Protein AF-0000000085038483 (afdb_homodimer)

Foldseek 3Di:
DPDDDDDDPDPPPPPPPPCPVVPPPPPLPLVLPLAPDPDAAEEEEEDQAPVRLVLVVLLVVLPGRHAYAAYEDQDPVSLVVSLVVNCVVPHCSRYHYDPVRYYHRDCSLLVNLLPGQEYEYEFFQLCQLVNLLSNLVSLHAYEYEDQNHQALVSLVSLQVSLVSNVVSLHFYFYNLLLCQFDQLVVQLVCLVVQVQAAFQEKEFEFEDQDDDFDDDDPPAFQLRLCRVRVQQARSGHSHCLQNPVLSRLLSVCSSNVHAFFKKAWAFAADPQFDLRNHAHTQKIWMWGAHPVGHTYIYIYGNRPPDDGDGWMKTHHPFWIWIDGPLSWIWIDGPVRHTPDTGDSPPIDDSSSSSSSVSVVCSNSSHRDHSCSNSSSRSSLRSSSRVQNHLANHMDTSVRRSPDPDNQAAPDDDSNGDGPWAADPVSHTHYRDHNPDHRD/DPDDDDDDDDPPPPVPPPPPPPPPPPPLPLVLPLAPDPDAAEEEEEDQAPVRLVLVVLLVVLPGRHAYAAYEEQDPVSLVVSLVVNCVVPHCSRYHYDPVRYYHRDCSLLVNLLPGQEYEYEFFQLCQLVNLLSNLVSLHAYEYEDQNHQALVSLVSLQVSLVSNVVSLHFYFYNLLLCQFDQLVVQLVCLVVQVQAAFQEKEFEFEDQDDDFDDDDPPAFQLRLCRVRVQQARSGHSHCLQNPVLSRLLSVCSSNVHAFFKKAWAFAADPQFDLRNHAHTQKIWMWGAHPVGHTYIYIYGNRPPDDGDGWMKTHHPFWIWIDGPLSWIWIDGPVRHTPDTGDSPPIDDSSSSSSSVSVVCSNSSHRDHSCSNSSSRSSLRSSSRVQNHLANHMDTSVRRSPDPDNQAAPDDDSNGDGPWAADPVSHTHYRDHNPDHRD

Radius of gyration: 34.53 Å; Cα contacts (8 Å, |Δi|>4): 2014; chains: 2; bounding box: 80×105×149 Å

InterPro domains:
  IPR000683 Gfo/Idh/MocA-like oxidoreductase, N-terminal [PF01408] (41-167)
  IPR006311 Twin-arginine translocation pathway, signal sequence [PS51318] (1-35)
  IPR036291 NAD(P)-binding domain superfamily [SSF51735] (35-206)
  IPR050463 Gfo/Idh/MocA family oxidoreductases and glycosidases [PTHR43818] (7-400)

Sequence (878 aa):
MKDNNSNERRSFIKTSALITGGAMLSPFTLPGAYAAGDDAIKIAVIGCGGRGTGAVFQAFETGQNIKLVAMADAFKDRLDQSHERILKKYGKDKVVVPEEKKFVGFDGYKHAMKDADVVIIATPPGFRPDHFEEAVRLEKQIFMEKPVATDAVGIRRILAAAKTAKAKKLNVVVGLQRHYQDNYIQTIDRIHNGQIGDIIGGQVFWNDGGVWVRERQPGQTEMEYQMRNWYYFNWLCGDHITEQHVHNLDVANWVKNSYPIKAEGTGGRTVRRGKDNGEIFDHHVVLFTYEDGTVIHSECRHFPGAHNRVDESFQGTKGKAYMNAGHVGKLTDLKGNSLYDHDGAGNANPYQVEHDKLFDAVVKGEYKYADAENAAKSTMTSILGRYATYSGKPVTWEEGINSNINLKPEKLAWDAMPKVLPNEDGFYPYAVPGQTKVIMKDNNSNERRSFIKTSALITGGAMLSPFTLPGAYAAGDDAIKIAVIGCGGRGTGAVFQAFETGQNIKLVAMADAFKDRLDQSHERILKKYGKDKVVVPEEKKFVGFDGYKHAMKDADVVIIATPPGFRPDHFEEAVRLEKQIFMEKPVATDAVGIRRILAAAKTAKAKKLNVVVGLQRHYQDNYIQTIDRIHNGQIGDIIGGQVFWNDGGVWVRERQPGQTEMEYQMRNWYYFNWLCGDHITEQHVHNLDVANWVKNSYPIKAEGTGGRTVRRGKDNGEIFDHHVVLFTYEDGTVIHSECRHFPGAHNRVDESFQGTKGKAYMNAGHVGKLTDLKGNSLYDHDGAGNANPYQVEHDKLFDAVVKGEYKYADAENAAKSTMTSILGRYATYSGKPVTWEEGINSNINLKPEKLAWDAMPKVLPNEDGFYPYAVPGQTKVI

Secondary structure (DSSP, 8-state):
--------TT-----------------------SSSSSPPEEEEEE--SHHHHHHHHHHHTTSS-EEEEEEEES-HHHHHHHHHHHHHHH-TTTB---GGGEEESTTHHHHHGGG-SEEEE-S-GGGHHHHHHHHHHTT-EEEE-S---SSHHHHHHHHHHHHHHHHTT--EEES-GGGG-HHHHHHHHHHHTTTT-SEEEEEEEEEES-----PPPTT--HHHHHHHTGGG-TTTT--HHHHTTHHHHHHHHHHHTS--SEEEEEEE-SS--SGGGTT--SEEEEEEEPTTS-EEEEEEEE-TTSPPEEEEEEEESSEEEEEETTTEEEEEETTS-EEEE---TT---HHHHHHHHHHHHHHHT----BTHHHHHHHHHHHHHHHHHHHHTS-EEHHHHHT-----S-SS-STTS--S----TTSPPP---TTT----/----------------------------------SSSSPPEEEEEE--SHHHHHHHHHHHTTSS-EEEEEEEES-HHHHHHHHHHHHHHH-TTTB---GGGEEESTTHHHHHGGG-SEEEE-S-GGGHHHHHHHHHHTT-EEEE-S---SSHHHHHHHHHHHHHHHHTT--EEES-GGGG-HHHHHHHHHHHTTTT-SEEEEEEEEEES-----PPPTT--HHHHHHHTGGG-TTTT--HHHHTTHHHHHHHHHHHTS--SEEEEEEE-SS--SGGGTT--SEEEEEEEPTTS-EEEEEEEE-TTSPPEEEEEEEESSEEEEEETTTEEEEEETTS-EEEE---TT---HHHHHHHHHHHHHHHT----BTHHHHHHHHHHHHHHHHHHHHTS-EEHHHHHT-----S-SS-STTS--S----TTSPPP---TTT----

pLDDT: mean 91.81, std 19.93, range [17.3, 98.94]

Solvent-accessible surface area (backbone atoms only — not comparable to full-atom values): 44746 Å² total; per-residue (Å²): 138,89,75,78,89,81,83,85,74,68,77,72,78,75,70,77,74,75,78,70,73,69,73,70,70,67,75,73,71,61,67,39,65,53,38,93,55,94,66,60,48,29,27,14,38,29,18,30,49,72,65,24,41,50,50,53,52,30,50,59,67,52,74,58,62,53,28,39,46,18,33,13,18,66,43,59,68,45,35,50,52,33,50,50,54,50,34,72,72,64,32,68,89,28,43,50,54,54,75,90,32,55,28,60,30,91,64,16,50,70,62,23,51,70,76,27,51,32,37,38,42,36,51,59,19,43,50,33,32,63,53,51,42,49,38,45,75,70,66,30,31,36,40,33,43,61,30,41,32,42,39,29,49,32,32,53,48,38,44,53,39,35,54,51,26,55,74,68,54,34,33,27,48,53,56,57,38,60,78,50,21,64,30,52,48,57,44,45,51,40,42,76,70,44,71,21,38,57,72,56,35,36,42,28,32,39,27,35,54,61,77,89,75,51,73,84,57,92,88,57,39,71,33,48,42,45,63,71,32,24,70,23,35,46,39,31,26,33,25,58,52,22,50,59,32,22,59,41,49,33,48,52,28,60,69,63,70,48,65,56,48,32,19,34,32,49,51,34,43,63,77,49,75,51,58,64,34,40,38,38,58,28,34,42,35,29,41,35,31,31,85,82,66,29,45,33,42,36,38,33,33,35,40,54,69,29,60,66,43,63,36,38,36,37,37,27,64,46,8,34,40,42,35,36,90,81,35,36,19,36,31,24,35,75,86,65,49,79,73,42,70,49,78,45,76,85,61,72,58,20,72,41,42,52,35,38,53,53,51,53,29,52,36,60,39,48,70,82,40,72,37,50,51,59,46,32,51,26,30,45,51,23,45,36,38,49,42,2,24,34,21,22,30,74,38,37,41,70,54,41,60,64,17,77,62,68,60,60,47,92,52,93,45,66,87,33,68,56,78,80,61,56,49,96,86,46,43,41,69,57,72,41,45,26,70,37,79,66,100,129,85,78,78,90,79,81,83,78,78,74,82,65,84,71,81,76,80,75,70,75,72,73,70,74,66,75,74,71,60,71,35,69,51,40,93,58,95,66,59,46,29,28,14,38,30,19,30,48,72,66,23,42,48,48,52,50,29,50,58,69,51,73,58,62,54,27,40,46,19,33,12,18,66,43,59,68,45,36,50,54,31,49,52,53,51,34,72,73,64,30,68,90,30,44,52,54,54,74,91,32,56,28,62,30,91,64,16,49,70,62,24,50,70,76,27,51,32,38,37,40,35,51,57,18,42,49,34,32,65,52,51,42,51,39,46,73,70,66,29,31,38,38,33,44,61,29,40,33,41,41,30,51,32,32,54,48,38,45,54,41,34,54,52,25,54,75,70,54,34,33,27,47,53,55,56,38,61,78,49,21,65,28,51,48,57,44,45,52,41,44,75,70,46,72,22,40,57,71,57,35,35,41,27,32,40,29,34,55,62,80,90,75,52,73,84,58,91,88,58,39,70,32,48,43,46,62,71,30,25,70,22,34,46,39,30,26,33,25,59,52,23,50,59,31,21,59,39,48,34,47,53,28,58,71,64,70,49,65,57,48,31,20,32,33,50,50,35,42,63,78,48,76,51,58,64,34,39,38,37,60,29,33,42,37,29,40,36,31,31,86,84,66,29,46,32,41,34,38,33,32,36,37,52,69,28,59,65,43,62,36,38,36,36,35,27,65,46,9,34,38,41,36,36,89,82,34,37,20,36,30,24,34,75,87,65,47,80,74,44,71,48,77,45,76,86,60,71,59,22,71,42,43,52,35,38,53,51,53,51,28,51,37,62,39,48,71,83,41,71,37,51,51,58,46,31,53,27,29,47,50,23,45,35,36,48,41,3,23,34,20,22,30,76,39,39,40,71,55,42,60,63,17,78,61,68,60,61,47,92,52,93,47,64,85,33,66,55,79,79,61,55,51,95,85,46,43,40,70,56,70,42,44,28,70,37,79,70,101

Nearest PDB structures (foldseek):
  4h3v-assembly1_B  TM=7.917E-01  e=1.424E-19  Kribbella flavida DSM 17836
  4hkt-assembly1_D  TM=7.358E-01  e=1.106E-20  Sinorhizobium meliloti 1021
  4h3v-assembly1_A  TM=7.743E-01  e=1.038E-18  Kribbella flavida DSM 17836
  3ezy-assembly1_C  TM=7.374E-01  e=2.373E-19  Thermotoga maritima
  4oo3-assembly1_A  TM=6.683E-01  e=4.459E-12  Parabacteroides merdae ATCC 43184

Structure (mmCIF, N/CA/C/O backbone):
data_AF-0000000085038483-model_v1
#
loop_
_entity.id
_entity.type
_entity.pdbx_description
1 polymer 'Oxidoreductase domain protein'
#
loop_
_atom_site.group_PDB
_atom_site.id
_atom_site.type_symbol
_atom_site.label_atom_id
_atom_site.label_alt_id
_atom_site.label_comp_id
_atom_site.label_asym_id
_atom_site.label_entity_id
_atom_site.label_seq_id
_atom_site.pdbx_PDB_ins_code
_atom_site.Cartn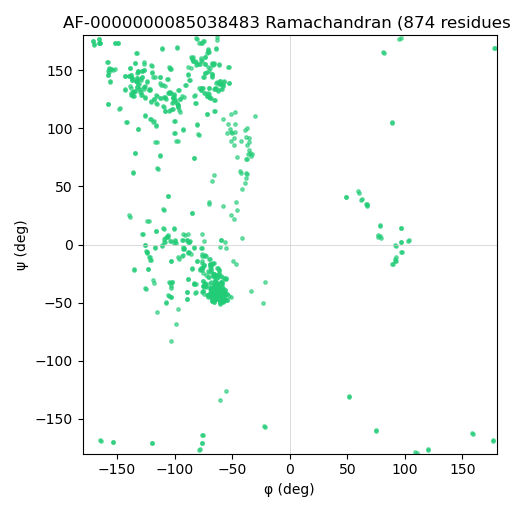_x
_atom_site.Cartn_y
_atom_site.Cartn_z
_atom_site.occupancy
_atom_site.B_iso_or_equiv
_atom_site.auth_seq_id
_atom_site.auth_comp_id
_atom_site.auth_asym_id
_atom_site.auth_atom_id
_atom_site.pdbx_PDB_model_num
ATOM 1 N N . MET A 1 1 ? -49.438 12.031 -68.188 1 19.31 1 MET A N 1
ATOM 2 C CA . MET A 1 1 ? -48.906 10.953 -69 1 19.31 1 MET A CA 1
ATOM 3 C C . MET A 1 1 ? -47.75 10.266 -68.312 1 19.31 1 MET A C 1
ATOM 5 O O . MET A 1 1 ? -46.688 10.875 -68.125 1 19.31 1 MET A O 1
ATOM 9 N N . LYS A 1 2 ? -48.188 9.398 -67.375 1 25.39 2 LYS A N 1
ATOM 10 C CA . LYS A 1 2 ? -48.031 8.5 -66.25 1 25.39 2 LYS A CA 1
ATOM 11 C C . LYS A 1 2 ? -47.031 7.383 -66.562 1 25.39 2 LYS A C 1
ATOM 13 O O . LYS A 1 2 ? -47.406 6.207 -66.562 1 25.39 2 LYS A O 1
ATOM 18 N N . ASP A 1 3 ? -46.062 7.793 -67.375 1 17.3 3 ASP A N 1
ATOM 19 C CA . ASP A 1 3 ? -45.188 6.934 -68.188 1 17.3 3 ASP A CA 1
ATOM 20 C C . ASP A 1 3 ? -44.406 6 -67.25 1 17.3 3 ASP A C 1
ATOM 22 O O . ASP A 1 3 ? -44.344 6.203 -66 1 17.3 3 ASP A O 1
ATOM 26 N N . ASN A 1 4 ? -43.094 5.801 -67.375 1 18.45 4 ASN A N 1
ATOM 27 C CA . ASN A 1 4 ? -42.281 4.75 -68 1 18.45 4 ASN A CA 1
ATOM 28 C C . ASN A 1 4 ? -41.469 4.012 -66.938 1 18.45 4 ASN A C 1
ATOM 30 O O . ASN A 1 4 ? -41.094 2.846 -67.125 1 18.45 4 ASN A O 1
ATOM 34 N N . ASN A 1 5 ? -40.625 4.754 -66.188 1 19.72 5 ASN A N 1
ATOM 35 C CA . ASN A 1 5 ? -39.25 4.27 -66.125 1 19.72 5 ASN A CA 1
ATOM 36 C C . ASN A 1 5 ? -39.156 2.994 -65.312 1 19.72 5 ASN A C 1
ATOM 38 O O . ASN A 1 5 ? -39.938 2.762 -64.375 1 19.72 5 ASN A O 1
ATOM 42 N N . SER A 1 6 ? -38 2.199 -65.375 1 19.8 6 SER A N 1
ATOM 43 C CA . SER A 1 6 ? -37.406 0.899 -65.688 1 19.8 6 SER A CA 1
ATOM 44 C C . SER A 1 6 ? -37.188 0.056 -64.438 1 19.8 6 SER A C 1
ATOM 46 O O . SER A 1 6 ? -37.531 -1.134 -64.438 1 19.8 6 SER A O 1
ATOM 48 N N . ASN A 1 7 ? -36.219 0.486 -63.531 1 20.28 7 ASN A N 1
ATOM 49 C CA . ASN A 1 7 ? -35.062 -0.366 -63.312 1 20.28 7 ASN A CA 1
ATOM 50 C C . ASN A 1 7 ? -35.406 -1.528 -62.375 1 20.28 7 ASN A C 1
ATOM 52 O O . ASN A 1 7 ? -36.375 -1.476 -61.656 1 20.28 7 ASN A O 1
ATOM 56 N N . GLU A 1 8 ? -34.406 -2.539 -62.188 1 19.91 8 GLU A N 1
ATOM 57 C CA . GLU A 1 8 ? -34.062 -3.951 -62.062 1 19.91 8 GLU A CA 1
ATOM 58 C C . GLU A 1 8 ? -34.156 -4.418 -60.625 1 19.91 8 GLU A C 1
ATOM 60 O O . GLU A 1 8 ? -33.375 -5.277 -60.188 1 19.91 8 GLU A O 1
ATOM 65 N N . ARG A 1 9 ? -34.719 -3.525 -59.75 1 19.89 9 ARG A N 1
ATOM 66 C CA . ARG A 1 9 ? -34.25 -3.713 -58.375 1 19.89 9 ARG A CA 1
ATOM 67 C C . ARG A 1 9 ? -34.5 -5.145 -57.906 1 19.89 9 ARG A C 1
ATOM 69 O O . ARG A 1 9 ? -33.938 -5.578 -56.906 1 19.89 9 ARG A O 1
ATOM 76 N N . ARG A 1 10 ? -35.719 -5.617 -58.156 1 19.86 10 ARG A N 1
ATOM 77 C CA . ARG A 1 10 ? -36.344 -6.312 -57.031 1 19.86 10 ARG A CA 1
ATOM 78 C C . ARG A 1 10 ? -35.688 -7.672 -56.812 1 19.86 10 ARG A C 1
ATOM 80 O O . ARG A 1 10 ? -36.094 -8.422 -55.938 1 19.86 10 ARG A O 1
ATOM 87 N N . SER A 1 11 ? -35.094 -8.258 -57.938 1 19.38 11 SER A N 1
ATOM 88 C CA . SER A 1 11 ? -35.312 -9.703 -57.906 1 19.38 11 SER A CA 1
ATOM 89 C C . SER A 1 11 ? -34.562 -10.367 -56.781 1 19.38 11 SER A C 1
ATOM 91 O O . SER A 1 11 ? -33.344 -10.484 -56.812 1 19.38 11 SER A O 1
ATOM 93 N N . PHE A 1 12 ? -34.812 -9.852 -55.5 1 22.98 12 PHE A N 1
ATOM 94 C CA . PHE A 1 12 ? -34.188 -10.398 -54.312 1 22.98 12 PHE A CA 1
ATOM 95 C C . PHE A 1 12 ? -34.25 -11.922 -54.312 1 22.98 12 PHE A C 1
ATOM 97 O O . PHE A 1 12 ? -35.312 -12.508 -54.25 1 22.98 12 PHE A O 1
ATOM 104 N N . ILE A 1 13 ? -33.406 -12.555 -55.125 1 19.92 13 ILE A N 1
ATOM 105 C CA . ILE A 1 13 ? -33.219 -13.984 -55.344 1 19.92 13 ILE A CA 1
ATOM 106 C C . ILE A 1 13 ? -33.125 -14.688 -53.969 1 19.92 13 ILE A C 1
ATOM 108 O O . ILE A 1 13 ? -32.25 -14.344 -53.156 1 19.92 13 ILE A O 1
ATOM 112 N N . LYS A 1 14 ? -34.219 -15.281 -53.406 1 21.81 14 LYS A N 1
ATOM 113 C CA . LYS A 1 14 ? -34.656 -16.234 -52.375 1 21.81 14 LYS A CA 1
ATOM 114 C C . LYS A 1 14 ? -33.656 -17.359 -52.188 1 21.81 14 LYS A C 1
ATOM 116 O O . LYS A 1 14 ? -33.562 -17.969 -51.125 1 21.81 14 LYS A O 1
ATOM 121 N N . THR A 1 15 ? -33.031 -17.922 -53.281 1 19.73 15 THR A N 1
ATOM 122 C CA . THR A 1 15 ? -32.844 -19.375 -53.188 1 19.73 15 THR A CA 1
ATOM 123 C C . THR A 1 15 ? -31.688 -19.703 -52.25 1 19.73 15 THR A C 1
ATOM 125 O O . THR A 1 15 ? -31.234 -20.844 -52.188 1 19.73 15 THR A O 1
ATOM 128 N N . SER A 1 16 ? -31.109 -18.781 -51.5 1 20.66 16 SER A N 1
ATOM 129 C CA . SER A 1 16 ? -29.766 -19.25 -51.156 1 20.66 16 SER A CA 1
ATOM 130 C C . SER A 1 16 ? -29.828 -20.594 -50.438 1 20.66 16 SER A C 1
ATOM 132 O O . SER A 1 16 ? -30.609 -20.781 -49.5 1 20.66 16 SER A O 1
ATOM 134 N N . ALA A 1 17 ? -29.422 -21.766 -51.062 1 25.06 17 ALA A N 1
ATOM 135 C CA . ALA A 1 17 ? -29.109 -23.188 -50.875 1 25.06 17 ALA A CA 1
ATOM 136 C C . ALA A 1 17 ? -28.203 -23.375 -49.656 1 25.06 17 ALA A C 1
ATOM 138 O O . ALA A 1 17 ? -26.984 -23.125 -49.75 1 25.06 17 ALA A O 1
ATOM 139 N N . LEU A 1 18 ? -28.438 -22.578 -48.625 1 23.42 18 LEU A N 1
ATOM 140 C CA . LEU A 1 18 ? -27.375 -22.766 -47.625 1 23.42 18 LEU A CA 1
ATOM 141 C C . LEU A 1 18 ? -27.125 -24.25 -47.375 1 23.42 18 LEU A C 1
ATOM 143 O O . LEU A 1 18 ? -28.078 -25.031 -47.312 1 23.42 18 LEU A O 1
ATOM 147 N N . ILE A 1 19 ? -25.891 -24.766 -47.75 1 22.12 19 ILE A N 1
ATOM 148 C CA . ILE A 1 19 ? -25.172 -26.031 -47.656 1 22.12 19 ILE A CA 1
ATOM 149 C C . ILE A 1 19 ? -25.25 -26.562 -46.219 1 22.12 19 ILE A C 1
ATOM 151 O O . ILE A 1 19 ? -24.828 -25.891 -45.281 1 22.12 19 ILE A O 1
ATOM 155 N N . THR A 1 20 ? -26.297 -27.281 -45.875 1 24.31 20 THR A N 1
ATOM 156 C CA . THR A 1 20 ? -26.5 -28.125 -44.719 1 24.31 20 THR A CA 1
ATOM 157 C C . THR A 1 20 ? -25.281 -29.031 -44.469 1 24.31 20 THR A C 1
ATOM 159 O O . THR A 1 20 ? -25.359 -30 -43.719 1 24.31 20 THR A O 1
ATOM 162 N N . GLY A 1 21 ? -24.016 -28.531 -44.875 1 24.61 21 GLY A N 1
ATOM 163 C CA . GLY A 1 21 ? -23.047 -29.594 -44.688 1 24.61 21 GLY A CA 1
ATOM 164 C C . GLY A 1 21 ? -23.125 -30.219 -43.312 1 24.61 21 GLY A C 1
ATOM 165 O O . GLY A 1 21 ? -23.219 -29.516 -42.312 1 24.61 21 GLY A O 1
ATOM 166 N N . GLY A 1 22 ? -23.797 -31.281 -43.125 1 24.22 22 GLY A N 1
ATOM 167 C CA . GLY A 1 22 ? -23.875 -32.156 -41.969 1 24.22 22 GLY A CA 1
ATOM 168 C C . GLY A 1 22 ? -22.516 -32.406 -41.344 1 24.22 22 GLY A C 1
ATOM 169 O O . GLY A 1 22 ? -21.641 -33.031 -41.938 1 24.22 22 GLY A O 1
ATOM 170 N N . ALA A 1 23 ? -21.844 -31.281 -40.844 1 28.47 23 ALA A N 1
ATOM 171 C CA . ALA A 1 23 ? -20.594 -31.641 -40.156 1 28.47 23 ALA A CA 1
ATOM 172 C C . ALA A 1 23 ? -20.75 -32.938 -39.375 1 28.47 23 ALA A C 1
ATOM 174 O O . ALA A 1 23 ? -21.625 -33.031 -38.5 1 28.47 23 ALA A O 1
ATOM 175 N N . MET A 1 24 ? -20.547 -34.031 -40.062 1 25.72 24 MET A N 1
ATOM 176 C CA . MET A 1 24 ? -20.375 -35.281 -39.375 1 25.72 24 MET A CA 1
ATOM 177 C C . MET A 1 24 ? -19.625 -35.125 -38.062 1 25.72 24 MET A C 1
ATOM 179 O O . MET A 1 24 ? -18.531 -34.562 -38.031 1 25.72 24 MET A O 1
ATOM 183 N N . LEU A 1 25 ? -20.328 -34.719 -37.031 1 29 25 LEU A N 1
ATOM 184 C CA . LEU A 1 25 ? -19.766 -34.781 -35.688 1 29 25 LEU A CA 1
ATOM 185 C C . LEU A 1 25 ? -18.859 -36 -35.562 1 29 25 LEU A C 1
ATOM 187 O O . LEU A 1 25 ? -19.281 -37.125 -35.781 1 29 25 LEU A O 1
ATOM 191 N N . SER A 1 26 ? -17.641 -35.844 -36.094 1 28.52 26 SER A N 1
ATOM 192 C CA . SER A 1 26 ? -16.703 -36.906 -35.75 1 28.52 26 SER A CA 1
ATOM 193 C C . SER A 1 26 ? -16.906 -37.344 -34.281 1 28.52 26 SER A C 1
ATOM 195 O O . SER A 1 26 ? -16.969 -36.531 -33.375 1 28.52 26 SER A O 1
ATOM 197 N N . PRO A 1 27 ? -17.594 -38.375 -34.031 1 33.25 27 PRO A N 1
ATOM 198 C CA . PRO A 1 27 ? -17.625 -38.875 -32.656 1 33.25 27 PRO A CA 1
ATOM 199 C C . PRO A 1 27 ? -16.266 -38.75 -31.953 1 33.25 27 PRO A C 1
ATOM 201 O O . PRO A 1 27 ? -15.258 -39.281 -32.438 1 33.25 27 PRO A O 1
ATOM 204 N N . PHE A 1 28 ? -15.883 -37.531 -31.578 1 34.38 28 PHE A N 1
ATOM 205 C CA . PHE A 1 28 ? -14.711 -37.469 -30.719 1 34.38 28 PHE A CA 1
ATOM 206 C C . PHE A 1 28 ? -14.664 -38.625 -29.75 1 34.38 28 PHE A C 1
ATOM 208 O O . PHE A 1 28 ? -15.594 -38.844 -28.969 1 34.38 28 PHE A O 1
ATOM 215 N N . THR A 1 29 ? -14.258 -39.812 -30.25 1 30.3 29 THR A N 1
ATOM 216 C CA . THR A 1 29 ? -13.891 -40.906 -29.359 1 30.3 29 THR A CA 1
ATOM 217 C C . THR A 1 29 ? -13.148 -40.375 -28.141 1 30.3 29 THR A C 1
ATOM 219 O O . THR A 1 29 ? -12 -39.938 -28.234 1 30.3 29 THR A O 1
ATOM 222 N N . LEU A 1 30 ? -13.656 -39.469 -27.328 1 37.78 30 LEU A N 1
ATOM 223 C CA . LEU A 1 30 ? -12.977 -39.406 -26.031 1 37.78 30 LEU A CA 1
ATOM 224 C C . LEU A 1 30 ? -12.578 -40.812 -25.562 1 37.78 30 LEU A C 1
ATOM 226 O O . LEU A 1 30 ? -13.422 -41.688 -25.484 1 37.78 30 LEU A O 1
ATOM 230 N N . PRO A 1 31 ? -11.422 -41.344 -25.812 1 35.66 31 PRO A N 1
ATOM 231 C CA . PRO A 1 31 ? -11.125 -42.656 -25.234 1 35.66 31 PRO A CA 1
ATOM 232 C C . PRO A 1 31 ? -11.68 -42.812 -23.812 1 35.66 31 PRO A C 1
ATOM 234 O O . PRO A 1 31 ? -11.312 -42.031 -22.922 1 35.66 31 PRO A O 1
ATOM 237 N N . GLY A 1 32 ? -12.945 -42.75 -23.531 1 39.91 32 GLY A N 1
ATOM 238 C CA . GLY A 1 32 ? -13.484 -43.281 -22.281 1 39.91 32 GLY A CA 1
ATOM 239 C C . GLY A 1 32 ? -12.594 -44.312 -21.641 1 39.91 32 GLY A C 1
ATOM 240 O O . GLY A 1 32 ? -12.984 -44.938 -20.656 1 39.91 32 GLY A O 1
ATOM 241 N N . ALA A 1 33 ? -11.898 -45.062 -22.391 1 41.69 33 ALA A N 1
ATOM 242 C CA . ALA A 1 33 ? -11.469 -46.438 -22.328 1 41.69 33 ALA A CA 1
ATOM 243 C C . ALA A 1 33 ? -10.359 -46.625 -21.297 1 41.69 33 ALA A C 1
ATOM 245 O O . ALA A 1 33 ? -9.547 -47.562 -21.406 1 41.69 33 ALA A O 1
ATOM 246 N N . TYR A 1 34 ? -9.766 -45.438 -20.719 1 45.31 34 TYR A N 1
ATOM 247 C CA . TYR A 1 34 ? -8.82 -46 -19.75 1 45.31 34 TYR A CA 1
ATOM 248 C C . TYR A 1 34 ? -9.539 -46.844 -18.703 1 45.31 34 TYR A C 1
ATOM 250 O O . TYR A 1 34 ? -9.289 -46.719 -17.5 1 45.31 34 TYR A O 1
ATOM 258 N N . ALA A 1 35 ? -10.852 -46.938 -18.75 1 43.69 35 ALA A N 1
ATOM 259 C CA . ALA A 1 35 ? -11.578 -47.875 -17.891 1 43.69 35 ALA A CA 1
ATOM 260 C C . ALA A 1 35 ? -10.672 -49 -17.406 1 43.69 35 ALA A C 1
ATOM 262 O O . ALA A 1 35 ? -9.469 -49 -17.672 1 43.69 35 ALA A O 1
ATOM 263 N N . ALA A 1 36 ? -11.297 -50.156 -17.031 1 42.75 36 ALA A N 1
ATOM 264 C CA . ALA A 1 36 ? -10.914 -51.438 -16.438 1 42.75 36 ALA A CA 1
ATOM 265 C C . ALA A 1 36 ? -9.688 -52 -17.125 1 42.75 36 ALA A C 1
ATOM 267 O O . ALA A 1 36 ? -9.25 -53.125 -16.812 1 42.75 36 ALA A O 1
ATOM 268 N N . GLY A 1 37 ? -9.453 -51.406 -18.312 1 42.59 37 GLY A N 1
ATOM 269 C CA . GLY A 1 37 ? -8.43 -52.25 -18.953 1 42.59 37 GLY A CA 1
ATOM 270 C C . GLY A 1 37 ? -7.039 -52 -18.375 1 42.59 37 GLY A C 1
ATOM 271 O O . GLY A 1 37 ? -6.828 -51.062 -17.609 1 42.59 37 GLY A O 1
ATOM 272 N N . ASP A 1 38 ? -6.062 -52.844 -18.453 1 56.28 38 ASP A N 1
ATOM 273 C CA . ASP A 1 38 ? -4.711 -53.125 -17.984 1 56.28 38 ASP A CA 1
ATOM 274 C C . ASP A 1 38 ? -3.75 -52 -18.375 1 56.28 38 ASP A C 1
ATOM 276 O O . ASP A 1 38 ? -2.574 -52.031 -18.016 1 56.28 38 ASP A O 1
ATOM 280 N N . ASP A 1 39 ? -4.348 -50.719 -19.109 1 82.25 39 ASP A N 1
ATOM 281 C CA . ASP A 1 39 ? -3.283 -49.875 -19.641 1 82.25 39 ASP A CA 1
ATOM 282 C C . ASP A 1 39 ? -3.037 -48.688 -18.734 1 82.25 39 ASP A C 1
ATOM 284 O O . ASP A 1 39 ? -3.982 -48.031 -18.297 1 82.25 39 ASP A O 1
ATOM 288 N N . ALA A 1 40 ? -1.936 -48.406 -18.281 1 94.31 40 ALA A N 1
ATOM 289 C CA . ALA A 1 40 ? -1.464 -47.312 -17.406 1 94.31 40 ALA A CA 1
ATOM 290 C C . ALA A 1 40 ? -1.594 -45.969 -18.078 1 94.31 40 ALA A C 1
ATOM 292 O O . ALA A 1 40 ? -1.344 -45.844 -19.281 1 94.31 40 ALA A O 1
ATOM 293 N N . ILE A 1 41 ? -2.129 -44.969 -17.375 1 97.94 41 ILE A N 1
ATOM 294 C CA . ILE A 1 41 ? -2.074 -43.562 -17.828 1 97.94 41 ILE A CA 1
ATOM 295 C C . ILE A 1 41 ? -0.624 -43.094 -17.859 1 97.94 41 ILE A C 1
ATOM 297 O O . ILE A 1 41 ? 0.09 -43.188 -16.859 1 97.94 41 ILE A O 1
ATOM 301 N N . LYS A 1 42 ? -0.222 -42.625 -19 1 98.5 42 LYS A N 1
ATOM 302 C CA . LYS A 1 42 ? 1.144 -42.156 -19.156 1 98.5 42 LYS A CA 1
ATOM 303 C C . LYS A 1 42 ? 1.219 -40.625 -18.906 1 98.5 42 LYS A C 1
ATOM 305 O O . LYS A 1 42 ? 0.477 -39.875 -19.516 1 98.5 42 LYS A O 1
ATOM 310 N N . ILE A 1 43 ? 2.129 -40.25 -18.031 1 98.81 43 ILE A N 1
ATOM 311 C CA . ILE A 1 43 ? 2.268 -38.812 -17.781 1 98.81 43 ILE A CA 1
ATOM 312 C C . ILE A 1 43 ? 3.678 -38.375 -18.141 1 98.81 43 ILE A C 1
ATOM 314 O O . ILE A 1 43 ? 4.625 -39.156 -18.094 1 98.81 43 ILE A O 1
ATOM 318 N N . ALA A 1 44 ? 3.805 -37.156 -18.578 1 98.88 44 ALA A N 1
ATOM 319 C CA . ALA A 1 44 ? 5.066 -36.438 -18.75 1 98.88 44 ALA A CA 1
ATOM 320 C C . ALA A 1 44 ? 5.109 -35.188 -17.859 1 98.88 44 ALA A C 1
ATOM 322 O O . ALA A 1 44 ? 4.09 -34.531 -17.672 1 98.88 44 ALA A O 1
ATOM 323 N N . VAL A 1 45 ? 6.309 -34.875 -17.328 1 98.88 45 VAL A N 1
ATOM 324 C CA . VAL A 1 45 ? 6.461 -33.688 -16.516 1 98.88 45 VAL A CA 1
ATOM 325 C C . VAL A 1 45 ? 7.418 -32.719 -17.203 1 98.88 45 VAL A C 1
ATOM 327 O O . VAL A 1 45 ? 8.516 -33.094 -17.609 1 98.88 45 VAL A O 1
ATOM 330 N N . ILE A 1 46 ? 6.895 -31.516 -17.453 1 98.88 46 ILE A N 1
ATOM 331 C CA . ILE A 1 46 ? 7.656 -30.391 -18 1 98.88 46 ILE A CA 1
ATOM 332 C C . ILE A 1 46 ? 7.992 -29.406 -16.875 1 98.88 46 ILE A C 1
ATOM 334 O O . ILE A 1 46 ? 7.109 -28.719 -16.375 1 98.88 46 ILE A O 1
ATOM 338 N N . GLY A 1 47 ? 9.266 -29.219 -16.578 1 98.75 47 GLY A N 1
ATOM 339 C CA . GLY A 1 47 ? 9.695 -28.531 -15.359 1 98.75 47 GLY A CA 1
ATOM 340 C C . GLY A 1 47 ? 9.859 -29.469 -14.18 1 98.75 47 GLY A C 1
ATOM 341 O O . GLY A 1 47 ? 8.875 -29.859 -13.547 1 98.75 47 GLY A O 1
ATOM 342 N N . CYS A 1 48 ? 11.094 -29.734 -13.883 1 98.62 48 CYS A N 1
ATOM 343 C CA . CYS A 1 48 ? 11.398 -30.797 -12.93 1 98.62 48 CYS A CA 1
ATOM 344 C C . CYS A 1 48 ? 11.93 -30.219 -11.617 1 98.62 48 CYS A C 1
ATOM 346 O O . CYS A 1 48 ? 12.812 -30.812 -10.992 1 98.62 48 CYS A O 1
ATOM 348 N N . GLY A 1 49 ? 11.492 -29.016 -11.281 1 97.12 49 GLY A N 1
ATOM 349 C CA . GLY A 1 49 ? 11.781 -28.453 -9.977 1 97.12 49 GLY A CA 1
ATOM 350 C C . GLY A 1 49 ? 10.938 -29.062 -8.867 1 97.12 49 GLY A C 1
ATOM 351 O O . GLY A 1 49 ? 10.414 -30.156 -9.008 1 97.12 49 GLY A O 1
ATOM 352 N N . GLY A 1 50 ? 10.93 -28.328 -7.73 1 95.69 50 GLY A N 1
ATOM 353 C CA . GLY A 1 50 ? 10.18 -28.797 -6.582 1 95.69 50 GLY A CA 1
ATOM 354 C C . GLY A 1 50 ? 8.711 -29.016 -6.879 1 95.69 50 GLY A C 1
ATOM 355 O O . GLY A 1 50 ? 8.148 -30.062 -6.539 1 95.69 50 GLY A O 1
ATOM 356 N N . ARG A 1 51 ? 8.086 -28.062 -7.5 1 95.94 51 ARG A N 1
ATOM 357 C CA . ARG A 1 51 ? 6.652 -28.156 -7.773 1 95.94 51 ARG A CA 1
ATOM 358 C C . ARG A 1 51 ? 6.355 -29.234 -8.797 1 95.94 51 ARG A C 1
ATOM 360 O O . ARG A 1 51 ? 5.332 -29.922 -8.703 1 95.94 51 ARG A O 1
ATOM 367 N N . GLY A 1 52 ? 7.199 -29.359 -9.82 1 98.31 52 GLY A N 1
ATOM 368 C CA . GLY A 1 52 ? 7.016 -30.422 -10.789 1 98.31 52 GLY A CA 1
ATOM 369 C C . GLY A 1 52 ? 7.117 -31.812 -10.172 1 98.31 52 GLY A C 1
ATOM 370 O O . GLY A 1 52 ? 6.27 -32.656 -10.422 1 98.31 52 GLY A O 1
ATOM 371 N N . THR A 1 53 ? 8.141 -31.984 -9.383 1 98.5 53 THR A N 1
ATOM 372 C CA . THR A 1 53 ? 8.336 -33.25 -8.688 1 98.5 53 THR A CA 1
ATOM 373 C C . THR A 1 53 ? 7.16 -33.562 -7.762 1 98.5 53 THR A C 1
ATOM 375 O O . THR A 1 53 ? 6.641 -34.656 -7.746 1 98.5 53 THR A O 1
ATOM 378 N N . GLY A 1 54 ? 6.766 -32.5 -7.031 1 98.25 54 GLY A N 1
ATOM 379 C CA . GLY A 1 54 ? 5.629 -32.656 -6.141 1 98.25 54 GLY A CA 1
ATOM 380 C C . GLY A 1 54 ? 4.348 -33 -6.867 1 98.25 54 GLY A C 1
ATOM 381 O O . GLY A 1 54 ? 3.549 -33.812 -6.375 1 98.25 54 GLY A O 1
ATOM 382 N N . ALA A 1 55 ? 4.129 -32.469 -8.008 1 98.56 55 ALA A N 1
ATOM 383 C CA . ALA A 1 55 ? 2.936 -32.75 -8.797 1 98.56 55 ALA A CA 1
ATOM 384 C C . ALA A 1 55 ? 2.928 -34.219 -9.273 1 98.56 55 ALA A C 1
ATOM 386 O O . ALA A 1 55 ? 1.874 -34.844 -9.32 1 98.56 55 ALA A O 1
ATOM 387 N N . VAL A 1 56 ? 4.062 -34.75 -9.656 1 98.75 56 VAL A N 1
ATOM 388 C CA . VAL A 1 56 ? 4.156 -36.156 -10.031 1 98.75 56 VAL A CA 1
ATOM 389 C C . VAL A 1 56 ? 3.82 -37.031 -8.828 1 98.75 56 VAL A C 1
ATOM 391 O O . VAL A 1 56 ? 3.104 -38.031 -8.961 1 98.75 56 VAL A O 1
ATOM 394 N N . PHE A 1 57 ? 4.367 -36.594 -7.617 1 98.69 57 PHE A N 1
ATOM 395 C CA . PHE A 1 57 ? 4.004 -37.312 -6.402 1 98.69 57 PHE A CA 1
ATOM 396 C C . PHE A 1 57 ? 2.492 -37.375 -6.234 1 98.69 57 PHE A C 1
ATOM 398 O O . PHE A 1 57 ? 1.925 -38.438 -5.984 1 98.69 57 PHE A O 1
ATOM 405 N N . GLN A 1 58 ? 1.865 -36.281 -6.395 1 98.62 58 GLN A N 1
ATOM 406 C CA . GLN A 1 58 ? 0.423 -36.188 -6.195 1 98.62 58 GLN A CA 1
ATOM 407 C C . GLN A 1 58 ? -0.325 -37.031 -7.23 1 98.62 58 GLN A C 1
ATOM 409 O O . GLN A 1 58 ? -1.342 -37.656 -6.918 1 98.62 58 GLN A O 1
ATOM 414 N N . ALA A 1 59 ? 0.142 -37 -8.461 1 98.62 59 ALA A N 1
ATOM 415 C CA . ALA A 1 59 ? -0.46 -37.844 -9.492 1 98.62 59 ALA A CA 1
ATOM 416 C C . ALA A 1 59 ? -0.394 -39.312 -9.094 1 98.62 59 ALA A C 1
ATOM 418 O O . ALA A 1 59 ? -1.399 -40.031 -9.156 1 98.62 59 ALA A O 1
ATOM 419 N N . PHE A 1 60 ? 0.761 -39.781 -8.648 1 98.5 60 PHE A N 1
ATOM 420 C CA . PHE A 1 60 ? 0.964 -41.156 -8.273 1 98.5 60 PHE A CA 1
ATOM 421 C C . PHE A 1 60 ? 0.113 -41.531 -7.062 1 98.5 60 PHE A C 1
ATOM 423 O O . PHE A 1 60 ? -0.302 -42.688 -6.914 1 98.5 60 PHE A O 1
ATOM 430 N N . GLU A 1 61 ? -0.212 -40.562 -6.258 1 98.38 61 GLU A N 1
ATOM 431 C CA . GLU A 1 61 ? -0.896 -40.812 -4.996 1 98.38 61 GLU A CA 1
ATOM 432 C C . GLU A 1 61 ? -2.412 -40.75 -5.164 1 98.38 61 GLU A C 1
ATOM 434 O O . GLU A 1 61 ? -3.154 -40.844 -4.188 1 98.38 61 GLU A O 1
ATOM 439 N N . THR A 1 62 ? -2.855 -40.656 -6.402 1 98 62 THR A N 1
ATOM 440 C CA . THR A 1 62 ? -4.289 -40.656 -6.676 1 98 62 THR A CA 1
ATOM 441 C C . THR A 1 62 ? -4.867 -42.062 -6.551 1 98 62 THR A C 1
ATOM 443 O O . THR A 1 62 ? -6.086 -42.219 -6.453 1 98 62 THR A O 1
ATOM 446 N N . GLY A 1 63 ? -4.008 -43.062 -6.637 1 95.94 63 GLY A N 1
ATOM 447 C CA . GLY A 1 63 ? -4.449 -44.469 -6.602 1 95.94 63 GLY A CA 1
ATOM 448 C C . GLY A 1 63 ? -4.715 -45.031 -7.98 1 95.94 63 GLY A C 1
ATOM 449 O O . GLY A 1 63 ? -4.977 -46.219 -8.117 1 95.94 63 GLY A O 1
ATOM 450 N N . GLN A 1 64 ? -4.547 -44.25 -9 1 96.88 64 GLN A N 1
ATOM 451 C CA . GLN A 1 64 ? -4.746 -44.719 -10.375 1 96.88 64 GLN A CA 1
ATOM 452 C C . GLN A 1 64 ? -3.494 -45.406 -10.914 1 96.88 64 GLN A C 1
ATOM 454 O O . GLN A 1 64 ? -2.416 -45.281 -10.328 1 96.88 64 GLN A O 1
ATOM 459 N N . ASN A 1 65 ? -3.705 -46.156 -11.945 1 97.19 65 ASN A N 1
ATOM 460 C CA . ASN A 1 65 ? -2.576 -46.781 -12.625 1 97.19 65 ASN A CA 1
ATOM 461 C C . ASN A 1 65 ? -1.866 -45.812 -13.555 1 97.19 65 ASN A C 1
ATOM 463 O O . ASN A 1 65 ? -2.236 -45.656 -14.719 1 97.19 65 ASN A O 1
ATOM 467 N N . ILE A 1 66 ? -0.805 -45.188 -13.031 1 98.19 66 ILE A N 1
ATOM 468 C CA . ILE A 1 66 ? -0.118 -44.094 -13.727 1 98.19 66 ILE A CA 1
ATOM 469 C C . ILE A 1 66 ? 1.364 -44.438 -13.875 1 98.19 66 ILE A C 1
ATOM 471 O O . ILE A 1 66 ? 1.972 -45 -12.953 1 98.19 66 ILE A O 1
ATOM 475 N N . LYS A 1 67 ? 1.954 -44.125 -14.984 1 98.5 67 LYS A N 1
ATOM 476 C CA . LYS A 1 67 ? 3.391 -44.25 -15.219 1 98.5 67 LYS A CA 1
ATOM 477 C C . LYS A 1 67 ? 3.98 -42.938 -15.719 1 98.5 67 LYS A C 1
ATOM 479 O O . LYS A 1 67 ? 3.369 -42.25 -16.547 1 98.5 67 LYS A O 1
ATOM 484 N N . LEU A 1 68 ? 5.086 -42.562 -15.188 1 98.75 68 LEU A N 1
ATOM 485 C CA . LEU A 1 68 ? 5.871 -41.469 -15.734 1 98.75 68 LEU A CA 1
ATOM 486 C C . LEU A 1 68 ? 6.73 -41.938 -16.906 1 98.75 68 LEU A C 1
ATOM 488 O O . LEU A 1 68 ? 7.582 -42.812 -16.734 1 98.75 68 LEU A O 1
ATOM 492 N N . VAL A 1 69 ? 6.547 -41.312 -18.078 1 98.56 69 VAL A N 1
ATOM 493 C CA . VAL A 1 69 ? 7.164 -41.938 -19.25 1 98.56 69 VAL A CA 1
ATOM 494 C C . VAL A 1 69 ? 8.141 -40.969 -19.906 1 98.56 69 VAL A C 1
ATOM 496 O O . VAL A 1 69 ? 8.953 -41.344 -20.75 1 98.56 69 VAL A O 1
ATOM 499 N N . ALA A 1 70 ? 8.078 -39.688 -19.516 1 98.81 70 ALA A N 1
ATOM 500 C CA . ALA A 1 70 ? 8.977 -38.688 -20.078 1 98.81 70 ALA A CA 1
ATOM 501 C C . ALA A 1 70 ? 9.125 -37.469 -19.141 1 98.81 70 ALA A C 1
ATOM 503 O O . ALA A 1 70 ? 8.211 -37.156 -18.375 1 98.81 70 ALA A O 1
ATOM 504 N N . MET A 1 71 ? 10.273 -36.844 -19.172 1 98.88 71 MET A N 1
ATOM 505 C CA . MET A 1 71 ? 10.594 -35.656 -18.375 1 98.88 71 MET A CA 1
ATOM 506 C C . MET A 1 71 ? 11.344 -34.625 -19.219 1 98.88 71 MET A C 1
ATOM 508 O O . MET A 1 71 ? 12.141 -35 -20.078 1 98.88 71 MET A O 1
ATOM 512 N N . ALA A 1 72 ? 11.062 -33.406 -18.984 1 98.88 72 ALA A N 1
ATOM 513 C CA . ALA A 1 72 ? 11.773 -32.344 -19.688 1 98.88 72 ALA A CA 1
ATOM 514 C C . ALA A 1 72 ? 12.125 -31.188 -18.734 1 98.88 72 ALA A C 1
ATOM 516 O O . ALA A 1 72 ? 11.312 -30.812 -17.875 1 98.88 72 ALA A O 1
ATOM 517 N N . ASP A 1 73 ? 13.289 -30.688 -18.781 1 98.75 73 ASP A N 1
ATOM 518 C CA . ASP A 1 73 ? 13.773 -29.5 -18.094 1 98.75 73 ASP A CA 1
ATOM 519 C C . ASP A 1 73 ? 14.898 -28.828 -18.875 1 98.75 73 ASP A C 1
ATOM 521 O O . ASP A 1 73 ? 15.609 -29.484 -19.625 1 98.75 73 ASP A O 1
ATOM 525 N N . ALA A 1 74 ? 14.961 -27.547 -18.688 1 98.44 74 ALA A N 1
ATOM 526 C CA . ALA A 1 74 ? 16.062 -26.828 -19.344 1 98.44 74 ALA A CA 1
ATOM 527 C C . ALA A 1 74 ? 17.406 -27.312 -18.812 1 98.44 74 ALA A C 1
ATOM 529 O O . ALA A 1 74 ? 18.406 -27.312 -19.547 1 98.44 74 ALA A O 1
ATOM 530 N N . PHE A 1 75 ? 17.406 -27.766 -17.562 1 98.44 75 PHE A N 1
ATOM 531 C CA . PHE A 1 75 ? 18.656 -28.109 -16.875 1 98.44 75 PHE A CA 1
ATOM 532 C C . PHE A 1 75 ? 18.719 -29.594 -16.562 1 98.44 75 PHE A C 1
ATOM 534 O O . PHE A 1 75 ? 17.844 -30.125 -15.867 1 98.44 75 PHE A O 1
ATOM 541 N N . LYS A 1 76 ? 19.766 -30.234 -16.938 1 98.25 76 LYS A N 1
ATOM 542 C CA . LYS A 1 76 ? 19.953 -31.656 -16.734 1 98.25 76 LYS A CA 1
ATOM 543 C C . LYS A 1 76 ? 20.016 -32 -15.242 1 98.25 76 LYS A C 1
ATOM 545 O O . LYS A 1 76 ? 19.5 -33.031 -14.805 1 98.25 76 LYS A O 1
ATOM 550 N N . ASP A 1 77 ? 20.719 -31.172 -14.531 1 98.12 77 ASP A N 1
ATOM 551 C CA . ASP A 1 77 ? 20.875 -31.438 -13.102 1 98.12 77 ASP A CA 1
ATOM 552 C C . ASP A 1 77 ? 19.531 -31.453 -12.398 1 98.12 77 ASP A C 1
ATOM 554 O O . ASP A 1 77 ? 19.281 -32.312 -11.547 1 98.12 77 ASP A O 1
ATOM 558 N N . ARG A 1 78 ? 18.656 -30.547 -12.758 1 97.94 78 ARG A N 1
ATOM 559 C CA . ARG A 1 78 ? 17.312 -30.5 -12.18 1 97.94 78 ARG A CA 1
ATOM 560 C C . ARG A 1 78 ? 16.516 -31.719 -12.57 1 97.94 78 ARG A C 1
ATOM 562 O O . ARG A 1 78 ? 15.805 -32.312 -11.742 1 97.94 78 ARG A O 1
ATOM 569 N N . LEU A 1 79 ? 16.594 -32.062 -13.82 1 98.75 79 LEU A N 1
ATOM 570 C CA . LEU A 1 79 ? 15.891 -33.219 -14.32 1 98.75 79 LEU A CA 1
ATOM 571 C C . LEU A 1 79 ? 16.344 -34.469 -13.586 1 98.75 79 LEU A C 1
ATOM 573 O O . LEU A 1 79 ? 15.516 -35.25 -13.094 1 98.75 79 LEU A O 1
ATOM 577 N N . ASP A 1 80 ? 17.641 -34.656 -13.461 1 98.69 80 ASP A N 1
ATOM 578 C CA . ASP A 1 80 ? 18.203 -35.844 -12.844 1 98.69 80 ASP A CA 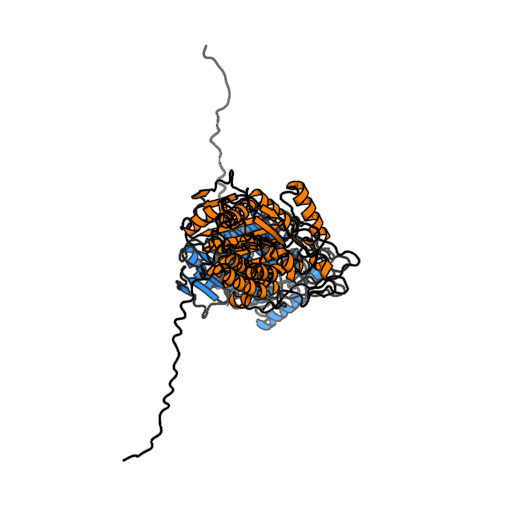1
ATOM 579 C C . ASP A 1 80 ? 17.828 -35.938 -11.367 1 98.69 80 ASP A C 1
ATOM 581 O O . ASP A 1 80 ? 17.484 -37 -10.875 1 98.69 80 ASP A O 1
ATOM 585 N N . GLN A 1 81 ? 17.922 -34.844 -10.711 1 98.56 81 GLN A N 1
ATOM 586 C CA . GLN A 1 81 ? 17.562 -34.812 -9.289 1 98.56 81 GLN A CA 1
ATOM 587 C C . GLN A 1 81 ? 16.094 -35.188 -9.086 1 98.56 81 GLN A C 1
ATOM 589 O O . GLN A 1 81 ? 15.766 -35.938 -8.172 1 98.56 81 GLN A O 1
ATOM 594 N N . SER A 1 82 ? 15.281 -34.625 -9.867 1 98.75 82 SER A N 1
ATOM 595 C CA . SER A 1 82 ? 13.852 -34.938 -9.812 1 98.75 82 SER A CA 1
ATOM 596 C C . SER A 1 82 ? 13.602 -36.406 -10.094 1 98.75 82 SER A C 1
ATOM 598 O O . SER A 1 82 ? 12.883 -37.062 -9.344 1 98.75 82 SER A O 1
ATOM 600 N N . HIS A 1 83 ? 14.18 -36.906 -11.156 1 98.81 83 HIS A N 1
ATOM 601 C CA . HIS A 1 83 ? 14.023 -38.281 -11.531 1 98.81 83 HIS A CA 1
ATOM 602 C C . HIS A 1 83 ? 14.445 -39.219 -10.398 1 98.81 83 HIS A C 1
ATOM 604 O O . HIS A 1 83 ? 13.75 -40.188 -10.094 1 98.81 83 HIS A O 1
ATOM 610 N N . GLU A 1 84 ? 15.57 -38.906 -9.859 1 98.62 84 GLU A N 1
ATOM 611 C CA . GLU A 1 84 ? 16.094 -39.75 -8.773 1 98.62 84 GLU A CA 1
ATOM 612 C C . GLU A 1 84 ? 15.117 -39.781 -7.598 1 98.62 84 GLU A C 1
ATOM 614 O O . GLU A 1 84 ? 14.867 -40.844 -7.031 1 98.62 84 GLU A O 1
ATOM 619 N N . ARG A 1 85 ? 14.586 -38.656 -7.242 1 98.56 85 ARG A N 1
ATOM 620 C CA . ARG A 1 85 ? 13.664 -38.562 -6.117 1 98.56 85 ARG A CA 1
ATOM 621 C C . ARG A 1 85 ? 12.383 -39.344 -6.395 1 98.56 85 ARG A C 1
ATOM 623 O O . ARG A 1 85 ? 11.891 -40.062 -5.52 1 98.56 85 ARG A O 1
ATOM 630 N N . ILE A 1 86 ? 11.852 -39.25 -7.594 1 98.81 86 ILE A N 1
ATOM 631 C CA . ILE A 1 86 ? 10.609 -39.938 -7.957 1 98.81 86 ILE A CA 1
ATOM 632 C C . ILE A 1 86 ? 10.844 -41.438 -8.023 1 98.81 86 ILE A C 1
ATOM 634 O O . ILE A 1 86 ? 10.047 -42.219 -7.5 1 98.81 86 ILE A O 1
ATOM 638 N N . LEU A 1 87 ? 11.953 -41.781 -8.625 1 98.62 87 LEU A N 1
ATOM 639 C CA . LEU A 1 87 ? 12.289 -43.188 -8.758 1 98.62 87 LEU A CA 1
ATOM 640 C C . LEU A 1 87 ? 12.469 -43.844 -7.387 1 98.62 87 LEU A C 1
ATOM 642 O O . LEU A 1 87 ? 11.992 -44.969 -7.156 1 98.62 87 LEU A O 1
ATOM 646 N N . LYS A 1 88 ? 13.203 -43.188 -6.562 1 98.44 88 LYS A N 1
ATOM 647 C CA . LYS A 1 88 ? 13.461 -43.688 -5.219 1 98.44 88 LYS A CA 1
ATOM 648 C C . LYS A 1 88 ? 12.148 -43.906 -4.465 1 98.44 88 LYS A C 1
ATOM 650 O O . LYS A 1 88 ? 12.008 -44.906 -3.738 1 98.44 88 LYS A O 1
ATOM 655 N N . LYS A 1 89 ? 11.211 -43.062 -4.652 1 98.19 89 LYS A N 1
ATOM 656 C CA . LYS A 1 89 ? 9.977 -43.125 -3.867 1 98.19 89 LYS A CA 1
ATOM 657 C C . LYS A 1 89 ? 8.992 -44.125 -4.449 1 98.19 89 LYS A C 1
ATOM 659 O O . LYS A 1 89 ? 8.258 -44.781 -3.711 1 98.19 89 LYS A O 1
ATOM 664 N N . TYR A 1 90 ? 8.938 -44.312 -5.828 1 98.31 90 TYR A N 1
ATOM 665 C CA . TYR A 1 90 ? 7.801 -45.031 -6.395 1 98.31 90 TYR A CA 1
ATOM 666 C C . TYR A 1 90 ? 8.266 -46.219 -7.195 1 98.31 90 TYR A C 1
ATOM 668 O O . TYR A 1 90 ? 7.465 -47.094 -7.535 1 98.31 90 TYR A O 1
ATOM 676 N N . GLY A 1 91 ? 9.516 -46.25 -7.648 1 98.06 91 GLY A N 1
ATOM 677 C CA . GLY A 1 91 ? 10.102 -47.469 -8.234 1 98.06 91 GLY A CA 1
ATOM 678 C C . GLY A 1 91 ? 10.008 -47.469 -9.75 1 98.06 91 GLY A C 1
ATOM 679 O O . GLY A 1 91 ? 9.336 -46.625 -10.352 1 98.06 91 GLY A O 1
ATOM 680 N N . LYS A 1 92 ? 10.578 -48.531 -10.352 1 97.38 92 LYS A N 1
ATOM 681 C CA . LYS A 1 92 ? 10.773 -48.656 -11.797 1 97.38 92 LYS A CA 1
ATOM 682 C C . LYS A 1 92 ? 9.477 -49.031 -12.492 1 97.38 92 LYS A C 1
ATOM 684 O O . LYS A 1 92 ? 9.352 -48.875 -13.711 1 97.38 92 LYS A O 1
ATOM 689 N N . ASP A 1 93 ? 8.578 -49.594 -11.75 1 96.75 93 ASP A N 1
ATOM 690 C CA . ASP A 1 93 ? 7.312 -50 -12.352 1 96.75 93 ASP A CA 1
ATOM 691 C C . ASP A 1 93 ? 6.469 -48.781 -12.727 1 96.75 93 ASP A C 1
ATOM 693 O O . ASP A 1 93 ? 5.699 -48.812 -13.688 1 96.75 93 ASP A O 1
ATOM 697 N N . LYS A 1 94 ? 6.691 -47.688 -11.977 1 97.94 94 LYS A N 1
ATOM 698 C CA . LYS A 1 94 ? 5.918 -46.469 -12.211 1 97.94 94 LYS A CA 1
ATOM 699 C C . LYS A 1 94 ? 6.734 -45.438 -12.984 1 97.94 94 LYS A C 1
ATOM 701 O O . LYS A 1 94 ? 6.176 -44.656 -13.742 1 97.94 94 LYS A O 1
ATOM 706 N N . VAL A 1 95 ? 8.023 -45.5 -12.711 1 98.69 95 VAL A N 1
ATOM 707 C CA . VAL A 1 95 ? 8.914 -44.562 -13.367 1 98.69 95 VAL A CA 1
ATOM 708 C C . VAL A 1 95 ? 9.609 -45.25 -14.547 1 98.69 95 VAL A C 1
ATOM 710 O O . VAL A 1 95 ? 10.664 -45.875 -14.383 1 98.69 95 VAL A O 1
ATOM 713 N N . VAL A 1 96 ? 9.07 -45.062 -15.68 1 97.94 96 VAL A N 1
ATOM 714 C CA . VAL A 1 96 ? 9.57 -45.688 -16.891 1 97.94 96 VAL A CA 1
ATOM 715 C C . VAL A 1 96 ? 10.102 -44.625 -17.859 1 97.94 96 VAL A C 1
ATOM 717 O O . VAL A 1 96 ? 9.555 -44.438 -18.938 1 97.94 96 VAL A O 1
ATOM 720 N N . VAL A 1 97 ? 11.148 -44.031 -17.391 1 98.44 97 VAL A N 1
ATOM 721 C CA . VAL A 1 97 ? 11.742 -42.938 -18.156 1 98.44 97 VAL A CA 1
ATOM 722 C C . VAL A 1 97 ? 13.156 -43.312 -18.578 1 98.44 97 VAL A C 1
ATOM 724 O O . VAL A 1 97 ? 14.133 -42.969 -17.906 1 98.44 97 VAL A O 1
ATOM 727 N N . PRO A 1 98 ? 13.336 -43.969 -19.734 1 97.62 98 PRO A N 1
ATOM 728 C CA . PRO A 1 98 ? 14.703 -44.219 -20.203 1 97.62 98 PRO A CA 1
ATOM 729 C C . PRO A 1 98 ? 15.469 -42.938 -20.516 1 97.62 98 PRO A C 1
ATOM 731 O O . PRO A 1 98 ? 14.867 -41.844 -20.594 1 97.62 98 PRO A O 1
ATOM 734 N N . GLU A 1 99 ? 16.719 -43.031 -20.703 1 97.75 99 GLU A N 1
ATOM 735 C CA . GLU A 1 99 ? 17.578 -41.875 -20.891 1 97.75 99 GLU A CA 1
ATOM 736 C C . GLU A 1 99 ? 17.141 -41.031 -22.094 1 97.75 99 GLU A C 1
ATOM 738 O O . GLU A 1 99 ? 17.203 -39.812 -22.062 1 97.75 99 GLU A O 1
ATOM 743 N N . GLU A 1 100 ? 16.609 -41.719 -23.094 1 97.62 100 GLU A N 1
ATOM 744 C CA . GLU A 1 100 ? 16.234 -41.031 -24.328 1 97.62 100 GLU A CA 1
ATOM 745 C C . GLU A 1 100 ? 14.93 -40.25 -24.156 1 97.62 100 GLU A C 1
ATOM 747 O O . GLU A 1 100 ? 14.555 -39.438 -25 1 97.62 100 GLU A O 1
ATOM 752 N N . LYS A 1 101 ? 14.234 -40.469 -23.016 1 98.5 101 LYS A N 1
ATOM 753 C CA . LYS A 1 101 ? 12.992 -39.75 -22.719 1 98.5 101 LYS A CA 1
ATOM 754 C C . LYS A 1 101 ? 13.211 -38.688 -21.656 1 98.5 101 LYS A C 1
ATOM 756 O O . LYS A 1 101 ? 12.25 -38.125 -21.125 1 98.5 101 LYS A O 1
ATOM 761 N N . LYS A 1 102 ? 14.461 -38.5 -21.281 1 98.69 102 LYS A N 1
ATOM 762 C CA . LYS A 1 102 ? 14.891 -37.344 -20.484 1 98.69 102 LYS A CA 1
ATOM 763 C C . LYS A 1 102 ? 15.359 -36.188 -21.391 1 98.69 102 LYS A C 1
ATOM 765 O O . LYS A 1 102 ? 16.516 -36.156 -21.812 1 98.69 102 LYS A O 1
ATOM 770 N N . PHE A 1 103 ? 14.523 -35.281 -21.594 1 98.75 103 PHE A N 1
ATOM 771 C CA . PHE A 1 103 ? 14.789 -34.219 -22.578 1 98.75 103 PHE A CA 1
ATOM 772 C C . PHE A 1 103 ? 15.32 -32.969 -21.891 1 98.75 103 PHE A C 1
ATOM 774 O O . PHE A 1 103 ? 14.648 -32.406 -21.031 1 98.75 103 PHE A O 1
ATOM 781 N N . VAL A 1 104 ? 16.484 -32.531 -22.25 1 98.38 104 VAL A N 1
ATOM 782 C CA . VAL A 1 104 ? 17.141 -31.344 -21.688 1 98.38 104 VAL A CA 1
ATOM 783 C C . VAL A 1 104 ? 17.156 -30.219 -22.703 1 98.38 104 VAL A C 1
ATOM 785 O O . VAL A 1 104 ? 17.375 -30.438 -23.891 1 98.38 104 VAL A O 1
ATOM 788 N N . GLY A 1 105 ? 16.844 -29.031 -22.203 1 97.88 105 GLY A N 1
ATOM 789 C CA . GLY A 1 105 ? 16.875 -27.875 -23.062 1 97.88 105 GLY A CA 1
ATOM 790 C C . GLY A 1 105 ? 15.539 -27.172 -23.172 1 97.88 105 GLY A C 1
ATOM 791 O O . GLY A 1 105 ? 14.547 -27.609 -22.594 1 97.88 105 GLY A O 1
ATOM 792 N N . PHE A 1 106 ? 15.492 -26.156 -24 1 98.06 106 PHE A N 1
ATOM 793 C CA . PHE A 1 106 ? 14.344 -25.266 -24.094 1 98.06 106 PHE A CA 1
ATOM 794 C C . PHE A 1 106 ? 13.203 -25.938 -24.844 1 98.06 106 PHE A C 1
ATOM 796 O O . PHE A 1 106 ? 12.031 -25.625 -24.625 1 98.06 106 PHE A O 1
ATOM 803 N N . ASP A 1 107 ? 13.477 -26.922 -25.703 1 97.44 107 ASP A N 1
ATOM 804 C CA . ASP A 1 107 ? 12.453 -27.5 -26.562 1 97.44 107 ASP A CA 1
ATOM 805 C C . ASP A 1 107 ? 12.078 -28.906 -26.125 1 97.44 107 ASP A C 1
ATOM 807 O O . ASP A 1 107 ? 11.305 -29.594 -26.797 1 97.44 107 ASP A O 1
ATOM 811 N N . GLY A 1 108 ? 12.633 -29.328 -25.016 1 98.19 108 GLY A N 1
ATOM 812 C CA . GLY A 1 108 ? 12.398 -30.688 -24.516 1 98.19 108 GLY A CA 1
ATOM 813 C C . GLY A 1 108 ? 10.93 -31 -24.344 1 98.19 108 GLY A C 1
ATOM 814 O O . GLY A 1 108 ? 10.516 -32.156 -24.5 1 98.19 108 GLY A O 1
ATOM 815 N N . TYR A 1 109 ? 10.156 -29.984 -24.062 1 98.56 109 TYR A N 1
ATOM 816 C CA . TYR A 1 109 ? 8.742 -30.188 -23.781 1 98.56 109 TYR A CA 1
ATOM 817 C C . TYR A 1 109 ? 8.023 -30.75 -25 1 98.56 109 TYR A C 1
ATOM 819 O O . TYR A 1 109 ? 7.105 -31.562 -24.875 1 98.56 109 TYR A O 1
ATOM 827 N N . LYS A 1 110 ? 8.422 -30.359 -26.219 1 98.19 110 LYS A N 1
ATOM 828 C CA . LYS A 1 110 ? 7.781 -30.812 -27.453 1 98.19 110 LYS A CA 1
ATOM 829 C C . LYS A 1 110 ? 7.906 -32.344 -27.625 1 98.19 110 LYS A C 1
ATOM 831 O O . LYS A 1 110 ? 6.98 -32.969 -28.109 1 98.19 110 LYS A O 1
ATOM 836 N N . HIS A 1 111 ? 9 -32.844 -27.219 1 98.25 111 HIS A N 1
ATOM 837 C CA . HIS A 1 111 ? 9.258 -34.25 -27.344 1 98.25 111 HIS A CA 1
ATOM 838 C C . HIS A 1 111 ? 8.617 -35.031 -26.203 1 98.25 111 HIS A C 1
ATOM 840 O O . HIS A 1 111 ? 8.023 -36.094 -26.422 1 98.25 111 HIS A O 1
ATOM 846 N N . ALA A 1 112 ? 8.727 -34.5 -25.047 1 98.69 112 ALA A N 1
ATOM 847 C CA . ALA A 1 112 ? 8.242 -35.188 -23.859 1 98.69 112 ALA A CA 1
ATOM 848 C C . ALA A 1 112 ? 6.73 -35.375 -23.922 1 98.69 112 ALA A C 1
ATOM 850 O O . ALA A 1 112 ? 6.223 -36.438 -23.484 1 98.69 112 ALA A O 1
ATOM 851 N N . MET A 1 113 ? 6.008 -34.469 -24.484 1 98.5 113 MET A N 1
ATOM 852 C CA . MET A 1 113 ? 4.547 -34.469 -24.438 1 98.5 113 MET A CA 1
ATOM 853 C C . MET A 1 113 ? 3.988 -35.5 -25.422 1 98.5 113 MET A C 1
ATOM 855 O O . MET A 1 113 ? 2.865 -36 -25.25 1 98.5 113 MET A O 1
ATOM 859 N N . LYS A 1 114 ? 4.746 -35.906 -26.375 1 97.31 114 LYS A N 1
ATOM 860 C CA . LYS A 1 114 ? 4.258 -36.75 -27.453 1 97.31 114 LYS A CA 1
ATOM 861 C C . LYS A 1 114 ? 3.783 -38.094 -26.922 1 97.31 114 LYS A C 1
ATOM 863 O O . LYS A 1 114 ? 2.789 -38.656 -27.406 1 97.31 114 LYS A O 1
ATOM 868 N N . ASP A 1 115 ? 4.398 -38.594 -25.891 1 90.31 115 ASP A N 1
ATOM 869 C CA . ASP A 1 115 ? 4.117 -39.969 -25.438 1 90.31 115 ASP A CA 1
ATOM 870 C C . ASP A 1 115 ? 3.162 -39.969 -24.25 1 90.31 115 ASP A C 1
ATOM 872 O O . ASP A 1 115 ? 2.795 -41.031 -23.75 1 90.31 115 ASP A O 1
ATOM 876 N N . ALA A 1 116 ? 2.717 -38.875 -23.875 1 97.88 116 ALA A N 1
ATOM 877 C CA . ALA A 1 116 ? 1.938 -38.812 -22.641 1 97.88 116 ALA A CA 1
ATOM 878 C C . ALA A 1 116 ? 0.448 -38.656 -22.938 1 97.88 116 ALA A C 1
ATOM 880 O O . ALA A 1 116 ? 0.061 -38.219 -24 1 97.88 116 ALA A O 1
ATOM 881 N N . ASP A 1 117 ? -0.362 -39.125 -22.016 1 98.19 117 ASP A N 1
ATOM 882 C CA . ASP A 1 117 ? -1.801 -38.875 -22.016 1 98.19 117 ASP A CA 1
ATOM 883 C C . ASP A 1 117 ? -2.133 -37.594 -21.25 1 98.19 117 ASP A C 1
ATOM 885 O O . ASP A 1 117 ? -3.027 -36.844 -21.641 1 98.19 117 ASP A O 1
ATOM 889 N N . VAL A 1 118 ? -1.462 -37.438 -20.188 1 98.81 118 VAL A N 1
ATOM 890 C CA . VAL A 1 118 ? -1.587 -36.281 -19.312 1 98.81 118 VAL A CA 1
ATOM 891 C C . VAL A 1 118 ? -0.231 -35.594 -19.172 1 98.81 118 VAL A C 1
ATOM 893 O O . VAL A 1 118 ? 0.793 -36.25 -18.984 1 98.81 118 VAL A O 1
ATOM 896 N N . VAL A 1 119 ? -0.235 -34.312 -19.312 1 98.88 119 VAL A N 1
ATOM 897 C CA . VAL A 1 119 ? 1.013 -33.594 -19.125 1 98.88 119 VAL A CA 1
ATOM 898 C C . VAL A 1 119 ? 0.925 -32.719 -17.875 1 98.88 119 VAL A C 1
ATOM 900 O O . VAL A 1 119 ? -0.122 -32.156 -17.578 1 98.88 119 VAL A O 1
ATOM 903 N N . ILE A 1 120 ? 2.012 -32.688 -17.094 1 98.88 120 ILE A N 1
ATOM 904 C CA . ILE A 1 120 ? 2.213 -31.828 -15.953 1 98.88 120 ILE A CA 1
ATOM 905 C C . ILE A 1 120 ? 3.182 -30.703 -16.328 1 98.88 120 ILE A C 1
ATOM 907 O O . ILE A 1 120 ? 4.344 -30.969 -16.656 1 98.88 120 ILE A O 1
ATOM 911 N N . ILE A 1 121 ? 2.668 -29.516 -16.312 1 98.94 121 ILE A N 1
ATOM 912 C CA . ILE A 1 121 ? 3.482 -28.359 -16.672 1 98.94 121 ILE A CA 1
ATOM 913 C C . ILE A 1 121 ? 3.789 -27.531 -15.414 1 98.94 121 ILE A C 1
ATOM 915 O O . ILE A 1 121 ? 2.887 -26.953 -14.812 1 98.94 121 ILE A O 1
ATOM 919 N N . ALA A 1 122 ? 5.09 -27.453 -15.008 1 98.69 122 ALA A N 1
ATOM 920 C CA . ALA A 1 122 ? 5.473 -26.812 -13.75 1 98.69 122 ALA A CA 1
ATOM 921 C C . ALA A 1 122 ? 6.738 -25.969 -13.922 1 98.69 122 ALA A C 1
ATOM 923 O O . ALA A 1 122 ? 7.523 -25.828 -12.984 1 98.69 122 ALA A O 1
ATOM 924 N N . THR A 1 123 ? 7.027 -25.516 -15.172 1 98.5 123 THR A N 1
ATOM 925 C CA . THR A 1 123 ? 8.125 -24.594 -15.445 1 98.5 123 THR A CA 1
ATOM 926 C C . THR A 1 123 ? 7.801 -23.203 -14.898 1 98.5 123 THR A C 1
ATOM 928 O O . THR A 1 123 ? 6.664 -22.922 -14.508 1 98.5 123 THR A O 1
ATOM 931 N N . PRO A 1 124 ? 8.797 -22.328 -14.836 1 98.25 124 PRO A N 1
ATOM 932 C CA . PRO A 1 124 ? 8.453 -20.938 -14.516 1 98.25 124 PRO A CA 1
ATOM 933 C C . PRO A 1 124 ? 7.363 -20.375 -15.43 1 98.25 124 PRO A C 1
ATOM 935 O O . PRO A 1 124 ? 7.273 -20.766 -16.594 1 98.25 124 PRO A O 1
ATOM 938 N N . PRO A 1 125 ? 6.613 -19.422 -14.945 1 98.44 125 PRO A N 1
ATOM 939 C CA . PRO A 1 125 ? 5.402 -18.953 -15.625 1 98.44 125 PRO A CA 1
ATOM 940 C C . PRO A 1 125 ? 5.688 -18.406 -17.016 1 98.44 125 PRO A C 1
ATOM 942 O O . PRO A 1 125 ? 4.832 -18.484 -17.906 1 98.44 125 PRO A O 1
ATOM 945 N N . GLY A 1 126 ? 6.824 -17.938 -17.203 1 98.44 126 GLY A N 1
ATOM 946 C CA . GLY A 1 126 ? 7.152 -17.359 -18.5 1 98.44 126 GLY A CA 1
ATOM 947 C C . GLY A 1 126 ? 7.062 -18.344 -19.641 1 98.44 126 GLY A C 1
ATOM 948 O O . GLY A 1 126 ? 6.883 -17.953 -20.797 1 98.44 126 GLY A O 1
ATOM 949 N N . PHE A 1 127 ? 7.141 -19.625 -19.375 1 98.62 127 PHE A N 1
ATOM 950 C CA . PHE A 1 127 ? 7.141 -20.656 -20.391 1 98.62 127 PHE A CA 1
ATOM 951 C C . PHE A 1 127 ? 5.738 -21.234 -20.578 1 98.62 127 PHE A C 1
ATOM 953 O O . PHE A 1 127 ? 5.484 -21.953 -21.547 1 98.62 127 PHE A O 1
ATOM 960 N N . ARG A 1 128 ? 4.812 -20.922 -19.703 1 98.56 128 ARG A N 1
ATOM 961 C CA . ARG A 1 128 ? 3.521 -21.594 -19.641 1 98.56 128 ARG A CA 1
ATOM 962 C C . ARG A 1 128 ? 2.742 -21.438 -20.938 1 98.56 128 ARG A C 1
ATOM 964 O O . ARG A 1 128 ? 2.119 -22.391 -21.406 1 98.56 128 ARG A O 1
ATOM 971 N N . PRO A 1 129 ? 2.754 -20.203 -21.547 1 98.81 129 PRO A N 1
ATOM 972 C CA . PRO A 1 129 ? 1.983 -20.078 -22.797 1 98.81 129 PRO A CA 1
ATOM 973 C C . PRO A 1 129 ? 2.449 -21.047 -23.875 1 98.81 129 PRO A C 1
ATOM 975 O O . PRO A 1 129 ? 1.626 -21.719 -24.5 1 98.81 129 PRO A O 1
ATOM 978 N N . ASP A 1 130 ? 3.727 -21.219 -24.062 1 98.69 130 ASP A N 1
ATOM 979 C CA . ASP A 1 130 ? 4.266 -22.125 -25.062 1 98.69 130 ASP A CA 1
ATOM 980 C C . ASP A 1 130 ? 3.908 -23.578 -24.734 1 98.69 130 ASP A C 1
ATOM 982 O O . ASP A 1 130 ? 3.477 -24.328 -25.609 1 98.69 130 ASP A O 1
ATOM 986 N N . HIS A 1 131 ? 4.102 -23.922 -23.531 1 98.88 131 HIS A N 1
ATOM 987 C CA . HIS A 1 131 ? 3.898 -25.312 -23.109 1 98.88 131 HIS A CA 1
ATOM 988 C C . HIS A 1 131 ? 2.422 -25.688 -23.156 1 98.88 131 HIS A C 1
ATOM 990 O O . HIS A 1 131 ? 2.07 -26.781 -23.578 1 98.88 131 HIS A O 1
ATOM 996 N N . PHE A 1 132 ? 1.58 -24.812 -22.656 1 98.94 132 PHE A N 1
ATOM 997 C CA . PHE A 1 132 ? 0.145 -25.062 -22.688 1 98.94 132 PHE A CA 1
ATOM 998 C C . PHE A 1 132 ? -0.356 -25.219 -24.109 1 98.94 132 PHE A C 1
ATOM 1000 O O . PHE A 1 132 ? -1.104 -26.141 -24.422 1 98.94 132 PHE A O 1
ATOM 1007 N N . GLU A 1 133 ? 0.084 -24.266 -25 1 98.88 133 GLU A N 1
ATOM 1008 C CA . GLU A 1 133 ? -0.302 -24.328 -26.406 1 98.88 133 GLU A CA 1
ATOM 1009 C C . GLU A 1 133 ? 0.089 -25.656 -27.031 1 98.88 133 GLU A C 1
ATOM 1011 O O . GLU A 1 133 ? -0.697 -26.25 -27.766 1 98.88 133 GLU A O 1
ATOM 1016 N N . GLU A 1 134 ? 1.249 -26.094 -26.734 1 98.88 134 GLU A N 1
ATOM 1017 C CA . GLU A 1 134 ? 1.723 -27.359 -27.297 1 98.88 134 GLU A CA 1
ATOM 1018 C C . GLU A 1 134 ? 0.908 -28.531 -26.766 1 98.88 134 GLU A C 1
ATOM 1020 O O . GLU A 1 134 ? 0.556 -29.453 -27.516 1 98.88 134 GLU A O 1
ATOM 1025 N N . ALA A 1 135 ? 0.653 -28.531 -25.484 1 98.94 135 ALA A N 1
ATOM 1026 C CA . ALA A 1 135 ? -0.154 -29.594 -24.891 1 98.94 135 ALA A CA 1
ATOM 1027 C C . ALA A 1 135 ? -1.536 -29.656 -25.531 1 98.94 135 ALA A C 1
ATOM 1029 O O . ALA A 1 135 ? -2.051 -30.734 -25.797 1 98.94 135 ALA A O 1
ATOM 1030 N N . VAL A 1 136 ? -2.135 -28.516 -25.734 1 98.88 136 VAL A N 1
ATOM 1031 C CA . VAL A 1 136 ? -3.455 -28.422 -26.344 1 98.88 136 VAL A CA 1
ATOM 1032 C C . VAL A 1 136 ? -3.385 -28.922 -27.797 1 98.88 136 VAL A C 1
ATOM 1034 O O . VAL A 1 136 ? -4.258 -29.672 -28.234 1 98.88 136 VAL A O 1
ATOM 1037 N N . ARG A 1 137 ? -2.361 -28.469 -28.484 1 98.75 137 ARG A N 1
ATOM 1038 C CA . ARG A 1 137 ? -2.17 -28.891 -29.859 1 98.75 137 ARG A CA 1
ATOM 1039 C C . ARG A 1 137 ? -2.098 -30.422 -29.953 1 98.75 137 ARG A C 1
ATOM 1041 O O . ARG A 1 137 ? -2.68 -31.016 -30.859 1 98.75 137 ARG A O 1
ATOM 1048 N N . LEU A 1 138 ? -1.455 -31.047 -29 1 98.62 138 LEU A N 1
ATOM 1049 C CA . LEU A 1 138 ? -1.257 -32.5 -28.984 1 98.62 138 LEU A CA 1
ATOM 1050 C C . LEU A 1 138 ? -2.426 -33.188 -28.312 1 98.62 138 LEU A C 1
ATOM 1052 O O . LEU A 1 138 ? -2.393 -34.406 -28.109 1 98.62 138 LEU A O 1
ATOM 1056 N N . GLU A 1 139 ? -3.396 -32.469 -27.906 1 98.5 139 GLU A N 1
ATOM 1057 C CA . GLU A 1 139 ? -4.652 -32.938 -27.328 1 98.5 139 GLU A CA 1
ATOM 1058 C C . GLU A 1 139 ? -4.41 -33.75 -26.062 1 98.5 139 GLU A C 1
ATOM 1060 O O . GLU A 1 139 ? -4.965 -34.844 -25.906 1 98.5 139 GLU A O 1
ATOM 1065 N N . LYS A 1 140 ? -3.576 -33.281 -25.266 1 98.75 140 LYS A N 1
ATOM 1066 C CA . LYS A 1 140 ? -3.303 -33.906 -23.969 1 98.75 140 LYS A CA 1
ATOM 1067 C C . LYS A 1 140 ? -4.273 -33.438 -22.906 1 98.75 140 LYS A C 1
ATOM 1069 O O . LYS A 1 140 ? -4.832 -32.344 -23.016 1 98.75 140 LYS A O 1
ATOM 1074 N N . GLN A 1 141 ? -4.539 -34.312 -21.875 1 98.75 141 GLN A N 1
ATOM 1075 C CA . GLN A 1 141 ? -5.062 -33.812 -20.594 1 98.75 141 GLN A CA 1
ATOM 1076 C C . GLN A 1 141 ? -3.992 -33.062 -19.828 1 98.75 141 GLN A C 1
ATOM 1078 O O . GLN A 1 141 ? -2.801 -33.344 -19.953 1 98.75 141 GLN A O 1
ATOM 1083 N N . ILE A 1 142 ? -4.48 -32.031 -19.031 1 98.94 142 ILE A N 1
ATOM 1084 C CA . ILE A 1 142 ? -3.434 -31.125 -18.609 1 98.94 142 ILE A CA 1
ATOM 1085 C C . ILE A 1 142 ? -3.609 -30.781 -17.125 1 98.94 142 ILE A C 1
ATOM 1087 O O . ILE A 1 142 ? -4.711 -30.438 -16.688 1 98.94 142 ILE A O 1
ATOM 1091 N N . PHE A 1 143 ? -2.529 -30.891 -16.406 1 98.88 143 PHE A N 1
ATOM 1092 C CA . PHE A 1 143 ? -2.309 -30.125 -15.18 1 98.88 143 PHE A CA 1
ATOM 1093 C C . PHE A 1 143 ? -1.23 -29.062 -15.391 1 98.88 143 PHE A C 1
ATOM 1095 O O . PHE A 1 143 ? -0.137 -29.375 -15.867 1 98.88 143 PHE A O 1
ATOM 1102 N N . MET A 1 144 ? -1.515 -27.844 -15.078 1 98.69 144 MET A N 1
ATOM 1103 C CA . MET A 1 144 ? -0.442 -26.844 -15.102 1 98.69 144 MET A CA 1
ATOM 1104 C C . MET A 1 144 ? -0.455 -26 -13.836 1 98.69 144 MET A C 1
ATOM 1106 O O . MET A 1 144 ? -1.516 -25.75 -13.258 1 98.69 144 MET A O 1
ATOM 1110 N N . GLU A 1 145 ? 0.708 -25.578 -13.406 1 98.5 145 GLU A N 1
ATOM 1111 C CA . GLU A 1 145 ? 0.867 -24.734 -12.227 1 98.5 145 GLU A CA 1
ATOM 1112 C C . GLU A 1 145 ? 0.517 -23.281 -12.531 1 98.5 145 GLU A C 1
ATOM 1114 O O . GLU A 1 145 ? 0.465 -22.875 -13.695 1 98.5 145 GLU A O 1
ATOM 1119 N N . LYS A 1 146 ? 0.16 -22.625 -11.516 1 98.69 146 LYS A N 1
ATOM 1120 C CA . LYS A 1 146 ? -0.037 -21.188 -11.555 1 98.69 146 LYS A CA 1
ATOM 1121 C C . LYS A 1 146 ? 1.283 -20.438 -11.359 1 98.69 146 LYS A C 1
ATOM 1123 O O . LYS A 1 146 ? 2.236 -21 -10.812 1 98.69 146 LYS A O 1
ATOM 1128 N N . PRO A 1 147 ? 1.484 -19.219 -11.75 1 98.69 147 PRO A N 1
ATOM 1129 C CA . PRO A 1 147 ? 0.623 -18.5 -12.688 1 98.69 147 PRO A CA 1
ATOM 1130 C C . PRO A 1 147 ? 0.812 -18.969 -14.133 1 98.69 147 PRO A C 1
ATOM 1132 O O . PRO A 1 147 ? 1.708 -19.766 -14.422 1 98.69 147 PRO A O 1
ATOM 1135 N N . VAL A 1 148 ? -0.017 -18.422 -15.039 1 98.88 148 VAL A N 1
ATOM 1136 C CA . VAL A 1 148 ? -0.025 -19.094 -16.328 1 98.88 148 VAL A CA 1
ATOM 1137 C C . VAL A 1 148 ? 0.625 -18.203 -17.391 1 98.88 148 VAL A C 1
ATOM 1139 O O . VAL A 1 148 ? 0.737 -18.578 -18.547 1 98.88 148 VAL A O 1
ATOM 1142 N N . ALA A 1 149 ? 1.047 -17.031 -17 1 98.88 149 ALA A N 1
ATOM 1143 C CA . ALA A 1 149 ? 1.79 -16.109 -17.844 1 98.88 149 ALA A CA 1
ATOM 1144 C C . ALA A 1 149 ? 2.441 -15.008 -17.016 1 98.88 149 ALA A C 1
ATOM 1146 O O . ALA A 1 149 ? 2.219 -14.922 -15.805 1 98.88 149 ALA A O 1
ATOM 1147 N N . THR A 1 150 ? 3.287 -14.148 -17.703 1 98.88 150 THR A N 1
ATOM 1148 C CA . THR A 1 150 ? 3.959 -13.086 -16.969 1 98.88 150 THR A CA 1
ATOM 1149 C C . THR A 1 150 ? 3.65 -11.727 -17.594 1 98.88 150 THR A C 1
ATOM 1151 O O . THR A 1 150 ? 4.062 -10.688 -17.062 1 98.88 150 THR A O 1
ATOM 1154 N N . ASP A 1 151 ? 2.965 -11.703 -18.734 1 98.81 151 ASP A N 1
ATOM 1155 C CA . ASP A 1 151 ? 2.555 -10.469 -19.391 1 98.81 151 ASP A CA 1
ATOM 1156 C C . ASP A 1 151 ? 1.248 -10.656 -20.156 1 98.81 151 ASP A C 1
ATOM 1158 O O . ASP A 1 151 ? 0.711 -11.766 -20.219 1 98.81 151 ASP A O 1
ATOM 1162 N N . ALA A 1 152 ? 0.703 -9.562 -20.688 1 98.88 152 ALA A N 1
ATOM 1163 C CA . ALA A 1 152 ? -0.601 -9.57 -21.344 1 98.88 152 ALA A CA 1
ATOM 1164 C C . ALA A 1 152 ? -0.562 -10.406 -22.625 1 98.88 152 ALA A C 1
ATOM 1166 O O . ALA A 1 152 ? -1.549 -11.062 -22.969 1 98.88 152 ALA A O 1
ATOM 1167 N N . VAL A 1 153 ? 0.51 -10.422 -23.312 1 98.81 153 VAL A N 1
ATOM 1168 C CA . VAL A 1 153 ? 0.668 -11.227 -24.516 1 98.81 153 VAL A CA 1
ATOM 1169 C C . VAL A 1 153 ? 0.488 -12.711 -24.172 1 98.81 153 VAL A C 1
ATOM 1171 O O . VAL A 1 153 ? -0.26 -13.422 -24.844 1 98.81 153 VAL A O 1
ATOM 1174 N N . GLY A 1 154 ? 1.146 -13.094 -23.141 1 98.88 154 GLY A N 1
ATOM 1175 C CA . GLY A 1 154 ? 0.985 -14.461 -22.688 1 98.88 154 GLY A CA 1
ATOM 1176 C C . GLY A 1 154 ? -0.435 -14.789 -22.266 1 98.88 154 GLY A C 1
ATOM 1177 O O . GLY A 1 154 ? -0.937 -15.883 -22.562 1 98.88 154 GLY A O 1
ATOM 1178 N N . ILE A 1 155 ? -1.049 -13.859 -21.594 1 98.94 155 ILE A N 1
ATOM 1179 C CA . ILE A 1 155 ? -2.416 -14.078 -21.141 1 98.94 155 ILE A CA 1
ATOM 1180 C C . ILE A 1 155 ? -3.332 -14.312 -22.344 1 98.94 155 ILE A C 1
ATOM 1182 O O . ILE A 1 155 ? -4.145 -15.234 -22.344 1 98.94 155 ILE A O 1
ATOM 1186 N N . ARG A 1 156 ? -3.213 -13.477 -23.328 1 98.94 156 ARG A N 1
ATOM 1187 C CA . ARG A 1 156 ? -4.043 -13.633 -24.516 1 98.94 156 ARG A CA 1
ATOM 1188 C C . ARG A 1 156 ? -3.803 -14.984 -25.172 1 98.94 156 ARG A C 1
ATOM 1190 O O . ARG A 1 156 ? -4.742 -15.617 -25.656 1 98.94 156 ARG A O 1
ATOM 1197 N N . ARG A 1 157 ? -2.617 -15.445 -25.203 1 98.88 157 ARG A N 1
ATOM 1198 C CA . ARG A 1 157 ? -2.283 -16.75 -25.766 1 98.88 157 ARG A CA 1
ATOM 1199 C C . ARG A 1 157 ? -2.92 -17.875 -24.953 1 98.88 157 ARG A C 1
ATOM 1201 O O . ARG A 1 157 ? -3.477 -18.812 -25.531 1 98.88 157 ARG A O 1
ATOM 1208 N N . ILE A 1 158 ? -2.854 -17.766 -23.656 1 98.94 158 ILE A N 1
ATOM 1209 C CA . ILE A 1 158 ? -3.455 -18.766 -22.781 1 98.94 158 ILE A CA 1
ATOM 1210 C C . ILE A 1 158 ? -4.969 -18.797 -23 1 98.94 158 ILE A C 1
ATOM 1212 O O . ILE A 1 158 ? -5.57 -19.859 -23.078 1 98.94 158 ILE A O 1
ATOM 1216 N N . LEU A 1 159 ? -5.559 -17.625 -23.047 1 98.94 159 LEU A N 1
ATOM 1217 C CA . LEU A 1 159 ? -7.004 -17.547 -23.25 1 98.94 159 LEU A CA 1
ATOM 1218 C C . LEU A 1 159 ? -7.398 -18.203 -24.578 1 98.94 159 LEU A C 1
ATOM 1220 O O . LEU A 1 159 ? -8.391 -18.922 -24.641 1 98.94 159 LEU A O 1
ATOM 1224 N N . ALA A 1 160 ? -6.641 -17.953 -25.609 1 98.88 160 ALA A N 1
ATOM 1225 C CA . ALA A 1 160 ? -6.906 -18.562 -26.906 1 98.88 160 ALA A CA 1
ATOM 1226 C C . ALA A 1 160 ? -6.781 -20.078 -26.844 1 98.88 160 ALA A C 1
ATOM 1228 O O . ALA A 1 160 ? -7.645 -20.812 -27.344 1 98.88 160 ALA A O 1
ATOM 1229 N N . ALA A 1 161 ? -5.754 -20.531 -26.234 1 98.94 161 ALA A N 1
ATOM 1230 C CA . ALA A 1 161 ? -5.543 -21.969 -26.109 1 98.94 161 ALA A CA 1
ATOM 1231 C C . ALA A 1 161 ? -6.617 -22.609 -25.234 1 98.94 161 ALA A C 1
ATOM 1233 O O . ALA A 1 161 ? -7.02 -23.75 -25.469 1 98.94 161 ALA A O 1
ATOM 1234 N N . ALA A 1 162 ? -7.035 -21.922 -24.25 1 98.88 162 ALA A N 1
ATOM 1235 C CA . ALA A 1 162 ? -8.094 -22.406 -23.375 1 98.88 162 ALA A CA 1
ATOM 1236 C C . ALA A 1 162 ? -9.383 -22.656 -24.156 1 98.88 162 ALA A C 1
ATOM 1238 O O . ALA A 1 162 ? -10.07 -23.656 -23.922 1 98.88 162 ALA A O 1
ATOM 1239 N N . LYS A 1 163 ? -9.672 -21.766 -25.016 1 98.75 163 LYS A N 1
ATOM 1240 C CA . LYS A 1 163 ? -10.844 -21.938 -25.875 1 98.75 163 LYS A CA 1
ATOM 1241 C C . LYS A 1 163 ? -10.742 -23.203 -26.703 1 98.75 163 LYS A C 1
ATOM 1243 O O . LYS A 1 163 ? -11.711 -23.969 -26.828 1 98.75 163 LYS A O 1
ATOM 1248 N N . THR A 1 164 ? -9.609 -23.438 -27.25 1 98.81 164 THR A N 1
ATOM 1249 C CA . THR A 1 164 ? -9.359 -24.641 -28.047 1 98.81 164 THR A CA 1
ATOM 1250 C C . THR A 1 164 ? -9.445 -25.891 -27.172 1 98.81 164 THR A C 1
ATOM 1252 O O . THR A 1 164 ? -10.016 -26.891 -27.594 1 98.81 164 THR A O 1
ATOM 1255 N N . ALA A 1 165 ? -8.883 -25.828 -25.984 1 98.88 165 ALA A N 1
ATOM 1256 C CA . ALA A 1 165 ? -8.938 -26.953 -25.062 1 98.88 165 ALA A CA 1
ATOM 1257 C C . ALA A 1 165 ? -10.383 -27.328 -24.734 1 98.88 165 ALA A C 1
ATOM 1259 O O . ALA A 1 165 ? -10.727 -28.516 -24.688 1 98.88 165 ALA A O 1
ATOM 1260 N N . LYS A 1 166 ? -11.141 -26.344 -24.516 1 98.5 166 LYS A N 1
ATOM 1261 C CA . LYS A 1 166 ? -12.555 -26.578 -24.234 1 98.5 166 LYS A CA 1
ATOM 1262 C C . LYS A 1 166 ? -13.25 -27.234 -25.438 1 98.5 166 LYS A C 1
ATOM 1264 O O . LYS A 1 166 ? -14.023 -28.172 -25.266 1 98.5 166 LYS A O 1
ATOM 1269 N N . ALA A 1 167 ? -12.984 -26.719 -26.594 1 98.44 167 ALA A N 1
ATOM 1270 C CA . ALA A 1 167 ? -13.594 -27.266 -27.812 1 98.44 167 ALA A CA 1
ATOM 1271 C C . ALA A 1 167 ? -13.234 -28.734 -28 1 98.44 167 ALA A C 1
ATOM 1273 O O . ALA A 1 167 ? -14.039 -29.516 -28.5 1 98.44 167 ALA A O 1
ATOM 1274 N N . LYS A 1 168 ? -12.102 -29.062 -27.578 1 98.31 168 LYS A N 1
ATOM 1275 C CA . LYS A 1 168 ? -11.609 -30.422 -27.75 1 98.31 168 LYS A CA 1
ATOM 1276 C C . LYS A 1 168 ? -11.945 -31.281 -26.531 1 98.31 168 LYS A C 1
ATOM 1278 O O . LYS A 1 168 ? -11.586 -32.438 -26.469 1 98.31 168 LYS A O 1
ATOM 1283 N N . LYS A 1 169 ? -12.516 -30.688 -25.531 1 98.38 169 LYS A N 1
ATOM 1284 C CA . LYS A 1 169 ? -12.93 -31.328 -24.297 1 98.38 169 LYS A CA 1
ATOM 1285 C C . LYS A 1 169 ? -11.727 -31.906 -23.562 1 98.38 169 LYS A C 1
ATOM 1287 O O . LYS A 1 169 ? -11.766 -33.062 -23.094 1 98.38 169 LYS A O 1
ATOM 1292 N N . LEU A 1 170 ? -10.695 -31.219 -23.578 1 98.81 170 LEU A N 1
ATOM 1293 C CA . LEU A 1 170 ? -9.531 -31.547 -22.766 1 98.81 170 LEU A CA 1
ATOM 1294 C C . LEU A 1 170 ? -9.695 -31.016 -21.344 1 98.81 170 LEU A C 1
ATOM 1296 O O . LEU A 1 170 ? -9.984 -29.828 -21.141 1 98.81 170 LEU A O 1
ATOM 1300 N N . ASN A 1 171 ? -9.5 -31.906 -20.328 1 98.88 171 ASN A N 1
ATOM 1301 C CA . ASN A 1 171 ? -9.477 -31.406 -18.953 1 98.88 171 ASN A CA 1
ATOM 1302 C C . ASN A 1 171 ? -8.219 -30.594 -18.672 1 98.88 171 ASN A C 1
ATOM 1304 O O . ASN A 1 171 ? -7.117 -30.984 -19.047 1 98.88 171 ASN A O 1
ATOM 1308 N N . VAL A 1 172 ? -8.445 -29.438 -18.125 1 98.94 172 VAL A N 1
ATOM 1309 C CA . VAL A 1 172 ? -7.348 -28.578 -17.688 1 98.94 172 VAL A CA 1
ATOM 1310 C C . VAL A 1 172 ? -7.551 -28.203 -16.219 1 98.94 172 VAL A C 1
ATOM 1312 O O . VAL A 1 172 ? -8.5 -27.484 -15.883 1 98.94 172 VAL A O 1
ATOM 1315 N N . VAL A 1 173 ? -6.703 -28.703 -15.344 1 98.88 173 VAL A N 1
ATOM 1316 C CA . VAL A 1 173 ? -6.645 -28.297 -13.945 1 98.88 173 VAL A C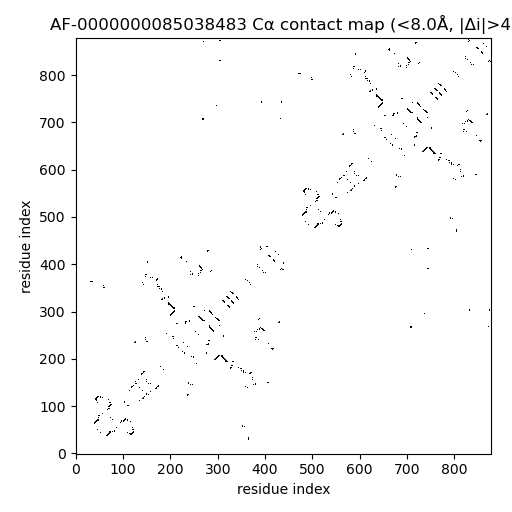A 1
ATOM 1317 C C . VAL A 1 173 ? -5.43 -27.406 -13.719 1 98.88 173 VAL A C 1
ATOM 1319 O O . VAL A 1 173 ? -4.332 -27.703 -14.195 1 98.88 173 VAL A O 1
ATOM 1322 N N . VAL A 1 174 ? -5.641 -26.266 -13.062 1 98.88 174 VAL A N 1
ATOM 1323 C CA . VAL A 1 174 ? -4.559 -25.328 -12.773 1 98.88 174 VAL A CA 1
ATOM 1324 C C . VAL A 1 174 ? -4.297 -25.281 -11.273 1 98.88 174 VAL A C 1
ATOM 1326 O O . VAL A 1 174 ? -5.23 -25.359 -10.469 1 98.88 174 VAL A O 1
ATOM 1329 N N . GLY A 1 175 ? -3.049 -25.125 -10.922 1 98.56 175 GLY A N 1
ATOM 1330 C CA . GLY A 1 175 ? -2.586 -25.188 -9.547 1 98.56 175 GLY A CA 1
ATOM 1331 C C . GLY A 1 175 ? -3.033 -24 -8.711 1 98.56 175 GLY A C 1
ATOM 1332 O O . GLY A 1 175 ? -2.26 -23.484 -7.91 1 98.56 175 GLY A O 1
ATOM 1333 N N . LEU A 1 176 ? -4.172 -23.438 -8.852 1 98.62 176 LEU A N 1
ATOM 1334 C CA . LEU A 1 176 ? -4.867 -22.594 -7.898 1 98.62 176 LEU A CA 1
ATOM 1335 C C . LEU A 1 176 ? -5.641 -23.422 -6.883 1 98.62 176 LEU A C 1
ATOM 1337 O O . LEU A 1 176 ? -6.875 -23.422 -6.883 1 98.62 176 LEU A O 1
ATOM 1341 N N . GLN A 1 177 ? -4.926 -24 -5.992 1 98.19 177 GLN A N 1
ATOM 1342 C CA . GLN A 1 177 ? -5.367 -25.109 -5.168 1 98.19 177 GLN A CA 1
ATOM 1343 C C . GLN A 1 177 ? -6.488 -24.688 -4.219 1 98.19 177 GLN A C 1
ATOM 1345 O O . GLN A 1 177 ? -7.23 -25.531 -3.713 1 98.19 177 GLN A O 1
ATOM 1350 N N . ARG A 1 178 ? -6.676 -23.391 -4.031 1 98.62 178 ARG A N 1
ATOM 1351 C CA . ARG A 1 178 ? -7.719 -22.938 -3.117 1 98.62 178 ARG A CA 1
ATOM 1352 C C . ARG A 1 178 ? -9.102 -23.25 -3.678 1 98.62 178 ARG A C 1
ATOM 1354 O O . ARG A 1 178 ? -10.07 -23.391 -2.924 1 98.62 178 ARG A O 1
ATOM 1361 N N . HIS A 1 179 ? -9.211 -23.422 -4.977 1 98.62 179 HIS A N 1
ATOM 1362 C CA . HIS A 1 179 ? -10.461 -23.828 -5.598 1 98.62 179 HIS A CA 1
ATOM 1363 C C . HIS A 1 179 ? -10.797 -25.281 -5.254 1 98.62 179 HIS A C 1
ATOM 1365 O O . HIS A 1 179 ? -11.922 -25.734 -5.469 1 98.62 179 HIS A O 1
ATOM 1371 N N . TYR A 1 180 ? -9.875 -25.969 -4.719 1 98.62 180 TYR A N 1
ATOM 1372 C CA . TYR A 1 180 ? -10.031 -27.375 -4.379 1 98.62 180 TYR A CA 1
ATOM 1373 C C . TYR A 1 180 ? -9.922 -27.594 -2.875 1 98.62 180 TYR A C 1
ATOM 1375 O O . TYR A 1 180 ? -9.727 -28.719 -2.416 1 98.62 180 TYR A O 1
ATOM 1383 N N . GLN A 1 181 ? -9.953 -26.578 -2.148 1 98.75 181 GLN A N 1
ATOM 1384 C CA . GLN A 1 181 ? -9.852 -26.609 -0.692 1 98.75 181 GLN A CA 1
ATOM 1385 C C . GLN A 1 181 ? -11.211 -26.359 -0.043 1 98.75 181 GLN A C 1
ATOM 1387 O O . GLN A 1 181 ? -11.859 -25.344 -0.321 1 98.75 181 GLN A O 1
ATOM 1392 N N . ASP A 1 182 ? -11.594 -27.156 0.865 1 98.62 182 ASP A N 1
ATOM 1393 C CA . ASP A 1 182 ? -12.969 -27.234 1.362 1 98.62 182 ASP A CA 1
ATOM 1394 C C . ASP A 1 182 ? -13.375 -25.938 2.053 1 98.62 182 ASP A C 1
ATOM 1396 O O . ASP A 1 182 ? -14.492 -25.453 1.866 1 98.62 182 ASP A O 1
ATOM 1400 N N . ASN A 1 183 ? -12.562 -25.344 2.928 1 98.75 183 ASN A N 1
ATOM 1401 C CA . ASN A 1 183 ? -12.922 -24.141 3.652 1 98.75 183 ASN A CA 1
ATOM 1402 C C . ASN A 1 183 ? -13.258 -22.984 2.699 1 98.75 183 ASN A C 1
ATOM 1404 O O . ASN A 1 183 ? -14.195 -22.234 2.941 1 98.75 183 ASN A O 1
ATOM 1408 N N . TYR A 1 184 ? -12.469 -22.844 1.62 1 98.88 184 TYR A N 1
ATOM 1409 C CA . TYR A 1 184 ? -12.75 -21.812 0.637 1 98.88 184 TYR A CA 1
ATOM 1410 C C . TYR A 1 184 ? -14.047 -22.094 -0.104 1 98.88 184 TYR A C 1
ATOM 1412 O O . TYR A 1 184 ? -14.898 -21.203 -0.249 1 98.88 184 TYR A O 1
ATOM 1420 N N . ILE A 1 185 ? -14.195 -23.328 -0.563 1 98.81 185 ILE A N 1
ATOM 1421 C CA . ILE A 1 185 ? -15.383 -23.719 -1.324 1 98.81 185 ILE A CA 1
ATOM 1422 C C . ILE A 1 185 ? -16.641 -23.469 -0.493 1 98.81 185 ILE A C 1
ATOM 1424 O O . ILE A 1 185 ? -17.562 -22.797 -0.947 1 98.81 185 ILE A O 1
ATOM 1428 N N . GLN A 1 186 ? -16.656 -23.922 0.729 1 98.75 186 GLN A N 1
ATOM 1429 C CA . GLN A 1 186 ? -17.844 -23.828 1.577 1 98.75 186 GLN A CA 1
ATOM 1430 C C . GLN A 1 186 ? -18.125 -22.391 1.972 1 98.75 186 GLN A C 1
ATOM 1432 O O . GLN A 1 186 ? -19.281 -21.953 1.972 1 98.75 186 GLN A O 1
ATOM 1437 N N . THR A 1 187 ? -17.094 -21.672 2.307 1 98.88 187 THR A N 1
ATOM 1438 C CA . THR A 1 187 ? -17.266 -20.281 2.74 1 98.88 187 THR A CA 1
ATOM 1439 C C . THR A 1 187 ? -17.75 -19.406 1.586 1 98.88 187 THR A C 1
ATOM 1441 O O . THR A 1 187 ? -18.703 -18.641 1.737 1 98.88 187 THR A O 1
ATOM 1444 N N . ILE A 1 188 ? -17.172 -19.547 0.418 1 98.88 188 ILE A N 1
ATOM 1445 C CA . ILE A 1 188 ? -17.5 -18.688 -0.711 1 98.88 188 ILE A CA 1
ATOM 1446 C C . ILE A 1 188 ? -18.875 -19.062 -1.262 1 98.88 188 ILE A C 1
ATOM 1448 O O . ILE A 1 188 ? -19.641 -18.188 -1.692 1 98.88 188 ILE A O 1
ATOM 1452 N N . ASP A 1 189 ? -19.188 -20.359 -1.178 1 98.81 189 ASP A N 1
ATOM 1453 C CA . ASP A 1 189 ? -20.547 -20.766 -1.532 1 98.81 189 ASP A CA 1
ATOM 1454 C C . ASP A 1 189 ? -21.578 -20.031 -0.681 1 98.81 189 ASP A C 1
ATOM 1456 O O . ASP A 1 189 ? -22.609 -19.578 -1.193 1 98.81 189 ASP A O 1
ATOM 1460 N N . ARG A 1 190 ? -21.312 -19.891 0.586 1 98.75 190 ARG A N 1
ATOM 1461 C CA . ARG A 1 190 ? -22.203 -19.203 1.512 1 98.75 190 ARG A CA 1
ATOM 1462 C C . ARG A 1 190 ? -22.266 -17.703 1.207 1 98.75 190 ARG A C 1
ATOM 1464 O O . ARG A 1 190 ? -23.328 -17.078 1.309 1 98.75 190 ARG A O 1
ATOM 1471 N N . ILE A 1 191 ? -21.141 -17.141 0.875 1 98.75 191 ILE A N 1
ATOM 1472 C CA . ILE A 1 191 ? -21.094 -15.742 0.461 1 98.75 191 ILE A CA 1
ATOM 1473 C C . ILE A 1 191 ? -21.969 -15.539 -0.777 1 98.75 191 ILE A C 1
ATOM 147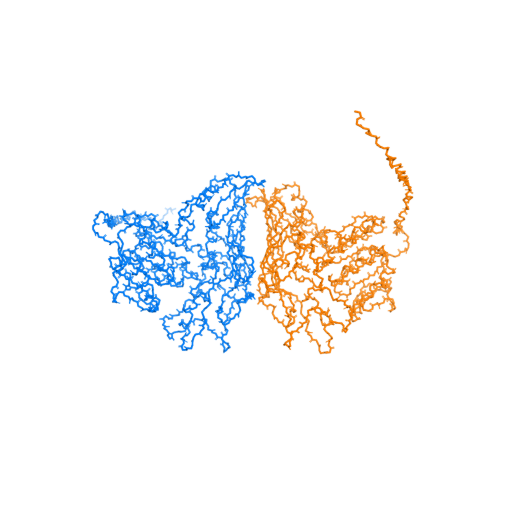5 O O . ILE A 1 191 ? -22.797 -14.633 -0.816 1 98.75 191 ILE A O 1
ATOM 1479 N N . HIS A 1 192 ? -21.844 -16.422 -1.727 1 98.62 192 HIS A N 1
ATOM 1480 C CA . HIS A 1 192 ? -22.562 -16.297 -2.99 1 98.62 192 HIS A CA 1
ATOM 1481 C C . HIS A 1 192 ? -24.047 -16.547 -2.799 1 98.62 192 HIS A C 1
ATOM 1483 O O . HIS A 1 192 ? -24.875 -16.047 -3.58 1 98.62 192 HIS A O 1
ATOM 1489 N N . ASN A 1 193 ? -24.344 -17.234 -1.763 1 98.44 193 ASN A N 1
ATOM 1490 C CA . ASN A 1 193 ? -25.75 -17.484 -1.459 1 98.44 193 ASN A CA 1
ATOM 1491 C C . ASN A 1 193 ? -26.344 -16.391 -0.58 1 98.44 193 ASN A C 1
ATOM 1493 O O . ASN A 1 193 ? -27.438 -16.531 -0.048 1 98.44 193 ASN A O 1
ATOM 1497 N N . GLY A 1 194 ? -25.578 -15.344 -0.28 1 97.75 194 GLY A N 1
ATOM 1498 C CA . GLY A 1 194 ? -26.125 -14.117 0.289 1 97.75 194 GLY A CA 1
ATOM 1499 C C . GLY A 1 194 ? -26.016 -14.062 1.801 1 97.75 194 GLY A C 1
ATOM 1500 O O . GLY A 1 194 ? -26.609 -13.195 2.441 1 97.75 194 GLY A O 1
ATOM 1501 N N . GLN A 1 195 ? -25.234 -14.906 2.41 1 98.12 195 GLN A N 1
ATOM 1502 C CA . GLN A 1 195 ? -25.219 -15.023 3.863 1 98.12 195 GLN A CA 1
ATOM 1503 C C . GLN A 1 195 ? -24.703 -13.742 4.508 1 98.12 195 GLN A C 1
ATOM 1505 O O . GLN A 1 195 ? -25.062 -13.414 5.641 1 98.12 195 GLN A O 1
ATOM 1510 N N . ILE A 1 196 ? -23.875 -13.055 3.768 1 97.5 196 ILE A N 1
ATOM 1511 C CA . ILE A 1 196 ? -23.359 -11.828 4.367 1 97.5 196 ILE A CA 1
ATOM 1512 C C . ILE A 1 196 ? -23.703 -10.641 3.473 1 97.5 196 ILE A C 1
ATOM 1514 O O . ILE A 1 196 ? -23.062 -9.594 3.551 1 97.5 196 ILE A O 1
ATOM 1518 N N . GLY A 1 197 ? -24.625 -10.758 2.648 1 95.88 197 GLY A N 1
ATOM 1519 C CA . GLY A 1 197 ? -25.047 -9.672 1.776 1 95.88 197 GLY A CA 1
ATOM 1520 C C . GLY A 1 197 ? -24.078 -9.406 0.637 1 95.88 197 GLY A C 1
ATOM 1521 O O . GLY A 1 197 ? -23.297 -10.289 0.259 1 95.88 197 GLY A O 1
ATOM 1522 N N . ASP A 1 198 ? -24.188 -8.188 0.046 1 94 198 ASP A N 1
ATOM 1523 C CA . ASP A 1 198 ? -23.312 -7.809 -1.065 1 94 198 ASP A CA 1
ATOM 1524 C C . ASP A 1 198 ? -21.922 -7.422 -0.568 1 94 198 ASP A C 1
ATOM 1526 O O . ASP A 1 198 ? -21.797 -6.699 0.423 1 94 198 ASP A O 1
ATOM 1530 N N . ILE A 1 199 ? -20.969 -7.941 -1.259 1 95.69 199 ILE A N 1
ATOM 1531 C CA . ILE A 1 199 ? -19.594 -7.59 -0.909 1 95.69 199 ILE A CA 1
ATOM 1532 C C . ILE A 1 199 ? -19.312 -6.148 -1.32 1 95.69 199 ILE A C 1
ATOM 1534 O O . ILE A 1 199 ? -19.484 -5.781 -2.484 1 95.69 199 ILE A O 1
ATOM 1538 N N . ILE A 1 200 ? -18.812 -5.363 -0.381 1 91.56 200 ILE A N 1
ATOM 1539 C CA . ILE A 1 200 ? -18.609 -3.951 -0.7 1 91.56 200 ILE A CA 1
ATOM 1540 C C . ILE A 1 200 ? -17.156 -3.561 -0.459 1 91.56 200 ILE A C 1
ATOM 1542 O O . ILE A 1 200 ? -16.75 -2.439 -0.768 1 91.56 200 ILE A O 1
ATOM 1546 N N . GLY A 1 201 ? -16.391 -4.43 0.096 1 93.88 201 GLY A N 1
ATOM 1547 C CA . GLY A 1 201 ? -14.977 -4.203 0.33 1 93.88 201 GLY A CA 1
ATOM 1548 C C . GLY A 1 201 ? -14.234 -5.453 0.77 1 93.88 201 GLY A C 1
ATOM 1549 O O . GLY A 1 201 ? -14.859 -6.492 1.012 1 93.88 201 GLY A O 1
ATOM 1550 N N . GLY A 1 202 ? -12.898 -5.324 0.844 1 97.38 202 GLY A N 1
ATOM 1551 C CA . GLY A 1 202 ? -12.109 -6.457 1.301 1 97.38 202 GLY A CA 1
ATOM 1552 C C . GLY A 1 202 ? -10.617 -6.188 1.284 1 97.38 202 GLY A C 1
ATOM 1553 O O . GLY A 1 202 ? -10.172 -5.148 0.794 1 97.38 202 GLY A O 1
ATOM 1554 N N . GLN A 1 203 ? -9.898 -7.117 1.907 1 98.5 203 GLN A N 1
ATOM 1555 C CA . GLN A 1 203 ? -8.445 -7.105 1.979 1 98.5 203 GLN A CA 1
ATOM 1556 C C . GLN A 1 203 ? -7.871 -8.5 1.713 1 98.5 203 GLN A C 1
ATOM 1558 O O . GLN A 1 203 ? -8.312 -9.477 2.312 1 98.5 203 GLN A O 1
ATOM 1563 N N . VAL A 1 204 ? -6.906 -8.5 0.841 1 98.88 204 VAL A N 1
ATOM 1564 C CA . VAL A 1 204 ? -6.227 -9.773 0.601 1 98.88 204 VAL A CA 1
ATOM 1565 C C . VAL A 1 204 ? -4.715 -9.578 0.703 1 98.88 204 VAL A C 1
ATOM 1567 O O . VAL A 1 204 ? -4.184 -8.562 0.266 1 98.88 204 VAL A O 1
ATOM 1570 N N . PHE A 1 205 ? -3.992 -10.641 1.308 1 98.81 205 PHE A N 1
ATOM 1571 C CA . PHE A 1 205 ? -2.59 -10.445 1.663 1 98.81 205 PHE A CA 1
ATOM 1572 C C . PHE A 1 205 ? -1.764 -11.672 1.291 1 98.81 205 PHE A C 1
ATOM 1574 O O . PHE A 1 205 ? -2.223 -12.805 1.438 1 98.81 205 PHE A O 1
ATOM 1581 N N . TRP A 1 206 ? -0.596 -11.43 0.83 1 98.75 206 TRP A N 1
ATOM 1582 C CA . TRP A 1 206 ? 0.513 -12.375 0.878 1 98.75 206 TRP A CA 1
ATOM 1583 C C . TRP A 1 206 ? 1.796 -11.688 1.334 1 98.75 206 TRP A C 1
ATOM 1585 O O . TRP A 1 206 ? 2.693 -11.438 0.527 1 98.75 206 TRP A O 1
ATOM 1595 N N . ASN A 1 207 ? 1.96 -11.461 2.621 1 98.56 207 ASN A N 1
ATOM 1596 C CA . ASN A 1 207 ? 3.121 -10.828 3.24 1 98.56 207 ASN A CA 1
ATOM 1597 C C . ASN A 1 207 ? 4.043 -11.859 3.887 1 98.56 207 ASN A C 1
ATOM 1599 O O . ASN A 1 207 ? 3.605 -12.641 4.734 1 98.56 207 ASN A O 1
ATOM 1603 N N . ASP A 1 208 ? 5.254 -11.859 3.451 1 97.44 208 ASP A N 1
ATOM 1604 C CA . ASP A 1 208 ? 6.207 -12.758 4.094 1 97.44 208 ASP A CA 1
ATOM 1605 C C . ASP A 1 208 ? 7.637 -12.234 3.961 1 97.44 208 ASP A C 1
ATOM 1607 O O . ASP A 1 208 ? 7.844 -11.07 3.613 1 97.44 208 ASP A O 1
ATOM 1611 N N . GLY A 1 209 ? 8.602 -13.062 4.32 1 95.94 209 GLY A N 1
ATOM 1612 C CA . GLY A 1 209 ? 9.984 -12.625 4.391 1 95.94 209 GLY A CA 1
ATOM 1613 C C . GLY A 1 209 ? 10.727 -12.781 3.078 1 95.94 209 GLY A C 1
ATOM 1614 O O . GLY A 1 209 ? 11.875 -12.344 2.951 1 95.94 209 GLY A O 1
ATOM 1615 N N . GLY A 1 210 ? 10.109 -13.383 2.16 1 94.31 210 GLY A N 1
ATOM 1616 C CA . GLY A 1 210 ? 10.75 -13.578 0.871 1 94.31 210 GLY A CA 1
ATOM 1617 C C . GLY A 1 210 ? 11.109 -15.031 0.603 1 94.31 210 GLY A C 1
ATOM 1618 O O . GLY A 1 210 ? 10.781 -15.914 1.399 1 94.31 210 GLY A O 1
ATOM 1619 N N . VAL A 1 211 ? 11.734 -15.234 -0.599 1 95 211 VAL A N 1
ATOM 1620 C CA . VAL A 1 211 ? 12.07 -16.578 -1.059 1 95 211 VAL A CA 1
ATOM 1621 C C . VAL A 1 211 ? 13.578 -16.703 -1.246 1 95 211 VAL A C 1
ATOM 1623 O O . VAL A 1 211 ? 14.336 -15.805 -0.86 1 95 211 VAL A O 1
ATOM 1626 N N . TRP A 1 212 ? 14.062 -17.719 -1.802 1 95.19 212 TRP A N 1
ATOM 1627 C CA . TRP A 1 212 ? 15.461 -18.031 -2.037 1 95.19 212 TRP A CA 1
ATOM 1628 C C . TRP A 1 212 ? 16.078 -17.047 -3.029 1 95.19 212 TRP A C 1
ATOM 1630 O O . TRP A 1 212 ? 15.367 -16.375 -3.773 1 95.19 212 TRP A O 1
ATOM 1640 N N . VAL A 1 213 ? 17.328 -16.906 -2.938 1 96.69 213 VAL A N 1
ATOM 1641 C CA . VAL A 1 213 ? 18.156 -16.188 -3.889 1 96.69 213 VAL A CA 1
ATOM 1642 C C . VAL A 1 213 ? 19.297 -17.078 -4.363 1 96.69 213 VAL A C 1
ATOM 1644 O O . VAL A 1 213 ? 19.891 -17.812 -3.576 1 96.69 213 VAL A O 1
ATOM 1647 N N . ARG A 1 214 ? 19.516 -17.062 -5.645 1 97.31 214 ARG A N 1
ATOM 1648 C CA . ARG A 1 214 ? 20.656 -17.766 -6.203 1 97.31 214 ARG A CA 1
ATOM 1649 C C . ARG A 1 214 ? 21.703 -16.781 -6.723 1 97.31 214 ARG A C 1
ATOM 1651 O O . ARG A 1 214 ? 21.484 -16.094 -7.723 1 97.31 214 ARG A O 1
ATOM 1658 N N . GLU A 1 215 ? 22.859 -16.859 -6.145 1 96.88 215 GLU A N 1
ATOM 1659 C CA . GLU A 1 215 ? 23.938 -15.969 -6.555 1 96.88 215 GLU A CA 1
ATOM 1660 C C . GLU A 1 215 ? 24.5 -16.375 -7.914 1 96.88 215 GLU A C 1
ATOM 1662 O O . GLU A 1 215 ? 24.578 -17.562 -8.234 1 96.88 215 GLU A O 1
ATOM 1667 N N . ARG A 1 216 ? 24.922 -15.32 -8.594 1 97.06 216 ARG A N 1
ATOM 1668 C CA . ARG A 1 216 ? 25.578 -15.586 -9.875 1 97.06 216 ARG A CA 1
ATOM 1669 C C . ARG A 1 216 ? 26.875 -16.359 -9.672 1 97.06 216 ARG A C 1
ATOM 1671 O O . ARG A 1 216 ? 27.672 -16.016 -8.789 1 97.06 216 ARG A O 1
ATOM 1678 N N . GLN A 1 217 ? 27.047 -17.391 -10.516 1 96.69 217 GLN A N 1
ATOM 1679 C CA . GLN A 1 217 ? 28.281 -18.172 -10.484 1 96.69 217 GLN A CA 1
ATOM 1680 C C . GLN A 1 217 ? 29.203 -17.797 -11.648 1 96.69 217 GLN A C 1
ATOM 1682 O O . GLN A 1 217 ? 28.719 -17.438 -12.727 1 96.69 217 GLN A O 1
ATOM 1687 N N . PRO A 1 218 ? 30.516 -17.953 -11.422 1 96.12 218 PRO A N 1
ATOM 1688 C CA . PRO A 1 218 ? 31.438 -17.688 -12.531 1 96.12 218 PRO A CA 1
ATOM 1689 C C . PRO A 1 218 ? 31.141 -18.562 -13.758 1 96.12 218 PRO A C 1
ATOM 1691 O O . PRO A 1 218 ? 30.844 -19.75 -13.609 1 96.12 218 PRO A O 1
ATOM 1694 N N . GLY A 1 219 ? 31.203 -17.906 -14.891 1 95.94 219 GLY A N 1
ATOM 1695 C CA . GLY A 1 219 ? 31.062 -18.672 -16.125 1 95.94 219 GLY A CA 1
ATOM 1696 C C . GLY A 1 219 ? 29.641 -18.766 -16.625 1 95.94 219 GLY A C 1
ATOM 1697 O O . GLY A 1 219 ? 29.391 -19.172 -17.766 1 95.94 219 GLY A O 1
ATOM 1698 N N . GLN A 1 220 ? 28.688 -18.391 -15.812 1 97.06 220 GLN A N 1
ATOM 1699 C CA . GLN A 1 220 ? 27.297 -18.422 -16.25 1 97.06 220 GLN A CA 1
ATOM 1700 C C . GLN A 1 220 ? 27.016 -17.359 -17.297 1 97.06 220 GLN A C 1
ATOM 1702 O O . GLN A 1 220 ? 27.469 -16.219 -17.172 1 97.06 220 GLN A O 1
ATOM 1707 N N . THR A 1 221 ? 26.297 -17.859 -18.312 1 97.94 221 THR A N 1
ATOM 1708 C CA . THR A 1 221 ? 25.75 -16.875 -19.219 1 97.94 221 THR A CA 1
ATOM 1709 C C . THR A 1 221 ? 24.609 -16.094 -18.562 1 97.94 221 THR A C 1
ATOM 1711 O O . THR A 1 221 ? 24.094 -16.516 -17.516 1 97.94 221 THR A O 1
ATOM 1714 N N . GLU A 1 222 ? 24.234 -14.969 -19.172 1 98 222 GLU A N 1
ATOM 1715 C CA . GLU A 1 222 ? 23.125 -14.188 -18.641 1 98 222 GLU A CA 1
ATOM 1716 C C . GLU A 1 222 ? 21.828 -14.992 -18.641 1 98 222 GLU A C 1
ATOM 1718 O O . GLU A 1 222 ? 21.062 -14.969 -17.672 1 98 222 GLU A O 1
ATOM 1723 N N . MET A 1 223 ? 21.609 -15.711 -19.688 1 98.56 223 MET A N 1
ATOM 1724 C CA . MET A 1 223 ? 20.422 -16.547 -19.797 1 98.56 223 MET A CA 1
ATOM 1725 C C . MET A 1 223 ? 20.406 -17.609 -18.703 1 98.56 223 MET A C 1
ATOM 1727 O O . MET A 1 223 ? 19.406 -17.797 -18.016 1 98.56 223 MET A O 1
ATOM 1731 N N . GLU A 1 224 ? 21.5 -18.219 -18.5 1 98.31 224 GLU A N 1
ATOM 1732 C CA . GLU A 1 224 ? 21.594 -19.266 -17.484 1 98.31 224 GLU A CA 1
ATOM 1733 C C . GLU A 1 224 ? 21.344 -18.703 -16.078 1 98.31 224 GLU A C 1
ATOM 1735 O O . GLU A 1 224 ? 20.625 -19.297 -15.289 1 98.31 224 GLU A O 1
ATOM 1740 N N . TYR A 1 225 ? 21.984 -17.578 -15.836 1 98.44 225 TYR A N 1
ATOM 1741 C CA . TYR A 1 225 ? 21.844 -16.984 -14.516 1 98.44 225 TYR A CA 1
ATOM 1742 C C . TYR A 1 225 ? 20.375 -16.641 -14.234 1 98.44 225 TYR A C 1
ATOM 1744 O O . TYR A 1 225 ? 19.844 -16.984 -13.18 1 98.44 225 TYR A O 1
ATOM 1752 N N . GLN A 1 226 ? 19.703 -15.977 -15.188 1 98.5 226 GLN A N 1
ATOM 1753 C CA . GLN A 1 226 ? 18.312 -15.578 -14.969 1 98.5 226 GLN A CA 1
ATOM 1754 C C . GLN A 1 226 ? 17.406 -16.797 -14.82 1 98.5 226 GLN A C 1
ATOM 1756 O O . GLN A 1 226 ? 16.5 -16.797 -13.992 1 98.5 226 GLN A O 1
ATOM 1761 N N . MET A 1 227 ? 17.703 -17.844 -15.531 1 98.31 227 MET A N 1
ATOM 1762 C CA . MET A 1 227 ? 16.906 -19.047 -15.422 1 98.31 227 MET A CA 1
ATOM 1763 C C . MET A 1 227 ? 17.094 -19.719 -14.07 1 98.31 227 MET A C 1
ATOM 1765 O O . MET A 1 227 ? 16.141 -20.25 -13.484 1 98.31 227 MET A O 1
ATOM 1769 N N . ARG A 1 228 ? 18.25 -19.688 -13.562 1 98.06 228 ARG A N 1
ATOM 1770 C CA . ARG A 1 228 ? 18.531 -20.297 -12.266 1 98.06 228 ARG A CA 1
ATOM 1771 C C . ARG A 1 228 ? 17.969 -19.438 -11.133 1 98.06 228 ARG A C 1
ATOM 1773 O O . ARG A 1 228 ? 17.516 -19.969 -10.117 1 98.06 228 ARG A O 1
ATOM 1780 N N . ASN A 1 229 ? 18 -18.125 -11.32 1 98.44 229 ASN A N 1
ATOM 1781 C CA . ASN A 1 229 ? 17.453 -17.172 -10.367 1 98.44 229 ASN A CA 1
ATOM 1782 C C . ASN A 1 229 ? 16.141 -16.578 -10.844 1 98.44 229 ASN A C 1
ATOM 1784 O O . ASN A 1 229 ? 15.867 -15.391 -10.641 1 98.44 229 ASN A O 1
ATOM 1788 N N . TRP A 1 230 ? 15.328 -17.406 -11.383 1 98.31 230 TRP A N 1
ATOM 1789 C CA . TRP A 1 230 ? 14.195 -17.031 -12.219 1 98.31 230 TRP A CA 1
ATOM 1790 C C . TRP A 1 230 ? 13.195 -16.188 -11.445 1 98.31 230 TRP A C 1
ATOM 1792 O O . TRP A 1 230 ? 12.469 -15.375 -12.031 1 98.31 230 TRP A O 1
ATOM 1802 N N . TYR A 1 231 ? 13.148 -16.297 -10.102 1 98.12 231 TYR A N 1
ATOM 1803 C CA . TYR A 1 231 ? 12.164 -15.602 -9.281 1 98.12 231 TYR A CA 1
ATOM 1804 C C . TYR A 1 231 ? 12.312 -14.086 -9.414 1 98.12 231 TYR A C 1
ATOM 1806 O O . TYR A 1 231 ? 11.352 -13.344 -9.195 1 98.12 231 TYR A O 1
ATOM 1814 N N . TYR A 1 232 ? 13.414 -13.633 -9.836 1 98.5 232 TYR A N 1
ATOM 1815 C CA . TYR A 1 232 ? 13.727 -12.211 -9.727 1 98.5 232 TYR A CA 1
ATOM 1816 C C . TYR A 1 232 ? 13.727 -11.547 -11.094 1 98.5 232 TYR A C 1
ATOM 1818 O O . TYR A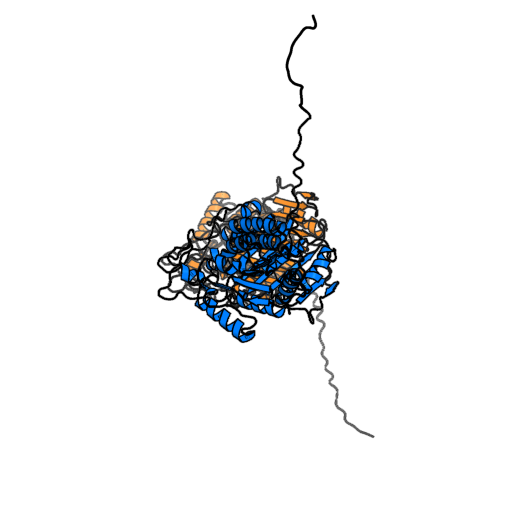 1 232 ? 14.164 -10.398 -11.234 1 98.5 232 TYR A O 1
ATOM 1826 N N . PHE A 1 233 ? 13.18 -12.25 -12.07 1 98.75 233 PHE A N 1
ATOM 1827 C CA . PHE A 1 233 ? 13.086 -11.695 -13.422 1 98.75 233 PHE A CA 1
ATOM 1828 C C . PHE A 1 233 ? 11.672 -11.836 -13.961 1 98.75 233 PHE A C 1
ATOM 1830 O O . PHE A 1 233 ? 11.125 -12.938 -14.016 1 98.75 233 PHE A O 1
ATOM 1837 N N . ASN A 1 234 ? 11.141 -10.773 -14.492 1 98.75 234 ASN A N 1
ATOM 1838 C CA . ASN A 1 234 ? 9.719 -10.68 -14.812 1 98.75 234 ASN A CA 1
ATOM 1839 C C . ASN A 1 234 ? 9.344 -11.602 -15.969 1 98.75 234 ASN A C 1
ATOM 1841 O O . ASN A 1 234 ? 8.234 -12.133 -16.016 1 98.75 234 ASN A O 1
ATOM 1845 N N . TRP A 1 235 ? 10.211 -11.812 -16.891 1 98.75 235 TRP A N 1
ATOM 1846 C CA . TRP A 1 235 ? 9.82 -12.648 -18.031 1 98.75 235 TRP A CA 1
ATOM 1847 C C . TRP A 1 235 ? 9.633 -14.094 -17.594 1 98.75 235 TRP A C 1
ATOM 1849 O O . TRP A 1 235 ? 8.992 -14.883 -18.297 1 98.75 235 TRP A O 1
ATOM 1859 N N . LEU A 1 236 ? 10.172 -14.445 -16.438 1 98.75 236 LEU A N 1
ATOM 1860 C CA . LEU A 1 236 ? 10.078 -15.812 -15.922 1 98.75 236 LEU A CA 1
ATOM 1861 C C . LEU A 1 236 ? 9.062 -15.898 -14.789 1 98.75 236 LEU A C 1
ATOM 1863 O O . LEU A 1 236 ? 8.25 -16.828 -14.75 1 98.75 236 LEU A O 1
ATOM 1867 N N . CYS A 1 237 ? 9.086 -14.945 -13.875 1 98.12 237 CYS A N 1
ATOM 1868 C CA . CYS A 1 237 ? 8.328 -15 -12.633 1 98.12 237 CYS A CA 1
ATOM 1869 C C . CYS A 1 237 ? 7.098 -14.102 -12.711 1 98.12 237 CYS A C 1
ATOM 1871 O O . CYS A 1 237 ? 6.039 -14.445 -12.18 1 98.12 237 CYS A O 1
ATOM 1873 N N . GLY A 1 238 ? 7.211 -12.953 -13.359 1 98.56 238 GLY A N 1
ATOM 1874 C CA . GLY A 1 238 ? 6.164 -11.945 -13.375 1 98.56 238 GLY A CA 1
ATOM 1875 C C . GLY A 1 238 ? 6.113 -11.117 -12.109 1 98.56 238 GLY A C 1
ATOM 1876 O O . GLY A 1 238 ? 5.18 -10.336 -11.906 1 98.56 238 GLY A O 1
ATOM 1877 N N . ASP A 1 239 ? 7.109 -11.289 -11.195 1 98.69 239 ASP A N 1
ATOM 1878 C CA . ASP A 1 239 ? 7.172 -10.672 -9.875 1 98.69 239 ASP A CA 1
ATOM 1879 C C . ASP A 1 239 ? 6.324 -11.445 -8.867 1 98.69 239 ASP A C 1
ATOM 1881 O O . ASP A 1 239 ? 5.48 -12.258 -9.258 1 98.69 239 ASP A O 1
ATOM 1885 N N . HIS A 1 240 ? 6.527 -11.188 -7.566 1 98.56 240 HIS A N 1
ATOM 1886 C CA . HIS A 1 240 ? 5.898 -12.016 -6.543 1 98.56 240 HIS A CA 1
ATOM 1887 C C . HIS A 1 240 ? 4.41 -11.703 -6.422 1 98.56 240 HIS A C 1
ATOM 1889 O O . HIS A 1 240 ? 3.643 -12.516 -5.898 1 98.56 240 HIS A O 1
ATOM 1895 N N . ILE A 1 241 ? 3.939 -10.562 -6.926 1 98.88 241 ILE A N 1
ATOM 1896 C CA . ILE A 1 241 ? 2.506 -10.305 -6.98 1 98.88 241 ILE A CA 1
ATOM 1897 C C . ILE A 1 241 ? 1.836 -11.297 -7.922 1 98.88 241 ILE A C 1
ATOM 1899 O O . ILE A 1 241 ? 0.699 -11.711 -7.691 1 98.88 241 ILE A O 1
ATOM 1903 N N . THR A 1 242 ? 2.553 -11.734 -8.953 1 98.81 242 THR A N 1
ATOM 1904 C CA . THR A 1 242 ? 2.02 -12.703 -9.898 1 98.81 242 THR A CA 1
ATOM 1905 C C . THR A 1 242 ? 2.311 -14.133 -9.438 1 98.81 242 THR A C 1
ATOM 1907 O O . THR A 1 242 ? 1.408 -14.969 -9.383 1 98.81 242 THR A O 1
ATOM 1910 N N . GLU A 1 243 ? 3.461 -14.344 -9.07 1 98.25 243 GLU A N 1
ATOM 1911 C CA . GLU A 1 243 ? 3.898 -15.703 -8.781 1 98.25 243 GLU A CA 1
ATOM 1912 C C . GLU A 1 243 ? 3.26 -16.234 -7.5 1 98.25 243 GLU A C 1
ATOM 1914 O O . GLU A 1 243 ? 2.84 -17.391 -7.441 1 98.25 243 GLU A O 1
ATOM 1919 N N . GLN A 1 244 ? 3.172 -15.453 -6.414 1 98.19 244 GLN A N 1
ATOM 1920 C CA . GLN A 1 244 ? 2.66 -15.93 -5.133 1 98.19 244 GLN A CA 1
ATOM 1921 C C . GLN A 1 244 ? 1.276 -15.352 -4.848 1 98.19 244 GLN A C 1
ATOM 1923 O O . GLN A 1 244 ? 0.34 -16.094 -4.543 1 98.19 244 GLN A O 1
ATOM 1928 N N . HIS A 1 245 ? 1.158 -14.078 -4.98 1 98.75 245 HIS A N 1
ATOM 1929 C CA . HIS A 1 245 ? -0.021 -13.359 -4.508 1 98.75 245 HIS A CA 1
ATOM 1930 C C . HIS A 1 245 ? -1.224 -13.625 -5.41 1 98.75 245 HIS A C 1
ATOM 1932 O O . HIS A 1 245 ? -2.357 -13.305 -5.047 1 98.75 245 HIS A O 1
ATOM 1938 N N . VAL A 1 246 ? -1.02 -14.258 -6.543 1 98.88 246 VAL A N 1
ATOM 1939 C CA . VAL A 1 246 ? -2.102 -14.602 -7.457 1 98.88 246 VAL A CA 1
ATOM 1940 C C . VAL A 1 246 ? -3.15 -15.438 -6.73 1 98.88 246 VAL A C 1
ATOM 1942 O O . VAL A 1 246 ? -4.344 -15.328 -7.012 1 98.88 246 VAL A O 1
ATOM 1945 N N . HIS A 1 247 ? -2.781 -16.203 -5.734 1 98.88 247 HIS A N 1
ATOM 1946 C CA . HIS A 1 247 ? -3.723 -17 -4.969 1 98.88 247 HIS A CA 1
ATOM 1947 C C . HIS A 1 247 ? -4.789 -16.141 -4.312 1 98.88 247 HIS A C 1
ATOM 1949 O O . HIS A 1 247 ? -5.98 -16.422 -4.41 1 98.88 247 HIS A O 1
ATOM 1955 N N . ASN A 1 248 ? -4.355 -15.125 -3.67 1 98.94 248 ASN A N 1
ATOM 1956 C CA . ASN A 1 248 ? -5.27 -14.258 -2.941 1 98.94 248 ASN A CA 1
ATOM 1957 C C . ASN A 1 248 ? -6.102 -13.398 -3.891 1 98.94 248 ASN A C 1
ATOM 1959 O O . ASN A 1 248 ? -7.27 -13.109 -3.615 1 98.94 248 ASN A O 1
ATOM 1963 N N . LEU A 1 249 ? -5.457 -13.008 -4.941 1 98.94 249 LEU A N 1
ATOM 1964 C CA . LEU A 1 249 ? -6.18 -12.234 -5.949 1 98.94 249 LEU A CA 1
ATOM 1965 C C . LEU A 1 249 ? -7.262 -13.086 -6.609 1 98.94 249 LEU A C 1
ATOM 1967 O O . LEU A 1 249 ? -8.352 -12.586 -6.914 1 98.94 249 LEU A O 1
ATOM 1971 N N . ASP A 1 250 ? -6.945 -14.32 -6.812 1 98.94 250 ASP A N 1
ATOM 1972 C CA . ASP A 1 250 ? -7.938 -15.266 -7.324 1 98.94 250 ASP A CA 1
ATOM 1973 C C . ASP A 1 250 ? -9.117 -15.398 -6.367 1 98.94 250 ASP A C 1
ATOM 1975 O O . ASP A 1 250 ? -10.273 -15.445 -6.801 1 98.94 250 ASP A O 1
ATOM 1979 N N . VAL A 1 251 ? -8.867 -15.438 -5.09 1 98.94 251 VAL A N 1
ATOM 1980 C CA . VAL A 1 251 ? -9.93 -15.531 -4.094 1 98.94 251 VAL A CA 1
ATOM 1981 C C . VAL A 1 251 ? -10.797 -14.273 -4.145 1 98.94 251 VAL A C 1
ATOM 1983 O O . VAL A 1 251 ? -12.023 -14.352 -4.047 1 98.94 251 VAL A O 1
ATOM 1986 N N . ALA A 1 252 ? -10.148 -13.156 -4.289 1 98.94 252 ALA A N 1
ATOM 1987 C CA . ALA A 1 252 ? -10.922 -11.922 -4.418 1 98.94 252 ALA A CA 1
ATOM 1988 C C . ALA A 1 252 ? -11.859 -11.984 -5.617 1 98.94 252 ALA A C 1
ATOM 1990 O O . ALA A 1 252 ? -13.039 -11.648 -5.508 1 98.94 252 ALA A O 1
ATOM 1991 N N . ASN A 1 253 ? -11.32 -12.406 -6.75 1 98.94 253 ASN A N 1
ATOM 1992 C CA . ASN A 1 253 ? -12.148 -12.555 -7.945 1 98.94 253 ASN A CA 1
ATOM 1993 C C . ASN A 1 253 ? -13.273 -13.562 -7.73 1 98.94 253 ASN A C 1
ATOM 1995 O O . ASN A 1 253 ? -14.398 -13.352 -8.18 1 98.94 253 ASN A O 1
ATOM 1999 N N . TRP A 1 254 ? -12.906 -14.664 -7.074 1 98.94 254 TRP A N 1
ATOM 2000 C CA . TRP A 1 254 ? -13.867 -15.727 -6.777 1 98.94 254 TRP A CA 1
ATOM 2001 C C . TRP A 1 254 ? -15.008 -15.195 -5.914 1 98.94 254 TRP A C 1
ATOM 2003 O O . TRP A 1 254 ? -16.188 -15.391 -6.242 1 98.94 254 TRP A O 1
ATOM 2013 N N . VAL A 1 255 ? -14.695 -14.43 -4.879 1 98.88 255 VAL A N 1
ATOM 2014 C CA . VAL A 1 255 ? -15.68 -13.875 -3.967 1 98.88 255 VAL A CA 1
ATOM 2015 C C . VAL A 1 255 ? -16.562 -12.859 -4.707 1 98.88 255 VAL A C 1
ATOM 2017 O O . VAL A 1 255 ? -17.781 -12.852 -4.547 1 98.88 255 VAL A O 1
ATOM 2020 N N . LYS A 1 256 ? -15.961 -12.102 -5.531 1 98.44 256 LYS A N 1
ATOM 2021 C CA . LYS A 1 256 ? -16.688 -11.07 -6.27 1 98.44 256 LYS A CA 1
ATOM 2022 C C . LYS A 1 256 ? -17.422 -11.664 -7.473 1 98.44 256 LYS A C 1
ATOM 2024 O O . LYS A 1 256 ? -18.266 -11.008 -8.078 1 98.44 256 LYS A O 1
ATOM 2029 N N . ASN A 1 257 ? -17.047 -12.883 -7.789 1 98 257 ASN A N 1
ATOM 2030 C CA . ASN A 1 257 ? -17.562 -13.531 -8.992 1 98 257 ASN A CA 1
ATOM 2031 C C . ASN A 1 257 ? -17.438 -12.617 -10.211 1 98 257 ASN A C 1
ATOM 2033 O O . ASN A 1 257 ? -18.406 -12.445 -10.953 1 98 257 ASN A O 1
ATOM 2037 N N . SER A 1 258 ? -16.359 -11.961 -10.297 1 98.25 258 SER A N 1
ATOM 2038 C CA . SER A 1 258 ? -16 -11.016 -11.352 1 98.25 258 SER A CA 1
ATOM 2039 C C . SER A 1 258 ? -14.508 -10.68 -11.32 1 98.25 258 SER A C 1
ATOM 2041 O O . SER A 1 258 ? -13.766 -11.242 -10.516 1 98.25 258 SER A O 1
ATOM 2043 N N . TYR A 1 259 ? -14.125 -9.898 -12.266 1 98.81 259 TYR A N 1
ATOM 2044 C CA . TYR A 1 259 ? -12.75 -9.438 -12.328 1 98.81 259 TYR A CA 1
ATOM 2045 C C . TYR A 1 259 ? -12.68 -7.914 -12.273 1 98.81 259 TYR A C 1
ATOM 2047 O O . TYR A 1 259 ? -13.648 -7.23 -12.617 1 98.81 259 TYR A O 1
ATOM 2055 N N . PRO A 1 260 ? -11.562 -7.391 -11.805 1 98.81 260 PRO A N 1
ATOM 2056 C CA . PRO A 1 260 ? -11.5 -5.934 -11.688 1 98.81 260 PRO A CA 1
ATOM 2057 C C . PRO A 1 260 ? -11.508 -5.23 -13.039 1 98.81 260 PRO A C 1
ATOM 2059 O O . PRO A 1 260 ? -11.031 -5.785 -14.031 1 98.81 260 PRO A O 1
ATOM 2062 N N . ILE A 1 261 ? -11.953 -3.977 -13.008 1 98.69 261 ILE A N 1
ATOM 2063 C CA . ILE A 1 261 ? -11.969 -3.186 -14.234 1 98.69 261 ILE A CA 1
ATOM 2064 C C . ILE A 1 261 ? -10.805 -2.197 -14.227 1 98.69 261 ILE A C 1
ATOM 2066 O O . ILE A 1 261 ? -10.477 -1.601 -15.25 1 98.69 261 ILE A O 1
ATOM 2070 N N . LYS A 1 262 ? -10.219 -2.035 -13.039 1 98.62 262 LYS A N 1
ATOM 2071 C CA . LYS A 1 262 ? -9.125 -1.08 -12.883 1 98.62 262 LYS A CA 1
ATOM 2072 C C . LYS A 1 262 ? -8.258 -1.433 -11.68 1 98.62 262 LYS A C 1
ATOM 2074 O O . LYS A 1 262 ? -8.727 -2.072 -10.734 1 98.62 262 LYS A O 1
ATOM 2079 N N . ALA A 1 263 ? -6.973 -1.038 -11.797 1 98.88 263 ALA A N 1
ATOM 2080 C CA . ALA A 1 263 ? -6.047 -1.148 -10.672 1 98.88 263 ALA A CA 1
ATOM 2081 C C . ALA A 1 263 ? -5.254 0.142 -10.484 1 98.88 263 ALA A C 1
ATOM 2083 O O . ALA A 1 263 ? -4.898 0.805 -11.461 1 98.88 263 ALA A O 1
ATOM 2084 N N . GLU A 1 264 ? -5.004 0.497 -9.305 1 98.56 264 GLU A N 1
ATOM 2085 C CA . GLU A 1 264 ? -4.066 1.544 -8.906 1 98.56 264 GLU A CA 1
ATOM 2086 C C . GLU A 1 264 ? -3.275 1.135 -7.668 1 98.56 264 GLU A C 1
ATOM 2088 O O . GLU A 1 264 ? -3.781 0.403 -6.816 1 98.56 264 GLU A O 1
ATOM 2093 N N . GLY A 1 265 ? -2.049 1.564 -7.641 1 97.44 265 GLY A N 1
ATOM 2094 C CA . GLY A 1 265 ? -1.286 1.064 -6.508 1 97.44 265 GLY A CA 1
ATOM 2095 C C . GLY A 1 265 ? 0.07 1.729 -6.359 1 97.44 265 GLY A C 1
ATOM 2096 O O . GLY A 1 265 ? 0.417 2.621 -7.137 1 97.44 265 GLY A O 1
ATOM 2097 N N . THR A 1 266 ? 0.726 1.368 -5.289 1 97.75 266 THR A N 1
ATOM 2098 C CA . THR A 1 266 ? 2.045 1.858 -4.906 1 97.75 266 THR A CA 1
ATOM 2099 C C . THR A 1 266 ? 2.953 0.704 -4.496 1 97.75 266 THR A C 1
ATOM 2101 O O . THR A 1 266 ? 2.508 -0.242 -3.842 1 97.75 266 THR A O 1
ATOM 2104 N N . GLY A 1 267 ? 4.207 0.79 -4.883 1 97.44 267 GLY A N 1
ATOM 2105 C CA . GLY A 1 267 ? 5.184 -0.231 -4.539 1 97.44 267 GLY A CA 1
ATOM 2106 C C . GLY A 1 267 ? 6.617 0.222 -4.746 1 97.44 267 GLY A C 1
ATOM 2107 O O . GLY A 1 267 ? 6.891 1.422 -4.816 1 97.44 267 GLY A O 1
ATOM 2108 N N . GLY A 1 268 ? 7.5 -0.762 -4.668 1 97.25 268 GLY A N 1
ATOM 2109 C CA . GLY A 1 268 ? 8.906 -0.442 -4.852 1 97.25 268 GLY A CA 1
ATOM 2110 C C . GLY A 1 268 ? 9.836 -1.479 -4.25 1 97.25 268 GLY A C 1
ATOM 2111 O O . GLY A 1 268 ? 9.469 -2.65 -4.129 1 97.25 268 GLY A O 1
ATOM 2112 N N . ARG A 1 269 ? 11.086 -1.042 -4.078 1 96 269 ARG A N 1
ATOM 2113 C CA . ARG A 1 269 ? 12.141 -1.853 -3.486 1 96 269 ARG A CA 1
ATOM 2114 C C . ARG A 1 269 ? 12.672 -1.216 -2.205 1 96 269 ARG A C 1
ATOM 2116 O O . ARG A 1 269 ? 13.469 -0.277 -2.254 1 96 269 ARG A O 1
ATOM 2123 N N . THR A 1 270 ? 12.273 -1.821 -1.116 1 93.94 270 THR A N 1
ATOM 2124 C CA . THR A 1 270 ? 12.648 -1.229 0.162 1 93.94 270 THR A CA 1
ATOM 2125 C C . THR A 1 270 ? 13.805 -2 0.797 1 93.94 270 THR A C 1
ATOM 2127 O O . THR A 1 270 ? 14.789 -1.403 1.23 1 93.94 270 THR A O 1
ATOM 2130 N N . VAL A 1 271 ? 13.719 -3.295 0.776 1 92.56 271 VAL A N 1
ATOM 2131 C CA . VAL A 1 271 ? 14.703 -4.07 1.519 1 92.56 271 VAL A CA 1
ATOM 2132 C C . VAL A 1 271 ? 15.5 -4.949 0.557 1 92.56 271 VAL A C 1
ATOM 2134 O O . VAL A 1 271 ? 16.672 -5.246 0.802 1 92.56 271 VAL A O 1
ATOM 2137 N N . ARG A 1 272 ? 14.922 -5.434 -0.505 1 92.94 272 ARG A N 1
ATOM 2138 C CA . ARG A 1 272 ? 15.57 -6.32 -1.464 1 92.94 272 ARG A CA 1
ATOM 2139 C C . ARG A 1 272 ? 16.094 -5.539 -2.664 1 92.94 272 ARG A C 1
ATOM 2141 O O . ARG A 1 272 ? 15.469 -5.527 -3.727 1 92.94 272 ARG A O 1
ATOM 2148 N N . ARG A 1 273 ? 17.297 -5.082 -2.539 1 92.31 273 ARG A N 1
ATOM 2149 C CA . ARG A 1 273 ? 17.828 -4.117 -3.498 1 92.31 273 ARG A CA 1
ATOM 2150 C C . ARG A 1 273 ? 19.172 -4.582 -4.055 1 92.31 273 ARG A C 1
ATOM 2152 O O . ARG A 1 273 ? 19.828 -3.842 -4.789 1 92.31 273 ARG A O 1
ATOM 2159 N N . GLY A 1 274 ? 19.562 -5.777 -3.771 1 93.56 274 GLY A N 1
ATOM 2160 C CA . GLY A 1 274 ? 20.891 -6.246 -4.145 1 93.56 274 GLY A CA 1
ATOM 2161 C C . GLY A 1 274 ? 20.984 -6.695 -5.59 1 93.56 274 GLY A C 1
ATOM 2162 O O . GLY A 1 274 ? 19.969 -6.773 -6.285 1 93.56 274 GLY A O 1
ATOM 2163 N N . LYS A 1 275 ? 22.172 -7.07 -5.957 1 95.19 275 LYS A N 1
ATOM 2164 C CA . LYS A 1 275 ? 22.453 -7.516 -7.316 1 95.19 275 LYS A CA 1
ATOM 2165 C C . LYS A 1 275 ? 21.734 -8.82 -7.633 1 95.19 275 LYS A C 1
ATOM 2167 O O . LYS A 1 275 ? 21.422 -9.102 -8.797 1 95.19 275 LYS A O 1
ATOM 2172 N N . ASP A 1 276 ? 21.453 -9.547 -6.594 1 96.5 276 ASP A N 1
ATOM 2173 C CA . ASP A 1 276 ? 20.875 -10.867 -6.793 1 96.5 276 ASP A CA 1
ATOM 2174 C C . ASP A 1 276 ? 19.359 -10.812 -6.73 1 96.5 276 ASP A C 1
ATOM 2176 O O . ASP A 1 276 ? 18.688 -11.836 -6.875 1 96.5 276 ASP A O 1
ATOM 2180 N N . ASN A 1 277 ? 18.766 -9.586 -6.586 1 97.06 277 ASN A N 1
ATOM 2181 C CA . ASN A 1 277 ? 17.312 -9.453 -6.488 1 97.06 277 ASN A CA 1
ATOM 2182 C C . ASN A 1 277 ? 16.703 -9.023 -7.82 1 97.06 277 ASN A C 1
ATOM 2184 O O . ASN A 1 277 ? 15.547 -8.594 -7.863 1 97.06 277 ASN A O 1
ATOM 2188 N N . GLY A 1 278 ? 17.484 -9.125 -8.828 1 97.75 278 GLY A N 1
ATOM 2189 C CA . GLY A 1 278 ? 16.984 -8.883 -10.172 1 97.75 278 GLY A CA 1
ATOM 2190 C C . GLY A 1 278 ? 16.25 -7.562 -10.305 1 97.75 278 GLY A C 1
ATOM 2191 O O . GLY A 1 278 ? 16.766 -6.516 -9.906 1 97.75 278 GLY A O 1
ATOM 2192 N N . GLU A 1 279 ? 15.047 -7.598 -10.906 1 98.12 279 GLU A N 1
ATOM 2193 C CA . GLU A 1 279 ? 14.367 -6.367 -11.297 1 98.12 279 GLU A CA 1
ATOM 2194 C C . GLU A 1 279 ? 13.055 -6.195 -10.547 1 98.12 279 GLU A C 1
ATOM 2196 O O . GLU A 1 279 ? 12.375 -5.18 -10.703 1 98.12 279 GLU A O 1
ATOM 2201 N N . ILE A 1 280 ? 12.703 -7.172 -9.711 1 98.19 280 ILE A N 1
ATOM 2202 C CA . ILE A 1 280 ? 11.336 -7.16 -9.211 1 98.19 280 ILE A CA 1
ATOM 2203 C C . ILE A 1 280 ? 11.242 -6.25 -7.984 1 98.19 280 ILE A C 1
ATOM 2205 O O . ILE A 1 280 ? 12.258 -5.918 -7.371 1 98.19 280 ILE A O 1
ATOM 2209 N N . PHE A 1 281 ? 10.047 -5.801 -7.656 1 98.38 281 PHE A N 1
ATOM 2210 C CA . PHE A 1 281 ? 9.75 -5.094 -6.414 1 98.38 281 PHE A CA 1
ATOM 2211 C C . PHE A 1 281 ? 9.742 -6.055 -5.234 1 98.38 281 PHE A C 1
ATOM 2213 O O . PHE A 1 281 ? 9.711 -7.273 -5.418 1 98.38 281 PHE A O 1
ATOM 2220 N N . ASP A 1 282 ? 9.875 -5.508 -4.016 1 98.19 282 ASP A N 1
ATOM 2221 C CA . ASP A 1 282 ? 9.75 -6.359 -2.838 1 98.19 282 ASP A CA 1
ATOM 2222 C C . ASP A 1 282 ? 8.445 -6.078 -2.09 1 98.19 282 ASP A C 1
ATOM 2224 O O . ASP A 1 282 ? 8.18 -6.68 -1.048 1 98.19 282 ASP A O 1
ATOM 2228 N N . HIS A 1 283 ? 7.641 -5.152 -2.658 1 98.62 283 HIS A N 1
ATOM 2229 C CA . HIS A 1 283 ? 6.301 -4.945 -2.119 1 98.62 283 HIS A CA 1
ATOM 2230 C C . HIS A 1 283 ? 5.383 -4.305 -3.154 1 98.62 283 HIS A C 1
ATOM 2232 O O . HIS A 1 283 ? 5.84 -3.531 -4 1 98.62 283 HIS A O 1
ATOM 2238 N N . HIS A 1 284 ? 4.113 -4.66 -3.133 1 98.75 284 HIS A N 1
ATOM 2239 C CA . HIS A 1 284 ? 3.01 -4.109 -3.91 1 98.75 284 HIS A CA 1
ATOM 2240 C C . HIS A 1 284 ? 1.777 -3.893 -3.041 1 98.75 284 HIS A C 1
ATOM 2242 O O . HIS A 1 284 ? 1.351 -4.801 -2.324 1 98.75 284 HIS A O 1
ATOM 2248 N N . VAL A 1 285 ? 1.244 -2.744 -3.074 1 98.81 285 VAL A N 1
ATOM 2249 C CA . VAL A 1 285 ? -0.096 -2.494 -2.555 1 98.81 285 VAL A CA 1
ATOM 2250 C C . VAL A 1 285 ? -0.991 -1.958 -3.67 1 98.81 285 VAL A C 1
ATOM 2252 O O . VAL A 1 285 ? -0.672 -0.945 -4.297 1 98.81 285 VAL A O 1
ATOM 2255 N N . VAL A 1 286 ? -2.07 -2.656 -3.889 1 98.88 286 VAL A N 1
ATOM 2256 C CA . VAL A 1 286 ? -2.918 -2.352 -5.039 1 98.88 286 VAL A CA 1
ATOM 2257 C C . VAL A 1 286 ? -4.379 -2.291 -4.602 1 98.88 286 VAL A C 1
ATOM 2259 O O . VAL A 1 286 ? -4.832 -3.119 -3.807 1 98.88 286 VAL A O 1
ATOM 2262 N N . LEU A 1 287 ? -5.07 -1.341 -5.035 1 98.75 287 LEU A N 1
ATOM 2263 C CA . LEU A 1 287 ? -6.527 -1.309 -4.988 1 98.75 287 LEU A CA 1
ATOM 2264 C C . LEU A 1 287 ? -7.125 -1.76 -6.316 1 98.75 287 LEU A C 1
ATOM 2266 O O . LEU A 1 287 ? -6.855 -1.158 -7.359 1 98.75 287 LEU A O 1
ATOM 2270 N N . PHE A 1 288 ? -7.875 -2.783 -6.227 1 98.88 288 PHE A N 1
ATOM 2271 C CA . PHE A 1 288 ? -8.625 -3.256 -7.387 1 98.88 288 PHE A CA 1
ATOM 2272 C C . PHE A 1 288 ? -10.07 -2.785 -7.328 1 98.88 288 PHE A C 1
ATOM 2274 O O . PHE A 1 288 ? -10.766 -3.02 -6.336 1 98.88 288 PHE A O 1
ATOM 2281 N N . THR A 1 289 ? -10.484 -2.119 -8.367 1 98.06 289 THR A N 1
ATOM 2282 C CA . THR A 1 289 ? -11.867 -1.674 -8.484 1 98.06 289 THR A CA 1
ATOM 2283 C C . THR A 1 289 ? -12.656 -2.6 -9.406 1 98.06 289 THR A C 1
ATOM 2285 O O . THR A 1 289 ? -12.219 -2.912 -10.516 1 98.06 289 THR A O 1
ATOM 2288 N N . TYR A 1 290 ? -13.781 -3.053 -8.938 1 97.44 290 TYR A N 1
ATOM 2289 C CA . TYR A 1 290 ? -14.664 -3.916 -9.711 1 97.44 290 TYR A CA 1
ATOM 2290 C C . TYR A 1 290 ? -15.789 -3.115 -10.344 1 97.44 290 TYR A C 1
ATOM 2292 O O . TYR A 1 290 ? -15.969 -1.934 -10.039 1 97.44 290 TYR A O 1
ATOM 2300 N N . GLU A 1 291 ? -16.516 -3.73 -11.227 1 96 291 GLU A N 1
ATOM 2301 C CA . GLU A 1 291 ? -17.531 -3.053 -12.039 1 96 291 GLU A CA 1
ATOM 2302 C C . GLU A 1 291 ? -18.594 -2.398 -11.164 1 96 291 GLU A C 1
ATOM 2304 O O . GLU A 1 291 ? -19.109 -1.328 -11.5 1 96 291 GLU A O 1
ATOM 2309 N N . ASP A 1 292 ? -18.906 -2.947 -10.055 1 91.88 292 ASP A N 1
ATOM 2310 C CA . ASP A 1 292 ? -19.984 -2.443 -9.195 1 91.88 292 ASP A CA 1
ATOM 2311 C C . ASP A 1 292 ? -19.469 -1.368 -8.242 1 91.88 292 ASP A C 1
ATOM 2313 O O . ASP A 1 292 ? -20.188 -0.93 -7.344 1 91.88 292 ASP A O 1
ATOM 2317 N N . GLY A 1 293 ? -18.219 -1.046 -8.375 1 91.25 293 GLY A N 1
ATOM 2318 C CA . GLY A 1 293 ? -17.641 0.018 -7.57 1 91.25 293 GLY A CA 1
ATOM 2319 C C . GLY A 1 293 ? -16.906 -0.493 -6.344 1 91.25 293 GLY A C 1
ATOM 2320 O O . GLY A 1 293 ? -16.266 0.279 -5.637 1 91.25 293 GLY A O 1
ATOM 2321 N N . THR A 1 294 ? -16.984 -1.775 -6.078 1 94.06 294 THR A N 1
ATOM 2322 C CA . THR A 1 294 ? -16.25 -2.367 -4.965 1 94.06 294 THR A CA 1
ATOM 2323 C C . THR A 1 294 ? -14.75 -2.152 -5.129 1 94.06 294 THR A C 1
ATOM 2325 O O . THR A 1 294 ? -14.219 -2.268 -6.238 1 94.06 294 THR A O 1
ATOM 2328 N N . VAL A 1 295 ? -14.133 -1.825 -4.008 1 96.25 295 VAL A N 1
ATOM 2329 C CA . VAL A 1 295 ? -12.68 -1.685 -3.996 1 96.25 295 VAL A CA 1
ATOM 2330 C C . VAL A 1 295 ? -12.07 -2.705 -3.037 1 96.25 295 VAL A C 1
ATOM 2332 O O . VAL A 1 295 ? -12.461 -2.773 -1.866 1 96.25 295 VAL A O 1
ATOM 2335 N N . ILE A 1 296 ? -11.164 -3.494 -3.533 1 98.31 296 ILE A N 1
ATOM 2336 C CA . ILE A 1 296 ? -10.477 -4.496 -2.721 1 98.31 296 ILE A CA 1
ATOM 2337 C C . ILE A 1 296 ? -9.008 -4.117 -2.566 1 98.31 296 ILE A C 1
ATOM 2339 O O . ILE A 1 296 ? -8.312 -3.877 -3.559 1 98.31 296 ILE A O 1
ATOM 2343 N N . HIS A 1 297 ? -8.562 -4.055 -1.32 1 98.62 297 HIS A N 1
ATOM 2344 C CA . HIS A 1 297 ? -7.16 -3.852 -0.99 1 98.62 297 HIS A CA 1
ATOM 2345 C C . HIS A 1 297 ? -6.359 -5.137 -1.174 1 98.62 297 HIS A C 1
ATOM 2347 O O . HIS A 1 297 ? -6.758 -6.195 -0.685 1 98.62 297 HIS A O 1
ATOM 2353 N N . SER A 1 298 ? -5.266 -4.984 -1.826 1 98.81 298 SER A N 1
ATOM 2354 C CA . SER A 1 298 ? -4.352 -6.105 -2.023 1 98.81 298 SER A CA 1
ATOM 2355 C C . SER A 1 298 ? -2.922 -5.723 -1.652 1 98.81 298 SER A C 1
ATOM 2357 O O . SER A 1 298 ? -2.43 -4.668 -2.062 1 98.81 298 SER A O 1
ATOM 2359 N N . GLU A 1 299 ? -2.281 -6.641 -0.876 1 98.88 299 GLU A N 1
ATOM 2360 C CA . GLU A 1 299 ? -0.917 -6.34 -0.451 1 98.88 299 GLU A CA 1
ATOM 2361 C C . GLU A 1 299 ? -0.053 -7.602 -0.443 1 98.88 299 GLU A C 1
ATOM 2363 O O . GLU A 1 299 ? -0.48 -8.648 0.044 1 98.88 299 GLU A O 1
ATOM 2368 N N . CYS A 1 300 ? 1.1 -7.445 -1.007 1 98.75 300 CYS A N 1
ATOM 2369 C CA . CYS A 1 300 ? 2.135 -8.461 -0.839 1 98.75 300 CYS A CA 1
ATOM 2370 C C . CYS A 1 300 ? 3.494 -7.816 -0.601 1 98.75 300 CYS A C 1
ATOM 2372 O O . CYS A 1 300 ? 3.787 -6.75 -1.146 1 98.75 300 CYS A O 1
ATOM 2374 N N . ARG A 1 301 ? 4.281 -8.469 0.205 1 97.62 301 ARG A N 1
ATOM 2375 C CA . ARG A 1 301 ? 5.621 -7.934 0.44 1 97.62 301 ARG A CA 1
ATOM 2376 C C . ARG A 1 301 ? 6.586 -9.039 0.861 1 97.62 301 ARG A C 1
ATOM 2378 O O . ARG A 1 301 ? 6.16 -10.078 1.379 1 97.62 301 ARG A O 1
ATOM 2385 N N . HIS A 1 302 ? 7.859 -8.883 0.56 1 97.81 302 HIS A N 1
ATOM 2386 C CA . HIS A 1 302 ? 9 -9.688 0.986 1 97.81 302 HIS A CA 1
ATOM 2387 C C . HIS A 1 302 ? 9.922 -8.891 1.901 1 97.81 302 HIS A C 1
ATOM 2389 O O . HIS A 1 302 ? 11 -8.461 1.482 1 97.81 302 HIS A O 1
ATOM 2395 N N . PHE A 1 303 ? 9.531 -8.719 3.195 1 97.81 303 PHE A N 1
ATOM 2396 C CA . PHE A 1 303 ? 10.289 -7.992 4.203 1 97.81 303 PHE A CA 1
ATOM 2397 C C . PHE A 1 303 ? 10.727 -8.922 5.328 1 97.81 303 PHE A C 1
ATOM 2399 O O . PHE A 1 303 ? 9.961 -9.172 6.262 1 97.81 303 PHE A O 1
ATOM 2406 N N . PRO A 1 304 ? 11.992 -9.344 5.344 1 96.81 304 PRO A N 1
ATOM 2407 C CA . PRO A 1 304 ? 12.43 -10.164 6.477 1 96.81 304 PRO A CA 1
ATOM 2408 C C . PRO A 1 304 ? 12.266 -9.453 7.82 1 96.81 304 PRO A C 1
ATOM 2410 O O . PRO A 1 304 ? 12.594 -8.273 7.938 1 96.81 304 PRO A O 1
ATOM 2413 N N . GLY A 1 305 ? 11.719 -10.164 8.758 1 96.94 305 GLY A N 1
ATOM 2414 C CA . GLY A 1 305 ? 11.586 -9.617 10.102 1 96.94 305 GLY A CA 1
ATOM 2415 C C . GLY A 1 305 ? 10.297 -8.859 10.312 1 96.94 305 GLY A C 1
ATOM 2416 O O . GLY A 1 305 ? 9.906 -8.586 11.445 1 96.94 305 GLY A O 1
ATOM 2417 N N . ALA A 1 306 ? 9.57 -8.453 9.281 1 97.81 306 ALA A N 1
ATOM 2418 C CA . ALA A 1 306 ? 8.266 -7.812 9.398 1 97.81 306 ALA A CA 1
ATOM 2419 C C . ALA A 1 306 ? 7.176 -8.836 9.703 1 97.81 306 ALA A C 1
ATOM 2421 O O . ALA A 1 306 ? 7.445 -10.039 9.758 1 97.81 306 ALA A O 1
ATOM 2422 N N . HIS A 1 307 ? 6.016 -8.344 9.945 1 97.44 307 HIS A N 1
ATOM 2423 C CA . HIS A 1 307 ? 4.883 -9.203 10.25 1 97.44 307 HIS A CA 1
ATOM 2424 C C . HIS A 1 307 ? 4.441 -9.992 9.016 1 97.44 307 HIS A C 1
ATOM 2426 O O . HIS A 1 307 ? 4.23 -9.406 7.953 1 97.44 307 HIS A O 1
ATOM 2432 N N . ASN A 1 308 ? 4.359 -11.305 9.172 1 97.69 308 ASN A N 1
ATOM 2433 C CA . ASN A 1 308 ? 3.836 -12.148 8.102 1 97.69 308 ASN A CA 1
ATOM 2434 C C . ASN A 1 308 ? 2.316 -12.273 8.172 1 97.69 308 ASN A C 1
ATOM 2436 O O . ASN A 1 308 ? 1.749 -12.359 9.266 1 97.69 308 ASN A O 1
ATOM 2440 N N . ARG A 1 309 ? 1.706 -12.266 7.02 1 97.75 309 ARG A N 1
ATOM 2441 C CA . ARG A 1 309 ? 0.253 -12.367 6.926 1 97.75 309 ARG A CA 1
ATOM 2442 C C . ARG A 1 309 ? -0.172 -12.883 5.555 1 97.75 309 ARG A C 1
ATOM 2444 O O . ARG A 1 309 ? 0.169 -12.297 4.531 1 97.75 309 ARG A O 1
ATOM 2451 N N . VAL A 1 310 ? -0.893 -14.031 5.496 1 98.69 310 VAL A N 1
ATOM 2452 C CA . VAL A 1 310 ? -1.48 -14.578 4.277 1 98.69 310 VAL A CA 1
ATOM 2453 C C . VAL A 1 310 ? -2.941 -14.945 4.527 1 98.69 310 VAL A C 1
ATOM 2455 O O . VAL A 1 310 ? -3.232 -16 5.086 1 98.69 310 VAL A O 1
ATOM 2458 N N . ASP A 1 311 ? -3.855 -14.055 4.102 1 98.75 311 ASP A N 1
ATOM 2459 C CA . ASP A 1 311 ? -5.273 -14.273 4.367 1 98.75 311 ASP A CA 1
ATOM 2460 C C . ASP A 1 311 ? -6.141 -13.367 3.5 1 98.75 311 ASP A C 1
ATOM 2462 O O . ASP A 1 311 ? -5.625 -12.578 2.705 1 98.75 311 ASP A O 1
ATOM 2466 N N . GLU A 1 312 ? -7.438 -13.586 3.564 1 98.81 312 GLU A N 1
ATOM 2467 C CA . GLU A 1 312 ? -8.445 -12.82 2.844 1 98.81 312 GLU A CA 1
ATOM 2468 C C . GLU A 1 312 ? -9.617 -12.453 3.752 1 98.81 312 GLU A C 1
ATOM 2470 O O . GLU A 1 312 ? -10.125 -13.305 4.492 1 98.81 312 GLU A O 1
ATOM 2475 N N . SER A 1 313 ? -9.984 -11.219 3.707 1 98.5 313 SER A N 1
ATOM 2476 C CA . SER A 1 313 ? -11.156 -10.734 4.434 1 98.5 313 SER A CA 1
ATOM 2477 C C . SER A 1 313 ? -12.055 -9.891 3.537 1 98.5 313 SER A C 1
ATOM 2479 O O . SER A 1 313 ? -11.57 -9.188 2.65 1 98.5 313 SER A O 1
ATOM 2481 N N . PHE A 1 314 ? -13.32 -9.969 3.852 1 97.88 314 PHE A N 1
ATOM 2482 C CA . PHE A 1 314 ? -14.289 -9.227 3.055 1 97.88 314 PHE A CA 1
ATOM 2483 C C . PHE A 1 314 ? -15.406 -8.68 3.934 1 97.88 314 PHE A C 1
ATOM 2485 O O . PHE A 1 314 ? -15.781 -9.305 4.93 1 97.88 314 PHE A O 1
ATOM 2492 N N . GLN A 1 315 ? -15.859 -7.492 3.531 1 94.94 315 GLN A N 1
ATOM 2493 C CA . GLN A 1 315 ? -17.016 -6.875 4.172 1 94.94 315 GLN A CA 1
ATOM 2494 C C . GLN A 1 315 ? -18.234 -6.91 3.258 1 94.94 315 GLN A C 1
ATOM 2496 O O . GLN A 1 315 ? -18.188 -6.445 2.117 1 94.94 315 GLN A O 1
ATOM 2501 N N . GLY A 1 316 ? -19.25 -7.438 3.799 1 94.94 316 GLY A N 1
ATOM 2502 C CA . GLY A 1 316 ? -20.547 -7.414 3.127 1 94.94 316 GLY A CA 1
ATOM 2503 C C . GLY A 1 316 ? -21.562 -6.52 3.816 1 94.94 316 GLY A C 1
ATOM 2504 O O . GLY A 1 316 ? -21.312 -6.039 4.922 1 94.94 316 GLY A O 1
ATOM 2505 N N . THR A 1 317 ? -22.672 -6.254 3.174 1 92.94 317 THR A N 1
ATOM 2506 C CA . THR A 1 317 ? -23.703 -5.359 3.682 1 92.94 317 THR A CA 1
ATOM 2507 C C . THR A 1 317 ? -24.375 -5.957 4.914 1 92.94 317 THR A C 1
ATOM 2509 O O . THR A 1 317 ? -25.047 -5.246 5.664 1 92.94 317 THR A O 1
ATOM 2512 N N . LYS A 1 318 ? -24.188 -7.32 5.137 1 95.25 318 LYS A N 1
ATOM 2513 C CA . LYS A 1 318 ? -24.859 -7.953 6.27 1 95.25 318 LYS A CA 1
ATOM 2514 C C . LYS A 1 318 ? -23.859 -8.688 7.16 1 95.25 318 LYS A C 1
ATOM 2516 O O . LYS A 1 318 ? -24.234 -9.312 8.148 1 95.25 318 LYS A O 1
ATOM 2521 N N . GLY A 1 319 ? -22.625 -8.656 6.793 1 96 319 GLY A N 1
ATOM 2522 C CA . GLY A 1 319 ? -21.656 -9.383 7.59 1 96 319 GLY A CA 1
ATOM 2523 C C . GLY A 1 319 ? -20.25 -9.344 7.008 1 96 319 GLY A C 1
ATOM 2524 O O . GLY A 1 319 ? -19.953 -8.516 6.137 1 96 319 GLY A O 1
ATOM 2525 N N . LYS A 1 320 ? -19.359 -10.211 7.574 1 97 320 LYS A N 1
ATOM 2526 C CA . LYS A 1 320 ? -17.953 -10.242 7.207 1 97 320 LYS A CA 1
ATOM 2527 C C . LYS A 1 320 ? -17.453 -11.672 7 1 97 320 LYS A C 1
ATOM 2529 O O . LYS A 1 320 ? -18.062 -12.617 7.5 1 97 320 LYS A O 1
ATOM 2534 N N . ALA A 1 321 ? -16.406 -11.742 6.23 1 98.62 321 ALA A N 1
ATOM 2535 C CA . ALA A 1 321 ? -15.789 -13.039 5.965 1 98.62 321 ALA A CA 1
ATOM 2536 C C . ALA A 1 321 ? -14.289 -12.992 6.238 1 98.62 321 ALA A C 1
ATOM 2538 O O . ALA A 1 321 ? -13.641 -11.969 6.012 1 98.62 321 ALA A O 1
ATOM 2539 N N . TYR A 1 322 ? -13.781 -14.078 6.742 1 98.69 322 TYR A N 1
ATOM 2540 C CA . TYR A 1 322 ? -12.352 -14.273 6.934 1 98.69 322 TYR A CA 1
ATOM 2541 C C . TYR A 1 322 ? -11.93 -15.672 6.516 1 98.69 322 TYR A C 1
ATOM 2543 O O . TYR A 1 322 ? -12.555 -16.656 6.91 1 98.69 322 TYR A O 1
ATOM 2551 N N . MET A 1 323 ? -10.875 -15.742 5.645 1 98.88 323 MET A N 1
ATOM 2552 C CA . MET A 1 323 ? -10.367 -17.031 5.203 1 98.88 323 MET A CA 1
ATOM 2553 C C . MET A 1 323 ? -8.844 -17.031 5.172 1 98.88 323 MET A C 1
ATOM 2555 O O . MET A 1 323 ? -8.219 -15.984 5 1 98.88 323 MET A O 1
ATOM 2559 N N . ASN A 1 324 ? -8.289 -18.188 5.363 1 98.5 324 ASN A N 1
ATOM 2560 C CA . ASN A 1 324 ? -6.883 -18.422 5.039 1 98.5 324 ASN A CA 1
ATOM 2561 C C . ASN A 1 324 ? -6.629 -19.891 4.688 1 98.5 324 ASN A C 1
ATOM 2563 O O . ASN A 1 324 ? -7.523 -20.719 4.812 1 98.5 324 ASN A O 1
ATOM 2567 N N . ALA A 1 325 ? -5.434 -20.188 4.25 1 95.38 325 ALA A N 1
ATOM 2568 C CA . ALA A 1 325 ? -5.105 -21.5 3.68 1 95.38 325 ALA A CA 1
ATOM 2569 C C . ALA A 1 325 ? -4.953 -22.547 4.77 1 95.38 325 ALA A C 1
ATOM 2571 O O . ALA A 1 325 ? -4.801 -23.734 4.477 1 95.38 325 ALA A O 1
ATOM 2572 N N . GLY A 1 326 ? -5.07 -22.156 6.008 1 97.5 326 GLY A N 1
ATOM 2573 C CA . GLY A 1 326 ? -5.031 -23.094 7.117 1 97.5 326 GLY A CA 1
ATOM 2574 C C . GLY A 1 326 ? -6.379 -23.734 7.41 1 97.5 326 GLY A C 1
ATOM 2575 O O . GLY A 1 326 ? -6.699 -24.016 8.57 1 97.5 326 GLY A O 1
ATOM 2576 N N . HIS A 1 327 ? -7.137 -23.797 6.402 1 98.19 327 HIS A N 1
ATOM 2577 C CA . HIS A 1 327 ? -8.469 -24.375 6.477 1 98.19 327 HIS A CA 1
ATOM 2578 C C . HIS A 1 327 ? -9.391 -23.547 7.363 1 98.19 327 HIS A C 1
ATOM 2580 O O . HIS A 1 327 ? -10.195 -24.094 8.117 1 98.19 327 HIS A O 1
ATOM 2586 N N . VAL A 1 328 ? -9.188 -22.281 7.305 1 98.62 328 VAL A N 1
ATOM 2587 C CA . VAL A 1 328 ? -10.023 -21.359 8.062 1 98.62 328 VAL A CA 1
ATOM 2588 C C . VAL A 1 328 ? -11.023 -20.672 7.121 1 98.62 328 VAL A C 1
ATOM 2590 O O . VAL A 1 328 ? -10.641 -20.188 6.059 1 98.62 328 VAL A O 1
ATOM 2593 N N . GLY A 1 329 ? -12.258 -20.672 7.48 1 98.81 329 GLY A N 1
ATOM 2594 C CA . GLY A 1 329 ? -13.359 -19.938 6.871 1 98.81 329 GLY A CA 1
ATOM 2595 C C . GLY A 1 329 ? -14.422 -19.516 7.871 1 98.81 329 GLY A C 1
ATOM 2596 O O . GLY A 1 329 ? -15.016 -20.359 8.547 1 98.81 329 GLY A O 1
ATOM 2597 N N . LYS A 1 330 ? -14.578 -18.234 7.996 1 98.88 330 LYS A N 1
ATOM 2598 C CA . LYS A 1 330 ? -15.508 -17.703 8.992 1 98.88 330 LYS A CA 1
ATOM 2599 C C . LYS A 1 330 ? -16.406 -16.625 8.391 1 98.88 330 LYS A C 1
ATOM 2601 O O . LYS A 1 330 ? -15.953 -15.812 7.582 1 98.88 330 LYS A O 1
ATOM 2606 N N . LEU A 1 331 ? -17.656 -16.672 8.789 1 98.75 331 LEU A N 1
ATOM 2607 C CA . LEU A 1 331 ? -18.609 -15.602 8.539 1 98.75 331 LEU A CA 1
ATOM 2608 C C . LEU A 1 331 ? -19.172 -15.055 9.852 1 98.75 331 LEU A C 1
ATOM 2610 O O . LEU A 1 331 ? -19.484 -15.828 10.758 1 98.75 331 LEU A O 1
ATOM 2614 N N . THR A 1 332 ? -19.203 -13.781 9.969 1 97.94 332 THR A N 1
ATOM 2615 C CA . THR A 1 332 ? -19.859 -13.109 11.094 1 97.94 332 THR A CA 1
ATOM 2616 C C . THR A 1 332 ? -20.859 -12.07 10.594 1 97.94 332 THR A C 1
ATOM 2618 O O . THR A 1 332 ? -20.766 -11.609 9.461 1 97.94 332 THR A O 1
ATOM 2621 N N . ASP A 1 333 ? -21.812 -11.781 11.469 1 96.12 333 ASP A N 1
ATOM 2622 C CA . ASP A 1 333 ? -22.656 -10.633 11.141 1 96.12 333 ASP A CA 1
ATOM 2623 C C . ASP A 1 333 ? -21.953 -9.32 11.461 1 96.12 333 ASP A C 1
ATOM 2625 O O . ASP A 1 333 ? -20.766 -9.312 11.805 1 96.12 333 ASP A O 1
ATOM 2629 N N . LEU A 1 334 ? -22.625 -8.25 11.281 1 88.94 334 LEU A N 1
ATOM 2630 C CA . LEU A 1 334 ? -22.016 -6.934 11.438 1 88.94 334 LEU A CA 1
ATOM 2631 C C . LEU A 1 334 ? -21.672 -6.66 12.898 1 88.94 334 LEU A C 1
ATOM 2633 O O . LEU A 1 334 ? -20.844 -5.809 13.195 1 88.94 334 LEU A O 1
ATOM 2637 N N . LYS A 1 335 ? -22.266 -7.336 13.812 1 90.25 335 LYS A N 1
ATOM 2638 C CA . LYS A 1 335 ? -22.031 -7.145 15.242 1 90.25 335 LYS A CA 1
ATOM 2639 C C . LYS A 1 335 ? -20.953 -8.086 15.75 1 90.25 335 LYS A C 1
ATOM 2641 O O . LYS A 1 335 ? -20.578 -8.023 16.922 1 90.25 335 LYS A O 1
ATOM 2646 N N . GLY A 1 336 ? -20.5 -9.062 14.914 1 92.19 336 GLY A N 1
ATOM 2647 C CA . GLY A 1 336 ? -19.422 -9.953 15.297 1 92.19 336 GLY A CA 1
ATOM 2648 C C . GLY A 1 336 ? -19.891 -11.336 15.703 1 92.19 336 GLY A C 1
ATOM 2649 O O . GLY A 1 336 ? -19.094 -12.195 16.047 1 92.19 336 GLY A O 1
ATOM 2650 N N . ASN A 1 337 ? -21.203 -11.523 15.578 1 96.75 337 ASN A N 1
ATOM 2651 C CA . ASN A 1 337 ? -21.734 -12.852 15.891 1 96.75 337 ASN A CA 1
ATOM 2652 C C . ASN A 1 337 ? -21.406 -13.852 14.781 1 96.75 337 ASN A C 1
ATOM 2654 O O . ASN A 1 337 ? -21.484 -13.523 13.602 1 96.75 337 ASN A O 1
ATOM 2658 N N . SER A 1 338 ? -21.141 -15.078 15.266 1 98.19 338 SER A N 1
ATOM 2659 C CA . SER A 1 338 ? -20.766 -16.109 14.305 1 98.19 338 SER A CA 1
ATOM 2660 C C . SER A 1 338 ? -21.953 -16.578 13.492 1 98.19 338 SER A C 1
ATOM 2662 O O . SER A 1 338 ? -23 -16.906 14.055 1 98.19 338 SER A O 1
ATOM 2664 N N . LEU A 1 339 ? -21.797 -16.609 12.188 1 98.38 339 LEU A N 1
ATOM 2665 C CA . LEU A 1 339 ? -22.766 -17.188 11.266 1 98.38 339 LEU A CA 1
ATOM 2666 C C . LEU A 1 339 ? -22.281 -18.531 10.742 1 98.38 339 LEU A C 1
ATOM 2668 O O . LEU A 1 339 ? -23.109 -19.391 10.383 1 98.38 339 LEU A O 1
ATOM 2672 N N . TYR A 1 340 ? -21.062 -18.625 10.617 1 98.56 340 TYR A N 1
ATOM 2673 C CA . TYR A 1 340 ? -20.422 -19.828 10.102 1 98.56 340 TYR A CA 1
ATOM 2674 C C . TYR A 1 340 ? -18.984 -19.938 10.57 1 98.56 340 TYR A C 1
ATOM 2676 O O . TYR A 1 340 ? -18.281 -18.922 10.641 1 98.56 340 TYR A O 1
ATOM 2684 N N . ASP A 1 341 ? -18.516 -21.094 10.914 1 98.75 341 ASP A N 1
ATOM 2685 C CA . ASP A 1 341 ? -17.141 -21.438 11.281 1 98.75 341 ASP A CA 1
ATOM 2686 C C . ASP A 1 341 ? -16.75 -22.797 10.734 1 98.75 341 ASP A C 1
ATOM 2688 O O . ASP A 1 341 ? -17.188 -23.828 11.25 1 98.75 341 ASP A O 1
ATOM 2692 N N . HIS A 1 342 ? -15.945 -22.781 9.695 1 98.62 342 HIS A N 1
ATOM 2693 C CA . HIS A 1 342 ? -15.602 -24 8.977 1 98.62 342 HIS A CA 1
ATOM 2694 C C . HIS A 1 342 ? -14.859 -24.984 9.883 1 98.62 342 HIS A C 1
ATOM 2696 O O . HIS A 1 342 ? -13.938 -24.594 10.602 1 98.62 342 HIS A O 1
ATOM 2702 N N . ASP A 1 343 ? -15.266 -26.234 9.883 1 97.69 343 ASP A N 1
ATOM 2703 C CA . ASP A 1 343 ? -14.523 -27.297 10.562 1 97.69 343 ASP A CA 1
ATOM 2704 C C . ASP A 1 343 ? -13.344 -27.781 9.711 1 97.69 343 ASP A C 1
ATOM 2706 O O . ASP A 1 343 ? -13.523 -28.547 8.766 1 97.69 343 ASP A O 1
ATOM 2710 N N . GLY A 1 344 ? -12.242 -27.375 10.062 1 96.75 344 GLY A N 1
ATOM 2711 C CA . GLY A 1 344 ? -11.047 -27.672 9.289 1 96.75 344 GLY A CA 1
ATOM 2712 C C . GLY A 1 344 ? -10.461 -29.031 9.594 1 96.75 344 GLY A C 1
ATOM 2713 O O . GLY A 1 344 ? -9.5 -29.469 8.945 1 96.75 344 GLY A O 1
ATOM 2714 N N . ALA A 1 345 ? -11.047 -29.734 10.531 1 96 345 ALA A N 1
ATOM 2715 C CA . ALA A 1 345 ? -10.508 -31.016 10.945 1 96 345 ALA A CA 1
ATOM 2716 C C . ALA A 1 345 ? -10.68 -32.062 9.852 1 96 345 ALA A C 1
ATOM 2718 O O . ALA A 1 345 ? -11.773 -32.25 9.32 1 96 345 ALA A O 1
ATOM 2719 N N . GLY A 1 346 ? -9.594 -32.656 9.508 1 96.12 346 GLY A N 1
ATOM 2720 C CA . GLY A 1 346 ? -9.633 -33.781 8.562 1 96.12 346 GLY A CA 1
ATOM 2721 C C . GLY A 1 346 ? -9.766 -33.312 7.117 1 96.12 346 GLY A C 1
ATOM 2722 O O . GLY A 1 346 ? -9.93 -34.156 6.219 1 96.12 346 GLY A O 1
ATOM 2723 N N . ASN A 1 347 ? -9.719 -32.031 6.891 1 97.31 347 ASN A N 1
ATOM 2724 C CA . ASN A 1 347 ? -9.812 -31.547 5.52 1 97.31 347 ASN A CA 1
ATOM 2725 C C . ASN A 1 347 ? -8.656 -32.062 4.664 1 97.31 347 ASN A C 1
ATOM 2727 O O . ASN A 1 347 ? -7.52 -32.125 5.133 1 97.31 347 ASN A O 1
ATOM 2731 N N . ALA A 1 348 ? -8.984 -32.438 3.48 1 97.62 348 ALA A N 1
ATOM 2732 C CA . ALA A 1 348 ? -8 -33 2.561 1 97.62 348 ALA A CA 1
ATOM 2733 C C . ALA A 1 348 ? -7.008 -31.922 2.1 1 97.62 348 ALA A C 1
ATOM 2735 O O . ALA A 1 348 ? -7.324 -30.734 2.086 1 97.62 348 ALA A O 1
ATOM 2736 N N . ASN A 1 349 ? -5.809 -32.375 1.773 1 97.88 349 ASN A N 1
ATOM 2737 C CA . ASN A 1 349 ? -4.801 -31.547 1.142 1 97.88 349 ASN A CA 1
ATOM 2738 C C . ASN A 1 349 ? -5.234 -31.109 -0.253 1 97.88 349 ASN A C 1
ATOM 2740 O O . ASN A 1 349 ? -5.371 -31.922 -1.156 1 97.88 349 ASN A O 1
ATOM 2744 N N . PRO A 1 350 ? -5.422 -29.797 -0.378 1 98.19 350 PRO A N 1
ATOM 2745 C CA . PRO A 1 350 ? -5.957 -29.344 -1.668 1 98.19 350 PRO A CA 1
ATOM 2746 C C . PRO A 1 350 ? -5.012 -29.641 -2.83 1 98.19 350 PRO A C 1
ATOM 2748 O O . PRO A 1 350 ? -5.457 -29.797 -3.971 1 98.19 350 PRO A O 1
ATOM 2751 N N . TYR A 1 351 ? -3.736 -29.719 -2.607 1 98 351 TYR A N 1
ATOM 2752 C CA . TYR A 1 351 ? -2.775 -30.094 -3.639 1 98 351 TYR A CA 1
ATOM 2753 C C . TYR A 1 351 ? -3.033 -31.516 -4.137 1 98 351 TYR A C 1
ATOM 2755 O O . TYR A 1 351 ? -2.844 -31.812 -5.316 1 98 351 TYR A O 1
ATOM 2763 N N . GLN A 1 352 ? -3.416 -32.375 -3.295 1 98.62 352 GLN A N 1
ATOM 2764 C CA . GLN A 1 352 ? -3.756 -33.719 -3.67 1 98.62 352 GLN A CA 1
ATOM 2765 C C . GLN A 1 352 ? -5.113 -33.781 -4.363 1 98.62 352 GLN A C 1
ATOM 2767 O O . GLN A 1 352 ? -5.277 -34.5 -5.359 1 98.62 352 GLN A O 1
ATOM 2772 N N . VAL A 1 353 ? -6.059 -33 -3.852 1 98.69 353 VAL A N 1
ATOM 2773 C CA . VAL A 1 353 ? -7.426 -33.031 -4.355 1 98.69 353 VAL A CA 1
ATOM 2774 C C . VAL A 1 353 ? -7.445 -32.625 -5.828 1 98.69 353 VAL A C 1
ATOM 2776 O O . VAL A 1 353 ? -8.195 -33.219 -6.621 1 98.69 353 VAL A O 1
ATOM 2779 N N . GLU A 1 354 ? -6.609 -31.688 -6.242 1 98.31 354 GLU A N 1
ATOM 2780 C CA . GLU A 1 354 ? -6.531 -31.266 -7.637 1 98.31 354 GLU A CA 1
ATOM 2781 C C . GLU A 1 354 ? -6.211 -32.438 -8.547 1 98.31 354 GLU A C 1
ATOM 2783 O O . GLU A 1 354 ? -6.844 -32.625 -9.594 1 98.31 354 GLU A O 1
ATOM 2788 N N . HIS A 1 355 ? -5.32 -33.219 -8.141 1 98.75 355 HIS A N 1
ATOM 2789 C CA . HIS A 1 355 ? -4.902 -34.344 -8.938 1 98.75 355 HIS A CA 1
ATOM 2790 C C . HIS A 1 355 ? -5.93 -35.469 -8.867 1 98.75 355 HIS A C 1
ATOM 2792 O O . HIS A 1 355 ? -6.211 -36.125 -9.875 1 98.75 355 HIS A O 1
ATOM 2798 N N . ASP A 1 356 ? -6.488 -35.719 -7.664 1 98.81 356 ASP A N 1
ATOM 2799 C CA . ASP A 1 356 ? -7.547 -36.719 -7.539 1 98.81 356 ASP A CA 1
ATOM 2800 C C . ASP A 1 356 ? -8.672 -36.469 -8.531 1 98.81 356 ASP A C 1
ATOM 2802 O O . ASP A 1 356 ? -9.133 -37.375 -9.219 1 98.81 356 ASP A O 1
ATOM 2806 N N . LYS A 1 357 ? -9.008 -35.25 -8.594 1 98.69 357 LYS A N 1
ATOM 2807 C CA . LYS A 1 357 ? -10.133 -34.875 -9.438 1 98.69 357 LYS A CA 1
ATOM 2808 C C . LYS A 1 357 ? -9.781 -34.969 -10.922 1 98.69 357 LYS A C 1
ATOM 2810 O O . LYS A 1 357 ? -10.57 -35.5 -11.719 1 98.69 357 LYS A O 1
ATOM 2815 N N . LEU A 1 358 ? -8.625 -34.5 -11.312 1 98.81 358 LEU A N 1
ATOM 2816 C CA . LEU A 1 358 ? -8.195 -34.562 -12.703 1 98.81 358 LEU A CA 1
ATOM 2817 C C . LEU A 1 358 ? -8.133 -36.031 -13.164 1 98.81 358 LEU A C 1
ATOM 2819 O O . LEU A 1 358 ? -8.742 -36.375 -14.172 1 98.81 358 LEU A O 1
ATOM 2823 N N . PHE A 1 359 ? -7.488 -36.875 -12.461 1 98.56 359 PHE A N 1
ATOM 2824 C CA . PHE A 1 359 ? -7.234 -38.25 -12.922 1 98.56 359 PHE A CA 1
ATOM 2825 C C . PHE A 1 359 ? -8.492 -39.094 -12.82 1 98.56 359 PHE A C 1
ATOM 2827 O O . PHE A 1 359 ? -8.695 -40.031 -13.617 1 98.56 359 PHE A O 1
ATOM 2834 N N . ASP A 1 360 ? -9.336 -38.781 -11.836 1 98.38 360 ASP A N 1
ATOM 2835 C CA . ASP A 1 360 ? -10.641 -39.406 -11.82 1 98.38 360 ASP A CA 1
ATOM 2836 C C . ASP A 1 360 ? -11.406 -39.156 -13.109 1 98.38 360 ASP A C 1
ATOM 2838 O O . ASP A 1 360 ? -11.984 -40.062 -13.695 1 98.38 360 ASP A O 1
ATOM 2842 N N . ALA A 1 361 ? -11.414 -37.906 -13.531 1 98.44 361 ALA A N 1
ATOM 2843 C CA . ALA A 1 361 ? -12.086 -37.531 -14.773 1 98.44 361 ALA A CA 1
ATOM 2844 C C . ALA A 1 361 ? -11.453 -38.219 -15.969 1 98.44 361 ALA A C 1
ATOM 2846 O O . ALA A 1 361 ? -12.148 -38.719 -16.859 1 98.44 361 ALA A O 1
ATOM 2847 N N . VAL A 1 362 ? -10.133 -38.312 -15.992 1 98 362 VAL A N 1
ATOM 2848 C CA . VAL A 1 362 ? -9.391 -38.906 -17.094 1 98 362 VAL A CA 1
ATOM 2849 C C . VAL A 1 362 ? -9.727 -40.406 -17.172 1 98 362 VAL A C 1
ATOM 2851 O O . VAL A 1 362 ? -10.031 -40.906 -18.266 1 98 362 VAL A O 1
ATOM 2854 N N . VAL A 1 363 ? -9.727 -41.094 -16.109 1 97.25 363 VAL A N 1
ATOM 2855 C CA . VAL A 1 363 ? -9.984 -42.5 -16.062 1 97.25 363 VAL A CA 1
ATOM 2856 C C . VAL A 1 363 ? -11.414 -42.812 -16.516 1 97.25 363 VAL A C 1
ATOM 2858 O O . VAL A 1 363 ? -11.664 -43.781 -17.219 1 97.25 363 VAL A O 1
ATOM 2861 N N . LYS A 1 364 ? -12.273 -41.875 -16.172 1 96.88 364 LYS A N 1
ATOM 2862 C CA . LYS A 1 364 ? -13.688 -42.062 -16.484 1 96.88 364 LYS A CA 1
ATOM 2863 C C . LYS A 1 364 ? -14.016 -41.562 -17.875 1 96.88 364 LYS A C 1
ATOM 2865 O O . LYS A 1 364 ? -15.133 -41.75 -18.359 1 96.88 364 LYS A O 1
ATOM 2870 N N . GLY A 1 365 ? -13.062 -40.938 -18.5 1 96.5 365 GLY A N 1
ATOM 2871 C CA . GLY A 1 365 ? -13.305 -40.375 -19.812 1 96.5 365 GLY A CA 1
ATOM 2872 C C . GLY A 1 365 ? -14.281 -39.219 -19.797 1 96.5 365 GLY A C 1
ATOM 2873 O O . GLY A 1 365 ? -15.062 -39.031 -20.734 1 96.5 365 GLY A O 1
ATOM 2874 N N . GLU A 1 366 ? -14.227 -38.469 -18.672 1 97.94 366 GLU A N 1
ATOM 2875 C CA . GLU A 1 366 ? -15.148 -37.344 -18.5 1 97.94 366 GLU A CA 1
ATOM 2876 C C . GLU A 1 366 ? -14.43 -36 -18.688 1 97.94 366 GLU A C 1
ATOM 2878 O O . GLU A 1 366 ? -13.25 -35.875 -18.359 1 97.94 366 GLU A O 1
ATOM 2883 N N . TYR A 1 367 ? -15.172 -35.125 -19.297 1 98.25 367 TYR A N 1
ATOM 2884 C CA . TYR A 1 367 ? -14.742 -33.719 -19.328 1 98.25 367 TYR A CA 1
ATOM 2885 C C . TYR A 1 367 ? -15.406 -32.938 -18.219 1 98.25 367 TYR A C 1
ATOM 2887 O O . TYR A 1 367 ? -16.609 -32.688 -18.266 1 98.25 367 TYR A O 1
ATOM 2895 N N . LYS A 1 368 ? -14.586 -32.438 -17.266 1 98.44 368 LYS A N 1
ATOM 2896 C CA . LYS A 1 368 ? -15.18 -31.828 -16.078 1 98.44 368 LYS A CA 1
ATOM 2897 C C . LYS A 1 368 ? -14.469 -30.516 -15.734 1 98.44 368 LYS A C 1
ATOM 2899 O O . LYS A 1 368 ? -15.047 -29.656 -15.086 1 98.44 368 LYS A O 1
ATOM 2904 N N . TYR A 1 369 ? -13.266 -30.375 -16.203 1 98.69 369 TYR A N 1
ATOM 2905 C CA . TYR A 1 369 ? -12.461 -29.297 -15.672 1 98.69 369 TYR A CA 1
ATOM 2906 C C . TYR A 1 369 ? -11.93 -28.391 -16.781 1 98.69 369 TYR A C 1
ATOM 2908 O O . TYR A 1 369 ? -11.328 -28.891 -17.75 1 98.69 369 TYR A O 1
ATOM 2916 N N . ALA A 1 370 ? -12.164 -27.125 -16.703 1 98.62 370 ALA A N 1
ATOM 2917 C CA . ALA A 1 370 ? -11.719 -26.094 -17.641 1 98.62 370 ALA A CA 1
ATOM 2918 C C . ALA A 1 370 ? -11.188 -24.875 -16.891 1 98.62 370 ALA A C 1
ATOM 2920 O O . ALA A 1 370 ? -11.609 -23.75 -17.141 1 98.62 370 ALA A O 1
ATOM 2921 N N . ASP A 1 371 ? -10.102 -25.031 -16.094 1 98.75 371 ASP A N 1
ATOM 2922 C CA . ASP A 1 371 ? -9.609 -24.031 -15.164 1 98.75 371 ASP A CA 1
ATOM 2923 C C . ASP A 1 371 ? -8.859 -22.922 -15.898 1 98.75 371 ASP A C 1
ATOM 2925 O O . ASP A 1 371 ? -8.594 -21.859 -15.328 1 98.75 371 ASP A O 1
ATOM 2929 N N . ALA A 1 372 ? -8.477 -23.125 -17.125 1 98.88 372 ALA A N 1
ATOM 2930 C CA . ALA A 1 372 ? -7.484 -22.281 -17.797 1 98.88 372 ALA A CA 1
ATOM 2931 C C . ALA A 1 372 ? -7.969 -20.844 -17.906 1 98.88 372 ALA A C 1
ATOM 2933 O O . ALA A 1 372 ? -7.188 -19.906 -17.734 1 98.88 372 ALA A O 1
ATOM 2934 N N . GLU A 1 373 ? -9.227 -20.625 -18.188 1 98.69 373 GLU A N 1
ATOM 2935 C CA . GLU A 1 373 ? -9.742 -19.266 -18.359 1 98.69 373 GLU A CA 1
ATOM 2936 C C . GLU A 1 373 ? -9.672 -18.484 -17.047 1 98.69 373 GLU A C 1
ATOM 2938 O O . GLU A 1 373 ? -9.156 -17.375 -17.016 1 98.69 373 GLU A O 1
ATOM 2943 N N . ASN A 1 374 ? -10.172 -19.078 -15.984 1 98.69 374 ASN A N 1
ATOM 2944 C CA . ASN A 1 374 ? -10.086 -18.422 -14.688 1 98.69 374 ASN A CA 1
ATOM 2945 C C . ASN A 1 374 ? -8.641 -18.156 -14.281 1 98.69 374 ASN A C 1
ATOM 2947 O O . ASN A 1 374 ? -8.32 -17.078 -13.781 1 98.69 374 ASN A O 1
ATOM 2951 N N . ALA A 1 375 ? -7.793 -19.141 -14.492 1 98.88 375 ALA A N 1
ATOM 2952 C CA . ALA A 1 375 ? -6.387 -18.969 -14.133 1 98.88 375 ALA A CA 1
ATOM 2953 C C . ALA A 1 375 ? -5.754 -17.828 -14.914 1 98.88 375 ALA A C 1
ATOM 2955 O O . ALA A 1 375 ? -4.969 -17.047 -14.359 1 98.88 375 ALA A O 1
ATOM 2956 N N . ALA A 1 376 ? -6.113 -17.766 -16.188 1 98.94 376 ALA A N 1
ATOM 2957 C CA . ALA A 1 376 ? -5.602 -16.672 -17.016 1 98.94 376 ALA A CA 1
ATOM 2958 C C . ALA A 1 376 ? -6.059 -15.32 -16.5 1 98.94 376 ALA A C 1
ATOM 2960 O O . ALA A 1 376 ? -5.254 -14.398 -16.359 1 98.94 376 ALA A O 1
ATOM 2961 N N . LYS A 1 377 ? -7.301 -15.234 -16.125 1 98.94 377 LYS A N 1
ATOM 2962 C CA . LYS A 1 377 ? -7.844 -13.945 -15.703 1 98.94 377 LYS A CA 1
ATOM 2963 C C . LYS A 1 377 ? -7.363 -13.578 -14.305 1 98.94 377 LYS A C 1
ATOM 2965 O O . LYS A 1 377 ? -7.145 -12.398 -14.008 1 98.94 377 LYS A O 1
ATOM 2970 N N . SER A 1 378 ? -7.223 -14.547 -13.438 1 98.94 378 SER A N 1
ATOM 2971 C CA . SER A 1 378 ? -6.621 -14.281 -12.141 1 98.94 378 SER A CA 1
ATOM 2972 C C . SER A 1 378 ? -5.164 -13.852 -12.281 1 98.94 378 SER A C 1
ATOM 2974 O O . SER A 1 378 ? -4.711 -12.938 -11.586 1 98.94 378 SER A O 1
ATOM 2976 N N . THR A 1 379 ? -4.43 -14.523 -13.156 1 98.94 379 THR A N 1
ATOM 2977 C CA . THR A 1 379 ? -3.059 -14.117 -13.445 1 98.94 379 THR A CA 1
ATOM 2978 C C . THR A 1 379 ? -3.023 -12.703 -14.008 1 98.94 379 THR A C 1
ATOM 2980 O O . THR A 1 379 ? -2.178 -11.891 -13.617 1 98.94 379 THR A O 1
ATOM 2983 N N . MET A 1 380 ? -3.973 -12.398 -14.867 1 98.94 380 MET A N 1
ATOM 2984 C CA . MET A 1 380 ? -4.051 -11.062 -15.445 1 98.94 380 MET A CA 1
ATOM 2985 C C . MET A 1 380 ? -4.328 -10.023 -14.367 1 98.94 380 MET A C 1
ATOM 2987 O O . MET A 1 380 ? -3.84 -8.891 -14.453 1 98.94 380 MET A O 1
ATOM 2991 N N . THR A 1 381 ? -5.113 -10.398 -13.383 1 98.94 381 THR A N 1
ATOM 2992 C CA . THR A 1 381 ? -5.359 -9.5 -12.258 1 98.94 381 THR A CA 1
ATOM 2993 C C . THR A 1 381 ? -4.051 -9.117 -11.57 1 98.94 381 THR A C 1
ATOM 2995 O O . THR A 1 381 ? -3.818 -7.945 -11.273 1 98.94 381 THR A O 1
ATOM 2998 N N . SER A 1 382 ? -3.199 -10.094 -11.367 1 98.94 382 SER A N 1
ATOM 2999 C CA . SER A 1 382 ? -1.91 -9.82 -10.734 1 98.94 382 SER A CA 1
ATOM 3000 C C . SER A 1 382 ? -1.026 -8.961 -11.633 1 98.94 382 SER A C 1
ATOM 3002 O O . SER A 1 382 ? -0.326 -8.07 -11.148 1 98.94 382 SER A O 1
ATOM 3004 N N . ILE A 1 383 ? -1.06 -9.227 -12.93 1 98.94 383 ILE A N 1
ATOM 3005 C CA . ILE A 1 383 ? -0.275 -8.461 -13.891 1 98.94 383 ILE A CA 1
ATOM 3006 C C . ILE A 1 383 ? -0.795 -7.023 -13.945 1 98.94 383 ILE A C 1
ATOM 3008 O O . ILE A 1 383 ? -0.011 -6.074 -14.016 1 98.94 383 ILE A O 1
ATOM 3012 N N . LEU A 1 384 ? -2.119 -6.902 -13.883 1 98.94 384 LEU A N 1
ATOM 3013 C CA . LEU A 1 384 ? -2.736 -5.582 -13.836 1 98.94 384 LEU A CA 1
ATOM 3014 C C . LEU A 1 384 ? -2.246 -4.797 -12.617 1 98.94 384 LEU A C 1
ATOM 3016 O O . LEU A 1 384 ? -1.921 -3.613 -12.727 1 98.94 384 LEU A O 1
ATOM 3020 N N . GLY A 1 385 ? -2.205 -5.438 -11.5 1 98.94 385 GLY A N 1
ATOM 3021 C CA . GLY A 1 385 ? -1.652 -4.816 -10.305 1 98.94 385 GLY A CA 1
ATOM 3022 C C . GLY A 1 385 ? -0.204 -4.395 -10.469 1 98.94 385 GLY A C 1
ATOM 3023 O O . GLY A 1 385 ? 0.178 -3.297 -10.062 1 98.94 385 GLY A O 1
ATOM 3024 N N . ARG A 1 386 ? 0.606 -5.262 -11.047 1 98.94 386 ARG A N 1
ATOM 3025 C CA . ARG A 1 386 ? 2.006 -4.941 -11.312 1 98.94 386 ARG A CA 1
ATOM 3026 C C . ARG A 1 386 ? 2.129 -3.721 -12.219 1 98.94 386 ARG A C 1
ATOM 3028 O O . ARG A 1 386 ? 2.971 -2.852 -11.984 1 98.94 386 ARG A O 1
ATOM 3035 N N . TYR A 1 387 ? 1.262 -3.68 -13.289 1 98.88 387 TYR A N 1
ATOM 3036 C CA . TYR A 1 387 ? 1.271 -2.523 -14.18 1 98.88 387 TYR A CA 1
ATOM 3037 C C . TYR A 1 387 ? 1.015 -1.236 -13.398 1 98.88 387 TYR A C 1
ATOM 3039 O O . TYR A 1 387 ? 1.691 -0.228 -13.617 1 98.88 387 TYR A O 1
ATOM 3047 N N . ALA A 1 388 ? 0.104 -1.329 -12.492 1 98.88 388 ALA A N 1
ATOM 3048 C CA . ALA A 1 388 ? -0.251 -0.15 -11.703 1 98.88 388 ALA A CA 1
ATOM 3049 C C . ALA A 1 388 ? 0.916 0.298 -10.828 1 98.88 388 ALA A C 1
ATOM 3051 O O . ALA A 1 388 ? 1.269 1.479 -10.812 1 98.88 388 ALA A O 1
ATOM 3052 N N . THR A 1 389 ? 1.558 -0.59 -10.125 1 98.75 389 THR A N 1
ATOM 3053 C CA . THR A 1 389 ? 2.609 -0.208 -9.188 1 98.75 389 THR A CA 1
ATOM 3054 C C . THR A 1 389 ? 3.883 0.182 -9.938 1 98.75 389 THR A C 1
ATOM 3056 O O . THR A 1 389 ? 4.605 1.083 -9.508 1 98.75 389 THR A O 1
ATOM 3059 N N . TYR A 1 390 ? 4.18 -0.491 -11.055 1 98.75 390 TYR A N 1
ATOM 3060 C CA . TYR A 1 390 ? 5.383 -0.209 -11.828 1 98.75 390 TYR A CA 1
ATOM 3061 C C . TYR A 1 390 ? 5.301 1.163 -12.484 1 98.75 390 TYR A C 1
ATOM 3063 O O . TYR A 1 390 ? 6.297 1.882 -12.562 1 98.75 390 TYR A O 1
ATOM 3071 N N . SER A 1 391 ? 4.094 1.511 -12.945 1 98.56 391 SER A N 1
ATOM 3072 C CA . SER A 1 391 ? 3.939 2.781 -13.641 1 98.56 391 SER A CA 1
ATOM 3073 C C . SER A 1 391 ? 3.637 3.916 -12.672 1 98.56 391 SER A C 1
ATOM 3075 O O . SER A 1 391 ? 3.92 5.082 -12.961 1 98.56 391 SER A O 1
ATOM 3077 N N . GLY A 1 392 ? 2.986 3.586 -11.562 1 98.12 392 GLY A N 1
ATOM 3078 C CA . GLY A 1 392 ? 2.484 4.594 -10.648 1 98.12 392 GLY A CA 1
ATOM 3079 C C . GLY A 1 392 ? 1.201 5.25 -11.125 1 98.12 392 GLY A C 1
ATOM 3080 O O . GLY A 1 392 ? 0.84 6.332 -10.656 1 98.12 392 GLY A O 1
ATOM 3081 N N . LYS A 1 393 ? 0.545 4.633 -12.062 1 98.31 393 LYS A N 1
ATOM 3082 C CA . LYS A 1 393 ? -0.676 5.172 -12.656 1 98.31 393 LYS A CA 1
ATOM 3083 C C . LYS A 1 393 ? -1.812 4.156 -12.594 1 98.31 393 LYS A C 1
ATOM 3085 O O . LYS A 1 393 ? -1.569 2.947 -12.578 1 98.31 393 LYS A O 1
ATOM 3090 N N . PRO A 1 394 ? -3.049 4.684 -12.508 1 98.56 394 PRO A N 1
ATOM 3091 C CA . PRO A 1 394 ? -4.145 3.734 -12.711 1 98.56 394 PRO A CA 1
ATOM 3092 C C . PRO A 1 394 ? -4.109 3.076 -14.086 1 98.56 394 PRO A C 1
ATOM 3094 O O . PRO A 1 394 ? -3.771 3.727 -15.078 1 98.56 394 PRO A O 1
ATOM 3097 N N . VAL A 1 395 ? -4.414 1.809 -14.141 1 98.88 395 VAL A N 1
ATOM 3098 C CA . VAL A 1 395 ? -4.488 1.061 -15.391 1 98.88 395 VAL A CA 1
ATOM 3099 C C . VAL A 1 395 ? -5.816 0.317 -15.469 1 98.88 395 VAL A C 1
ATOM 3101 O O . VAL A 1 395 ? -6.203 -0.382 -14.531 1 98.88 395 VAL A O 1
ATOM 3104 N N . THR A 1 396 ? -6.516 0.466 -16.531 1 98.88 396 THR A N 1
ATOM 3105 C CA . THR A 1 396 ? -7.762 -0.271 -16.703 1 98.88 396 THR A CA 1
ATOM 3106 C C . THR A 1 396 ? -7.484 -1.687 -17.203 1 98.88 396 THR A C 1
ATOM 3108 O O . THR A 1 396 ? -6.426 -1.956 -17.766 1 98.88 396 THR A O 1
ATOM 3111 N N . TRP A 1 397 ? -8.438 -2.545 -16.953 1 98.88 397 TRP A N 1
ATOM 3112 C CA . TRP A 1 397 ? -8.352 -3.906 -17.469 1 98.88 397 TRP A CA 1
ATOM 3113 C C . TRP A 1 397 ? -8.141 -3.9 -18.984 1 98.88 397 TRP A C 1
ATOM 3115 O O . TRP A 1 397 ? -7.301 -4.633 -19.5 1 98.88 397 TRP A O 1
ATOM 3125 N N . GLU A 1 398 ? -8.859 -3.045 -19.688 1 98.81 398 GLU A N 1
ATOM 3126 C CA . GLU A 1 398 ? -8.789 -2.963 -21.141 1 98.81 398 GLU A CA 1
ATOM 3127 C C . GLU A 1 398 ? -7.398 -2.543 -21.609 1 98.81 398 GLU A C 1
ATOM 3129 O O . GLU A 1 398 ? -6.836 -3.139 -22.531 1 98.81 398 GLU A O 1
ATOM 3134 N N . GLU A 1 399 ? -6.891 -1.54 -20.938 1 98.81 399 GLU A N 1
ATOM 3135 C CA . GLU A 1 399 ? -5.527 -1.13 -21.25 1 98.81 399 GLU A CA 1
ATOM 3136 C C . GLU A 1 399 ? -4.535 -2.26 -21 1 98.81 399 GLU A C 1
ATOM 3138 O O . GLU A 1 399 ? -3.678 -2.547 -21.828 1 98.81 399 GLU A O 1
ATOM 3143 N N . GLY A 1 400 ? -4.688 -2.947 -19.875 1 98.88 400 GLY A N 1
ATOM 3144 C CA . GLY A 1 400 ? -3.748 -3.961 -19.438 1 98.88 400 GLY A CA 1
ATOM 3145 C C . GLY A 1 400 ? -3.729 -5.191 -20.328 1 98.88 400 GLY A C 1
ATOM 3146 O O . GLY A 1 400 ? -2.668 -5.605 -20.797 1 98.88 400 GLY A O 1
ATOM 3147 N N . ILE A 1 401 ? -4.918 -5.668 -20.594 1 98.81 401 ILE A N 1
ATOM 3148 C CA . ILE A 1 401 ? -5.027 -6.922 -21.328 1 98.81 401 ILE A CA 1
ATOM 3149 C C . ILE A 1 401 ? -4.574 -6.711 -22.781 1 98.81 401 ILE A C 1
ATOM 3151 O O . ILE A 1 401 ? -4.184 -7.664 -23.453 1 98.81 401 ILE A O 1
ATOM 3155 N N . ASN A 1 402 ? -4.5 -5.449 -23.234 1 98.75 402 ASN A N 1
ATOM 3156 C CA . ASN A 1 402 ? -4.145 -5.172 -24.609 1 98.75 402 ASN A CA 1
ATOM 3157 C C . ASN A 1 402 ? -2.703 -4.68 -24.734 1 98.75 402 ASN A C 1
ATOM 3159 O O . ASN A 1 402 ? -2.268 -4.277 -25.812 1 98.75 402 ASN A O 1
ATOM 3163 N N . SER A 1 403 ? -2.021 -4.652 -23.641 1 98.69 403 SER A N 1
ATOM 3164 C CA . SER A 1 403 ? -0.613 -4.273 -23.719 1 98.69 403 SER A CA 1
ATOM 3165 C C . SER A 1 403 ? 0.151 -5.191 -24.672 1 98.69 403 SER A C 1
ATOM 3167 O O . SER A 1 403 ? -0.024 -6.41 -24.641 1 98.69 403 SER A O 1
ATOM 3169 N N . ASN A 1 404 ? 1.068 -4.633 -25.469 1 98.12 404 ASN A N 1
ATOM 3170 C CA . ASN A 1 404 ? 1.84 -5.406 -26.422 1 98.12 404 ASN A CA 1
ATOM 3171 C C . ASN A 1 404 ? 3.279 -5.609 -25.969 1 98.12 404 ASN A C 1
ATOM 3173 O O . ASN A 1 404 ? 4.125 -6.074 -26.734 1 98.12 404 ASN A O 1
ATOM 3177 N N . ILE A 1 405 ? 3.506 -5.219 -24.797 1 98 405 ILE A N 1
ATOM 3178 C CA . ILE A 1 405 ? 4.848 -5.406 -24.266 1 98 405 ILE A CA 1
ATOM 3179 C C . ILE A 1 405 ? 5.09 -6.891 -23.984 1 98 405 ILE A C 1
ATOM 3181 O O . ILE A 1 405 ? 4.445 -7.477 -23.109 1 98 405 ILE A O 1
ATOM 3185 N N . ASN A 1 406 ? 5.965 -7.473 -24.75 1 97.88 406 ASN A N 1
ATOM 3186 C CA . ASN A 1 406 ? 6.383 -8.867 -24.609 1 97.88 406 ASN A CA 1
ATOM 3187 C C . ASN A 1 406 ? 7.676 -8.984 -23.812 1 97.88 406 ASN A C 1
ATOM 3189 O O . ASN A 1 406 ? 8.734 -8.539 -24.25 1 97.88 406 ASN A O 1
ATOM 3193 N N . LEU A 1 407 ? 7.629 -9.672 -22.672 1 98.31 407 LEU A N 1
ATOM 3194 C CA . LEU A 1 407 ? 8.773 -9.727 -21.766 1 98.31 407 LEU A CA 1
ATOM 3195 C C . LEU A 1 407 ? 9.742 -10.828 -22.188 1 98.31 407 LEU A C 1
ATOM 3197 O O . LEU A 1 407 ? 10.891 -10.852 -21.75 1 98.31 407 LEU A O 1
ATOM 3201 N N . LYS A 1 408 ? 9.281 -11.734 -22.922 1 97.31 408 LYS A N 1
ATOM 3202 C CA . LYS A 1 408 ? 10.07 -12.906 -23.297 1 97.31 408 LYS A CA 1
ATOM 3203 C C . LYS A 1 408 ? 11.227 -12.523 -24.219 1 97.31 408 LYS A C 1
ATOM 3205 O O . LYS A 1 408 ? 11.062 -11.695 -25.109 1 97.31 408 LYS A O 1
ATOM 3210 N N . PRO A 1 409 ? 12.344 -13.203 -24.062 1 97.5 409 PRO A N 1
ATOM 3211 C CA . PRO A 1 409 ? 13.438 -12.977 -25.016 1 97.5 409 PRO A CA 1
ATOM 3212 C C . PRO A 1 409 ? 13.047 -13.328 -26.453 1 97.5 409 PRO A C 1
ATOM 3214 O O . PRO A 1 409 ? 12.234 -14.234 -26.672 1 97.5 409 PRO A O 1
ATOM 3217 N N . GLU A 1 410 ? 13.719 -12.719 -27.391 1 95.31 410 GLU A N 1
ATOM 3218 C CA . GLU A 1 410 ? 13.453 -12.992 -28.797 1 95.31 410 GLU A CA 1
ATOM 3219 C C . GLU A 1 410 ? 13.828 -14.422 -29.156 1 95.31 410 GLU A C 1
ATOM 3221 O O . GLU A 1 410 ? 13.156 -15.062 -29.969 1 95.31 410 GLU A O 1
ATOM 3226 N N . LYS A 1 411 ? 14.922 -14.781 -28.578 1 95.75 411 LYS A N 1
ATOM 3227 C CA . LYS A 1 411 ? 15.43 -16.141 -28.797 1 95.75 411 LYS A CA 1
ATOM 3228 C C . LYS A 1 411 ? 15.773 -16.812 -27.469 1 95.75 411 LYS A C 1
ATOM 3230 O O . LYS A 1 411 ? 16.312 -16.188 -26.562 1 95.75 411 LYS A O 1
ATOM 3235 N N . LEU A 1 412 ? 15.383 -18.094 -27.438 1 97.44 412 LEU A N 1
ATOM 3236 C CA . LEU A 1 412 ? 15.781 -18.891 -26.281 1 97.44 412 LEU A CA 1
ATOM 3237 C C . LEU A 1 412 ? 17 -19.766 -26.609 1 97.44 412 LEU A C 1
ATOM 3239 O O . LEU A 1 412 ? 16.891 -20.703 -27.391 1 97.44 412 LEU A O 1
ATOM 3243 N N . ALA A 1 413 ? 18.031 -19.391 -26.109 1 97.88 413 ALA A N 1
ATOM 3244 C CA . ALA A 1 413 ? 19.297 -20.109 -26.203 1 97.88 413 ALA A CA 1
ATOM 3245 C C . ALA A 1 413 ? 20.234 -19.688 -25.062 1 97.88 413 ALA A C 1
ATOM 3247 O O . ALA A 1 413 ? 20.109 -18.578 -24.531 1 97.88 413 ALA A O 1
ATOM 3248 N N . TRP A 1 414 ? 21.141 -20.531 -24.766 1 97.44 414 TRP A N 1
ATOM 3249 C CA . TRP A 1 414 ? 22.016 -20.266 -23.625 1 97.44 414 TRP A CA 1
ATOM 3250 C C . TRP A 1 414 ? 22.922 -19.062 -23.875 1 97.44 414 TRP A C 1
ATOM 3252 O O . TRP A 1 414 ? 23.328 -18.375 -22.938 1 97.44 414 TRP A O 1
ATOM 3262 N N . ASP A 1 415 ? 23.172 -18.828 -25.125 1 96.12 415 ASP A N 1
ATOM 3263 C CA . ASP A 1 415 ? 24.047 -17.719 -25.469 1 96.12 415 ASP A CA 1
ATOM 3264 C C . ASP A 1 415 ? 23.25 -16.5 -25.906 1 96.12 415 ASP A C 1
ATOM 3266 O O . ASP A 1 415 ? 23.812 -15.492 -26.328 1 96.12 415 ASP A O 1
ATOM 3270 N N . ALA A 1 416 ? 21.922 -16.625 -25.875 1 96.88 416 ALA A N 1
ATOM 3271 C CA . ALA A 1 416 ? 21.062 -15.492 -26.203 1 96.88 416 ALA A CA 1
ATOM 3272 C C . ALA A 1 416 ? 20.938 -14.547 -25 1 96.88 416 ALA A C 1
ATOM 3274 O O . ALA A 1 416 ? 21.109 -14.961 -23.859 1 96.88 416 ALA A O 1
ATOM 3275 N N . MET A 1 417 ? 20.641 -13.273 -25.344 1 96.56 417 MET A N 1
ATOM 3276 C CA . MET A 1 417 ? 20.484 -12.281 -24.297 1 96.56 417 MET A CA 1
ATOM 3277 C C . MET A 1 417 ? 19.016 -12.016 -24.016 1 96.56 417 MET A C 1
ATOM 3279 O O . MET A 1 417 ? 18.25 -11.734 -24.938 1 96.56 417 MET A O 1
ATOM 3283 N N . PRO A 1 418 ? 18.641 -12.156 -22.719 1 97.81 418 PRO A N 1
ATOM 3284 C CA . PRO A 1 418 ? 17.328 -11.641 -22.344 1 97.81 418 PRO A CA 1
ATOM 3285 C C . PRO A 1 418 ? 17.219 -10.125 -22.516 1 97.81 418 PRO A C 1
ATOM 3287 O O . PRO A 1 418 ? 18.188 -9.477 -22.906 1 97.81 418 PRO A O 1
ATOM 3290 N N . LYS A 1 419 ? 16.094 -9.602 -22.281 1 97.31 419 LYS A N 1
ATOM 3291 C CA . LYS A 1 419 ? 15.859 -8.195 -22.562 1 97.31 419 LYS A CA 1
ATOM 3292 C C . LYS A 1 419 ? 16.391 -7.309 -21.438 1 97.31 419 LYS A C 1
ATOM 3294 O O . LYS A 1 419 ? 16.812 -6.18 -21.672 1 97.31 419 LYS A O 1
ATOM 3299 N N . VAL A 1 420 ? 16.328 -7.766 -20.203 1 97.69 420 VAL A N 1
ATOM 3300 C CA . VAL A 1 420 ? 16.844 -7.02 -19.062 1 97.69 420 VAL A CA 1
ATOM 3301 C C . VAL A 1 420 ? 18.266 -7.484 -18.75 1 97.69 420 VAL A C 1
ATOM 3303 O O . VAL A 1 420 ? 18.5 -8.672 -18.531 1 97.69 420 VAL A O 1
ATOM 3306 N N . LEU A 1 421 ? 19.188 -6.547 -18.719 1 98.19 421 LEU A N 1
ATOM 3307 C CA . LEU A 1 421 ? 20.594 -6.848 -18.484 1 98.19 421 LEU A CA 1
ATOM 3308 C C . LEU A 1 421 ? 21.156 -5.988 -17.359 1 98.19 421 LEU A C 1
ATOM 3310 O O . LEU A 1 421 ? 20.672 -4.879 -17.109 1 98.19 421 LEU A O 1
ATOM 3314 N N . PRO A 1 422 ? 22.109 -6.488 -16.625 1 97.56 422 PRO A N 1
ATOM 3315 C CA . PRO A 1 422 ? 22.703 -5.676 -15.57 1 97.56 422 PRO A CA 1
ATOM 3316 C C . PRO A 1 422 ? 23.625 -4.582 -16.109 1 97.56 422 PRO A C 1
ATOM 3318 O O . PRO A 1 422 ? 24.141 -4.695 -17.219 1 97.56 422 PRO A O 1
ATOM 3321 N N . ASN A 1 423 ? 23.797 -3.537 -15.344 1 97.19 423 ASN A N 1
ATOM 3322 C CA . ASN A 1 423 ? 24.797 -2.527 -15.688 1 97.19 423 ASN A CA 1
ATOM 3323 C C . ASN A 1 423 ? 26.203 -3.006 -15.359 1 97.19 423 ASN A C 1
ATOM 3325 O O . ASN A 1 423 ? 26.406 -4.172 -15.016 1 97.19 423 ASN A O 1
ATOM 3329 N N . GLU A 1 424 ? 27.156 -2.141 -15.453 1 96.44 424 GLU A N 1
ATOM 3330 C CA . GLU A 1 424 ? 28.562 -2.49 -15.281 1 96.44 424 GLU A CA 1
ATOM 3331 C C . GLU A 1 424 ? 28.859 -2.936 -13.844 1 96.44 424 GLU A C 1
ATOM 3333 O O . GLU A 1 424 ? 29.75 -3.76 -13.617 1 96.44 424 GLU A O 1
ATOM 3338 N N . ASP A 1 425 ? 28.016 -2.449 -12.961 1 95.44 425 ASP A N 1
ATOM 3339 C CA . ASP A 1 425 ? 28.234 -2.775 -11.555 1 95.44 425 ASP A CA 1
ATOM 3340 C C . ASP A 1 425 ? 27.438 -4.023 -11.156 1 95.44 425 ASP A C 1
ATOM 3342 O O . ASP A 1 425 ? 27.484 -4.445 -10 1 95.44 425 ASP A O 1
ATOM 3346 N N . GLY A 1 426 ? 26.656 -4.613 -12.039 1 95.94 426 GLY A N 1
ATOM 3347 C CA . GLY A 1 426 ? 25.953 -5.867 -11.789 1 95.94 426 GLY A CA 1
ATOM 3348 C C . GLY A 1 426 ? 24.516 -5.672 -11.344 1 95.94 426 GLY A C 1
ATOM 3349 O O . GLY A 1 426 ? 23.828 -6.637 -11 1 95.94 426 GLY A O 1
ATOM 3350 N N . PHE A 1 427 ? 24.078 -4.41 -11.289 1 97.12 427 PHE A N 1
ATOM 3351 C CA . PHE A 1 427 ? 22.703 -4.125 -10.867 1 97.12 427 PHE A CA 1
ATOM 3352 C C . PHE A 1 427 ? 21.766 -4.098 -12.07 1 97.12 427 PHE A C 1
ATOM 3354 O O . PHE A 1 427 ? 22.125 -3.574 -13.133 1 97.12 427 PHE A O 1
ATOM 3361 N N . TYR A 1 428 ? 20.656 -4.664 -11.922 1 98.06 428 TYR A N 1
ATOM 3362 C CA . TYR A 1 428 ? 19.656 -4.664 -12.977 1 98.06 428 TYR A CA 1
ATOM 3363 C C . TYR A 1 428 ? 18.766 -3.436 -12.883 1 98.06 428 TYR A C 1
ATOM 3365 O O . TYR A 1 428 ? 18.469 -2.953 -11.789 1 98.06 428 TYR A O 1
ATOM 3373 N N . PRO A 1 429 ? 18.328 -2.936 -14.039 1 97.38 429 PRO A N 1
ATOM 3374 C CA . PRO A 1 429 ? 17.297 -1.896 -13.992 1 97.38 429 PRO A CA 1
ATOM 3375 C C . PRO A 1 429 ? 15.961 -2.418 -13.477 1 97.38 429 PRO A C 1
ATOM 3377 O O . PRO A 1 429 ? 15.664 -3.607 -13.625 1 97.38 429 PRO A O 1
ATOM 3380 N N . TYR A 1 430 ? 15.266 -1.611 -12.805 1 97.31 430 TYR A N 1
ATOM 3381 C CA . TYR A 1 430 ? 13.945 -1.943 -12.297 1 97.31 430 TYR A CA 1
ATOM 3382 C C . TYR A 1 430 ? 12.953 -0.825 -12.586 1 97.31 430 TYR A C 1
ATOM 3384 O O . TYR A 1 430 ? 13.344 0.277 -12.977 1 97.31 430 TYR A O 1
ATOM 3392 N N . ALA A 1 431 ? 11.688 -1.109 -12.461 1 98.06 431 ALA A N 1
ATOM 3393 C CA . ALA A 1 431 ? 10.625 -0.144 -12.742 1 98.06 431 ALA A CA 1
ATOM 3394 C C . ALA A 1 431 ? 10.688 1.036 -11.781 1 98.06 431 ALA A C 1
ATOM 3396 O O . ALA A 1 431 ? 10.961 0.859 -10.586 1 98.06 431 ALA A O 1
ATOM 3397 N N . VAL A 1 432 ? 10.484 2.199 -12.281 1 97.56 432 VAL A N 1
ATOM 3398 C CA . VAL A 1 432 ? 10.406 3.432 -11.508 1 97.56 432 VAL A CA 1
ATOM 3399 C C . VAL A 1 432 ? 9.047 4.09 -11.727 1 97.56 432 VAL A C 1
ATOM 3401 O O . VAL A 1 432 ? 8.773 4.625 -12.805 1 97.56 432 VAL A O 1
ATOM 3404 N N . PRO A 1 433 ? 8.164 4.047 -10.68 1 97.94 433 PRO A N 1
ATOM 3405 C CA . PRO A 1 433 ? 6.855 4.695 -10.836 1 97.94 433 PRO A CA 1
ATOM 3406 C C . PRO A 1 433 ? 6.969 6.148 -11.289 1 97.94 433 PRO A C 1
ATOM 3408 O O . PRO A 1 433 ? 7.82 6.891 -10.797 1 97.94 433 PRO A O 1
ATOM 3411 N N . GLY A 1 434 ? 6.098 6.496 -12.188 1 97.19 434 GLY A N 1
ATOM 3412 C CA . GLY A 1 434 ? 6.148 7.82 -12.781 1 97.19 434 GLY A CA 1
ATOM 3413 C C . GLY A 1 434 ? 6.977 7.879 -14.055 1 97.19 434 GLY A C 1
ATOM 3414 O O . GLY A 1 434 ? 6.883 8.836 -14.82 1 97.19 434 GLY A O 1
ATOM 3415 N N . GLN A 1 435 ? 7.77 6.859 -14.328 1 97.75 435 GLN A N 1
ATOM 3416 C CA . GLN A 1 435 ? 8.648 6.859 -15.5 1 97.75 435 GLN A CA 1
ATOM 3417 C C . GLN A 1 435 ? 8.414 5.629 -16.359 1 97.75 435 GLN A C 1
ATOM 3419 O O . GLN A 1 435 ? 8.422 5.719 -17.594 1 97.75 435 GLN A O 1
ATOM 3424 N N . THR A 1 436 ? 8.164 4.488 -15.781 1 97.94 436 THR A N 1
ATOM 3425 C CA . THR A 1 436 ? 8.102 3.213 -16.484 1 97.94 436 THR A CA 1
ATOM 3426 C C . THR A 1 436 ? 6.793 3.09 -17.266 1 97.94 436 THR A C 1
ATOM 3428 O O . THR A 1 436 ? 5.719 3.375 -16.719 1 97.94 436 THR A O 1
ATOM 3431 N N . LYS A 1 437 ? 6.914 2.66 -18.453 1 97.12 437 LYS A N 1
ATOM 3432 C CA . LYS A 1 437 ? 5.746 2.389 -19.297 1 97.12 437 LYS A CA 1
ATOM 3433 C C . LYS A 1 437 ? 5.379 0.908 -19.25 1 97.12 437 LYS A C 1
ATOM 3435 O O . LYS A 1 437 ? 6.242 0.042 -19.406 1 97.12 437 LYS A O 1
ATOM 3440 N N . VAL A 1 438 ? 4.082 0.69 -19.062 1 97.56 438 VAL A N 1
ATOM 3441 C CA . VAL A 1 438 ? 3.666 -0.7 -18.922 1 97.56 438 VAL A CA 1
ATOM 3442 C C . VAL A 1 438 ? 2.637 -1.051 -19.984 1 97.56 438 VAL A C 1
ATOM 3444 O O . VAL A 1 438 ? 2.219 -2.205 -20.094 1 97.56 438 VAL A O 1
ATOM 3447 N N . ILE A 1 439 ? 2.141 -0.104 -20.672 1 96.25 439 ILE A N 1
ATOM 3448 C CA . ILE A 1 439 ? 1.199 -0.29 -21.766 1 96.25 439 ILE A CA 1
ATOM 3449 C C . ILE A 1 439 ? 1.727 0.407 -23.016 1 96.25 439 ILE A C 1
ATOM 3451 O O . ILE A 1 439 ? 2.492 1.369 -22.922 1 96.25 439 ILE A O 1
ATOM 3455 N N . MET B 1 1 ? -14.258 -21.672 79.188 1 18.86 1 MET B N 1
ATOM 3456 C CA . MET B 1 1 ? -13.766 -20.672 80.125 1 18.86 1 MET B CA 1
ATOM 3457 C C . MET B 1 1 ? -12.758 -19.75 79.5 1 18.86 1 MET B C 1
ATOM 3459 O O . MET B 1 1 ? -11.938 -19.125 80.188 1 18.86 1 MET B O 1
ATOM 3463 N N . LYS B 1 2 ? -12.531 -20.188 78.25 1 22.66 2 LYS B N 1
ATOM 3464 C CA . LYS B 1 2 ? -11.352 -19.797 77.5 1 22.66 2 LYS B CA 1
ATOM 3465 C C . LYS B 1 2 ? -11.195 -18.281 77.438 1 22.66 2 LYS B C 1
ATOM 3467 O O . LYS B 1 2 ? -12.086 -17.578 76.938 1 22.66 2 LYS B O 1
ATOM 3472 N N . ASP B 1 3 ? -10.32 -17.797 78.188 1 17.39 3 ASP B N 1
ATOM 3473 C CA . ASP B 1 3 ? -10.055 -16.531 78.875 1 17.39 3 ASP B CA 1
ATOM 3474 C C . ASP B 1 3 ? -10.055 -15.367 77.875 1 17.39 3 ASP B C 1
ATOM 3476 O O . ASP B 1 3 ? -10.055 -15.586 76.688 1 17.39 3 ASP B O 1
ATOM 3480 N N . ASN B 1 4 ? -8.977 -14.602 77.875 1 18.61 4 ASN B N 1
ATOM 3481 C CA . ASN B 1 4 ? -8.766 -13.305 78.5 1 18.61 4 ASN B CA 1
ATOM 3482 C C . ASN B 1 4 ? -8.82 -12.172 77.5 1 18.61 4 ASN B C 1
ATOM 3484 O O . ASN B 1 4 ? -9.531 -11.18 77.688 1 18.61 4 ASN B O 1
ATOM 3488 N N . ASN B 1 5 ? -7.656 -11.992 76.875 1 19.83 5 ASN B N 1
ATOM 3489 C CA . ASN B 1 5 ? -6.941 -10.727 76.938 1 19.83 5 ASN B CA 1
ATOM 3490 C C . ASN B 1 5 ? -7.594 -9.664 76 1 19.83 5 ASN B C 1
ATOM 3492 O O . ASN B 1 5 ? -8.266 -10 75.062 1 19.83 5 ASN B O 1
ATOM 3496 N N . SER B 1 6 ? -7.297 -8.32 76.25 1 19.7 6 SER B N 1
ATOM 3497 C CA . SER B 1 6 ? -7.754 -6.969 76.562 1 19.7 6 SER B CA 1
ATOM 3498 C C . SER B 1 6 ? -7.883 -6.125 75.312 1 19.7 6 SER B C 1
ATOM 3500 O O . SER B 1 6 ? -8.836 -5.359 75.188 1 19.7 6 SER B O 1
ATOM 3502 N N . ASN B 1 7 ? -6.695 -6.066 74.562 1 20.34 7 ASN B N 1
ATOM 3503 C CA . ASN B 1 7 ? -6.148 -4.734 74.312 1 20.34 7 ASN B CA 1
ATOM 3504 C C . ASN B 1 7 ? -7.043 -3.914 73.438 1 20.34 7 ASN B C 1
ATOM 3506 O O . ASN B 1 7 ? -7.832 -4.473 72.625 1 20.34 7 ASN B O 1
ATOM 3510 N N . GLU B 1 8 ? -6.895 -2.529 73.562 1 19.02 8 GLU B N 1
ATOM 3511 C CA . GLU B 1 8 ? -7.418 -1.188 73.312 1 19.02 8 GLU B CA 1
ATOM 3512 C C . GLU B 1 8 ? -7.449 -0.878 71.812 1 19.02 8 GLU B C 1
ATOM 3514 O O . GLU B 1 8 ? -6.402 -0.815 71.188 1 19.02 8 GLU B O 1
ATOM 3519 N N . ARG B 1 9 ? -8.164 -1.654 71.125 1 20.14 9 ARG B N 1
ATOM 3520 C CA . ARG B 1 9 ? -8.555 -1.37 69.75 1 20.14 9 ARG B CA 1
ATOM 3521 C C . ARG B 1 9 ? -8.672 0.132 69.5 1 20.14 9 ARG B C 1
ATOM 3523 O O . ARG B 1 9 ? -9.344 0.832 70.25 1 20.14 9 ARG B O 1
ATOM 3530 N N . ARG B 1 10 ? -7.723 0.647 68.688 1 19.05 10 ARG B N 1
ATOM 3531 C CA . ARG B 1 10 ? -7.113 1.878 68.188 1 19.05 10 ARG B CA 1
ATOM 3532 C C . ARG B 1 10 ? -8.18 2.883 67.75 1 19.05 10 ARG B C 1
ATOM 3534 O O . ARG B 1 10 ? -9.102 2.535 67.062 1 19.05 10 ARG B O 1
ATOM 3541 N N . SER B 1 11 ? -8.516 3.975 68.5 1 19.14 11 SER B N 1
ATOM 3542 C CA . SER B 1 11 ? -9.227 5.254 68.562 1 19.14 11 SER B CA 1
ATOM 3543 C C . SER B 1 11 ? -9.031 6.035 67.25 1 19.14 11 SER B C 1
ATOM 3545 O O . SER B 1 11 ? -9.398 7.207 67.188 1 19.14 11 SER B O 1
ATOM 3547 N N . PHE B 1 12 ? -8.344 5.328 66.25 1 20.16 12 PHE B N 1
ATOM 3548 C CA . PHE B 1 12 ? -7.816 6.34 65.312 1 20.16 12 PHE B CA 1
ATOM 3549 C C . PHE B 1 12 ? -8.914 7.301 64.875 1 20.16 12 PHE B C 1
ATOM 3551 O O . PHE B 1 12 ? -9.992 6.871 64.438 1 20.16 12 PHE B O 1
ATOM 3558 N N . ILE B 1 13 ? -8.891 8.594 65.25 1 20.25 13 ILE B N 1
ATOM 3559 C CA . ILE B 1 13 ? -9.445 9.938 65.25 1 20.25 13 ILE B CA 1
ATOM 3560 C C . ILE B 1 13 ? -9.602 10.391 63.781 1 20.25 13 ILE B C 1
ATOM 3562 O O . ILE B 1 13 ? -9.836 11.578 63.531 1 20.25 13 ILE B O 1
ATOM 3566 N N . LYS B 1 14 ? -9.164 9.531 62.781 1 19.67 14 LYS B N 1
ATOM 3567 C CA . LYS B 1 14 ? -8.75 10.375 61.656 1 19.67 14 LYS B CA 1
ATOM 3568 C C . LYS B 1 14 ? -9.852 11.375 61.312 1 19.67 14 LYS B C 1
ATOM 3570 O O . LYS B 1 14 ? -10.977 10.977 61 1 19.67 14 LYS B O 1
ATOM 3575 N N . THR B 1 15 ? -9.836 12.672 61.781 1 19.34 15 THR B N 1
ATOM 3576 C CA . THR B 1 15 ? -10.445 14 61.688 1 19.34 15 THR B CA 1
ATOM 3577 C C . THR B 1 15 ? -10.562 14.438 60.25 1 19.34 15 THR B C 1
ATOM 3579 O O . THR B 1 15 ? -9.703 15.164 59.719 1 19.34 15 THR B O 1
ATOM 3582 N N . SER B 1 16 ? -10.57 13.531 59.219 1 22.08 16 SER B N 1
ATOM 3583 C CA . SER B 1 16 ? -10.352 14.203 57.938 1 22.08 16 SER B CA 1
ATOM 3584 C C . SER B 1 16 ? -11.359 15.328 57.719 1 22.08 16 SER B C 1
ATOM 3586 O O . SER B 1 16 ? -12.57 15.102 57.781 1 22.08 16 SER B O 1
ATOM 3588 N N . ALA B 1 17 ? -10.977 16.641 58.062 1 23.55 17 ALA B N 1
ATOM 3589 C CA . ALA B 1 17 ? -11.539 17.969 57.875 1 23.55 17 ALA B CA 1
ATOM 3590 C C . ALA B 1 17 ? -11.977 18.188 56.438 1 23.55 17 ALA B C 1
ATOM 3592 O O . ALA B 1 17 ? -11.188 17.984 55.5 1 23.55 17 ALA B O 1
ATOM 3593 N N . LEU B 1 18 ? -13.18 17.906 56.125 1 23.03 18 LEU B N 1
ATOM 3594 C CA . LEU B 1 18 ? -14.008 18.266 55 1 23.03 18 LEU B CA 1
ATOM 3595 C C . LEU B 1 18 ? -13.828 19.734 54.625 1 23.03 18 LEU B C 1
ATOM 3597 O O . LEU B 1 18 ? -14.312 20.609 55.344 1 23.03 18 LEU B O 1
ATOM 3601 N N . ILE B 1 19 ? -12.5 20.25 54.5 1 23.31 19 ILE B N 1
ATOM 3602 C CA . ILE B 1 19 ? -12.406 21.672 54.156 1 23.31 19 ILE B CA 1
ATOM 3603 C C . ILE B 1 19 ? -13.273 21.969 52.938 1 23.31 19 ILE B C 1
ATOM 3605 O O . ILE B 1 19 ? -13.078 21.391 51.875 1 23.31 19 ILE B O 1
ATOM 3609 N N . THR B 1 20 ? -14.516 22.297 53.062 1 25.08 20 THR B N 1
ATOM 3610 C CA . THR B 1 20 ? -15.492 22.875 52.156 1 25.08 20 THR B CA 1
ATOM 3611 C C . THR B 1 20 ? -14.922 24.125 51.5 1 25.08 20 THR B C 1
ATOM 3613 O O . THR B 1 20 ? -15.664 24.891 50.875 1 25.08 20 THR B O 1
ATOM 3616 N N . GLY B 1 21 ? -13.555 24.266 51.375 1 25.52 21 GLY B N 1
ATOM 3617 C CA . GLY B 1 21 ? -13.203 25.594 50.906 1 25.52 21 GLY B CA 1
ATOM 3618 C C . GLY B 1 21 ? -13.953 26 49.656 1 25.52 21 GLY B C 1
ATOM 3619 O O . GLY B 1 21 ? -14.078 25.203 48.719 1 25.52 21 GLY B O 1
ATOM 3620 N N . GLY B 1 22 ? -15.008 26.766 49.688 1 26.62 22 GLY B N 1
ATOM 3621 C CA . GLY B 1 22 ? -15.758 27.469 48.656 1 26.62 22 GLY B CA 1
ATOM 3622 C C . GLY B 1 22 ? -14.875 28.156 47.656 1 26.62 22 GLY B C 1
ATOM 3623 O O . GLY B 1 22 ? -14.148 29.094 48 1 26.62 22 GLY B O 1
ATOM 3624 N N . ALA B 1 23 ? -14.055 27.453 46.875 1 30.61 23 ALA B N 1
ATOM 3625 C CA . ALA B 1 23 ? -13.266 28.188 45.875 1 30.61 23 ALA B CA 1
ATOM 3626 C C . ALA B 1 23 ? -14.117 29.25 45.188 1 30.61 23 ALA B C 1
ATOM 3628 O O . ALA B 1 23 ? -15.203 28.938 44.688 1 30.61 23 ALA B O 1
ATOM 3629 N N . MET B 1 24 ? -14.133 30.406 45.75 1 27.77 24 MET B N 1
ATOM 3630 C CA . MET B 1 24 ? -14.602 31.578 45.031 1 27.77 24 MET B CA 1
ATOM 3631 C C . MET B 1 24 ? -14.211 31.5 43.562 1 27.77 24 MET B C 1
ATOM 3633 O O . MET B 1 24 ? -13.047 31.281 43.219 1 27.77 24 MET B O 1
ATOM 3637 N N . LEU B 1 25 ? -15.055 30.891 42.781 1 28.25 25 LEU B N 1
ATOM 3638 C CA . LEU B 1 25 ? -14.938 31 41.312 1 28.25 25 LEU B CA 1
ATOM 3639 C C . LEU B 1 25 ? -14.422 32.375 40.906 1 28.25 25 LEU B C 1
ATOM 3641 O O . LEU B 1 25 ? -15.008 33.406 41.281 1 28.25 25 LEU B O 1
ATOM 3645 N N . SER B 1 26 ? -13.102 32.562 41.094 1 27.67 26 SER B N 1
ATOM 3646 C CA . SER B 1 26 ? -12.602 33.812 40.531 1 27.67 26 SER B CA 1
ATOM 3647 C C . SER B 1 26 ? -13.305 34.125 39.188 1 27.67 26 SER B C 1
ATOM 3649 O O . SER B 1 26 ? -13.422 33.25 38.344 1 27.67 26 SER B O 1
ATOM 3651 N N . PRO B 1 27 ? -14.242 34.969 39.188 1 32.94 27 PRO B N 1
ATOM 3652 C CA . PRO B 1 27 ? -14.797 35.406 37.906 1 32.94 27 PRO B CA 1
ATOM 3653 C C . PRO B 1 27 ? -13.727 35.531 36.812 1 32.94 27 PRO B C 1
ATOM 3655 O O . PRO B 1 27 ? -12.742 36.25 37 1 32.94 27 PRO B O 1
ATOM 3658 N N . PHE B 1 28 ? -13.25 34.406 36.312 1 33.72 28 PHE B N 1
ATOM 3659 C CA . PHE B 1 28 ? -12.398 34.5 35.125 1 33.72 28 PHE B CA 1
ATOM 3660 C C . PHE B 1 28 ? -12.836 35.656 34.25 1 33.72 28 PHE B C 1
ATOM 3662 O O . PHE B 1 28 ? -13.984 35.688 33.781 1 33.72 28 PHE B O 1
ATOM 3669 N N . THR B 1 29 ? -12.461 36.875 34.656 1 30.17 29 THR B N 1
ATOM 3670 C CA . THR B 1 29 ? -12.57 38 33.75 1 30.17 29 THR B CA 1
ATOM 3671 C C . THR B 1 29 ? -12.18 37.625 32.312 1 30.17 29 THR B C 1
ATOM 3673 O O . THR B 1 29 ? -11 37.406 32.031 1 30.17 29 THR B O 1
ATOM 3676 N N . LEU B 1 30 ? -12.75 36.594 31.703 1 37.59 30 LEU B N 1
ATOM 3677 C CA . LEU B 1 30 ? -12.516 36.625 30.266 1 37.59 30 LEU B CA 1
ATOM 3678 C C . LEU B 1 30 ? -12.508 38.062 29.75 1 37.59 30 LEU B C 1
ATOM 3680 O O . LEU B 1 30 ? -13.461 38.812 29.984 1 37.59 30 LEU B O 1
ATOM 3684 N N . PRO B 1 31 ? -11.43 38.781 29.656 1 35.56 31 PRO B N 1
ATOM 3685 C CA . PRO B 1 31 ? -11.562 40.094 29.031 1 35.56 31 PRO B CA 1
ATOM 3686 C C . PRO B 1 31 ? -12.555 40.094 27.859 1 35.56 31 PRO B C 1
ATOM 3688 O O . PRO B 1 31 ? -12.344 39.375 26.875 1 35.56 31 PRO B O 1
ATOM 3691 N N . GLY B 1 32 ? -13.82 39.781 28.016 1 39.47 32 GLY B N 1
ATOM 3692 C CA . GLY B 1 32 ? -14.844 40.062 27.016 1 39.47 32 GLY B CA 1
ATOM 3693 C C . GLY B 1 32 ? -14.469 41.188 26.078 1 39.47 32 GLY B C 1
ATOM 3694 O O . GLY B 1 32 ? -15.172 41.438 25.094 1 39.47 32 GLY B O 1
ATOM 3695 N N . ALA B 1 33 ? -14.062 42.312 26.594 1 41.38 33 ALA B N 1
ATOM 3696 C CA . ALA B 1 33 ? -14.227 43.719 26.297 1 41.38 33 ALA B CA 1
ATOM 3697 C C . ALA B 1 33 ? -13.398 44.125 25.078 1 41.38 33 ALA B C 1
ATOM 3699 O O . ALA B 1 33 ? -12.438 44.875 25.188 1 41.38 33 ALA B O 1
ATOM 3700 N N . TYR B 1 34 ? -12.648 43.094 24.375 1 44.88 34 TYR B N 1
ATOM 3701 C CA . TYR B 1 34 ? -12.156 43.844 23.219 1 44.88 34 TYR B CA 1
ATOM 3702 C C . TYR B 1 34 ? -13.312 44.469 22.46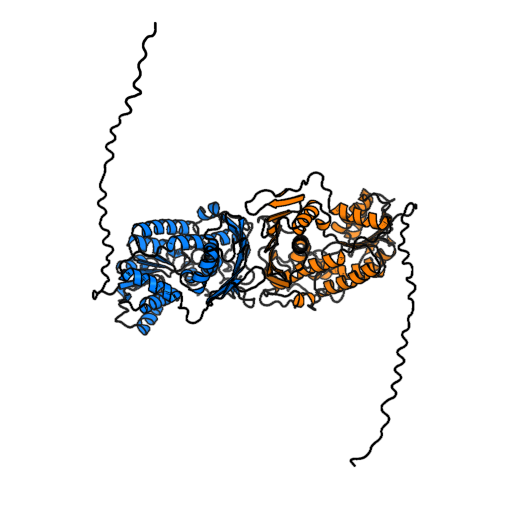9 1 44.88 34 TYR B C 1
ATOM 3704 O O . TYR B 1 34 ? -13.703 44 21.406 1 44.88 34 TYR B O 1
ATOM 3712 N N . ALA B 1 35 ? -14.547 44.312 22.953 1 43.34 35 ALA B N 1
ATOM 3713 C CA . ALA B 1 35 ? -15.68 45.031 22.391 1 43.34 35 ALA B CA 1
ATOM 3714 C C . ALA B 1 35 ? -15.219 46.281 21.656 1 43.34 35 ALA B C 1
ATOM 3716 O O . ALA B 1 35 ? -14.062 46.688 21.781 1 43.34 35 ALA B O 1
ATOM 3717 N N . ALA B 1 36 ? -16.141 47.281 21.531 1 42.62 36 ALA B N 1
ATOM 3718 C CA . ALA B 1 36 ? -16.234 48.562 20.875 1 42.62 36 ALA B CA 1
ATOM 3719 C C . ALA B 1 36 ? -15.008 49.438 21.172 1 42.62 36 ALA B C 1
ATOM 3721 O O . ALA B 1 36 ? -14.938 50.594 20.766 1 42.62 36 ALA B O 1
ATOM 3722 N N . GLY B 1 37 ? -14.289 48.938 22.203 1 43.06 37 GLY B N 1
ATOM 3723 C CA . GLY B 1 37 ? -13.32 49.969 22.5 1 43.06 37 GLY B CA 1
ATOM 3724 C C . GLY B 1 37 ? -12.172 50.031 21.516 1 43.06 37 GLY B C 1
ATOM 3725 O O . GLY B 1 37 ? -12.016 49.125 20.688 1 43.06 37 GLY B O 1
ATOM 3726 N N . ASP B 1 38 ? -11.438 51.062 21.312 1 56.25 38 ASP B N 1
ATOM 3727 C CA . ASP B 1 38 ? -10.398 51.594 20.453 1 56.25 38 ASP B CA 1
ATOM 3728 C C . ASP B 1 38 ? -9.141 50.75 20.484 1 56.25 38 ASP B C 1
ATOM 3730 O O . ASP B 1 38 ? -8.18 51 19.766 1 56.25 38 ASP B O 1
ATOM 3734 N N . ASP B 1 39 ? -9.164 49.375 21.344 1 82.06 39 ASP B N 1
ATOM 3735 C CA . ASP B 1 39 ? -7.832 48.812 21.484 1 82.06 39 ASP B CA 1
ATOM 3736 C C . ASP B 1 39 ? -7.621 47.656 20.5 1 82.06 39 ASP B C 1
ATOM 3738 O O . ASP B 1 39 ? -8.484 46.781 20.359 1 82.06 39 ASP B O 1
ATOM 3742 N N . ALA B 1 40 ? -6.68 47.594 19.719 1 94.31 40 ALA B N 1
ATOM 3743 C CA . ALA B 1 40 ? -6.277 46.625 18.719 1 94.31 40 ALA B CA 1
ATOM 3744 C C . ALA B 1 40 ? -5.891 45.281 19.359 1 94.31 40 ALA B C 1
ATOM 3746 O O . ALA B 1 40 ? -5.262 45.25 20.406 1 94.31 40 ALA B O 1
ATOM 3747 N N . ILE B 1 41 ? -6.387 44.156 18.812 1 97.94 41 ILE B N 1
ATOM 3748 C CA . ILE B 1 41 ? -5.891 42.844 19.188 1 97.94 41 ILE B CA 1
ATOM 3749 C C . ILE B 1 41 ? -4.438 42.688 18.75 1 97.94 41 ILE B C 1
ATOM 3751 O O . ILE B 1 41 ? -4.105 42.906 17.578 1 97.94 41 ILE B O 1
ATOM 3755 N N . LYS B 1 42 ? -3.611 42.375 19.688 1 98.5 42 LYS B N 1
ATOM 3756 C CA . LYS B 1 42 ? -2.191 42.188 19.406 1 98.5 42 LYS B CA 1
ATOM 3757 C C . LYS B 1 42 ? -1.87 40.719 19.094 1 98.5 42 LYS B C 1
ATOM 3759 O O . LYS B 1 42 ? -2.197 39.844 19.891 1 98.5 42 LYS B O 1
ATOM 3764 N N . ILE B 1 43 ? -1.219 40.5 17.969 1 98.81 43 ILE B N 1
ATOM 3765 C CA . ILE B 1 43 ? -0.858 39.125 17.641 1 98.81 43 ILE B CA 1
ATOM 3766 C C . ILE B 1 43 ? 0.66 39 17.531 1 98.81 43 ILE B C 1
ATOM 3768 O O . ILE B 1 43 ? 1.349 39.969 17.219 1 98.81 43 ILE B O 1
ATOM 3772 N N . ALA B 1 44 ? 1.183 37.875 17.891 1 98.88 44 ALA B N 1
ATOM 3773 C CA . ALA B 1 44 ? 2.559 37.469 17.625 1 98.88 44 ALA B CA 1
ATOM 3774 C C . ALA B 1 44 ? 2.596 36.219 16.734 1 98.88 44 ALA B C 1
ATOM 3776 O O . ALA B 1 44 ? 1.741 35.344 16.844 1 98.88 44 ALA B O 1
ATOM 3777 N N . VAL B 1 45 ? 3.602 36.156 15.836 1 98.88 45 VAL B N 1
ATOM 3778 C CA . VAL B 1 45 ? 3.756 35 14.984 1 98.88 45 VAL B CA 1
ATOM 3779 C C . VAL B 1 45 ? 5.07 34.281 15.305 1 98.88 45 VAL B C 1
ATOM 3781 O O . VAL B 1 45 ? 6.125 34.906 15.375 1 98.88 45 VAL B O 1
ATOM 3784 N N . ILE B 1 46 ? 4.926 33.031 15.672 1 98.88 46 ILE B N 1
ATOM 3785 C CA . ILE B 1 46 ? 6.043 32.125 15.914 1 98.88 46 ILE B CA 1
ATOM 3786 C C . ILE B 1 46 ? 6.227 31.188 14.711 1 98.88 46 ILE B C 1
ATOM 3788 O O . ILE B 1 46 ? 5.406 30.281 14.484 1 98.88 46 ILE B O 1
ATOM 3792 N N . GLY B 1 47 ? 7.344 31.266 14.023 1 98.75 47 GLY B N 1
ATOM 3793 C CA . GLY B 1 47 ? 7.516 30.641 12.719 1 98.75 47 GLY B CA 1
ATOM 3794 C C . GLY B 1 47 ? 7.098 31.547 11.578 1 98.75 47 GLY B C 1
ATOM 3795 O O . GLY B 1 47 ? 5.902 31.703 11.297 1 98.75 47 GLY B O 1
ATOM 3796 N N . CYS B 1 48 ? 8.094 32.062 10.914 1 98.62 48 CYS B N 1
ATOM 3797 C CA . CYS B 1 48 ? 7.852 33.125 9.945 1 98.62 48 CYS B CA 1
ATOM 3798 C C . CYS B 1 48 ? 8.062 32.625 8.523 1 98.62 48 CYS B C 1
ATOM 3800 O O . CYS B 1 48 ? 8.562 33.375 7.672 1 98.62 48 CYS B O 1
ATOM 3802 N N . GLY B 1 49 ? 7.809 31.359 8.297 1 97.06 49 GLY B N 1
ATOM 3803 C CA . GLY B 1 49 ? 7.797 30.812 6.945 1 97.06 49 GLY B CA 1
ATOM 3804 C C . GLY B 1 49 ? 6.539 31.172 6.176 1 97.06 49 GLY B C 1
ATOM 3805 O O . GLY B 1 49 ? 5.855 32.156 6.504 1 97.06 49 GLY B O 1
ATOM 3806 N N . GLY B 1 50 ? 6.34 30.406 5.082 1 95.62 50 GLY B N 1
ATOM 3807 C CA . GLY B 1 50 ? 5.184 30.672 4.238 1 95.62 50 GLY B CA 1
ATOM 3808 C C . GLY B 1 50 ? 3.867 30.578 4.984 1 95.62 50 GLY B C 1
ATOM 3809 O O . GLY B 1 50 ? 3.014 31.453 4.867 1 95.62 50 GLY B O 1
ATOM 3810 N N . ARG B 1 51 ? 3.693 29.531 5.738 1 96 51 ARG B N 1
ATOM 3811 C CA . ARG B 1 51 ? 2.434 29.312 6.441 1 96 51 ARG B CA 1
ATOM 3812 C C . ARG B 1 51 ? 2.236 30.344 7.543 1 96 51 ARG B C 1
ATOM 3814 O O . ARG B 1 51 ? 1.112 30.781 7.793 1 96 51 ARG B O 1
ATOM 3821 N N . GLY B 1 52 ? 3.303 30.688 8.258 1 98.31 52 GLY B N 1
ATOM 3822 C CA . GLY B 1 52 ? 3.197 31.719 9.273 1 98.31 52 GLY B CA 1
ATOM 3823 C C . GLY B 1 52 ? 2.803 33.062 8.703 1 98.31 52 GLY B C 1
ATOM 3824 O O . GLY B 1 52 ? 1.907 33.719 9.234 1 98.31 52 GLY B O 1
ATOM 3825 N N . THR B 1 53 ? 3.463 33.438 7.641 1 98.5 53 THR B N 1
ATOM 3826 C CA . THR B 1 53 ? 3.154 34.688 6.957 1 98.5 53 THR B CA 1
ATOM 3827 C C . THR B 1 53 ? 1.715 34.688 6.453 1 98.5 53 THR B C 1
ATOM 3829 O O . THR B 1 53 ? 0.987 35.656 6.637 1 98.5 53 THR B O 1
ATOM 3832 N N . GLY B 1 54 ? 1.354 33.562 5.844 1 98.25 54 GLY B N 1
ATOM 3833 C CA . GLY B 1 54 ? -0.009 33.406 5.355 1 98.25 54 GLY B CA 1
ATOM 3834 C C . GLY B 1 54 ? -1.05 33.531 6.457 1 98.25 54 GLY B C 1
ATOM 3835 O O . GLY B 1 54 ? -2.117 34.094 6.258 1 98.25 54 GLY B O 1
ATOM 3836 N N . ALA B 1 55 ? -0.777 33 7.586 1 98.62 55 ALA B N 1
ATOM 3837 C CA . ALA B 1 55 ? -1.701 33.031 8.719 1 98.62 55 ALA B CA 1
ATOM 3838 C C . ALA B 1 55 ? -1.88 34.469 9.211 1 98.62 55 ALA B C 1
ATOM 3840 O O . ALA B 1 55 ? -2.979 34.875 9.609 1 98.62 55 ALA B O 1
ATOM 3841 N N . VAL B 1 56 ? -0.822 35.25 9.242 1 98.75 56 VAL B N 1
ATOM 3842 C CA . VAL B 1 56 ? -0.924 36.656 9.609 1 98.75 56 VAL B CA 1
ATOM 3843 C C . VAL B 1 56 ? -1.801 37.406 8.602 1 98.75 56 VAL B C 1
ATOM 3845 O O . VAL B 1 56 ? -2.637 38.219 8.984 1 98.75 56 VAL B O 1
ATOM 3848 N N . PHE B 1 57 ? -1.576 37.062 7.273 1 98.69 57 PHE B N 1
ATOM 3849 C CA . PHE B 1 57 ? -2.443 37.625 6.254 1 98.69 57 PHE B CA 1
ATOM 3850 C C . PHE B 1 57 ? -3.908 37.344 6.562 1 98.69 57 PHE B C 1
ATOM 3852 O O . PHE B 1 57 ? -4.742 38.25 6.531 1 98.69 57 PHE B O 1
ATOM 3859 N N . GLN B 1 58 ? -4.199 36.156 6.879 1 98.62 58 GLN B N 1
ATOM 3860 C CA . GLN B 1 58 ? -5.582 35.75 7.133 1 98.62 58 GLN B CA 1
ATOM 3861 C C . GLN B 1 58 ? -6.133 36.438 8.375 1 98.62 58 GLN B C 1
ATOM 3863 O O . GLN B 1 58 ? -7.309 36.812 8.414 1 98.62 58 GLN B O 1
ATOM 3868 N N . ALA B 1 59 ? -5.309 36.562 9.398 1 98.62 59 ALA B N 1
ATOM 3869 C CA . ALA B 1 59 ? -5.734 37.281 10.586 1 98.62 59 ALA B CA 1
ATOM 3870 C C . ALA B 1 59 ? -6.117 38.719 10.242 1 98.62 59 ALA B C 1
ATOM 3872 O O . ALA B 1 59 ? -7.18 39.188 10.641 1 98.62 59 ALA B O 1
ATOM 3873 N N . PHE B 1 60 ? -5.281 39.406 9.461 1 98.44 60 PHE B N 1
ATOM 3874 C CA . PHE B 1 60 ? -5.512 40.781 9.094 1 98.44 60 PHE B CA 1
ATOM 3875 C C . PHE B 1 60 ? -6.754 40.906 8.219 1 98.44 60 PHE B C 1
ATOM 3877 O O . PHE B 1 60 ? -7.438 41.938 8.242 1 98.44 60 PHE B O 1
ATOM 3884 N N . GLU B 1 61 ? -7.098 39.875 7.531 1 98.38 61 GLU B N 1
ATOM 3885 C CA . GLU B 1 61 ? -8.172 39.938 6.551 1 98.38 61 GLU B CA 1
ATOM 3886 C C . GLU B 1 61 ? -9.516 39.531 7.176 1 98.38 61 GLU B C 1
ATOM 3888 O O . GLU B 1 61 ? -10.523 39.438 6.48 1 98.38 61 GLU B O 1
ATOM 3893 N N . THR B 1 62 ? -9.523 39.375 8.492 1 98 62 THR B N 1
ATOM 3894 C CA . THR B 1 62 ? -10.766 39.062 9.195 1 98 62 THR B CA 1
ATOM 3895 C C . THR B 1 62 ? -11.648 40.312 9.297 1 98 62 THR B C 1
ATOM 3897 O O . THR B 1 62 ? -12.844 40.219 9.586 1 98 62 THR B O 1
ATOM 3900 N N . GLY B 1 63 ? -11.047 41.5 9.141 1 95.88 63 GLY B N 1
ATOM 3901 C CA . GLY B 1 63 ? -11.773 42.75 9.289 1 95.88 63 GLY B CA 1
ATOM 3902 C C . GLY B 1 63 ? -11.719 43.312 10.703 1 95.88 63 GLY B C 1
ATOM 3903 O O . GLY B 1 63 ? -12.18 44.438 10.953 1 95.88 63 GLY B O 1
ATOM 3904 N N . GLN B 1 64 ? -11.07 42.625 11.594 1 96.88 64 GLN B N 1
ATOM 3905 C CA . GLN B 1 64 ? -10.93 43.094 12.969 1 96.88 64 GLN B CA 1
ATOM 3906 C C . GLN B 1 64 ? -9.75 44.031 13.117 1 96.88 64 GLN B C 1
ATOM 3908 O O . GLN B 1 64 ? -8.906 44.156 12.227 1 96.88 64 GLN B O 1
ATOM 3913 N N . ASN B 1 65 ? -9.789 44.781 14.188 1 97.12 65 ASN B N 1
ATOM 3914 C CA . ASN B 1 65 ? -8.672 45.656 14.508 1 97.12 65 ASN B CA 1
ATOM 3915 C C . ASN B 1 65 ? -7.512 44.906 15.133 1 97.12 65 ASN B C 1
ATOM 3917 O O . ASN B 1 65 ? -7.465 44.719 16.359 1 97.12 65 ASN B O 1
ATOM 3921 N N . ILE B 1 66 ? -6.555 44.5 14.289 1 98.19 66 ILE B N 1
ATOM 3922 C CA . ILE B 1 66 ? -5.469 43.625 14.703 1 98.19 66 ILE B CA 1
ATOM 3923 C C . ILE B 1 66 ? -4.125 44.281 14.391 1 98.19 66 ILE B C 1
ATOM 3925 O O . ILE B 1 66 ? -3.971 44.938 13.352 1 98.19 66 ILE B O 1
ATOM 3929 N N . LYS B 1 67 ? -3.162 44.156 15.266 1 98.44 67 LYS B N 1
ATOM 3930 C CA . LYS B 1 67 ? -1.788 44.594 15.039 1 98.44 67 LYS B CA 1
ATOM 3931 C C . LYS B 1 67 ? -0.799 43.438 15.289 1 98.44 67 LYS B C 1
ATOM 3933 O O . LYS B 1 67 ? -0.96 42.688 16.234 1 98.44 67 LYS B O 1
ATOM 3938 N N . LEU B 1 68 ? 0.13 43.312 14.43 1 98.75 68 LEU B N 1
ATOM 3939 C CA . LEU B 1 68 ? 1.269 42.438 14.672 1 98.75 68 LEU B CA 1
ATOM 3940 C C . LEU B 1 68 ? 2.32 43.125 15.531 1 98.75 68 LEU B C 1
ATOM 3942 O O . LEU B 1 68 ? 2.861 44.156 15.141 1 98.75 68 LEU B O 1
ATOM 3946 N N . VAL B 1 69 ? 2.656 42.531 16.688 1 98.5 69 VAL B N 1
ATOM 3947 C CA . VAL B 1 69 ? 3.455 43.312 17.625 1 98.5 69 VAL B CA 1
ATOM 3948 C C . VAL B 1 69 ? 4.773 42.594 17.906 1 98.5 69 VAL B C 1
ATOM 3950 O O . VAL B 1 69 ? 5.703 43.156 18.469 1 98.5 69 VAL B O 1
ATOM 3953 N N . ALA B 1 70 ? 4.875 41.312 17.516 1 98.81 70 ALA B N 1
ATOM 3954 C CA . ALA B 1 70 ? 6.105 40.531 17.75 1 98.81 70 ALA B CA 1
ATOM 3955 C C . ALA B 1 70 ? 6.211 39.375 16.781 1 98.81 70 ALA B C 1
ATOM 3957 O O . ALA B 1 70 ? 5.195 38.844 16.328 1 98.81 70 ALA B O 1
ATOM 3958 N N . MET B 1 71 ? 7.422 39 16.422 1 98.88 71 MET B N 1
ATOM 3959 C CA . MET B 1 71 ? 7.73 37.875 15.531 1 98.88 71 MET B CA 1
ATOM 3960 C C . MET B 1 71 ? 8.914 37.062 16.062 1 98.88 71 MET B C 1
ATOM 3962 O O . MET B 1 71 ? 9.844 37.656 16.656 1 98.88 71 MET B O 1
ATOM 3966 N N . ALA B 1 72 ? 8.852 35.812 15.891 1 98.88 72 ALA B N 1
ATOM 3967 C CA . ALA B 1 72 ? 9.961 34.969 16.297 1 98.88 72 ALA B CA 1
ATOM 3968 C C . ALA B 1 72 ? 10.234 33.875 15.242 1 98.88 72 ALA B C 1
ATOM 3970 O O . ALA B 1 72 ? 9.305 33.312 14.672 1 98.88 72 ALA B O 1
ATOM 3971 N N . ASP B 1 73 ? 11.445 33.625 14.922 1 98.75 73 ASP B N 1
ATOM 3972 C CA . ASP B 1 73 ? 11.938 32.562 14.062 1 98.75 73 ASP B CA 1
ATOM 3973 C C . ASP B 1 73 ? 13.367 32.188 14.438 1 98.75 73 ASP B C 1
ATOM 3975 O O . ASP B 1 73 ? 14.125 33 14.961 1 98.75 73 ASP B O 1
ATOM 3979 N N . ALA B 1 74 ? 13.656 30.938 14.203 1 98.44 74 ALA B N 1
ATOM 3980 C CA . ALA B 1 74 ? 15.023 30.516 14.453 1 98.44 74 ALA B CA 1
ATOM 3981 C C . ALA B 1 74 ? 16 31.25 13.555 1 98.44 74 ALA B C 1
ATOM 3983 O O . ALA B 1 74 ? 17.156 31.484 13.938 1 98.44 74 ALA B O 1
ATOM 3984 N N . PHE B 1 75 ? 15.516 31.656 12.375 1 98.44 75 PHE B N 1
ATOM 3985 C CA . PHE B 1 75 ? 16.391 32.219 11.352 1 98.44 75 PHE B CA 1
ATOM 3986 C C . PHE B 1 75 ? 16.016 33.688 11.086 1 98.44 75 PHE B C 1
ATOM 3988 O O . PHE B 1 75 ? 14.883 33.969 10.703 1 98.44 75 PHE B O 1
ATOM 3995 N N . LYS B 1 76 ? 16.969 34.531 11.133 1 98.25 76 LYS B N 1
ATOM 3996 C CA . LYS B 1 76 ? 16.75 35.969 10.922 1 98.25 76 LYS B CA 1
ATOM 3997 C C . LYS B 1 76 ? 16.281 36.25 9.5 1 98.25 76 LYS B C 1
ATOM 3999 O O . LYS B 1 76 ? 15.453 37.125 9.281 1 98.25 76 LYS B O 1
ATOM 4004 N N . ASP B 1 77 ? 16.891 35.562 8.578 1 98.12 77 ASP B N 1
ATOM 4005 C CA . ASP B 1 77 ? 16.531 35.812 7.188 1 98.12 77 ASP B CA 1
ATOM 4006 C C . ASP B 1 77 ? 15.062 35.5 6.934 1 98.12 77 ASP B C 1
ATOM 4008 O O . ASP B 1 77 ? 14.375 36.25 6.234 1 98.12 77 ASP B O 1
ATOM 4012 N N . ARG B 1 78 ? 14.562 34.438 7.516 1 97.94 78 ARG B N 1
ATOM 4013 C CA . ARG B 1 78 ? 13.156 34.094 7.387 1 97.94 78 ARG B CA 1
ATOM 4014 C C . ARG B 1 78 ? 12.258 35.125 8.047 1 97.94 78 ARG B C 1
ATOM 4016 O O . ARG B 1 78 ? 11.211 35.5 7.508 1 97.94 78 ARG B O 1
ATOM 4023 N N . LEU B 1 79 ? 12.656 35.5 9.227 1 98.75 79 LEU B N 1
ATOM 4024 C CA . LEU B 1 79 ? 11.906 36.531 9.953 1 98.75 79 LEU B CA 1
ATOM 4025 C C . LEU B 1 79 ? 11.828 37.812 9.164 1 98.75 79 LEU B C 1
ATOM 4027 O O . LEU B 1 79 ? 10.742 38.375 8.977 1 98.75 79 LEU B O 1
ATOM 4031 N N . ASP B 1 80 ? 12.938 38.25 8.633 1 98.62 80 ASP B N 1
ATOM 4032 C CA . ASP B 1 80 ? 13.008 39.531 7.918 1 98.62 80 ASP B CA 1
ATOM 4033 C C . ASP B 1 80 ? 12.188 39.469 6.633 1 98.62 80 ASP B C 1
ATOM 4035 O O . ASP B 1 80 ? 11.477 40.438 6.305 1 98.62 80 ASP B O 1
ATOM 4039 N N . GLN B 1 81 ? 12.305 38.406 5.945 1 98.56 81 GLN B N 1
ATOM 4040 C CA . GLN B 1 81 ? 11.547 38.25 4.707 1 98.56 81 GLN B CA 1
ATOM 4041 C C . GLN B 1 81 ? 10.047 38.281 4.977 1 98.56 81 GLN B C 1
ATOM 4043 O O . GLN B 1 81 ? 9.289 38.906 4.234 1 98.56 81 GLN B O 1
ATOM 4048 N N . SER B 1 82 ? 9.648 37.562 5.961 1 98.69 82 SER B N 1
ATOM 4049 C CA . SER B 1 82 ? 8.242 37.562 6.355 1 98.69 82 SER B CA 1
ATOM 4050 C C . SER B 1 82 ? 7.773 38.969 6.754 1 98.69 82 SER B C 1
ATOM 4052 O O . SER B 1 82 ? 6.734 39.438 6.285 1 98.69 82 SER B O 1
ATOM 4054 N N . HIS B 1 83 ? 8.531 39.625 7.598 1 98.81 83 HIS B N 1
ATOM 4055 C CA . HIS B 1 83 ? 8.203 40.969 8.047 1 98.81 83 HIS B CA 1
ATOM 4056 C C . HIS B 1 83 ? 8.039 41.906 6.871 1 98.81 83 HIS B C 1
ATOM 4058 O O . HIS B 1 83 ? 7.086 42.688 6.828 1 98.81 83 HIS B O 1
ATOM 4064 N N . GLU B 1 84 ? 8.984 41.844 6 1 98.62 84 GLU B N 1
ATOM 4065 C CA . GLU B 1 84 ? 8.953 42.719 4.832 1 98.62 84 GLU B CA 1
ATOM 4066 C C . GLU B 1 84 ? 7.684 42.5 4.016 1 98.62 84 GLU B C 1
ATOM 4068 O O . GLU B 1 84 ? 7.039 43.469 3.59 1 98.62 84 GLU B O 1
ATOM 4073 N N . ARG B 1 85 ? 7.324 41.281 3.809 1 98.56 85 ARG B N 1
ATOM 4074 C CA . ARG B 1 85 ? 6.137 40.938 3.027 1 98.56 85 ARG B CA 1
ATOM 4075 C C . ARG B 1 85 ? 4.871 41.438 3.711 1 98.56 85 ARG B C 1
ATOM 4077 O O . ARG B 1 85 ? 3.982 42 3.057 1 98.56 85 ARG B O 1
ATOM 4084 N N . ILE B 1 86 ? 4.773 41.281 5.004 1 98.75 86 ILE B N 1
ATOM 4085 C CA . ILE B 1 86 ? 3.59 41.656 5.758 1 98.75 86 ILE B CA 1
ATOM 4086 C C . ILE B 1 86 ? 3.496 43.188 5.797 1 98.75 86 ILE B C 1
ATOM 4088 O O . ILE B 1 86 ? 2.426 43.75 5.574 1 98.75 86 ILE B O 1
ATOM 4092 N N . LEU B 1 87 ? 4.625 43.812 6.043 1 98.62 87 LEU B N 1
ATOM 4093 C CA . LEU B 1 87 ? 4.676 45.25 6.109 1 98.62 87 LEU B CA 1
ATOM 4094 C C . LEU B 1 87 ? 4.273 45.875 4.773 1 98.62 87 LEU B C 1
ATOM 4096 O O . LEU B 1 87 ? 3.52 46.844 4.738 1 98.62 87 LEU B O 1
ATOM 4100 N N . LYS B 1 88 ? 4.844 45.344 3.738 1 98.44 88 LYS B N 1
ATOM 4101 C CA . LYS B 1 88 ? 4.551 45.875 2.402 1 98.44 88 LYS B CA 1
ATOM 4102 C C . LYS B 1 88 ? 3.059 45.781 2.094 1 98.44 88 LYS B C 1
ATOM 4104 O O . LYS B 1 88 ? 2.486 46.688 1.481 1 98.44 88 LYS B O 1
ATOM 4109 N N . LYS B 1 89 ? 2.428 44.75 2.537 1 98.19 89 LYS B N 1
ATOM 4110 C CA . LYS B 1 89 ? 1.038 44.5 2.174 1 98.19 89 LYS B CA 1
ATOM 4111 C C . LYS B 1 89 ? 0.083 45.281 3.066 1 98.19 89 LYS B C 1
ATOM 4113 O O . LYS B 1 89 ? -0.969 45.719 2.611 1 98.19 89 LYS B O 1
ATOM 4118 N N . TYR B 1 90 ? 0.423 45.5 4.391 1 98.25 90 TYR B N 1
ATOM 4119 C CA . TYR B 1 90 ? -0.609 45.969 5.305 1 98.25 90 TYR B CA 1
ATOM 4120 C C . TYR B 1 90 ? -0.196 47.281 5.961 1 98.25 90 TYR B C 1
ATOM 4122 O O . TYR B 1 90 ? -1.025 47.969 6.555 1 98.25 90 TYR B O 1
ATOM 4130 N N . GLY B 1 91 ? 1.097 47.594 5.996 1 98 91 GLY B N 1
ATOM 4131 C CA . GLY B 1 91 ? 1.556 48.906 6.414 1 98 91 GLY B CA 1
ATOM 4132 C C . GLY B 1 91 ? 1.933 48.969 7.879 1 98 91 GLY B C 1
ATOM 4133 O O . GLY B 1 91 ? 1.688 48.031 8.633 1 98 91 GLY B O 1
ATOM 4134 N N . LYS B 1 92 ? 2.42 50.125 8.312 1 97.31 92 LYS B N 1
ATOM 4135 C CA . LYS B 1 92 ? 3.021 50.344 9.633 1 97.31 92 LYS B CA 1
ATOM 4136 C C . LYS B 1 92 ? 1.95 50.469 10.711 1 97.31 92 LYS B C 1
ATOM 4138 O O . LYS B 1 92 ? 2.242 50.344 11.898 1 97.31 92 LYS B O 1
ATOM 4143 N N . ASP B 1 93 ? 0.771 50.781 10.297 1 96.69 93 ASP B N 1
ATOM 4144 C CA . ASP B 1 93 ? -0.307 50.938 11.273 1 96.69 93 ASP B CA 1
ATOM 4145 C C . ASP B 1 93 ? -0.708 49.594 11.852 1 96.69 93 ASP B C 1
ATOM 4147 O O . ASP B 1 93 ? -1.136 49.5 13 1 96.69 93 ASP B O 1
ATOM 4151 N N . LYS B 1 94 ? -0.495 48.531 11.031 1 97.94 94 LYS B N 1
ATOM 4152 C CA . LYS B 1 94 ? -0.872 47.188 11.453 1 97.94 94 LYS B CA 1
ATOM 4153 C C . LYS B 1 94 ? 0.348 46.406 11.906 1 97.94 94 LYS B C 1
ATOM 4155 O O . LYS B 1 94 ? 0.243 45.531 12.773 1 97.94 94 LYS B O 1
ATOM 4160 N N . VAL B 1 95 ? 1.441 46.75 11.25 1 98.69 95 VAL B N 1
ATOM 4161 C CA . VAL B 1 95 ? 2.68 46.031 11.562 1 98.69 95 VAL B CA 1
ATOM 4162 C C . VAL B 1 95 ? 3.541 46.875 12.492 1 98.69 95 VAL B C 1
ATOM 4164 O O . VAL B 1 95 ? 4.332 47.719 12.023 1 98.69 95 VAL B O 1
ATOM 4167 N N . VAL B 1 96 ? 3.43 46.625 13.719 1 97.88 96 VAL B N 1
ATOM 4168 C CA . VAL B 1 96 ? 4.133 47.406 14.742 1 97.88 96 VAL B CA 1
ATOM 4169 C C . VAL B 1 96 ? 5.152 46.531 15.453 1 97.88 96 VAL B C 1
ATOM 4171 O O . VAL B 1 96 ? 5.031 46.25 16.656 1 97.88 96 VAL B O 1
ATOM 4174 N N . VAL B 1 97 ? 6.105 46.125 14.672 1 98.38 97 VAL B N 1
ATOM 4175 C CA . VAL B 1 97 ? 7.129 45.219 15.18 1 98.38 97 VAL B CA 1
ATOM 4176 C C . VAL B 1 97 ? 8.492 45.906 15.156 1 98.38 97 VAL B C 1
ATOM 4178 O O . VAL B 1 97 ? 9.258 45.75 14.203 1 98.38 97 VAL B O 1
ATOM 4181 N N . PRO B 1 98 ? 8.875 46.625 16.219 1 97.56 98 PRO B N 1
ATOM 4182 C CA . PRO B 1 98 ? 10.227 47.188 16.25 1 97.56 98 PRO B CA 1
ATOM 4183 C C . PRO B 1 98 ? 11.312 46.125 16.266 1 97.56 98 PRO B C 1
ATOM 4185 O O . PRO B 1 98 ? 11.016 44.938 16.5 1 97.56 98 PRO B O 1
ATOM 4188 N N . GLU B 1 99 ? 12.516 46.5 16.078 1 97.75 99 GLU B N 1
ATOM 4189 C CA . GLU B 1 99 ? 13.633 45.562 15.953 1 97.75 99 GLU B CA 1
ATOM 4190 C C . GLU B 1 99 ? 13.773 44.688 17.203 1 97.75 99 GLU B C 1
ATOM 4192 O O . GLU B 1 99 ? 14.094 43.531 17.109 1 97.75 99 GLU B O 1
ATOM 4197 N N . GLU B 1 100 ? 13.453 45.281 18.344 1 97.62 100 GLU B N 1
ATOM 4198 C CA . GLU B 1 100 ? 13.633 44.562 19.609 1 97.62 100 GLU B CA 1
ATOM 4199 C C . GLU B 1 100 ? 12.531 43.531 19.812 1 97.62 100 GLU B C 1
ATOM 4201 O O . GLU B 1 100 ? 12.633 42.688 20.719 1 97.62 100 GLU B O 1
ATOM 4206 N N . LYS B 1 101 ? 11.492 43.531 18.953 1 98.5 101 LYS B N 1
ATOM 4207 C CA . LYS B 1 101 ? 10.406 42.562 19.047 1 98.5 101 LYS B CA 1
ATOM 4208 C C . LYS B 1 101 ? 10.516 41.531 17.922 1 98.5 101 LYS B C 1
ATOM 4210 O O . LYS B 1 101 ? 9.578 40.75 17.688 1 98.5 101 LYS B O 1
ATOM 4215 N N . LYS B 1 102 ? 11.594 41.594 17.172 1 98.69 102 LYS B N 1
ATOM 4216 C CA . LYS B 1 102 ? 12 40.531 16.25 1 98.69 102 LYS B CA 1
ATOM 4217 C C . LYS B 1 102 ? 12.969 39.562 16.922 1 98.69 102 LYS B C 1
ATOM 4219 O O . LYS B 1 102 ? 14.172 39.812 16.953 1 98.69 102 LYS B O 1
ATOM 4224 N N . PHE B 1 103 ? 12.461 38.5 17.344 1 98.75 103 PHE B N 1
ATOM 4225 C CA . PHE B 1 103 ? 13.242 37.562 18.156 1 98.75 103 PHE B CA 1
ATOM 4226 C C . PHE B 1 103 ? 13.797 36.438 17.297 1 98.75 103 PHE B C 1
ATOM 4228 O O . PHE B 1 103 ? 13.031 35.688 16.672 1 98.75 103 PHE B O 1
ATOM 4235 N N . VAL B 1 104 ? 15.094 36.281 17.281 1 98.38 104 VAL B N 1
ATOM 4236 C CA . VAL B 1 104 ? 15.773 35.25 16.484 1 98.38 104 VAL B CA 1
ATOM 4237 C C . VAL B 1 104 ? 16.344 34.188 17.422 1 98.38 104 VAL B C 1
ATOM 4239 O O . VAL B 1 104 ? 16.875 34.5 18.5 1 98.38 104 VAL B O 1
ATOM 4242 N N . GLY B 1 105 ? 16.156 32.938 17 1 97.81 105 GLY B N 1
ATOM 4243 C CA . GLY B 1 105 ? 16.719 31.844 17.781 1 97.81 105 GLY B CA 1
ATOM 4244 C C . GLY B 1 105 ? 15.664 30.875 18.281 1 97.81 105 GLY B C 1
ATOM 4245 O O . GLY B 1 105 ? 14.469 31.062 18.031 1 97.81 105 GLY B O 1
ATOM 4246 N N . PHE B 1 106 ? 16.094 29.906 19.047 1 98.06 106 PHE B N 1
ATOM 4247 C CA . PHE B 1 106 ? 15.25 28.797 19.453 1 98.06 106 PHE B CA 1
ATOM 4248 C C . PHE B 1 106 ? 14.281 29.219 20.562 1 98.06 106 PHE B C 1
ATOM 4250 O O . PHE B 1 106 ? 13.203 28.641 20.703 1 98.06 106 PHE B O 1
ATOM 4257 N N . ASP B 1 107 ? 14.578 30.281 21.312 1 97.38 107 ASP B N 1
ATOM 4258 C CA . ASP B 1 107 ? 13.773 30.656 22.469 1 97.38 107 ASP B CA 1
ATOM 4259 C C . ASP B 1 107 ? 12.977 31.922 22.203 1 97.38 107 ASP B C 1
ATOM 4261 O O . ASP B 1 107 ? 12.32 32.438 23.109 1 97.38 107 ASP B O 1
ATOM 4265 N N . GLY B 1 108 ? 13.062 32.406 20.984 1 98.19 108 GLY B N 1
ATOM 4266 C CA . GLY B 1 108 ? 12.398 33.656 20.641 1 98.19 108 GLY B CA 1
ATOM 4267 C C . GLY B 1 108 ? 10.906 33.656 20.938 1 98.19 108 GLY B C 1
ATOM 4268 O O . GLY B 1 108 ? 10.328 34.688 21.266 1 98.19 108 GLY B O 1
ATOM 4269 N N . TYR B 1 109 ? 10.328 32.469 20.875 1 98.56 109 TYR B N 1
ATOM 4270 C CA . TYR B 1 109 ? 8.883 32.375 21.047 1 98.56 109 TYR B CA 1
ATOM 4271 C C . TYR B 1 109 ? 8.469 32.781 22.453 1 98.56 109 TYR B C 1
ATOM 4273 O O . TYR B 1 109 ? 7.406 33.375 22.641 1 98.56 109 TYR B O 1
ATOM 4281 N N . LYS B 1 110 ? 9.297 32.562 23.484 1 98.12 110 LYS B N 1
ATOM 4282 C CA . LYS B 1 110 ? 8.992 32.906 24.875 1 98.12 110 LYS B CA 1
ATOM 4283 C C . LYS B 1 110 ? 8.82 34.406 25.031 1 98.12 110 LYS B C 1
ATOM 4285 O O . LYS B 1 110 ? 7.98 34.875 25.812 1 98.12 110 LYS B O 1
ATOM 4290 N N . HIS B 1 111 ? 9.609 35.125 24.328 1 98.25 111 HIS B N 1
ATOM 4291 C CA . HIS B 1 111 ? 9.578 36.562 24.406 1 98.25 111 HIS B CA 1
ATOM 4292 C C . HIS B 1 111 ? 8.461 37.156 23.547 1 98.25 111 HIS B C 1
ATOM 4294 O O . HIS B 1 111 ? 7.75 38.062 23.969 1 98.25 111 HIS B O 1
ATOM 4300 N N . ALA B 1 112 ? 8.32 36.594 22.406 1 98.69 112 ALA B N 1
ATOM 4301 C CA . ALA B 1 112 ? 7.352 37.125 21.438 1 98.69 112 ALA B CA 1
ATOM 4302 C C . ALA B 1 112 ? 5.926 37 21.984 1 98.69 112 ALA B C 1
ATOM 4304 O O . ALA B 1 112 ? 5.098 37.875 21.766 1 98.69 112 ALA B O 1
ATOM 4305 N N . MET B 1 113 ? 5.637 35.969 22.703 1 98.5 113 MET B N 1
ATOM 4306 C CA . MET B 1 113 ? 4.266 35.656 23.125 1 98.5 113 MET B CA 1
ATOM 4307 C C . MET B 1 113 ? 3.828 36.562 24.266 1 98.5 113 MET B C 1
ATOM 4309 O O . MET B 1 113 ? 2.631 36.781 24.453 1 98.5 113 MET B O 1
ATOM 4313 N N . LYS B 1 114 ? 4.734 37.156 24.953 1 97.31 114 LYS B N 1
ATOM 4314 C CA . LYS B 1 114 ? 4.438 37.906 26.156 1 97.31 114 LYS B CA 1
ATOM 4315 C C . LYS B 1 114 ? 3.541 39.094 25.844 1 97.31 114 LYS B C 1
ATOM 4317 O O . LYS B 1 114 ? 2.654 39.438 26.625 1 97.31 114 LYS B O 1
ATOM 4322 N N . ASP B 1 115 ? 3.689 39.688 24.672 1 90.19 115 ASP B N 1
ATOM 4323 C CA . ASP B 1 115 ? 3.004 40.938 24.375 1 90.19 115 ASP B CA 1
ATOM 4324 C C . ASP B 1 115 ? 1.749 40.688 23.547 1 90.19 115 ASP B C 1
ATOM 4326 O O . ASP B 1 115 ? 1.029 41.625 23.203 1 90.19 115 ASP B O 1
ATOM 4330 N N . ALA B 1 116 ? 1.432 39.531 23.297 1 97.88 116 ALA B N 1
ATOM 4331 C CA . ALA B 1 116 ? 0.349 39.219 22.359 1 97.88 116 ALA B CA 1
ATOM 4332 C C . ALA B 1 116 ? -0.91 38.781 23.109 1 97.88 116 ALA B C 1
ATOM 4334 O O . ALA B 1 116 ? -0.832 38.281 24.219 1 97.88 116 ALA B O 1
ATOM 4335 N N . ASP B 1 117 ? -2.037 39.031 22.5 1 98.19 117 ASP B N 1
ATOM 4336 C CA . ASP B 1 117 ? -3.318 38.469 22.938 1 98.19 117 ASP B CA 1
ATOM 4337 C C . ASP B 1 117 ? -3.58 37.125 22.266 1 98.19 117 ASP B C 1
ATOM 4339 O O . ASP B 1 117 ? -4.125 36.219 22.891 1 98.19 117 ASP B O 1
ATOM 4343 N N . VAL B 1 118 ? -3.256 37.062 21.031 1 98.81 118 VAL B N 1
ATOM 4344 C CA . VAL B 1 118 ? -3.387 35.875 20.219 1 98.81 118 VAL B CA 1
ATOM 4345 C C . VAL B 1 118 ? -2.025 35.5 19.641 1 98.81 118 VAL B C 1
ATOM 4347 O O . VAL B 1 118 ? -1.28 36.344 19.172 1 98.81 118 VAL B O 1
ATOM 4350 N N . VAL B 1 119 ? -1.712 34.281 19.734 1 98.88 119 VAL B N 1
ATOM 4351 C CA . VAL B 1 119 ? -0.455 33.812 19.156 1 98.88 119 VAL B CA 1
ATOM 4352 C C . VAL B 1 119 ? -0.74 32.906 17.953 1 98.88 119 VAL B C 1
ATOM 4354 O O . VAL B 1 119 ? -1.672 32.125 17.984 1 98.88 119 VAL B O 1
ATOM 4357 N N . ILE B 1 120 ? 0.029 33.094 16.875 1 98.88 120 ILE B N 1
ATOM 4358 C CA . ILE B 1 120 ? 0.054 32.219 15.703 1 98.88 120 ILE B CA 1
ATOM 4359 C C . ILE B 1 120 ? 1.311 31.359 15.719 1 98.88 120 ILE B C 1
ATOM 4361 O O . ILE B 1 120 ? 2.43 31.891 15.688 1 98.88 120 ILE B O 1
ATOM 4365 N N . ILE B 1 121 ? 1.09 30.094 15.828 1 98.94 121 ILE B N 1
ATOM 4366 C CA . ILE B 1 121 ? 2.207 29.156 15.883 1 98.94 121 ILE B CA 1
ATOM 4367 C C . ILE B 1 121 ? 2.283 28.375 14.57 1 98.94 121 ILE B C 1
ATOM 4369 O O . ILE B 1 121 ? 1.387 27.594 14.258 1 98.94 121 ILE B O 1
ATOM 4373 N N . ALA B 1 122 ? 3.383 28.562 13.781 1 98.69 122 ALA B N 1
ATOM 4374 C CA . ALA B 1 122 ? 3.486 27.969 12.453 1 98.69 122 ALA B CA 1
ATOM 4375 C C . ALA B 1 122 ? 4.895 27.438 12.195 1 98.69 122 ALA B C 1
ATOM 4377 O O . ALA B 1 122 ? 5.363 27.422 11.055 1 98.69 122 ALA B O 1
ATOM 4378 N N . THR B 1 123 ? 5.652 27.094 13.273 1 98.5 123 THR B N 1
ATOM 4379 C CA . THR B 1 123 ? 6.949 26.453 13.156 1 98.5 123 THR B CA 1
ATOM 4380 C C . THR B 1 123 ? 6.789 25 12.688 1 98.5 123 THR B C 1
ATOM 4382 O O . THR B 1 123 ? 5.676 24.469 12.664 1 98.5 123 THR B O 1
ATOM 4385 N N . PRO B 1 124 ? 7.883 24.359 12.312 1 98.25 124 PRO B N 1
ATOM 4386 C CA . PRO B 1 124 ? 7.77 22.922 12.07 1 98.25 124 PRO B CA 1
ATOM 4387 C C . PRO B 1 124 ? 7.164 22.172 13.258 1 98.25 124 PRO B C 1
ATOM 4389 O O . PRO B 1 124 ? 7.359 22.562 14.406 1 98.25 124 PRO B O 1
ATOM 4392 N N . PRO B 1 125 ? 6.52 21.062 12.984 1 98.44 125 PRO B N 1
ATOM 4393 C CA . PRO B 1 125 ? 5.711 20.359 13.992 1 98.44 125 PRO B CA 1
ATOM 4394 C C . PRO B 1 125 ? 6.527 19.938 15.211 1 98.44 125 PRO B C 1
ATOM 4396 O O . PRO B 1 125 ? 5.988 19.859 16.312 1 98.44 125 PRO B O 1
ATOM 4399 N N . GLY B 1 126 ? 7.738 19.734 15.023 1 98.44 126 GLY B N 1
ATOM 4400 C CA . GLY B 1 126 ? 8.57 19.281 16.125 1 98.44 126 GLY B CA 1
ATOM 4401 C C . GLY B 1 126 ? 8.625 20.281 17.281 1 98.44 126 GLY B C 1
ATOM 4402 O O . GLY B 1 126 ? 8.906 19.906 18.422 1 98.44 126 GLY B O 1
ATOM 4403 N N . PHE B 1 127 ? 8.336 21.516 17.031 1 98.62 127 PHE B N 1
ATOM 4404 C CA . PHE B 1 127 ? 8.422 22.578 18.031 1 98.62 127 PHE B CA 1
ATOM 4405 C C . PHE B 1 127 ? 7.066 22.828 18.672 1 98.62 127 PHE B C 1
ATOM 4407 O O . PHE B 1 127 ? 6.969 23.516 19.688 1 98.62 127 PHE B O 1
ATOM 4414 N N . ARG B 1 128 ? 6 22.297 18.125 1 98.56 128 ARG B N 1
ATOM 4415 C CA . ARG B 1 128 ? 4.633 22.672 18.469 1 98.56 128 ARG B CA 1
ATOM 4416 C C . ARG B 1 128 ? 4.348 22.391 19.953 1 98.56 128 ARG B C 1
ATOM 4418 O O . ARG B 1 128 ? 3.713 23.203 20.625 1 98.56 128 ARG B O 1
ATOM 4425 N N . PRO B 1 129 ? 4.824 21.219 20.484 1 98.81 129 PRO B N 1
ATOM 4426 C CA . PRO B 1 129 ? 4.523 20.984 21.906 1 98.81 129 PRO B CA 1
ATOM 4427 C C . PRO B 1 129 ? 5.078 22.078 22.812 1 98.81 129 PRO B C 1
ATOM 4429 O O . PRO B 1 129 ? 4.363 22.562 23.688 1 98.81 129 PRO B O 1
ATOM 4432 N N . ASP B 1 130 ? 6.281 22.5 22.594 1 98.69 130 ASP B N 1
ATOM 4433 C CA . ASP B 1 130 ? 6.891 23.547 23.406 1 98.69 130 ASP B CA 1
ATOM 4434 C C . ASP B 1 130 ? 6.145 24.875 23.25 1 98.69 130 ASP B C 1
ATOM 4436 O O . ASP B 1 130 ? 5.852 25.547 24.234 1 98.69 130 ASP B O 1
ATOM 4440 N N . HIS B 1 131 ? 5.871 25.219 22.062 1 98.88 131 HIS B N 1
ATOM 4441 C CA . HIS B 1 131 ? 5.254 26.5 21.766 1 98.88 131 HIS B CA 1
ATOM 4442 C C . HIS B 1 131 ? 3.818 26.547 22.281 1 98.88 131 HIS B C 1
ATOM 4444 O O . HIS B 1 131 ? 3.389 27.562 22.828 1 98.88 131 HIS B O 1
ATOM 4450 N N . PHE B 1 132 ? 3.082 25.516 22.047 1 98.94 132 PHE B N 1
ATOM 4451 C CA . PHE B 1 132 ? 1.704 25.453 22.516 1 98.94 132 PHE B CA 1
ATOM 4452 C C . PHE B 1 132 ? 1.651 25.531 24.047 1 98.94 132 PHE B C 1
ATOM 4454 O O . PHE B 1 132 ? 0.852 26.281 24.609 1 98.94 132 PHE B O 1
ATOM 4461 N N . GLU B 1 133 ? 2.535 24.75 24.703 1 98.88 133 GLU B N 1
ATOM 4462 C CA . GLU B 1 133 ? 2.602 24.766 26.156 1 98.88 133 GLU B CA 1
ATOM 4463 C C . GLU B 1 133 ? 2.865 26.172 26.688 1 98.88 133 GLU B C 1
ATOM 4465 O O . GLU B 1 133 ? 2.238 26.609 27.641 1 98.88 133 GLU B O 1
ATOM 4470 N N . GLU B 1 134 ? 3.758 26.844 26.062 1 98.88 134 GLU B N 1
ATOM 4471 C CA . GLU B 1 134 ? 4.09 28.188 26.484 1 98.88 134 GLU B CA 1
ATOM 4472 C C . GLU B 1 134 ? 2.918 29.141 26.281 1 98.88 134 GLU B C 1
ATOM 4474 O O . GLU B 1 134 ? 2.627 29.984 27.125 1 98.88 134 GLU B O 1
ATOM 4479 N N . ALA B 1 135 ? 2.277 29.047 25.141 1 98.94 135 ALA B N 1
ATOM 4480 C CA . ALA B 1 135 ? 1.112 29.875 24.844 1 98.94 135 ALA B CA 1
ATOM 4481 C C . ALA B 1 135 ? 0.017 29.672 25.891 1 98.94 135 ALA B C 1
ATOM 4483 O O . ALA B 1 135 ? -0.612 30.625 26.344 1 98.94 135 ALA B O 1
ATOM 4484 N N . VAL B 1 136 ? -0.214 28.422 26.234 1 98.88 136 VAL B N 1
ATOM 4485 C CA . VAL B 1 136 ? -1.228 28.078 27.219 1 98.88 136 VAL B CA 1
ATOM 4486 C C . VAL B 1 136 ? -0.824 28.625 28.594 1 98.88 136 VAL B C 1
ATOM 4488 O O . VAL B 1 136 ? -1.656 29.188 29.312 1 98.88 136 VAL B O 1
ATOM 4491 N N . ARG B 1 137 ? 0.434 28.438 28.922 1 98.69 137 ARG B N 1
ATOM 4492 C CA . ARG B 1 137 ? 0.942 28.953 30.188 1 98.69 137 ARG B CA 1
ATOM 4493 C C . ARG B 1 137 ? 0.706 30.453 30.297 1 98.69 137 ARG B C 1
ATOM 4495 O O . ARG B 1 137 ? 0.315 30.938 31.359 1 98.69 137 ARG B O 1
ATOM 4502 N N . LEU B 1 138 ? 0.874 31.156 29.219 1 98.62 138 LEU B N 1
ATOM 4503 C CA . LEU B 1 138 ? 0.738 32.625 29.188 1 98.62 138 LEU B CA 1
ATOM 4504 C C . LEU B 1 138 ? -0.708 33.031 28.922 1 98.62 138 LEU B C 1
ATOM 4506 O O . LEU B 1 138 ? -1.005 34.219 28.766 1 98.62 138 LEU B O 1
ATOM 4510 N N . GLU B 1 139 ? -1.577 32.094 28.812 1 98.5 139 GLU B N 1
ATOM 4511 C CA . GLU B 1 139 ? -3.021 32.25 28.672 1 98.5 139 GLU B CA 1
ATOM 4512 C C . GLU B 1 139 ? -3.369 33.062 27.422 1 98.5 139 GLU B C 1
ATOM 4514 O O . GLU B 1 139 ? -4.172 34 27.484 1 98.5 139 GLU B O 1
ATOM 4519 N N . LYS B 1 140 ? -2.742 32.719 26.391 1 98.75 140 LYS B N 1
ATOM 4520 C CA . LYS B 1 140 ? -3.025 33.375 25.109 1 98.75 140 LYS B CA 1
ATOM 4521 C C . LYS B 1 140 ? -4.148 32.656 24.375 1 98.75 140 LYS B C 1
ATOM 4523 O O . LYS B 1 140 ? -4.395 31.469 24.609 1 98.75 140 LYS B O 1
ATOM 4528 N N . GLN B 1 141 ? -4.91 33.406 23.5 1 98.75 141 GLN B N 1
ATOM 4529 C CA . GLN B 1 141 ? -5.68 32.781 22.438 1 98.75 141 GLN B CA 1
ATOM 4530 C C . GLN B 1 141 ? -4.762 32.219 21.344 1 98.75 141 GLN B C 1
ATOM 4532 O O . GLN B 1 141 ? -3.682 32.781 21.109 1 98.75 141 GLN B O 1
ATOM 4537 N N . ILE B 1 142 ? -5.242 31.109 20.703 1 98.94 142 ILE B N 1
ATOM 4538 C CA . ILE B 1 142 ? -4.199 30.422 19.953 1 98.94 142 ILE B CA 1
ATOM 4539 C C . ILE B 1 142 ? -4.746 29.984 18.594 1 98.94 142 ILE B C 1
ATOM 4541 O O . ILE B 1 142 ? -5.82 29.391 18.516 1 98.94 142 ILE B O 1
ATOM 4545 N N . PHE B 1 143 ? -3.998 30.312 17.562 1 98.88 143 PHE B N 1
ATOM 4546 C CA . PHE B 1 143 ? -4.004 29.562 16.312 1 98.88 143 PHE B CA 1
ATOM 4547 C C . PHE B 1 143 ? -2.709 28.781 16.141 1 98.88 143 PHE B C 1
ATOM 4549 O O . PHE B 1 143 ? -1.615 29.328 16.266 1 98.88 143 PHE B O 1
ATOM 4556 N N . MET B 1 144 ? -2.801 27.516 15.906 1 98.69 144 MET B N 1
ATOM 4557 C CA . MET B 1 144 ? -1.584 26.781 15.562 1 98.69 144 MET B CA 1
ATOM 4558 C C . MET B 1 144 ? -1.804 25.906 14.336 1 98.69 144 MET B C 1
ATOM 4560 O O . MET B 1 144 ? -2.91 25.422 14.109 1 98.69 144 MET B O 1
ATOM 4564 N N . GLU B 1 145 ? -0.764 25.719 13.555 1 98.5 145 GLU B N 1
ATOM 4565 C CA . GLU B 1 145 ? -0.802 24.891 12.352 1 98.5 145 GLU B CA 1
ATOM 4566 C C . GLU B 1 145 ? -0.713 23.406 12.703 1 98.5 145 GLU B C 1
ATOM 4568 O O . GLU B 1 145 ? -0.31 23.047 13.812 1 98.5 145 GLU B O 1
ATOM 4573 N N . LYS B 1 146 ? -1.219 22.656 11.82 1 98.69 146 LYS B N 1
ATOM 4574 C CA . LYS B 1 146 ? -1.071 21.203 11.875 1 98.69 146 LYS B CA 1
ATOM 4575 C C . LYS B 1 146 ? 0.258 20.766 11.266 1 98.69 146 LYS B C 1
ATOM 4577 O O . LYS B 1 146 ? 0.853 21.5 10.469 1 98.69 146 LYS B O 1
ATOM 4582 N N . PRO B 1 147 ? 0.824 19.641 11.539 1 98.69 147 PRO B N 1
ATOM 4583 C CA . PRO B 1 147 ? 0.474 18.781 12.672 1 98.69 147 PRO B CA 1
ATOM 4584 C C . PRO B 1 147 ? 0.997 19.328 14.008 1 98.69 147 PRO B C 1
ATOM 4586 O O . PRO B 1 147 ? 1.737 20.312 14.023 1 98.69 147 PRO B O 1
ATOM 4589 N N . VAL B 1 148 ? 0.629 18.641 15.102 1 98.88 148 VAL B N 1
ATOM 4590 C CA . VAL B 1 148 ? 0.876 19.344 16.359 1 98.88 148 VAL B CA 1
ATOM 4591 C C . VAL B 1 148 ? 2 18.641 17.125 1 98.88 148 VAL B C 1
ATOM 4593 O O . VAL B 1 148 ? 2.385 19.078 18.203 1 98.88 148 VAL B O 1
ATOM 4596 N N . ALA B 1 149 ? 2.52 17.594 16.578 1 98.88 149 ALA B N 1
ATOM 4597 C CA . ALA B 1 149 ? 3.672 16.875 17.125 1 98.88 149 ALA B CA 1
ATOM 4598 C C . ALA B 1 149 ? 4.258 15.922 16.094 1 98.88 149 ALA B C 1
ATOM 4600 O O . ALA B 1 149 ? 3.697 15.742 15 1 98.88 149 ALA B O 1
ATOM 4601 N N . THR B 1 150 ? 5.445 15.289 16.469 1 98.88 150 THR B N 1
ATOM 4602 C CA . THR B 1 150 ? 6.07 14.367 15.523 1 98.88 150 THR B CA 1
ATOM 4603 C C . THR B 1 150 ? 6.27 13 16.156 1 98.88 150 THR B C 1
ATOM 4605 O O . THR B 1 150 ? 6.707 12.055 15.492 1 98.88 150 THR B O 1
ATOM 4608 N N . ASP B 1 151 ? 6 12.875 17.453 1 98.81 151 ASP B N 1
ATOM 4609 C CA . ASP B 1 151 ? 6.094 11.602 18.156 1 98.81 151 ASP B CA 1
ATOM 4610 C C . ASP B 1 151 ? 5.082 11.523 19.297 1 98.81 151 ASP B C 1
ATOM 4612 O O . ASP B 1 151 ? 4.359 12.492 19.547 1 98.81 151 ASP B O 1
ATOM 4616 N N . ALA B 1 152 ? 4.98 10.359 19.938 1 98.88 152 ALA B N 1
ATOM 4617 C CA . ALA B 1 152 ? 3.977 10.109 20.969 1 98.88 152 ALA B CA 1
ATOM 4618 C C . ALA B 1 152 ? 4.223 10.977 22.188 1 98.88 152 ALA B C 1
ATOM 4620 O O . ALA B 1 152 ? 3.277 11.406 22.859 1 98.88 152 ALA B O 1
ATOM 4621 N N . VAL B 1 153 ? 5.422 11.25 22.516 1 98.81 153 VAL B N 1
ATOM 4622 C CA . VAL B 1 153 ? 5.766 12.117 23.641 1 98.81 153 VAL B CA 1
ATOM 4623 C C . VAL B 1 153 ? 5.168 13.5 23.422 1 98.81 153 VAL B C 1
ATOM 4625 O O . VAL B 1 153 ? 4.531 14.062 24.328 1 98.81 153 VAL B O 1
ATOM 4628 N N . GLY B 1 154 ? 5.379 13.984 22.266 1 98.88 154 GLY B N 1
ATOM 4629 C CA . GLY B 1 154 ? 4.789 15.266 21.922 1 98.88 154 GLY B CA 1
ATOM 4630 C C . GLY B 1 154 ? 3.273 15.266 21.969 1 98.88 154 GLY B C 1
ATOM 4631 O O . GLY B 1 154 ? 2.66 16.234 22.438 1 98.88 154 GLY B O 1
ATOM 4632 N N . ILE B 1 155 ? 2.697 14.203 21.484 1 98.94 155 ILE B N 1
ATOM 4633 C CA . ILE B 1 155 ? 1.242 14.102 21.484 1 98.94 155 ILE B CA 1
ATOM 4634 C C . ILE B 1 155 ? 0.716 14.172 22.922 1 98.94 155 ILE B C 1
ATOM 4636 O O . ILE B 1 155 ? -0.24 14.898 23.203 1 98.94 155 ILE B O 1
ATOM 4640 N N . ARG B 1 156 ? 1.312 13.422 23.797 1 98.94 156 ARG B N 1
ATOM 4641 C CA . ARG B 1 156 ? 0.878 13.438 25.188 1 98.94 156 ARG B CA 1
ATOM 4642 C C . ARG B 1 156 ? 1.012 14.828 25.781 1 98.94 156 ARG B C 1
ATOM 4644 O O . ARG B 1 156 ? 0.151 15.266 26.562 1 98.94 156 ARG B O 1
ATOM 4651 N N . ARG B 1 157 ? 2.016 15.539 25.453 1 98.88 157 ARG B N 1
ATOM 4652 C CA . ARG B 1 157 ? 2.215 16.906 25.938 1 98.88 157 ARG B CA 1
ATOM 4653 C C . ARG B 1 157 ? 1.13 17.828 25.406 1 98.88 157 ARG B C 1
ATOM 4655 O O . ARG B 1 157 ? 0.585 18.656 26.156 1 98.88 157 ARG B O 1
ATOM 4662 N N . ILE B 1 158 ? 0.81 17.688 24.141 1 98.94 158 ILE B N 1
ATOM 4663 C CA . ILE B 1 158 ? -0.235 18.5 23.531 1 98.94 158 ILE B CA 1
ATOM 4664 C C . ILE B 1 158 ? -1.575 18.203 24.203 1 98.94 158 ILE B C 1
ATOM 4666 O O . ILE B 1 158 ? -2.344 19.125 24.5 1 98.94 158 ILE B O 1
ATOM 4670 N N . LEU B 1 159 ? -1.846 16.938 24.391 1 98.94 159 LEU B N 1
ATOM 4671 C CA . LEU B 1 159 ? -3.102 16.562 25.031 1 98.94 159 LEU B CA 1
ATOM 4672 C C . LEU B 1 159 ? -3.199 17.156 26.422 1 98.94 159 LEU B C 1
ATOM 4674 O O . LEU B 1 159 ? -4.258 17.656 26.828 1 98.94 159 LEU B O 1
ATOM 4678 N N . ALA B 1 160 ? -2.133 17.141 27.172 1 98.88 160 ALA B N 1
ATOM 4679 C CA . ALA B 1 160 ? -2.109 17.719 28.5 1 98.88 160 ALA B CA 1
ATOM 4680 C C . ALA B 1 160 ? -2.346 19.219 28.453 1 98.88 160 ALA B C 1
ATOM 4682 O O . ALA B 1 160 ? -3.145 19.766 29.219 1 98.88 160 ALA B O 1
ATOM 4683 N N . ALA B 1 161 ? -1.676 19.859 27.578 1 98.94 161 ALA B N 1
ATOM 4684 C CA . ALA B 1 161 ? -1.832 21.297 27.438 1 98.94 161 ALA B CA 1
ATOM 4685 C C . ALA B 1 161 ? -3.238 21.656 26.969 1 98.94 161 ALA B C 1
ATOM 4687 O O . ALA B 1 161 ? -3.787 22.688 27.359 1 98.94 161 ALA B O 1
ATOM 4688 N N . ALA B 1 162 ? -3.787 20.859 26.141 1 98.88 162 ALA B N 1
ATOM 4689 C CA . ALA B 1 162 ? -5.145 21.062 25.656 1 98.88 162 ALA B CA 1
ATOM 4690 C C . ALA B 1 162 ? -6.148 21.062 26.797 1 98.88 162 ALA B C 1
ATOM 4692 O O . ALA B 1 162 ? -7.082 21.875 26.828 1 98.88 162 ALA B O 1
ATOM 4693 N N . LYS B 1 163 ? -5.957 20.156 27.688 1 98.75 163 LYS B N 1
ATOM 4694 C CA . LYS B 1 163 ? -6.816 20.094 28.859 1 98.75 163 LYS B CA 1
ATOM 4695 C C . LYS B 1 163 ? -6.738 21.391 29.656 1 98.75 163 LYS B C 1
ATOM 4697 O O . LYS B 1 163 ? -7.762 21.922 30.094 1 98.75 163 LYS B O 1
ATOM 4702 N N . THR B 1 164 ? -5.57 21.891 29.844 1 98.81 164 THR B N 1
ATOM 4703 C CA . THR B 1 164 ? -5.355 23.141 30.547 1 98.81 164 THR B CA 1
ATOM 4704 C C . THR B 1 164 ? -5.98 24.312 29.797 1 98.81 164 THR B C 1
ATOM 4706 O O . THR B 1 164 ? -6.594 25.188 30.406 1 98.81 164 THR B O 1
ATOM 4709 N N . ALA B 1 165 ? -5.805 24.328 28.484 1 98.88 165 ALA B N 1
ATOM 4710 C CA . ALA B 1 165 ? -6.387 25.375 27.672 1 98.88 165 ALA B CA 1
ATOM 4711 C C . ALA B 1 165 ? -7.906 25.422 27.812 1 98.88 165 ALA B C 1
ATOM 4713 O O . ALA B 1 165 ? -8.5 26.5 27.906 1 98.88 165 ALA B O 1
ATOM 4714 N N . LYS B 1 166 ? -8.461 24.297 27.812 1 98.5 166 LYS B N 1
ATOM 4715 C CA . LYS B 1 166 ? -9.906 24.203 28 1 98.5 166 LYS B CA 1
ATOM 4716 C C . LYS B 1 166 ? -10.328 24.734 29.359 1 98.5 166 LYS B C 1
ATOM 4718 O O . LYS B 1 166 ? -11.305 25.469 29.484 1 98.5 166 LYS B O 1
ATOM 4723 N N . ALA B 1 167 ? -9.609 24.328 30.359 1 98.44 167 ALA B N 1
ATOM 4724 C CA . ALA B 1 167 ? -9.914 24.766 31.719 1 98.44 167 ALA B CA 1
ATOM 4725 C C . ALA B 1 167 ? -9.844 26.297 31.844 1 98.44 167 ALA B C 1
ATOM 4727 O O . ALA B 1 167 ? -10.609 26.891 32.594 1 98.44 167 ALA B O 1
ATOM 4728 N N . LYS B 1 168 ? -8.984 26.844 31.109 1 98.25 168 LYS B N 1
ATOM 4729 C CA . LYS B 1 168 ? -8.773 28.281 31.156 1 98.25 168 LYS B CA 1
ATOM 4730 C C . LYS B 1 168 ? -9.648 29 30.125 1 98.25 168 LYS B C 1
ATOM 4732 O O . LYS B 1 168 ? -9.594 30.234 30 1 98.25 168 LYS B O 1
ATOM 4737 N N . LYS B 1 169 ? -10.359 28.266 29.344 1 98.38 169 LYS B N 1
ATOM 4738 C CA . LYS B 1 169 ? -11.266 28.766 28.312 1 98.38 169 LYS B CA 1
ATOM 4739 C C . LYS B 1 169 ? -10.508 29.562 27.25 1 98.38 169 LYS B C 1
ATOM 4741 O O . LYS B 1 169 ? -10.938 30.656 26.859 1 98.38 169 LYS B O 1
ATOM 4746 N N . LEU B 1 170 ? -9.398 29.125 26.938 1 98.81 170 LEU B N 1
ATOM 4747 C CA . LEU B 1 170 ? -8.648 29.672 25.812 1 98.81 170 LEU B CA 1
ATOM 4748 C C . LEU B 1 170 ? -9.125 29.062 24.5 1 98.81 170 LEU B C 1
ATOM 4750 O O . LEU B 1 170 ? -9.195 27.828 24.359 1 98.81 170 LEU B O 1
ATOM 4754 N N . ASN B 1 171 ? -9.453 29.922 23.5 1 98.88 171 ASN B N 1
ATOM 4755 C CA . ASN B 1 171 ? -9.75 29.391 22.172 1 98.88 171 ASN B CA 1
ATOM 4756 C C . ASN B 1 171 ? -8.492 28.844 21.484 1 98.88 171 ASN B C 1
ATOM 4758 O O . ASN B 1 171 ? -7.441 29.5 21.516 1 98.88 171 ASN B O 1
ATOM 4762 N N . VAL B 1 172 ? -8.617 27.656 21 1 98.94 172 VAL B N 1
ATOM 4763 C CA . VAL B 1 172 ? -7.555 27.047 20.219 1 98.94 172 VAL B CA 1
ATOM 4764 C C . VAL B 1 172 ? -8.109 26.578 18.875 1 98.94 172 VAL B C 1
ATOM 4766 O O . VAL B 1 172 ? -8.93 25.672 18.812 1 98.94 172 VAL B O 1
ATOM 4769 N N . VAL B 1 173 ? -7.707 27.234 17.797 1 98.88 173 VAL B N 1
ATOM 4770 C CA . VAL B 1 173 ? -7.996 26.797 16.438 1 98.88 173 VAL B CA 1
ATOM 4771 C C . VAL B 1 173 ? -6.746 26.172 15.812 1 98.88 173 VAL B C 1
ATOM 4773 O O . VAL B 1 173 ? -5.648 26.734 15.93 1 98.88 173 VAL B O 1
ATOM 4776 N N . VAL B 1 174 ? -6.895 25 15.219 1 98.88 174 VAL B N 1
ATOM 4777 C CA . VAL B 1 174 ? -5.777 24.312 14.578 1 98.88 174 VAL B CA 1
ATOM 4778 C C . VAL B 1 174 ? -5.992 24.266 13.062 1 98.88 174 VAL B C 1
ATOM 4780 O O . VAL B 1 174 ? -7.121 24.125 12.594 1 98.88 174 VAL B O 1
ATOM 4783 N N . GLY B 1 175 ? -4.91 24.375 12.344 1 98.5 175 GLY B N 1
ATOM 4784 C CA . GLY B 1 175 ? -4.918 24.484 10.898 1 98.5 175 GLY B CA 1
ATOM 4785 C C . GLY B 1 175 ? -5.328 23.203 10.203 1 98.5 175 GLY B C 1
ATOM 4786 O O . GLY B 1 175 ? -4.746 22.828 9.18 1 98.5 175 GLY B O 1
ATOM 4787 N N . LEU B 1 176 ? -6.211 22.391 10.672 1 98.62 176 LEU B N 1
ATOM 4788 C CA . LEU B 1 176 ? -6.961 21.375 9.953 1 98.62 176 LEU B CA 1
ATOM 4789 C C . LEU B 1 176 ? -8.18 21.984 9.258 1 98.62 176 LEU B C 1
ATOM 4791 O O . LEU B 1 176 ? -9.32 21.703 9.633 1 98.62 176 LEU B O 1
ATOM 4795 N N . GLN B 1 177 ? -7.926 22.672 8.203 1 98.12 177 GLN B N 1
ATOM 4796 C CA . GLN B 1 177 ? -8.836 23.641 7.598 1 98.12 177 GLN B CA 1
ATOM 4797 C C . GLN B 1 177 ? -10.07 22.953 7.027 1 98.12 177 GLN B C 1
ATOM 4799 O O . GLN B 1 177 ? -11.102 23.594 6.805 1 98.12 177 GLN B O 1
ATOM 4804 N N . ARG B 1 178 ? -10.016 21.641 6.852 1 98.62 178 ARG B N 1
ATOM 4805 C CA . ARG B 1 178 ? -11.172 20.938 6.293 1 98.62 178 ARG B CA 1
ATOM 4806 C C . ARG B 1 178 ? -12.344 20.953 7.266 1 98.62 178 ARG B C 1
ATOM 4808 O O . ARG B 1 178 ? -13.508 20.859 6.852 1 98.62 178 ARG B O 1
ATOM 4815 N N . HIS B 1 179 ? -12.086 21.141 8.547 1 98.62 179 HIS B N 1
ATOM 4816 C CA . HIS B 1 179 ? -13.141 21.297 9.539 1 98.62 179 HIS B CA 1
ATOM 4817 C C . HIS B 1 179 ? -13.875 22.625 9.367 1 98.62 179 HIS B C 1
ATOM 4819 O O . HIS B 1 179 ? -14.945 22.828 9.93 1 98.62 179 HIS B O 1
ATOM 4825 N N . TYR B 1 180 ? -13.336 23.484 8.586 1 98.62 180 TYR B N 1
ATOM 4826 C CA . TYR B 1 180 ? -13.891 24.812 8.359 1 98.62 180 TYR B CA 1
ATOM 4827 C C . TYR B 1 180 ? -14.305 24.984 6.902 1 98.62 180 TYR B C 1
ATOM 4829 O O . TYR B 1 180 ? -14.508 26.109 6.441 1 98.62 180 TYR B O 1
ATOM 4837 N N . GLN B 1 181 ? -14.336 23.953 6.195 1 98.75 181 GLN B N 1
ATOM 4838 C CA . GLN B 1 181 ? -14.703 23.953 4.781 1 98.75 181 GLN B CA 1
ATOM 4839 C C . GLN B 1 181 ? -16.109 23.375 4.574 1 98.75 181 GLN B C 1
ATOM 4841 O O . GLN B 1 181 ? -16.406 22.266 5.008 1 98.75 181 GLN B O 1
ATOM 4846 N N . ASP B 1 182 ? -16.922 24.062 3.861 1 98.62 182 ASP B N 1
ATOM 4847 C CA . ASP B 1 182 ? -18.359 23.812 3.816 1 98.62 182 ASP B CA 1
ATOM 4848 C C . ASP B 1 182 ? -18.656 22.438 3.242 1 98.62 182 ASP B C 1
ATOM 4850 O O . ASP B 1 182 ? -19.531 21.719 3.75 1 98.62 182 ASP B O 1
ATOM 4854 N N . ASN B 1 1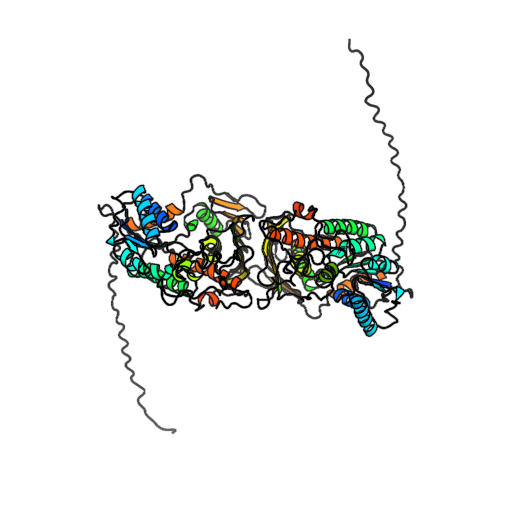83 ? -18.047 22.016 2.143 1 98.75 183 ASN B N 1
ATOM 4855 C CA . ASN B 1 183 ? -18.344 20.719 1.524 1 98.75 183 ASN B CA 1
ATOM 4856 C C . ASN B 1 183 ? -18.094 19.578 2.494 1 98.75 183 ASN B C 1
ATOM 4858 O O . ASN B 1 183 ? -18.875 18.609 2.531 1 98.75 183 ASN B O 1
ATOM 4862 N N . TYR B 1 184 ? -17 19.625 3.266 1 98.88 184 TYR B N 1
ATOM 4863 C CA . TYR B 1 184 ? -16.734 18.594 4.25 1 98.88 184 TYR B CA 1
ATOM 4864 C C . TYR B 1 184 ? -17.766 18.609 5.363 1 98.88 184 TYR B C 1
ATOM 4866 O O . TYR B 1 184 ? -18.312 17.562 5.734 1 98.88 184 TYR B O 1
ATOM 4874 N N . ILE B 1 185 ? -18.047 19.812 5.895 1 98.81 185 ILE B N 1
ATOM 4875 C CA . ILE B 1 185 ? -18.984 19.953 6.996 1 98.81 185 ILE B CA 1
ATOM 4876 C C . ILE B 1 185 ? -20.344 19.406 6.586 1 98.81 185 ILE B C 1
ATOM 4878 O O . ILE B 1 185 ? -20.922 18.562 7.277 1 98.81 185 ILE B O 1
ATOM 4882 N N . GLN B 1 186 ? -20.844 19.797 5.445 1 98.75 186 GLN B N 1
ATOM 4883 C CA . GLN B 1 186 ? -22.188 19.422 5.004 1 98.75 186 GLN B CA 1
ATOM 4884 C C . GLN B 1 186 ? -22.25 17.938 4.664 1 98.75 186 GLN B C 1
ATOM 4886 O O . GLN B 1 186 ? -23.234 17.266 5.004 1 98.75 186 GLN B O 1
ATOM 4891 N N . THR B 1 187 ? -21.25 17.453 3.998 1 98.88 187 THR B N 1
ATOM 4892 C CA . THR B 1 187 ? -21.234 16.047 3.592 1 98.88 187 THR B CA 1
ATOM 4893 C C . THR B 1 187 ? -21.141 15.133 4.809 1 98.88 187 THR B C 1
ATOM 4895 O O . THR B 1 187 ? -21.891 14.164 4.934 1 98.88 187 THR B O 1
ATOM 4898 N N . ILE B 1 188 ? -20.266 15.422 5.742 1 98.88 188 ILE B N 1
ATOM 4899 C CA . ILE B 1 188 ? -20.031 14.547 6.891 1 98.88 188 ILE B CA 1
ATOM 4900 C C . ILE B 1 188 ? -21.219 14.633 7.852 1 98.88 188 ILE B C 1
ATOM 4902 O O . ILE B 1 188 ? -21.609 13.633 8.461 1 98.88 188 ILE B O 1
ATOM 4906 N N . ASP B 1 189 ? -21.812 15.844 7.926 1 98.81 189 ASP B N 1
ATOM 4907 C CA . ASP B 1 189 ? -23.047 15.953 8.695 1 98.81 189 ASP B CA 1
ATOM 4908 C C . ASP B 1 189 ? -24.109 14.977 8.18 1 98.81 189 ASP B C 1
ATOM 4910 O O . ASP B 1 189 ? -24.797 14.328 8.969 1 98.81 189 ASP B O 1
ATOM 4914 N N . ARG B 1 190 ? -24.234 14.852 6.891 1 98.75 190 ARG B N 1
ATOM 4915 C CA . ARG B 1 190 ? -25.203 13.953 6.266 1 98.75 190 ARG B CA 1
ATOM 4916 C C . ARG B 1 190 ? -24.828 12.5 6.52 1 98.75 190 ARG B C 1
ATOM 4918 O O . ARG B 1 190 ? -25.719 11.656 6.73 1 98.75 190 ARG B O 1
ATOM 4925 N N . ILE B 1 191 ? -23.562 12.195 6.465 1 98.75 191 ILE B N 1
ATOM 4926 C CA . ILE B 1 191 ? -23.094 10.852 6.797 1 98.75 191 ILE B CA 1
ATOM 4927 C C . ILE B 1 191 ? -23.469 10.516 8.234 1 98.75 191 ILE B C 1
ATOM 4929 O O . ILE B 1 191 ? -24.031 9.453 8.5 1 98.75 191 ILE B O 1
ATOM 4933 N N . HIS B 1 192 ? -23.25 11.445 9.133 1 98.62 192 HIS B N 1
ATOM 4934 C CA . HIS B 1 192 ? -23.5 11.219 10.547 1 98.62 192 HIS B CA 1
ATOM 4935 C C . HIS B 1 192 ? -25 11.125 10.836 1 98.62 192 HIS B C 1
ATOM 4937 O O . HIS B 1 192 ? -25.406 10.492 11.82 1 98.62 192 HIS B O 1
ATOM 4943 N N . ASN B 1 193 ? -25.734 11.703 9.969 1 98.44 193 ASN B N 1
ATOM 4944 C CA . ASN B 1 193 ? -27.188 11.633 10.125 1 98.44 193 ASN B CA 1
ATOM 4945 C C . ASN B 1 193 ? -27.766 10.406 9.438 1 98.44 193 ASN B C 1
ATOM 4947 O O . ASN B 1 193 ? -28.984 10.289 9.281 1 98.44 193 ASN B O 1
ATOM 4951 N N . GLY B 1 194 ? -26.938 9.531 8.875 1 97.75 194 GLY B N 1
ATOM 4952 C CA . GLY B 1 194 ? -27.344 8.195 8.469 1 97.75 194 GLY B CA 1
ATOM 4953 C C . GLY B 1 194 ? -27.703 8.109 6.992 1 97.75 194 GLY B C 1
ATOM 4954 O O . GLY B 1 194 ? -28.266 7.109 6.543 1 97.75 194 GLY B O 1
ATOM 4955 N N . GLN B 1 195 ? -27.359 9.086 6.195 1 98.12 195 GLN B N 1
ATOM 4956 C CA . GLN B 1 195 ? -27.812 9.141 4.812 1 98.12 195 GLN B CA 1
ATOM 4957 C C . GLN B 1 195 ? -27.25 7.98 3.998 1 98.12 195 GLN B C 1
ATOM 4959 O O . GLN B 1 195 ? -27.859 7.543 3.021 1 98.12 195 GLN B O 1
ATOM 4964 N N . ILE B 1 196 ? -26.125 7.508 4.43 1 97.5 196 ILE B N 1
ATOM 4965 C CA . ILE B 1 196 ? -25.562 6.402 3.662 1 97.5 196 ILE B CA 1
ATOM 4966 C C . ILE B 1 196 ? -25.328 5.203 4.578 1 97.5 196 ILE B C 1
ATOM 4968 O O . ILE B 1 196 ? -24.516 4.324 4.27 1 97.5 196 ILE B O 1
ATOM 4972 N N . GLY B 1 197 ? -25.953 5.145 5.648 1 95.88 197 GLY B N 1
ATOM 4973 C CA . GLY B 1 197 ? -25.828 4.023 6.57 1 95.88 197 GLY B CA 1
ATOM 4974 C C . GLY B 1 197 ? -24.531 4.02 7.344 1 95.88 197 GLY B C 1
ATOM 4975 O O . GLY B 1 197 ? -23.891 5.062 7.496 1 95.88 197 GLY B O 1
ATOM 4976 N N . ASP B 1 198 ? -24.172 2.826 7.879 1 94 198 ASP B N 1
ATOM 4977 C CA . ASP B 1 198 ? -22.953 2.688 8.648 1 94 198 ASP B CA 1
ATOM 4978 C C . ASP B 1 198 ? -21.734 2.6 7.734 1 94 198 ASP B C 1
ATOM 4980 O O . ASP B 1 198 ? -21.75 1.896 6.723 1 94 198 ASP B O 1
ATOM 4984 N N . ILE B 1 199 ? -20.734 3.338 8.109 1 95.69 199 ILE B N 1
ATOM 4985 C CA . ILE B 1 199 ? -19.5 3.281 7.344 1 95.69 199 ILE B CA 1
ATOM 4986 C C . ILE B 1 199 ? -18.797 1.951 7.598 1 95.69 199 ILE B C 1
ATOM 4988 O O . ILE B 1 199 ? -18.516 1.599 8.75 1 95.69 199 ILE B O 1
ATOM 4992 N N . ILE B 1 200 ? -18.453 1.257 6.527 1 91.62 200 ILE B N 1
ATOM 4993 C CA . ILE B 1 200 ? -17.859 -0.064 6.727 1 91.62 200 ILE B CA 1
ATOM 4994 C C . ILE B 1 200 ? -16.516 -0.141 6.023 1 91.62 200 ILE B C 1
ATOM 4996 O O . ILE B 1 200 ? -15.797 -1.142 6.141 1 91.62 200 ILE B O 1
ATOM 5000 N N . GLY B 1 201 ? -16.156 0.852 5.293 1 93.94 201 GLY B N 1
ATOM 5001 C CA . GLY B 1 201 ? -14.875 0.931 4.621 1 93.94 201 GLY B CA 1
ATOM 5002 C C . GLY B 1 201 ? -14.602 2.297 4.02 1 93.94 201 GLY B C 1
ATOM 5003 O O . GLY B 1 201 ? -15.469 3.166 4.016 1 93.94 201 GLY B O 1
ATOM 5004 N N . GLY B 1 202 ? -13.352 2.469 3.535 1 97.44 202 GLY B N 1
ATOM 5005 C CA . GLY B 1 202 ? -13.016 3.73 2.9 1 97.44 202 GLY B CA 1
ATOM 5006 C C . GLY B 1 202 ? -11.57 3.797 2.445 1 97.44 202 GLY B C 1
ATOM 5007 O O . GLY B 1 202 ? -10.781 2.893 2.73 1 97.44 202 GLY B O 1
ATOM 5008 N N . GLN B 1 203 ? -11.297 4.84 1.672 1 98.5 203 GLN B N 1
ATOM 5009 C CA . GLN B 1 203 ? -9.969 5.145 1.151 1 98.5 203 GLN B CA 1
ATOM 5010 C C . GLN B 1 203 ? -9.656 6.633 1.273 1 98.5 203 GLN B C 1
ATOM 5012 O O . GLN B 1 203 ? -10.461 7.477 0.872 1 98.5 203 GLN B O 1
ATOM 5017 N N . VAL B 1 204 ? -8.492 6.883 1.804 1 98.88 204 VAL B N 1
ATOM 5018 C CA . VAL B 1 204 ? -8.07 8.281 1.867 1 98.88 204 VAL B CA 1
ATOM 5019 C C . VAL B 1 204 ? -6.66 8.422 1.294 1 98.88 204 VAL B C 1
ATOM 5021 O O . VAL B 1 204 ? -5.805 7.555 1.506 1 98.88 204 VAL B O 1
ATOM 5024 N N . PHE B 1 205 ? -6.406 9.578 0.53 1 98.81 205 PHE B N 1
ATOM 5025 C CA . PHE B 1 205 ? -5.176 9.688 -0.249 1 98.81 205 PHE B CA 1
ATOM 5026 C C . PHE B 1 205 ? -4.566 11.078 -0.106 1 98.81 205 PHE B C 1
ATOM 5028 O O . PHE B 1 205 ? -5.289 12.078 -0.066 1 98.81 205 PHE B O 1
ATOM 5035 N N . TRP B 1 206 ? -3.285 11.117 -0.038 1 98.75 206 TRP B N 1
ATOM 5036 C CA . TRP B 1 206 ? -2.482 12.281 -0.39 1 98.75 206 TRP B CA 1
ATOM 5037 C C . TRP B 1 206 ? -1.287 11.883 -1.247 1 98.75 206 TRP B C 1
ATOM 5039 O O . TRP B 1 206 ? -0.149 11.875 -0.772 1 98.75 206 TRP B O 1
ATOM 5049 N N . ASN B 1 207 ? -1.487 11.641 -2.531 1 98.56 207 ASN B N 1
ATOM 5050 C CA . ASN B 1 207 ? -0.466 11.266 -3.502 1 98.56 207 ASN B CA 1
ATOM 5051 C C . ASN B 1 207 ? -0.041 12.445 -4.363 1 98.56 207 ASN B C 1
ATOM 5053 O O . ASN B 1 207 ? -0.876 13.086 -5.004 1 98.56 207 ASN B O 1
ATOM 5057 N N . ASP B 1 208 ? 1.218 12.727 -4.324 1 97.38 208 ASP B N 1
ATOM 5058 C CA . ASP B 1 208 ? 1.701 13.789 -5.195 1 97.38 208 ASP B CA 1
ATOM 5059 C C . ASP B 1 208 ? 3.18 13.594 -5.531 1 97.38 208 ASP B C 1
ATOM 5061 O O . ASP B 1 208 ? 3.736 12.523 -5.305 1 97.38 208 ASP B O 1
ATOM 5065 N N . GLY B 1 209 ? 3.783 14.602 -6.148 1 95.88 209 GLY B N 1
ATOM 5066 C CA . GLY B 1 209 ? 5.141 14.477 -6.66 1 95.88 209 GLY B CA 1
ATOM 5067 C C . GLY B 1 209 ? 6.199 14.836 -5.633 1 95.88 209 GLY B C 1
ATOM 5068 O O . GLY B 1 209 ? 7.395 14.672 -5.883 1 95.88 209 GLY B O 1
ATOM 5069 N N . GLY B 1 210 ? 5.777 15.305 -4.551 1 94.31 210 GLY B N 1
ATOM 5070 C CA . GLY B 1 210 ? 6.723 15.688 -3.516 1 94.31 210 GLY B CA 1
ATOM 5071 C C . GLY B 1 210 ? 6.836 17.188 -3.326 1 94.31 210 GLY B C 1
ATOM 5072 O O . GLY B 1 210 ? 6.109 17.953 -3.963 1 94.31 210 GLY B O 1
ATOM 5073 N N . VAL B 1 211 ? 7.742 17.562 -2.377 1 94.94 211 VAL B N 1
ATOM 5074 C CA . VAL B 1 211 ? 7.902 18.969 -1.997 1 94.94 211 VAL B CA 1
ATOM 5075 C C . VAL B 1 211 ? 9.328 19.422 -2.285 1 94.94 211 VAL B C 1
ATOM 5077 O O . VAL B 1 211 ? 10.102 18.688 -2.916 1 94.94 211 VAL B O 1
ATOM 5080 N N . TRP B 1 212 ? 9.734 20.531 -1.876 1 95.12 212 TRP B N 1
ATOM 5081 C CA . TRP B 1 212 ? 11.039 21.156 -2.08 1 95.12 212 TRP B CA 1
ATOM 5082 C C . TRP B 1 212 ? 12.133 20.375 -1.361 1 95.12 212 TRP B C 1
ATOM 5084 O O . TRP B 1 212 ? 11.852 19.578 -0.456 1 95.12 212 TRP B O 1
ATOM 5094 N N . VAL B 1 213 ? 13.289 20.5 -1.841 1 96.69 213 VAL B N 1
ATOM 5095 C CA . VAL B 1 213 ? 14.508 20.016 -1.22 1 96.69 213 VAL B CA 1
ATOM 5096 C C . VAL B 1 213 ? 15.523 21.141 -1.09 1 96.69 213 VAL B C 1
ATOM 5098 O O . VAL B 1 213 ? 15.656 21.969 -1.997 1 96.69 213 VAL B O 1
ATOM 5101 N N . ARG B 1 214 ? 16.109 21.234 0.065 1 97.25 214 ARG B N 1
ATOM 5102 C CA . ARG B 1 214 ? 17.188 22.188 0.261 1 97.25 214 ARG B CA 1
ATOM 5103 C C . ARG B 1 214 ? 18.531 21.484 0.399 1 97.25 214 ARG B C 1
ATOM 5105 O O . ARG B 1 214 ? 18.781 20.812 1.401 1 97.25 214 ARG B O 1
ATOM 5112 N N . GLU B 1 215 ? 19.406 21.781 -0.503 1 96.88 215 GLU B N 1
ATOM 5113 C CA . GLU B 1 215 ? 20.719 21.156 -0.476 1 96.88 215 GLU B CA 1
ATOM 5114 C C . GLU B 1 215 ? 21.578 21.719 0.654 1 96.88 215 GLU B C 1
ATOM 5116 O O . GLU B 1 215 ? 21.484 22.906 0.973 1 96.88 215 GLU B O 1
ATOM 5121 N N . ARG B 1 216 ? 22.406 20.812 1.137 1 97.06 216 ARG B N 1
ATOM 5122 C CA . ARG B 1 216 ? 23.344 21.266 2.154 1 97.06 216 ARG B CA 1
ATOM 5123 C C . ARG B 1 216 ? 24.312 22.281 1.584 1 97.06 216 ARG B C 1
ATOM 5125 O O . ARG B 1 216 ? 24.859 22.094 0.49 1 97.06 216 ARG B O 1
ATOM 5132 N N . GLN B 1 217 ? 24.516 23.375 2.369 1 96.69 217 GLN B N 1
ATOM 5133 C CA . GLN B 1 217 ? 25.484 24.391 1.979 1 96.69 217 GLN B CA 1
ATOM 5134 C C . GLN B 1 217 ? 26.766 24.281 2.797 1 96.69 217 GLN B C 1
ATOM 5136 O O . GLN B 1 217 ? 26.734 23.859 3.957 1 96.69 217 GLN B O 1
ATOM 5141 N N . PRO B 1 218 ? 27.891 24.703 2.18 1 96.12 218 PRO B N 1
ATOM 5142 C CA . PRO B 1 218 ? 29.141 24.688 2.945 1 96.12 218 PRO B CA 1
ATOM 5143 C C . PRO B 1 218 ? 29.062 25.531 4.219 1 96.12 218 PRO B C 1
ATOM 5145 O O . PRO B 1 218 ? 28.469 26.609 4.215 1 96.12 218 PRO B O 1
ATOM 5148 N N . GLY B 1 219 ? 29.594 24.953 5.262 1 95.94 219 GLY B N 1
ATOM 5149 C CA . GLY B 1 219 ? 29.703 25.703 6.5 1 95.94 219 GLY B CA 1
ATOM 5150 C C . GLY B 1 219 ? 28.5 25.5 7.414 1 95.94 219 GLY B C 1
ATOM 5151 O O . GLY B 1 219 ? 28.547 25.891 8.586 1 95.94 219 GLY B O 1
ATOM 5152 N N . GLN B 1 220 ? 27.453 24.891 6.934 1 97.06 220 GLN B N 1
ATOM 5153 C CA . GLN B 1 220 ? 26.297 24.641 7.777 1 97.06 220 GLN B CA 1
ATOM 5154 C C . GLN B 1 220 ? 26.594 23.594 8.836 1 97.06 220 GLN B C 1
ATOM 5156 O O . GLN B 1 220 ? 27.234 22.578 8.531 1 97.06 220 GLN B O 1
ATOM 5161 N N . THR B 1 221 ? 26.141 23.953 10.031 1 97.94 221 THR B N 1
ATOM 5162 C CA . THR B 1 221 ? 26.125 22.891 11.039 1 97.94 221 THR B CA 1
ATOM 5163 C C . THR B 1 221 ? 25.047 21.859 10.727 1 97.94 221 THR B C 1
ATOM 5165 O O . THR B 1 221 ? 24.156 22.125 9.922 1 97.94 221 THR B O 1
ATOM 5168 N N . GLU B 1 222 ? 25.125 20.703 11.398 1 98 222 GLU B N 1
ATOM 5169 C CA . GLU B 1 222 ? 24.094 19.688 11.203 1 98 222 GLU B CA 1
ATOM 5170 C C . GLU B 1 222 ? 22.719 20.188 11.633 1 98 222 GLU B C 1
ATOM 5172 O O . GLU B 1 222 ? 21.734 19.969 10.945 1 98 222 GLU B O 1
ATOM 5177 N N . MET B 1 223 ? 22.688 20.875 12.719 1 98.56 223 MET B N 1
ATOM 5178 C CA . MET B 1 223 ? 21.438 21.438 13.211 1 98.56 223 MET B CA 1
ATOM 5179 C C . MET B 1 223 ? 20.859 22.438 12.203 1 98.56 223 MET B C 1
ATOM 5181 O O . MET B 1 223 ? 19.672 22.359 11.875 1 98.56 223 MET B O 1
ATOM 5185 N N . GLU B 1 224 ? 21.656 23.25 11.711 1 98.31 224 GLU B N 1
ATOM 5186 C CA . GLU B 1 224 ? 21.219 24.25 10.75 1 98.31 224 GLU B CA 1
ATOM 5187 C C . GLU B 1 224 ? 20.672 23.594 9.477 1 98.31 224 GLU B C 1
ATOM 5189 O O . GLU B 1 224 ? 19.625 24 8.961 1 98.31 224 GLU B O 1
ATOM 5194 N N . TYR B 1 225 ? 21.438 22.641 8.992 1 98.44 225 TYR B N 1
ATOM 5195 C CA . TYR B 1 225 ? 21.031 21.984 7.77 1 98.44 225 TYR B CA 1
ATOM 5196 C C . TYR B 1 225 ? 19.672 21.312 7.945 1 98.44 225 TYR B C 1
ATOM 5198 O O . TYR B 1 225 ? 18.766 21.5 7.117 1 98.44 225 TYR B O 1
ATOM 5206 N N . GLN B 1 226 ? 19.469 20.562 9.031 1 98.5 226 GLN B N 1
ATOM 5207 C CA . GLN B 1 226 ? 18.219 19.859 9.25 1 98.5 226 GLN B CA 1
ATOM 5208 C C . GLN B 1 226 ? 17.062 20.844 9.422 1 98.5 226 GLN B C 1
ATOM 5210 O O . GLN B 1 226 ? 15.953 20.609 8.93 1 98.5 226 GLN B O 1
ATOM 5215 N N . MET B 1 227 ? 17.312 21.953 10.039 1 98.31 227 MET B N 1
ATOM 5216 C CA . MET B 1 227 ? 16.281 22.953 10.234 1 98.31 227 MET B CA 1
ATOM 5217 C C . MET B 1 227 ? 15.891 23.594 8.906 1 98.31 227 MET B C 1
ATOM 5219 O O . MET B 1 227 ? 14.719 23.875 8.664 1 98.31 227 MET B O 1
ATOM 5223 N N . ARG B 1 228 ? 16.828 23.812 8.062 1 98.06 228 ARG B N 1
ATOM 5224 C CA . ARG B 1 228 ? 16.547 24.406 6.762 1 98.06 228 ARG B CA 1
ATOM 5225 C C . ARG B 1 228 ? 15.867 23.406 5.836 1 98.06 228 ARG B C 1
ATOM 5227 O O . ARG B 1 228 ? 15.008 23.781 5.031 1 98.06 228 ARG B O 1
ATOM 5234 N N . ASN B 1 229 ? 16.234 22.141 5.965 1 98.44 229 ASN B N 1
ATOM 5235 C CA . ASN B 1 229 ? 15.648 21.047 5.191 1 98.44 229 ASN B CA 1
ATOM 5236 C C . ASN B 1 229 ? 14.703 20.203 6.039 1 98.44 229 ASN B C 1
ATOM 5238 O O . ASN B 1 229 ? 14.641 18.984 5.879 1 98.44 229 ASN B O 1
ATOM 5242 N N . TRP B 1 230 ? 13.93 20.875 6.828 1 98.31 230 TRP B N 1
ATOM 5243 C CA . TRP B 1 230 ? 13.219 20.297 7.965 1 98.31 230 TRP B CA 1
ATOM 5244 C C . TRP B 1 230 ? 12.242 19.219 7.504 1 98.31 230 TRP B C 1
ATOM 5246 O O . TRP B 1 230 ? 11.922 18.297 8.258 1 98.31 230 TRP B O 1
ATOM 5256 N N . TYR B 1 231 ? 11.766 19.266 6.25 1 98.12 231 TYR B N 1
ATOM 5257 C CA . TYR B 1 231 ? 10.742 18.344 5.754 1 98.12 231 TYR B CA 1
ATOM 5258 C C . TYR B 1 231 ? 11.25 16.906 5.777 1 98.12 231 TYR B C 1
ATOM 5260 O O . TYR B 1 231 ? 10.453 15.961 5.836 1 98.12 231 TYR B O 1
ATOM 5268 N N . TYR B 1 232 ? 12.508 16.719 5.82 1 98.5 232 TYR B N 1
ATOM 5269 C CA . TYR B 1 232 ? 13.07 15.398 5.57 1 98.5 232 TYR B CA 1
ATOM 5270 C C . TYR B 1 232 ? 13.633 14.789 6.852 1 98.5 232 TYR B C 1
ATOM 5272 O O . TYR B 1 232 ? 14.336 13.781 6.809 1 98.5 232 TYR B O 1
ATOM 5280 N N . PHE B 1 233 ? 13.281 15.391 7.977 1 98.75 233 PHE B N 1
ATOM 5281 C CA . PHE B 1 233 ? 13.727 14.875 9.266 1 98.75 233 PHE B CA 1
ATOM 5282 C C . PHE B 1 233 ? 12.555 14.719 10.227 1 98.75 233 PHE B C 1
ATOM 5284 O O . PHE B 1 233 ? 11.828 15.68 10.484 1 98.75 233 PHE B O 1
ATOM 5291 N N . ASN B 1 234 ? 12.461 13.586 10.859 1 98.75 234 ASN B N 1
ATOM 5292 C CA . ASN B 1 234 ? 11.273 13.195 11.609 1 98.75 234 ASN B CA 1
ATOM 5293 C C . ASN B 1 234 ? 11.086 14.062 12.852 1 98.75 234 ASN B C 1
ATOM 5295 O O . ASN B 1 234 ? 9.953 14.336 13.258 1 98.75 234 ASN B O 1
ATOM 5299 N N . TRP B 1 235 ? 12.117 14.508 13.461 1 98.75 235 TRP B N 1
ATOM 5300 C CA . TRP B 1 235 ? 11.93 15.273 14.688 1 98.75 235 TRP B CA 1
ATOM 5301 C C . TRP B 1 235 ? 11.305 16.625 14.391 1 98.75 235 TRP B C 1
ATOM 5303 O O . TRP B 1 235 ? 10.766 17.281 15.289 1 98.75 235 TRP B O 1
ATOM 5313 N N . LEU B 1 236 ? 11.359 17.031 13.125 1 98.75 236 LEU B N 1
ATOM 5314 C CA . LEU B 1 236 ? 10.812 18.328 12.719 1 98.75 236 LEU B CA 1
ATOM 5315 C C . LEU B 1 236 ? 9.508 18.156 11.961 1 98.75 236 LEU B C 1
ATOM 5317 O O . LEU B 1 236 ? 8.539 18.875 12.195 1 98.75 236 LEU B O 1
ATOM 5321 N N . CYS B 1 237 ? 9.461 17.188 11.047 1 98.12 237 CYS B N 1
ATOM 5322 C CA . CYS B 1 237 ? 8.359 17.031 10.102 1 98.12 237 CYS B CA 1
ATOM 5323 C C . CYS B 1 237 ? 7.441 15.891 10.523 1 98.12 237 CYS B C 1
ATOM 5325 O O . CYS B 1 237 ? 6.223 15.977 10.352 1 98.12 237 CYS B O 1
ATOM 5327 N N . GLY B 1 238 ? 7.996 14.828 11.086 1 98.56 238 GLY B N 1
ATOM 5328 C CA . GLY B 1 238 ? 7.254 13.609 11.391 1 98.56 238 GLY B CA 1
ATOM 5329 C C . GLY B 1 238 ? 6.996 12.75 10.172 1 98.56 238 GLY B C 1
ATOM 5330 O O . GLY B 1 238 ? 6.238 11.773 10.242 1 98.56 238 GLY B O 1
ATOM 5331 N N . ASP B 1 239 ? 7.598 13.094 9.008 1 98.69 239 ASP B N 1
ATOM 5332 C CA . ASP B 1 239 ? 7.383 12.469 7.707 1 98.69 239 ASP B CA 1
ATOM 5333 C C . ASP B 1 239 ? 6.117 13 7.043 1 98.69 239 ASP B C 1
ATOM 5335 O O . ASP B 1 239 ? 5.277 13.617 7.703 1 98.69 239 ASP B O 1
ATOM 5339 N N . HIS B 1 240 ? 5.953 12.742 5.727 1 98.5 240 HIS B N 1
ATOM 5340 C CA . HIS B 1 240 ? 4.871 13.375 4.98 1 98.5 240 HIS B CA 1
ATOM 5341 C C . HIS B 1 240 ? 3.525 12.742 5.312 1 98.5 240 HIS B C 1
ATOM 5343 O O . HIS B 1 240 ? 2.477 13.352 5.09 1 98.5 240 HIS B O 1
ATOM 5349 N N . ILE B 1 241 ? 3.502 11.539 5.898 1 98.88 241 ILE B N 1
ATOM 5350 C CA . ILE B 1 241 ? 2.248 10.969 6.387 1 98.88 241 ILE B CA 1
ATOM 5351 C C . ILE B 1 241 ? 1.701 11.828 7.523 1 98.88 241 ILE B C 1
ATOM 5353 O O . ILE B 1 241 ? 0.486 11.977 7.672 1 98.88 241 ILE B O 1
ATOM 5357 N N . THR B 1 242 ? 2.586 12.461 8.297 1 98.81 242 THR B N 1
ATOM 5358 C CA . THR B 1 242 ? 2.174 13.32 9.391 1 98.81 242 THR B CA 1
ATOM 5359 C C . THR B 1 242 ? 1.988 14.758 8.914 1 98.81 242 THR B C 1
ATOM 5361 O O . THR B 1 242 ? 0.954 15.375 9.172 1 98.81 242 THR B O 1
ATOM 5364 N N . GLU B 1 243 ? 2.893 15.203 8.211 1 98.25 243 GLU B N 1
ATOM 5365 C CA . GLU B 1 243 ? 2.91 16.609 7.852 1 98.25 243 GLU B CA 1
ATOM 5366 C C . GLU B 1 243 ? 1.809 16.938 6.848 1 98.25 243 GLU B C 1
ATOM 5368 O O . GLU B 1 243 ? 1.144 17.969 6.961 1 98.25 243 GLU B O 1
ATOM 5373 N N . GLN B 1 244 ? 1.562 16.125 5.812 1 98.19 244 GLN B N 1
ATOM 5374 C CA . GLN B 1 244 ? 0.588 16.438 4.77 1 98.19 244 GLN B CA 1
ATOM 5375 C C . GLN B 1 244 ? -0.654 15.562 4.906 1 98.19 244 GLN B C 1
ATOM 5377 O O . GLN B 1 244 ? -1.777 16.062 4.926 1 98.19 244 GLN B O 1
ATOM 5382 N N . HIS B 1 245 ? -0.437 14.297 5.031 1 98.75 245 HIS B N 1
ATOM 5383 C CA . HIS B 1 245 ? -1.518 13.32 4.922 1 98.75 245 HIS B CA 1
ATOM 5384 C C . HIS B 1 245 ? -2.412 13.344 6.156 1 98.75 245 HIS B C 1
ATOM 5386 O O . HIS B 1 245 ? -3.504 12.773 6.152 1 98.75 245 HIS B O 1
ATOM 5392 N N . VAL B 1 246 ? -2.016 14.055 7.195 1 98.88 246 VAL B N 1
ATOM 5393 C CA . VAL B 1 246 ? -2.809 14.188 8.414 1 98.88 246 VAL B CA 1
ATOM 5394 C C . VAL B 1 246 ? -4.188 14.75 8.078 1 98.88 246 VAL B C 1
ATOM 5396 O O . VAL B 1 246 ? -5.184 14.391 8.711 1 98.88 246 VAL B O 1
ATOM 5399 N N . HIS B 1 247 ? -4.324 15.531 7.039 1 98.88 247 HIS B N 1
ATOM 5400 C CA . HIS B 1 247 ? -5.609 16.094 6.633 1 98.88 247 HIS B CA 1
ATOM 5401 C C . HIS B 1 247 ? -6.605 14.977 6.309 1 98.88 247 HIS B C 1
ATOM 5403 O O . HIS B 1 247 ? -7.746 15.008 6.785 1 98.88 247 HIS B O 1
ATOM 5409 N N . ASN B 1 248 ? -6.184 14.062 5.531 1 98.94 248 ASN B N 1
ATOM 5410 C CA . ASN B 1 248 ? -7.066 12.984 5.09 1 98.94 248 ASN B CA 1
ATOM 5411 C C . ASN B 1 248 ? -7.355 12 6.223 1 98.94 248 ASN B C 1
ATOM 5413 O O . ASN B 1 248 ? -8.453 11.461 6.309 1 98.94 248 ASN B O 1
ATOM 5417 N N . LEU B 1 249 ? -6.348 11.797 7.012 1 98.94 249 LEU B N 1
ATOM 5418 C CA . LEU B 1 249 ? -6.535 10.922 8.164 1 98.94 249 LEU B CA 1
ATOM 5419 C C . LEU B 1 249 ? -7.516 11.539 9.156 1 98.94 249 LEU B C 1
ATOM 5421 O O . LEU B 1 249 ? -8.32 10.828 9.766 1 98.94 249 LEU B O 1
ATOM 5425 N N . ASP B 1 250 ? -7.438 12.828 9.297 1 98.94 250 ASP B N 1
ATOM 5426 C CA . ASP B 1 250 ? -8.398 13.547 10.125 1 98.94 250 ASP B CA 1
ATOM 5427 C C . ASP B 1 250 ? -9.82 13.383 9.586 1 98.94 250 ASP B C 1
ATOM 5429 O O . ASP B 1 250 ? -10.766 13.195 10.352 1 98.94 250 ASP B O 1
ATOM 5433 N N . VAL B 1 251 ? -9.984 13.43 8.289 1 98.94 251 VAL B N 1
ATOM 5434 C CA . VAL B 1 251 ? -11.297 13.258 7.672 1 98.94 251 VAL B CA 1
ATOM 5435 C C . VAL B 1 251 ? -11.805 11.844 7.941 1 98.94 251 VAL B C 1
ATOM 5437 O O . VAL B 1 251 ? -12.992 11.648 8.227 1 98.94 251 VAL B O 1
ATOM 5440 N N . ALA B 1 252 ? -10.93 10.891 7.844 1 98.94 252 ALA B N 1
ATOM 5441 C CA . ALA B 1 252 ? -11.328 9.523 8.164 1 98.94 252 ALA B CA 1
ATOM 5442 C C . ALA B 1 252 ? -11.844 9.422 9.594 1 98.94 252 ALA B C 1
ATOM 5444 O O . ALA B 1 252 ? -12.898 8.828 9.844 1 98.94 252 ALA B O 1
ATOM 5445 N N . ASN B 1 253 ? -11.086 9.992 10.523 1 98.94 253 ASN B N 1
ATOM 5446 C CA . ASN B 1 253 ? -11.516 10.008 11.914 1 98.94 253 ASN B CA 1
ATOM 5447 C C . ASN B 1 253 ? -12.844 10.734 12.086 1 98.94 253 ASN B C 1
ATOM 5449 O O . ASN B 1 253 ? -13.703 10.297 12.859 1 98.94 253 ASN B O 1
ATOM 5453 N N . TRP B 1 254 ? -12.953 11.859 11.391 1 98.94 254 TRP B N 1
ATOM 5454 C CA . TRP B 1 254 ? -14.164 12.672 11.445 1 98.94 254 TRP B CA 1
ATOM 5455 C C . TRP B 1 254 ? -15.375 11.883 10.953 1 98.94 254 TRP B C 1
ATOM 5457 O O . TRP B 1 254 ? -16.406 11.82 11.633 1 98.94 254 TRP B O 1
ATOM 5467 N N . VAL B 1 255 ? -15.227 11.164 9.844 1 98.88 255 VAL B N 1
ATOM 5468 C CA . VAL B 1 255 ? -16.297 10.359 9.266 1 98.88 255 VAL B CA 1
ATOM 5469 C C . VAL B 1 255 ? -16.656 9.211 10.203 1 98.88 255 VAL B C 1
ATOM 5471 O O . VAL B 1 255 ? -17.844 8.938 10.43 1 98.88 255 VAL B O 1
ATOM 5474 N N . LYS B 1 256 ? -15.688 8.633 10.781 1 98.44 256 LYS B N 1
ATOM 5475 C CA . LYS B 1 256 ? -15.906 7.5 11.672 1 98.44 256 LYS B CA 1
ATOM 5476 C C . LYS B 1 256 ? -16.344 7.961 13.055 1 98.44 256 LYS B C 1
ATOM 5478 O O . LYS B 1 256 ? -16.797 7.156 13.875 1 98.44 256 LYS B O 1
ATOM 5483 N N . ASN B 1 257 ? -16.172 9.242 13.281 1 98 257 ASN B N 1
ATOM 5484 C CA . ASN B 1 257 ? -16.422 9.805 14.609 1 98 257 ASN B CA 1
ATOM 5485 C C . ASN B 1 257 ? -15.734 8.992 15.703 1 98 257 ASN B C 1
ATOM 5487 O O . ASN B 1 257 ? -16.359 8.633 16.703 1 98 257 ASN B O 1
ATOM 5491 N N . SER B 1 258 ? -14.547 8.586 15.414 1 98.25 258 SER B N 1
ATOM 5492 C CA . SER B 1 258 ? -13.688 7.781 16.281 1 98.25 258 SER B CA 1
ATOM 5493 C C . SER B 1 258 ? -12.242 7.777 15.773 1 98.25 258 SER B C 1
ATOM 5495 O O . SER B 1 258 ? -11.922 8.453 14.797 1 98.25 258 SER B O 1
ATOM 5497 N N . TYR B 1 259 ? -11.43 7.137 16.531 1 98.75 259 TYR B N 1
ATOM 5498 C CA . TYR B 1 259 ? -10.031 6.988 16.156 1 98.75 259 TYR B CA 1
ATOM 5499 C C . TYR B 1 259 ? -9.656 5.516 16.016 1 98.75 259 TYR B C 1
ATOM 5501 O O . TYR B 1 259 ? -10.297 4.648 16.625 1 98.75 259 TYR B O 1
ATOM 5509 N N . PRO B 1 260 ? -8.656 5.23 15.211 1 98.81 260 PRO B N 1
ATOM 5510 C CA . PRO B 1 260 ? -8.312 3.82 15.031 1 98.81 260 PRO B CA 1
ATOM 5511 C C . PRO B 1 260 ? -7.746 3.182 16.297 1 98.81 260 PRO B C 1
ATOM 5513 O O . PRO B 1 260 ? -7.129 3.869 17.125 1 98.81 260 PRO B O 1
ATOM 5516 N N . ILE B 1 261 ? -7.898 1.859 16.359 1 98.69 261 ILE B N 1
ATOM 5517 C CA . ILE B 1 261 ? -7.359 1.128 17.5 1 98.69 261 ILE B CA 1
ATOM 5518 C C . ILE B 1 261 ? -6.07 0.418 17.094 1 98.69 261 ILE B C 1
ATOM 5520 O O . ILE B 1 261 ? -5.32 -0.052 17.953 1 98.69 261 ILE B O 1
ATOM 5524 N N . LYS B 1 262 ? -5.859 0.344 15.797 1 98.62 262 LYS B N 1
ATOM 5525 C CA . LYS B 1 262 ? -4.684 -0.351 15.281 1 98.62 262 LYS B CA 1
ATOM 5526 C C . LYS B 1 262 ? -4.328 0.136 13.875 1 98.62 262 LYS B C 1
ATOM 5528 O O . LYS B 1 262 ? -5.195 0.62 13.141 1 98.62 262 LYS B O 1
ATOM 5533 N N . ALA B 1 263 ? -3.02 0.041 13.578 1 98.88 263 ALA B N 1
ATOM 5534 C CA . ALA B 1 263 ? -2.535 0.309 12.227 1 98.88 263 ALA B CA 1
ATOM 5535 C C . ALA B 1 263 ? -1.577 -0.783 11.758 1 98.88 263 ALA B C 1
ATOM 5537 O O . ALA B 1 263 ? -0.8 -1.317 12.555 1 98.88 263 ALA B O 1
ATOM 5538 N N . GLU B 1 264 ? -1.628 -1.118 10.539 1 98.56 264 GLU B N 1
ATOM 5539 C CA . GLU B 1 264 ? -0.658 -1.95 9.836 1 98.56 264 GLU B CA 1
ATOM 5540 C C . GLU B 1 264 ? -0.397 -1.423 8.43 1 98.56 264 GLU B C 1
ATOM 5542 O O . GLU B 1 264 ? -1.29 -0.854 7.797 1 98.56 264 GLU B O 1
ATOM 5547 N N . GLY B 1 265 ? 0.829 -1.575 8.016 1 97.5 265 GLY B N 1
ATOM 5548 C CA . GLY B 1 265 ? 1.074 -0.961 6.719 1 97.5 265 GLY B CA 1
ATOM 5549 C C . GLY B 1 265 ? 2.428 -1.319 6.133 1 97.5 265 GLY B C 1
ATOM 5550 O O . GLY B 1 265 ? 3.184 -2.086 6.734 1 97.5 265 GLY B O 1
ATOM 5551 N N . THR B 1 266 ? 2.623 -0.852 4.926 1 97.75 266 THR B N 1
ATOM 5552 C CA . THR B 1 266 ? 3.834 -1.055 4.137 1 97.75 266 THR B CA 1
ATOM 5553 C C . THR B 1 266 ? 4.293 0.255 3.504 1 97.75 266 THR B C 1
ATOM 5555 O O . THR B 1 266 ? 3.469 1.053 3.051 1 97.75 266 THR B O 1
ATOM 5558 N N . GLY B 1 267 ? 5.59 0.456 3.49 1 97.5 267 GLY B N 1
ATOM 5559 C CA . GLY B 1 267 ? 6.164 1.652 2.895 1 97.5 267 GLY B CA 1
ATOM 5560 C C . GLY B 1 267 ? 7.656 1.532 2.633 1 97.5 267 GLY B C 1
ATOM 5561 O O . GLY B 1 267 ? 8.195 0.425 2.574 1 97.5 267 GLY B O 1
ATOM 5562 N N . GLY B 1 268 ? 8.227 2.68 2.312 1 97.19 268 GLY B N 1
ATOM 5563 C CA . GLY B 1 268 ? 9.656 2.682 2.041 1 97.19 268 GLY B CA 1
ATOM 5564 C C . GLY B 1 268 ? 10.109 3.871 1.214 1 97.19 268 GLY B C 1
ATOM 5565 O O . GLY B 1 268 ? 9.469 4.93 1.241 1 97.19 268 GLY B O 1
ATOM 5566 N N . ARG B 1 269 ? 11.305 3.705 0.657 1 96 269 ARG B N 1
ATOM 5567 C CA . ARG B 1 269 ? 11.922 4.703 -0.208 1 96 269 ARG B CA 1
ATOM 5568 C C . ARG B 1 269 ? 12.148 4.152 -1.611 1 96 269 ARG B C 1
ATOM 5570 O O . ARG B 1 269 ? 13.102 3.402 -1.846 1 96 269 ARG B O 1
ATOM 5577 N N . THR B 1 270 ? 11.32 4.617 -2.504 1 94.06 270 THR B N 1
ATOM 5578 C CA . THR B 1 270 ? 11.398 4.078 -3.857 1 94.06 270 THR B CA 1
ATOM 5579 C C . THR B 1 270 ? 12.102 5.059 -4.789 1 94.06 270 THR B C 1
ATOM 5581 O O . THR B 1 270 ? 13.023 4.68 -5.516 1 94.06 270 THR B O 1
ATOM 5584 N N . VAL B 1 271 ? 11.742 6.312 -4.707 1 92.75 271 VAL B N 1
ATOM 5585 C CA . VAL B 1 271 ? 12.266 7.25 -5.699 1 92.75 271 VAL B CA 1
ATOM 5586 C C . VAL B 1 271 ? 13.094 8.328 -5.004 1 92.75 271 VAL B C 1
ATOM 5588 O O . VAL B 1 271 ? 14.016 8.891 -5.598 1 92.75 271 VAL B O 1
ATOM 5591 N N . ARG B 1 272 ? 12.789 8.68 -3.791 1 92.94 272 ARG B N 1
ATOM 5592 C CA . ARG B 1 272 ? 13.492 9.727 -3.051 1 92.94 272 ARG B CA 1
ATOM 5593 C C . ARG B 1 272 ? 14.531 9.125 -2.104 1 92.94 272 ARG B C 1
ATOM 5595 O O . ARG B 1 272 ? 14.281 9.016 -0.9 1 92.94 272 ARG B O 1
ATOM 5602 N N . ARG B 1 273 ? 15.695 8.945 -2.611 1 92.38 273 ARG B N 1
ATOM 5603 C CA . ARG B 1 273 ? 16.703 8.156 -1.896 1 92.38 273 ARG B CA 1
ATOM 5604 C C . ARG B 1 273 ? 18.016 8.922 -1.769 1 92.38 273 ARG B C 1
ATOM 5606 O O . ARG B 1 273 ? 19.016 8.375 -1.305 1 92.38 273 ARG B O 1
ATOM 5613 N N . GLY B 1 274 ? 18.031 10.164 -2.119 1 93.38 274 GLY B N 1
ATOM 5614 C CA . GLY B 1 274 ? 19.266 10.93 -2.154 1 93.38 274 GLY B CA 1
ATOM 5615 C C . GLY B 1 274 ? 19.688 11.438 -0.791 1 93.38 274 GLY B C 1
ATOM 5616 O O . GLY B 1 274 ? 18.953 11.32 0.184 1 93.38 274 GLY B O 1
ATOM 5617 N N . LYS B 1 275 ? 20.828 12.07 -0.795 1 95.06 275 LYS B N 1
ATOM 5618 C CA . LYS B 1 275 ? 21.406 12.617 0.424 1 95.06 275 LYS B CA 1
ATOM 5619 C C . LYS B 1 275 ? 20.547 13.742 0.992 1 95.06 275 LYS B C 1
ATOM 5621 O O . LYS B 1 275 ? 20.547 13.977 2.203 1 95.06 275 LYS B O 1
ATOM 5626 N N . ASP B 1 276 ? 19.828 14.352 0.12 1 96.44 276 ASP B N 1
ATOM 5627 C CA . ASP B 1 276 ? 19.062 15.523 0.532 1 96.44 276 ASP B CA 1
ATOM 5628 C C . ASP B 1 276 ? 17.641 15.133 0.939 1 96.44 276 ASP B C 1
ATOM 5630 O O . ASP B 1 276 ? 16.844 15.992 1.318 1 96.44 276 ASP B O 1
ATOM 5634 N N . ASN B 1 277 ? 17.328 13.805 0.935 1 97.06 277 ASN B N 1
ATOM 5635 C CA . ASN B 1 277 ? 15.984 13.359 1.291 1 97.06 277 ASN B CA 1
ATOM 5636 C C . ASN B 1 277 ? 15.922 12.852 2.729 1 97.06 277 ASN B C 1
ATOM 5638 O O . ASN B 1 277 ? 14.961 12.188 3.119 1 97.06 277 ASN B O 1
ATOM 5642 N N . GLY B 1 278 ? 16.938 13.148 3.453 1 97.75 278 GLY B N 1
ATOM 5643 C CA . GLY B 1 278 ? 16.953 12.852 4.875 1 97.75 278 GLY B CA 1
ATOM 5644 C C . GLY B 1 278 ? 16.594 11.414 5.188 1 97.75 278 GLY B C 1
ATOM 5645 O O . GLY B 1 278 ? 17.172 10.484 4.617 1 97.75 278 GLY B O 1
ATOM 5646 N N . GLU B 1 279 ? 15.664 11.211 6.121 1 98.12 279 GLU B N 1
ATOM 5647 C CA . GLU B 1 279 ? 15.43 9.883 6.668 1 98.12 279 GLU B CA 1
ATOM 5648 C C . GLU B 1 279 ? 14.016 9.398 6.352 1 98.12 279 GLU B C 1
ATOM 5650 O O . GLU B 1 279 ? 13.656 8.266 6.68 1 98.12 279 GLU B O 1
ATOM 5655 N N . ILE B 1 280 ? 13.219 10.25 5.703 1 98.19 280 ILE B N 1
ATOM 5656 C CA . ILE B 1 280 ? 11.797 9.914 5.652 1 98.19 280 ILE B CA 1
ATOM 5657 C C . ILE B 1 280 ? 11.531 8.969 4.488 1 98.19 280 ILE B C 1
ATOM 5659 O O . ILE B 1 280 ? 12.359 8.836 3.58 1 98.19 280 ILE B O 1
ATOM 5663 N N . PHE B 1 281 ? 10.422 8.258 4.523 1 98.38 281 PHE B N 1
ATOM 5664 C CA . PHE B 1 281 ? 9.922 7.461 3.414 1 98.38 281 PHE B CA 1
ATOM 5665 C C . PHE B 1 281 ? 9.336 8.352 2.326 1 98.38 281 PHE B C 1
ATOM 5667 O O . PHE B 1 281 ? 9.094 9.539 2.553 1 98.38 281 PHE B O 1
ATOM 5674 N N . ASP B 1 282 ? 9.195 7.805 1.11 1 98.19 282 ASP B N 1
ATOM 5675 C CA . ASP B 1 282 ? 8.531 8.57 0.061 1 98.19 282 ASP B CA 1
ATOM 5676 C C . ASP B 1 282 ? 7.152 7.98 -0.251 1 98.19 282 ASP B C 1
ATOM 5678 O O . ASP B 1 282 ? 6.445 8.477 -1.132 1 98.19 282 ASP B O 1
ATOM 5682 N N . HIS B 1 283 ? 6.793 6.91 0.507 1 98.56 283 HIS B N 1
ATOM 5683 C CA . HIS B 1 283 ? 5.43 6.398 0.403 1 98.56 283 HIS B CA 1
ATOM 5684 C C . HIS B 1 283 ? 5.043 5.609 1.648 1 98.56 283 HIS B C 1
ATOM 5686 O O . HIS B 1 283 ? 5.895 4.988 2.287 1 98.56 283 HIS B O 1
ATOM 5692 N N . HIS B 1 284 ? 3.777 5.684 2.035 1 98.75 284 HIS B N 1
ATOM 5693 C CA . HIS B 1 284 ? 3.115 4.934 3.096 1 98.75 284 HIS B CA 1
ATOM 5694 C C . HIS B 1 284 ? 1.753 4.422 2.643 1 98.75 284 HIS B C 1
ATOM 5696 O O . HIS B 1 284 ? 0.94 5.188 2.119 1 98.75 284 HIS B O 1
ATOM 5702 N N . VAL B 1 285 ? 1.521 3.18 2.805 1 98.81 285 VAL B N 1
ATOM 5703 C CA . VAL B 1 285 ? 0.176 2.623 2.715 1 98.81 285 VAL B CA 1
ATOM 5704 C C . VAL B 1 285 ? -0.191 1.945 4.035 1 98.81 285 VAL B C 1
ATOM 5706 O O . VAL B 1 285 ? 0.52 1.051 4.496 1 98.81 285 VAL B O 1
ATOM 5709 N N . VAL B 1 286 ? -1.279 2.406 4.598 1 98.88 286 VAL B N 1
ATOM 5710 C CA . VAL B 1 286 ? -1.643 1.963 5.941 1 98.88 286 VAL B CA 1
ATOM 5711 C C . VAL B 1 286 ? -3.117 1.568 5.973 1 98.88 286 VAL B C 1
ATOM 5713 O O . VAL B 1 286 ? -3.963 2.25 5.391 1 98.88 286 VAL B O 1
ATOM 5716 N N . LEU B 1 287 ? -3.412 0.5 6.57 1 98.75 287 LEU B N 1
ATOM 5717 C CA . LEU B 1 287 ? -4.77 0.148 6.977 1 98.75 287 LEU B CA 1
ATOM 5718 C C . LEU B 1 287 ? -5.008 0.505 8.438 1 98.75 287 LEU B C 1
ATOM 5720 O O . LEU B 1 287 ? -4.309 0.011 9.328 1 98.75 287 LEU B O 1
ATOM 5724 N N . PHE B 1 288 ? -5.961 1.34 8.625 1 98.88 288 PHE B N 1
ATOM 5725 C CA . PHE B 1 288 ? -6.395 1.68 9.977 1 98.88 288 PHE B CA 1
ATOM 5726 C C . PHE B 1 288 ? -7.652 0.903 10.352 1 98.88 288 PHE B C 1
ATOM 5728 O O . PHE B 1 288 ? -8.656 0.953 9.641 1 98.88 288 PHE B O 1
ATOM 5735 N N . THR B 1 289 ? -7.562 0.202 11.445 1 98.12 289 THR B N 1
ATOM 5736 C CA . THR B 1 289 ? -8.711 -0.532 11.969 1 98.12 289 THR B CA 1
ATOM 5737 C C . THR B 1 289 ? -9.359 0.23 13.117 1 98.12 289 THR B C 1
ATOM 5739 O O . THR B 1 289 ? -8.68 0.67 14.047 1 98.12 289 THR B O 1
ATOM 5742 N N . TYR B 1 290 ? -10.648 0.414 13.031 1 97.5 290 TYR B N 1
ATOM 5743 C CA . TYR B 1 290 ? -11.414 1.09 14.07 1 97.5 290 TYR B CA 1
ATOM 5744 C C . TYR B 1 290 ? -12.086 0.082 14.992 1 97.5 290 TYR B C 1
ATOM 5746 O O . TYR B 1 290 ? -12.094 -1.119 14.711 1 97.5 290 TYR B O 1
ATOM 5754 N N . GLU B 1 291 ? -12.633 0.547 16.078 1 96.12 291 GLU B N 1
ATOM 5755 C CA . GLU B 1 291 ? -13.164 -0.307 17.141 1 96.12 291 GLU B CA 1
ATOM 5756 C C . GLU B 1 291 ? -14.281 -1.208 16.609 1 96.12 291 GLU B C 1
ATOM 5758 O O . GLU B 1 291 ? -14.414 -2.354 17.047 1 96.12 291 GLU B O 1
ATOM 5763 N N . ASP B 1 292 ? -15.039 -0.775 15.664 1 92.06 292 ASP B N 1
ATOM 5764 C CA . ASP B 1 292 ? -16.188 -1.532 15.164 1 92.06 292 ASP B CA 1
ATOM 5765 C C . ASP B 1 292 ? -15.758 -2.502 14.062 1 92.06 292 ASP B C 1
ATOM 5767 O O . ASP B 1 292 ? -16.609 -3.117 13.414 1 92.06 292 ASP B O 1
ATOM 5771 N N . GLY B 1 293 ? -14.492 -2.543 13.805 1 91.38 293 GLY B N 1
ATOM 5772 C CA . GLY B 1 293 ? -13.977 -3.482 12.82 1 91.38 293 GLY B CA 1
ATOM 5773 C C . GLY B 1 293 ? -13.789 -2.869 11.445 1 91.38 293 GLY B C 1
ATOM 5774 O O . GLY B 1 293 ? -13.234 -3.502 10.547 1 91.38 293 GLY B O 1
ATOM 5775 N N . THR B 1 294 ? -14.219 -1.646 11.258 1 94.12 294 THR B N 1
ATOM 5776 C CA . THR B 1 294 ? -14.016 -0.948 9.992 1 94.12 294 THR B CA 1
ATOM 5777 C C . THR B 1 294 ? -12.523 -0.821 9.68 1 94.12 294 THR B C 1
ATOM 5779 O O . THR B 1 294 ? -11.719 -0.553 10.57 1 94.12 294 THR B O 1
ATOM 5782 N N . VAL B 1 295 ? -12.227 -1.042 8.414 1 96.31 295 VAL B N 1
ATOM 5783 C CA . VAL B 1 295 ? -10.859 -0.861 7.949 1 96.31 295 VAL B CA 1
ATOM 5784 C C . VAL B 1 295 ? -10.812 0.233 6.887 1 96.31 295 VAL B C 1
ATOM 5786 O O . VAL B 1 295 ? -11.547 0.175 5.898 1 96.31 295 VAL B O 1
ATOM 5789 N N . ILE B 1 296 ? -9.992 1.226 7.098 1 98.38 296 ILE B N 1
ATOM 5790 C CA . ILE B 1 296 ? -9.828 2.322 6.148 1 98.38 296 ILE B CA 1
ATOM 5791 C C . ILE B 1 296 ? -8.43 2.27 5.535 1 98.38 296 ILE B C 1
ATOM 5793 O O . ILE B 1 296 ? -7.434 2.229 6.258 1 98.38 296 ILE B O 1
ATOM 5797 N N . HIS B 1 297 ? -8.391 2.26 4.219 1 98.62 297 HIS B N 1
ATOM 5798 C CA . HIS B 1 297 ? -7.148 2.355 3.461 1 98.62 297 HIS B CA 1
ATOM 5799 C C . HIS B 1 297 ? -6.629 3.789 3.434 1 98.62 297 HIS B C 1
ATOM 5801 O O . HIS B 1 297 ? -7.383 4.719 3.133 1 98.62 297 HIS B O 1
ATOM 5807 N N . SER B 1 298 ? -5.383 3.9 3.709 1 98.81 298 SER B N 1
ATOM 5808 C CA . SER B 1 298 ? -4.719 5.199 3.648 1 98.81 298 SER B CA 1
ATOM 5809 C C . SER B 1 298 ? -3.428 5.125 2.842 1 98.81 298 SER B C 1
ATOM 5811 O O . SER B 1 298 ? -2.621 4.215 3.033 1 98.81 298 SER B O 1
ATOM 5813 N N . GLU B 1 299 ? -3.271 6.137 1.941 1 98.88 299 GLU B N 1
ATOM 5814 C CA . GLU B 1 299 ? -2.072 6.129 1.109 1 98.88 299 GLU B CA 1
ATOM 5815 C C . GLU B 1 299 ? -1.553 7.547 0.88 1 98.88 299 GLU B C 1
ATOM 5817 O O . GLU B 1 299 ? -2.33 8.461 0.596 1 98.88 299 GLU B O 1
ATOM 5822 N N . CYS B 1 300 ? -0.279 7.668 1.046 1 98.75 300 CYS B N 1
ATOM 5823 C CA . CYS B 1 300 ? 0.403 8.875 0.599 1 98.75 300 CYS B CA 1
ATOM 5824 C C . CYS B 1 300 ? 1.728 8.539 -0.074 1 98.75 300 CYS B C 1
ATOM 5826 O O . CYS B 1 300 ? 2.404 7.59 0.319 1 98.75 300 CYS B O 1
ATOM 5828 N N . ARG B 1 301 ? 2.064 9.32 -1.062 1 97.62 301 ARG B N 1
ATOM 5829 C CA . ARG B 1 301 ? 3.348 9.086 -1.718 1 97.62 301 ARG B CA 1
ATOM 5830 C C . ARG B 1 301 ? 3.867 10.359 -2.377 1 97.62 301 ARG B C 1
ATOM 5832 O O . ARG B 1 301 ? 3.09 11.258 -2.701 1 97.62 301 ARG B O 1
ATOM 5839 N N . HIS B 1 302 ? 5.176 10.484 -2.484 1 97.81 302 HIS B N 1
ATOM 5840 C CA . HIS B 1 302 ? 5.926 11.5 -3.213 1 97.81 302 HIS B CA 1
ATOM 5841 C C . HIS B 1 302 ? 6.672 10.898 -4.398 1 97.81 302 HIS B C 1
ATOM 5843 O O . HIS B 1 302 ? 7.895 10.734 -4.352 1 97.81 302 HIS B O 1
ATOM 5849 N N . PHE B 1 303 ? 5.938 10.594 -5.508 1 97.81 303 PHE B N 1
ATOM 5850 C CA . PHE B 1 303 ? 6.492 10.016 -6.727 1 97.81 303 PHE B CA 1
ATOM 5851 C C . PHE B 1 303 ? 6.344 10.977 -7.898 1 97.81 303 PHE B C 1
ATOM 5853 O O . PHE B 1 303 ? 5.289 11.023 -8.539 1 97.81 303 PHE B O 1
ATOM 5860 N N . PRO B 1 304 ? 7.422 11.656 -8.297 1 96.81 304 PRO B N 1
ATOM 5861 C CA . PRO B 1 304 ? 7.293 12.523 -9.469 1 96.81 304 PRO B CA 1
ATOM 5862 C C . PRO B 1 304 ? 6.879 11.75 -10.719 1 96.81 304 PRO B C 1
ATOM 5864 O O . PRO B 1 304 ? 7.402 10.664 -10.984 1 96.81 304 PRO B O 1
ATOM 5867 N N . GLY B 1 305 ? 5.922 12.289 -11.414 1 97 305 GLY B N 1
ATOM 5868 C CA . GLY B 1 305 ? 5.504 11.688 -12.672 1 97 305 GLY B CA 1
ATOM 5869 C C . GLY B 1 305 ? 4.406 10.656 -12.5 1 97 305 GLY B C 1
ATOM 5870 O O . GLY B 1 305 ? 3.754 10.266 -13.477 1 97 305 GLY B O 1
ATOM 5871 N N . ALA B 1 306 ? 4.152 10.133 -11.312 1 97.81 306 ALA B N 1
ATOM 5872 C CA . ALA B 1 306 ? 3.047 9.219 -11.039 1 97.81 306 ALA B CA 1
ATOM 5873 C C . ALA B 1 306 ? 1.723 9.977 -10.961 1 97.81 306 ALA B C 1
ATOM 5875 O O . ALA B 1 306 ? 1.696 11.203 -11.031 1 97.81 306 ALA B O 1
ATOM 5876 N N . HIS B 1 307 ? 0.683 9.227 -10.852 1 97.44 307 HIS B N 1
ATOM 5877 C CA . HIS B 1 307 ? -0.648 9.82 -10.758 1 97.44 307 HIS B CA 1
ATOM 5878 C C . HIS B 1 307 ? -0.848 10.523 -9.422 1 97.44 307 HIS B C 1
ATOM 5880 O O . HIS B 1 307 ? -0.593 9.945 -8.367 1 97.44 307 HIS B O 1
ATOM 5886 N N . ASN B 1 308 ? -1.255 11.789 -9.492 1 97.69 308 ASN B N 1
ATOM 5887 C CA . ASN B 1 308 ? -1.592 12.531 -8.281 1 97.69 308 ASN B CA 1
ATOM 5888 C C . ASN B 1 308 ? -3.049 12.312 -7.879 1 97.69 308 ASN B C 1
ATOM 5890 O O . ASN B 1 308 ? -3.93 12.242 -8.742 1 97.69 308 ASN B O 1
ATOM 5894 N N . ARG B 1 309 ? -3.254 12.219 -6.598 1 97.75 309 ARG B N 1
ATOM 5895 C CA . ARG B 1 309 ? -4.594 12.008 -6.059 1 97.75 309 ARG B CA 1
ATOM 5896 C C . ARG B 1 309 ? -4.676 12.469 -4.609 1 97.75 309 ARG B C 1
ATOM 5898 O O . ARG B 1 309 ? -3.916 12 -3.758 1 97.75 309 ARG B O 1
ATOM 5905 N N . VAL B 1 310 ? -5.578 13.43 -4.293 1 98.69 310 VAL B N 1
ATOM 5906 C CA . VAL B 1 310 ? -5.863 13.875 -2.932 1 98.69 310 VAL B CA 1
ATOM 5907 C C . VAL B 1 310 ? -7.371 13.906 -2.703 1 98.69 310 VAL B C 1
ATOM 5909 O O . VAL B 1 310 ? -8.047 14.859 -3.109 1 98.69 310 VAL B O 1
ATOM 5912 N N . ASP B 1 311 ? -7.891 12.852 -2.055 1 98.75 311 ASP B N 1
ATOM 5913 C CA . ASP B 1 311 ? -9.336 12.75 -1.857 1 98.75 311 ASP B CA 1
ATOM 5914 C C . ASP B 1 311 ? -9.672 11.703 -0.796 1 98.75 311 ASP B C 1
ATOM 5916 O O . ASP B 1 311 ? -8.773 11.078 -0.228 1 98.75 311 ASP B O 1
ATOM 5920 N N . GLU B 1 312 ? -10.938 11.633 -0.439 1 98.81 312 GLU B N 1
ATOM 5921 C CA . GLU B 1 312 ? -11.477 10.688 0.533 1 98.81 312 GLU B CA 1
ATOM 5922 C C . GLU B 1 312 ? -12.766 10.047 0.019 1 98.81 312 GLU B C 1
ATOM 5924 O O . GLU B 1 312 ? -13.648 10.734 -0.491 1 98.81 312 GLU B O 1
ATOM 5929 N N . SER B 1 313 ? -12.812 8.758 0.128 1 98.5 313 SER B N 1
ATOM 5930 C CA . SER B 1 313 ? -14.008 8.008 -0.221 1 98.5 313 SER B CA 1
ATOM 5931 C C . SER B 1 313 ? -14.375 7.02 0.879 1 98.5 313 SER B C 1
ATOM 5933 O O . SER B 1 313 ? -13.5 6.465 1.547 1 98.5 313 SER B O 1
ATOM 5935 N N . PHE B 1 314 ? -15.68 6.801 0.978 1 97.88 314 PHE B N 1
ATOM 5936 C CA . PHE B 1 314 ? -16.172 5.895 2.008 1 97.88 314 PHE B CA 1
ATOM 5937 C C . PHE B 1 314 ? -17.359 5.082 1.498 1 97.88 314 PHE B C 1
ATOM 5939 O O . PHE B 1 314 ? -18.141 5.57 0.684 1 97.88 314 PHE B O 1
ATOM 5946 N N . GLN B 1 315 ? -17.391 3.84 1.984 1 95 315 GLN B N 1
ATOM 5947 C CA . GLN B 1 315 ? -18.516 2.957 1.711 1 95 315 GLN B CA 1
ATOM 5948 C C . GLN B 1 315 ? -19.375 2.762 2.957 1 95 315 GLN B C 1
ATOM 5950 O O . GLN B 1 315 ? -18.875 2.363 4.008 1 95 315 GLN B O 1
ATOM 5955 N N . GLY B 1 316 ? -20.609 3.043 2.777 1 95 316 GLY B N 1
ATOM 5956 C CA . GLY B 1 316 ? -21.594 2.76 3.812 1 95 316 GLY B CA 1
ATOM 5957 C C . GLY B 1 316 ? -22.547 1.642 3.441 1 95 316 GLY B C 1
ATOM 5958 O O . GLY B 1 316 ? -22.562 1.183 2.299 1 95 316 GLY B O 1
ATOM 5959 N N . THR B 1 317 ? -23.312 1.159 4.379 1 92.94 317 THR B N 1
ATOM 5960 C CA . THR B 1 317 ? -24.234 0.043 4.188 1 92.94 317 THR B CA 1
ATOM 5961 C C . THR B 1 317 ? -25.375 0.431 3.246 1 92.94 317 THR B C 1
ATOM 5963 O O . THR B 1 317 ? -26.078 -0.436 2.721 1 92.94 317 THR B O 1
ATOM 5966 N N . LYS B 1 318 ? -25.562 1.797 3.025 1 95.25 318 LYS B N 1
ATOM 5967 C CA . LYS B 1 318 ? -26.672 2.229 2.18 1 95.25 318 LYS B CA 1
ATOM 5968 C C . LYS B 1 318 ? -26.188 3.129 1.048 1 95.25 318 LYS B C 1
ATOM 5970 O O . LYS B 1 318 ? -26.984 3.617 0.246 1 95.25 318 LYS B O 1
ATOM 5975 N N . GLY B 1 319 ? -24.922 3.381 1.014 1 95.94 319 GLY B N 1
ATOM 5976 C CA . GLY B 1 319 ? -24.438 4.281 -0.018 1 95.94 319 GLY B CA 1
ATOM 5977 C C . GLY B 1 319 ? -22.953 4.566 0.099 1 95.94 319 GLY B C 1
ATOM 5978 O O . GLY B 1 319 ? -22.234 3.855 0.806 1 95.94 319 GLY B O 1
ATOM 5979 N N . LYS B 1 320 ? -22.484 5.59 -0.689 1 97 320 LYS B N 1
ATOM 5980 C CA . LYS B 1 320 ? -21.062 5.934 -0.777 1 97 320 LYS B CA 1
ATOM 5981 C C . LYS B 1 320 ? -20.859 7.441 -0.683 1 97 320 LYS B C 1
ATOM 5983 O O . LYS B 1 320 ? -21.781 8.219 -0.937 1 97 320 LYS B O 1
ATOM 5988 N N . ALA B 1 321 ? -19.672 7.77 -0.271 1 98.62 321 ALA B N 1
ATOM 5989 C CA . ALA B 1 321 ? -19.297 9.172 -0.166 1 98.62 321 ALA B CA 1
ATOM 5990 C C . ALA B 1 321 ? -17.984 9.445 -0.892 1 98.62 321 ALA B C 1
ATOM 5992 O O . ALA B 1 321 ? -17.094 8.594 -0.912 1 98.62 321 ALA B O 1
ATOM 5993 N N . TYR B 1 322 ? -17.906 10.609 -1.489 1 98.69 322 TYR B N 1
ATOM 5994 C CA . TYR B 1 322 ? -16.672 11.109 -2.107 1 98.69 322 TYR B CA 1
ATOM 5995 C C . TYR B 1 322 ? -16.469 12.578 -1.788 1 98.69 322 TYR B C 1
ATOM 5997 O O . TYR B 1 322 ? -17.375 13.391 -1.937 1 98.69 322 TYR B O 1
ATOM 6005 N N . MET B 1 323 ? -15.227 12.906 -1.278 1 98.88 323 MET B N 1
ATOM 6006 C CA . MET B 1 323 ? -14.906 14.297 -0.974 1 98.88 323 MET B CA 1
ATOM 6007 C C . MET B 1 323 ? -13.484 14.633 -1.414 1 98.88 323 MET B C 1
ATOM 6009 O O . MET B 1 323 ? -12.625 13.75 -1.483 1 98.88 323 MET B O 1
ATOM 6013 N N . ASN B 1 324 ? -13.273 15.867 -1.734 1 98.5 324 ASN B N 1
ATOM 6014 C CA . ASN B 1 324 ? -11.93 16.422 -1.855 1 98.5 324 ASN B CA 1
ATOM 6015 C C . ASN B 1 324 ? -11.906 17.906 -1.552 1 98.5 324 ASN B C 1
ATOM 6017 O O . ASN B 1 324 ? -12.953 18.531 -1.362 1 98.5 324 ASN B O 1
ATOM 6021 N N . ALA B 1 325 ? -10.734 18.484 -1.501 1 95.19 325 ALA B N 1
ATOM 6022 C CA . ALA B 1 325 ? -10.539 19.844 -1.011 1 95.19 325 ALA B CA 1
ATOM 6023 C C . ALA B 1 325 ? -10.961 20.875 -2.061 1 95.19 325 ALA B C 1
ATOM 6025 O O . ALA B 1 325 ? -10.977 22.078 -1.79 1 95.19 325 ALA B O 1
ATOM 6026 N N . GLY B 1 326 ? -11.367 20.422 -3.219 1 97.5 326 GLY B N 1
ATOM 6027 C CA . GLY B 1 326 ? -11.875 21.312 -4.254 1 97.5 326 GLY B CA 1
ATOM 6028 C C . GLY B 1 326 ? -13.352 21.625 -4.094 1 97.5 326 GLY B C 1
ATOM 6029 O O . GLY B 1 326 ? -14.07 21.781 -5.086 1 97.5 326 GLY B O 1
ATOM 6030 N N . HIS B 1 327 ? -13.766 21.547 -2.898 1 98.19 327 HIS B N 1
ATOM 6031 C CA . HIS B 1 327 ? -15.156 21.828 -2.537 1 98.19 327 HIS B CA 1
ATOM 6032 C C . HIS B 1 327 ? -16.094 20.781 -3.123 1 98.19 327 HIS B C 1
ATOM 6034 O O . HIS B 1 327 ? -17.203 21.109 -3.562 1 98.19 327 HIS B O 1
ATOM 6040 N N . VAL B 1 328 ? -15.602 19.594 -3.172 1 98.62 328 VAL B N 1
ATOM 6041 C CA . VAL B 1 328 ? -16.406 18.469 -3.664 1 98.62 328 VAL B CA 1
ATOM 6042 C C . VAL B 1 328 ? -16.891 17.625 -2.488 1 98.62 328 VAL B C 1
ATOM 6044 O O . VAL B 1 328 ? -16.109 17.266 -1.608 1 98.62 328 VAL B O 1
ATOM 6047 N N . GLY B 1 329 ? -18.141 17.328 -2.443 1 98.81 329 GLY B N 1
ATOM 6048 C CA . GLY B 1 329 ? -18.828 16.406 -1.546 1 98.81 329 GLY B CA 1
ATOM 6049 C C . GLY B 1 329 ? -20.031 15.727 -2.18 1 98.81 329 GLY B C 1
ATOM 6050 O O . GLY B 1 329 ? -20.969 16.406 -2.605 1 98.81 329 GLY B O 1
ATOM 6051 N N . LYS B 1 330 ? -19.922 14.438 -2.293 1 98.81 330 LYS B N 1
ATOM 6052 C CA . LYS B 1 330 ? -20.984 13.688 -2.967 1 98.81 330 LYS B CA 1
ATOM 6053 C C . LYS B 1 330 ? -21.391 12.469 -2.152 1 98.81 330 LYS B C 1
ATOM 6055 O O . LYS B 1 330 ? -20.547 11.797 -1.557 1 98.81 330 LYS B O 1
ATOM 6060 N N . LEU B 1 331 ? -22.703 12.219 -2.15 1 98.75 331 LEU B N 1
ATOM 6061 C CA . LEU B 1 331 ? -23.266 10.969 -1.656 1 98.75 331 LEU B CA 1
ATOM 6062 C C . LEU B 1 331 ? -24.062 10.266 -2.746 1 98.75 331 LEU B C 1
ATOM 6064 O O . LEU B 1 331 ? -24.812 10.914 -3.49 1 98.75 331 LEU B O 1
ATOM 6068 N N . THR B 1 332 ? -23.859 9.016 -2.891 1 97.94 332 THR B N 1
ATOM 6069 C CA . THR B 1 332 ? -24.641 8.18 -3.785 1 97.94 332 THR B CA 1
ATOM 6070 C C . THR B 1 332 ? -25.203 6.965 -3.043 1 97.94 332 THR B C 1
ATOM 6072 O O . THR B 1 332 ? -24.656 6.57 -2.006 1 97.94 332 THR B O 1
ATOM 6075 N N . ASP B 1 333 ? -26.297 6.441 -3.588 1 96.06 333 ASP B N 1
ATOM 6076 C CA . ASP B 1 333 ? -26.719 5.152 -3.055 1 96.06 333 ASP B CA 1
ATOM 6077 C C . ASP B 1 333 ? -25.875 4.016 -3.615 1 96.06 333 ASP B C 1
ATOM 6079 O O . ASP B 1 333 ? -24.891 4.258 -4.312 1 96.06 333 ASP B O 1
ATOM 6083 N N . LEU B 1 334 ? -26.219 2.822 -3.268 1 88.94 334 LEU B N 1
ATOM 6084 C CA . LEU B 1 334 ? -25.406 1.664 -3.645 1 88.94 334 LEU B CA 1
ATOM 6085 C C . LEU B 1 334 ? -25.484 1.415 -5.148 1 88.94 334 LEU B C 1
ATOM 6087 O O . LEU B 1 334 ? -24.609 0.757 -5.719 1 88.94 334 LEU B O 1
ATOM 6091 N N . LYS B 1 335 ? -26.438 1.915 -5.801 1 90.25 335 LYS B N 1
ATOM 6092 C CA . LYS B 1 335 ? -26.625 1.726 -7.238 1 90.25 335 LYS B CA 1
ATOM 6093 C C . LYS B 1 335 ? -25.984 2.861 -8.031 1 90.25 335 LYS B C 1
ATOM 6095 O O . LYS B 1 335 ? -25.984 2.838 -9.258 1 90.25 335 LYS B O 1
ATOM 6100 N N . GLY B 1 336 ? -25.547 3.939 -7.352 1 92.19 336 GLY B N 1
ATOM 6101 C CA . GLY B 1 336 ? -24.844 5.031 -8.016 1 92.19 336 GLY B CA 1
ATOM 6102 C C . GLY B 1 336 ? -25.719 6.258 -8.219 1 92.19 336 GLY B C 1
ATOM 6103 O O . GLY B 1 336 ? -25.266 7.266 -8.758 1 92.19 336 GLY B O 1
ATOM 6104 N N . ASN B 1 337 ? -26.938 6.176 -7.691 1 96.81 337 ASN B N 1
ATOM 6105 C CA . ASN B 1 337 ? -27.797 7.344 -7.781 1 96.81 337 ASN B CA 1
ATOM 6106 C C . ASN B 1 337 ? -27.391 8.43 -6.797 1 96.81 337 ASN B C 1
ATOM 6108 O O . ASN B 1 337 ? -27.016 8.133 -5.656 1 96.81 337 ASN B O 1
ATOM 6112 N N . SER B 1 338 ? -27.562 9.664 -7.273 1 98.19 338 SER B N 1
ATOM 6113 C CA . SER B 1 338 ? -27.125 10.789 -6.449 1 98.19 338 SER B CA 1
ATOM 6114 C C . SER B 1 338 ? -28.094 11.016 -5.285 1 98.19 338 SER B C 1
ATOM 6116 O O . SER B 1 338 ? -29.312 11.078 -5.484 1 98.19 338 SER B O 1
ATOM 6118 N N . LEU B 1 339 ? -27.547 11.125 -4.102 1 98.44 339 LEU B N 1
ATOM 6119 C CA . LEU B 1 339 ? -28.281 11.508 -2.904 1 98.44 339 LEU B CA 1
ATOM 6120 C C . LEU B 1 339 ? -27.984 12.945 -2.51 1 98.44 339 LEU B C 1
ATOM 6122 O O . LEU B 1 339 ? -28.812 13.609 -1.88 1 98.44 339 LEU B O 1
ATOM 6126 N N . TYR B 1 340 ? -26.828 13.32 -2.766 1 98.56 340 TYR B N 1
ATOM 6127 C CA . TYR B 1 340 ? -26.344 14.656 -2.434 1 98.56 340 TYR B CA 1
ATOM 6128 C C . TYR B 1 340 ? -25.172 15.047 -3.324 1 98.56 340 TYR B C 1
ATOM 6130 O O . TYR B 1 340 ? -24.312 14.219 -3.645 1 98.56 340 TYR B O 1
ATOM 6138 N N . ASP B 1 341 ? -25.094 16.266 -3.76 1 98.75 341 ASP B N 1
ATOM 6139 C CA . ASP B 1 341 ? -24 16.875 -4.523 1 98.75 341 ASP B CA 1
ATOM 6140 C C . ASP B 1 341 ? -23.766 18.328 -4.078 1 98.75 341 ASP B C 1
ATOM 6142 O O . ASP B 1 341 ? -24.562 19.219 -4.395 1 98.75 341 ASP B O 1
ATOM 6146 N N . HIS B 1 342 ? -22.703 18.516 -3.338 1 98.62 342 HIS B N 1
ATOM 6147 C CA . HIS B 1 342 ? -22.438 19.812 -2.721 1 98.62 342 HIS B CA 1
ATOM 6148 C C . HIS B 1 342 ? -22.234 20.891 -3.775 1 98.62 342 HIS B C 1
ATOM 6150 O O . HIS B 1 342 ? -21.516 20.688 -4.758 1 98.62 342 HIS B O 1
ATOM 6156 N N . ASP B 1 343 ? -22.875 22.031 -3.607 1 97.69 343 ASP B N 1
ATOM 6157 C CA . ASP B 1 343 ? -22.641 23.203 -4.441 1 97.69 343 ASP B CA 1
ATOM 6158 C C . ASP B 1 343 ? -21.391 23.953 -3.979 1 97.69 343 ASP B C 1
ATOM 6160 O O . ASP B 1 343 ? -21.438 24.703 -3.002 1 97.69 343 ASP B O 1
ATOM 6164 N N . GLY B 1 344 ? -20.375 23.781 -4.668 1 96.75 344 GLY B N 1
ATOM 6165 C CA . GLY B 1 344 ? -19.109 24.375 -4.281 1 96.75 344 GLY B CA 1
ATOM 6166 C C . GLY B 1 344 ? -18.953 25.812 -4.707 1 96.75 344 GLY B C 1
ATOM 6167 O O . GLY B 1 344 ? -17.969 26.469 -4.363 1 96.75 344 GLY B O 1
ATOM 6168 N N . ALA B 1 345 ? -19.953 26.328 -5.406 1 96 345 ALA B N 1
ATOM 6169 C CA . ALA B 1 345 ? -19.875 27.688 -5.93 1 96 345 ALA B CA 1
ATOM 6170 C C . ALA B 1 345 ? -19.906 28.703 -4.797 1 96 345 ALA B C 1
ATOM 6172 O O . ALA B 1 345 ? -20.797 28.656 -3.945 1 96 345 ALA B O 1
ATOM 6173 N N . GLY B 1 346 ? -18.938 29.547 -4.793 1 96.06 346 GLY B N 1
ATOM 6174 C CA . GLY B 1 346 ? -18.906 30.656 -3.848 1 96.06 346 GLY B CA 1
ATOM 6175 C C . GLY B 1 346 ? -18.5 30.234 -2.449 1 96.06 346 GLY B C 1
ATOM 6176 O O . GLY B 1 346 ? -18.547 31.047 -1.516 1 96.06 346 GLY B O 1
ATOM 6177 N N . ASN B 1 347 ? -18.109 28.984 -2.295 1 97.25 347 ASN B N 1
ATOM 6178 C CA . ASN B 1 347 ? -17.656 28.547 -0.978 1 97.25 347 ASN B CA 1
ATOM 6179 C C . ASN B 1 347 ? -16.438 29.328 -0.509 1 97.25 347 ASN B C 1
ATOM 6181 O O . ASN B 1 347 ? -15.547 29.641 -1.305 1 97.25 347 ASN B O 1
ATOM 6185 N N . ALA B 1 348 ? -16.453 29.656 0.729 1 97.62 348 ALA B N 1
ATOM 6186 C CA . ALA B 1 348 ? -15.375 30.469 1.315 1 97.62 348 ALA B CA 1
ATOM 6187 C C . ALA B 1 348 ? -14.086 29.656 1.411 1 97.62 348 ALA B C 1
ATOM 6189 O O . ALA B 1 348 ? -14.109 28.438 1.488 1 97.62 348 ALA B O 1
ATOM 6190 N N . ASN B 1 349 ? -12.969 30.375 1.372 1 97.88 349 ASN B N 1
ATOM 6191 C CA . ASN B 1 349 ? -11.656 29.797 1.634 1 97.88 349 ASN B CA 1
ATOM 6192 C C . ASN B 1 349 ? -11.531 29.328 3.078 1 97.88 349 ASN B C 1
ATOM 6194 O O . ASN B 1 349 ? -11.547 30.141 4.008 1 97.88 349 ASN B O 1
ATOM 6198 N N . PRO B 1 350 ? -11.383 28.016 3.211 1 98.19 350 PRO B N 1
ATOM 6199 C CA . PRO B 1 350 ? -11.375 27.516 4.586 1 98.19 350 PRO B CA 1
ATOM 6200 C C . PRO B 1 350 ? -10.203 28.047 5.406 1 98.19 350 PRO B C 1
ATOM 6202 O O . PRO B 1 350 ? -10.297 28.141 6.633 1 98.19 350 PRO B O 1
ATOM 6205 N N . TYR B 1 351 ? -9.117 28.406 4.801 1 98 351 TYR B N 1
ATOM 6206 C CA . TYR B 1 351 ? -7.988 29.016 5.492 1 98 351 TYR B CA 1
ATOM 6207 C C . TYR B 1 351 ? -8.383 30.359 6.094 1 98 351 TYR B C 1
ATOM 6209 O O . TYR B 1 351 ? -7.902 30.734 7.164 1 98 351 TYR B O 1
ATOM 6217 N N . GLN B 1 352 ? -9.188 31.078 5.445 1 98.62 352 GLN B N 1
ATOM 6218 C CA . GLN B 1 352 ? -9.688 32.344 5.953 1 98.62 352 GLN B CA 1
ATOM 6219 C C . GLN B 1 352 ? -10.742 32.125 7.031 1 98.62 352 GLN B C 1
ATOM 6221 O O . GLN B 1 352 ? -10.734 32.812 8.055 1 98.62 352 GLN B O 1
ATOM 6226 N N . VAL B 1 353 ? -11.602 31.141 6.816 1 98.69 353 VAL B N 1
ATOM 6227 C CA . VAL B 1 353 ? -12.719 30.891 7.719 1 98.69 353 VAL B CA 1
ATOM 6228 C C . VAL B 1 353 ? -12.195 30.547 9.109 1 98.69 353 VAL B C 1
ATOM 6230 O O . VAL B 1 353 ? -12.773 30.969 10.117 1 98.69 353 VAL B O 1
ATOM 6233 N N . GLU B 1 354 ? -11.078 29.812 9.211 1 98.31 354 GLU B N 1
ATOM 6234 C CA . GLU B 1 354 ? -10.492 29.484 10.508 1 98.31 354 GLU B CA 1
ATOM 6235 C C . GLU B 1 354 ? -10.172 30.734 11.312 1 98.31 354 GLU B C 1
ATOM 6237 O O . GLU B 1 354 ? -10.469 30.797 12.508 1 98.31 354 GLU B O 1
ATOM 6242 N N . HIS B 1 355 ? -9.633 31.656 10.664 1 98.75 355 HIS B N 1
ATOM 6243 C CA . HIS B 1 355 ? -9.25 32.906 11.336 1 98.75 355 HIS B CA 1
ATOM 6244 C C . HIS B 1 355 ? -10.469 33.75 11.625 1 98.75 355 HIS B C 1
ATOM 6246 O O . HIS B 1 355 ? -10.562 34.375 12.688 1 98.75 355 HIS B O 1
ATOM 6252 N N . ASP B 1 356 ? -11.414 33.844 10.656 1 98.81 356 ASP B N 1
ATOM 6253 C CA . ASP B 1 356 ? -12.648 34.562 10.898 1 98.81 356 ASP B CA 1
ATOM 6254 C C . ASP B 1 356 ? -13.328 34.094 12.188 1 98.81 356 ASP B C 1
ATOM 6256 O O . ASP B 1 356 ? -13.75 34.906 13.008 1 98.81 356 ASP B O 1
ATOM 6260 N N . LYS B 1 357 ? -13.352 32.844 12.312 1 98.69 357 LYS B N 1
ATOM 6261 C CA . LYS B 1 357 ? -14.047 32.25 13.445 1 98.69 357 LYS B CA 1
ATOM 6262 C C . LYS B 1 357 ? -13.289 32.5 14.75 1 98.69 357 LYS B C 1
ATOM 6264 O O . LYS B 1 357 ? -13.883 32.844 15.766 1 98.69 357 LYS B O 1
ATOM 6269 N N . LEU B 1 358 ? -11.984 32.312 14.742 1 98.81 358 LEU B N 1
ATOM 6270 C CA . LEU B 1 358 ? -11.18 32.531 15.938 1 98.81 358 LEU B CA 1
ATOM 6271 C C . LEU B 1 358 ? -11.297 33.969 16.406 1 98.81 358 LEU B C 1
ATOM 6273 O O . LEU B 1 358 ? -11.625 34.219 17.562 1 98.81 358 LEU B O 1
ATOM 6277 N N . PHE B 1 359 ? -11.109 34.938 15.562 1 98.56 359 PHE B N 1
ATOM 6278 C CA . PHE B 1 359 ? -11.031 36.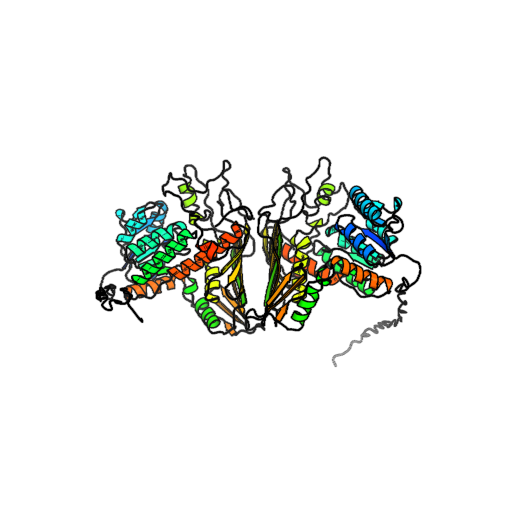344 15.961 1 98.56 359 PHE B CA 1
ATOM 6279 C C . PHE B 1 359 ? -12.422 36.875 16.281 1 98.56 359 PHE B C 1
ATOM 6281 O O . PHE B 1 359 ? -12.562 37.75 17.141 1 98.56 359 PHE B O 1
ATOM 6288 N N . ASP B 1 360 ? -13.43 36.344 15.602 1 98.38 360 ASP B N 1
ATOM 6289 C CA . ASP B 1 360 ? -14.789 36.688 16.016 1 98.38 360 ASP B CA 1
ATOM 6290 C C . ASP B 1 360 ? -15.039 36.312 17.469 1 98.38 360 ASP B C 1
ATOM 6292 O O . ASP B 1 360 ? -15.602 37.094 18.234 1 98.38 360 ASP B O 1
ATOM 6296 N N . ALA B 1 361 ? -14.641 35.094 17.828 1 98.44 361 ALA B N 1
ATOM 6297 C CA . ALA B 1 361 ? -14.797 34.656 19.203 1 98.44 361 ALA B CA 1
ATOM 6298 C C . ALA B 1 361 ? -13.992 35.5 20.172 1 98.44 361 ALA B C 1
ATOM 6300 O O . ALA B 1 361 ? -14.469 35.844 21.25 1 98.44 361 ALA B O 1
ATOM 6301 N N . VAL B 1 362 ? -12.781 35.875 19.781 1 98 362 VAL B N 1
ATOM 6302 C CA . VAL B 1 362 ? -11.891 36.656 20.625 1 98 362 VAL B CA 1
ATOM 6303 C C . VAL B 1 362 ? -12.5 38.031 20.844 1 98 362 VAL B C 1
ATOM 6305 O O . VAL B 1 362 ? -12.555 38.531 21.984 1 98 362 VAL B O 1
ATOM 6308 N N . VAL B 1 363 ? -12.977 38.656 19.844 1 97.25 363 VAL B N 1
ATOM 6309 C CA . VAL B 1 363 ? -13.547 40 19.922 1 97.25 363 VAL B CA 1
ATOM 6310 C C . VAL B 1 363 ? -14.789 40 20.812 1 97.25 363 VAL B C 1
ATOM 6312 O O . VAL B 1 363 ? -15.023 40.938 21.594 1 97.25 363 VAL B O 1
ATOM 6315 N N . LYS B 1 364 ? -15.492 38.906 20.719 1 96.81 364 LYS B N 1
ATOM 6316 C CA . LYS B 1 364 ? -16.75 38.781 21.453 1 96.81 364 LYS B CA 1
ATOM 6317 C C . LYS B 1 364 ? -16.516 38.281 22.875 1 96.81 364 LYS B C 1
ATOM 6319 O O . LYS B 1 364 ? -17.438 38.25 23.688 1 96.81 364 LYS B O 1
ATOM 6324 N N . GLY B 1 365 ? -15.305 37.906 23.141 1 96.44 365 GLY B N 1
ATOM 6325 C CA . GLY B 1 365 ? -15 37.344 24.453 1 96.44 365 GLY B CA 1
ATOM 6326 C C . GLY B 1 365 ? -15.664 36 24.703 1 96.44 365 GLY B C 1
ATOM 6327 O O . GLY B 1 365 ? -16.062 35.688 25.828 1 96.44 365 GLY B O 1
ATOM 6328 N N . GLU B 1 366 ? -15.789 35.219 23.594 1 97.94 366 GLU B N 1
ATOM 6329 C CA . GLU B 1 366 ? -16.453 33.906 23.688 1 97.94 366 GLU B CA 1
ATOM 6330 C C . GLU B 1 366 ? -15.438 32.781 23.594 1 97.94 366 GLU B C 1
ATOM 6332 O O . GLU B 1 366 ? -14.422 32.906 22.906 1 97.94 366 GLU B O 1
ATOM 6337 N N . TYR B 1 367 ? -15.742 31.781 24.391 1 98.25 367 TYR B N 1
ATOM 6338 C CA . TYR B 1 367 ? -15.023 30.516 24.25 1 98.25 367 TYR B CA 1
ATOM 6339 C C . TYR B 1 367 ? -15.805 29.547 23.359 1 98.25 367 TYR B C 1
ATOM 6341 O O . TYR B 1 367 ? -16.859 29.047 23.766 1 98.25 367 TYR B O 1
ATOM 6349 N N . LYS B 1 368 ? -15.242 29.219 22.188 1 98.44 368 LYS B N 1
ATOM 6350 C CA . LYS B 1 368 ? -16.016 28.438 21.234 1 98.44 368 LYS B CA 1
ATOM 6351 C C . LYS B 1 368 ? -15.18 27.312 20.641 1 98.44 368 LYS B C 1
ATOM 6353 O O . LYS B 1 368 ? -15.727 26.312 20.172 1 98.44 368 LYS B O 1
ATOM 6358 N N . TYR B 1 369 ? -13.891 27.453 20.703 1 98.62 369 TYR B N 1
ATOM 6359 C CA . TYR B 1 369 ? -13.07 26.547 19.906 1 98.62 369 TYR B CA 1
ATOM 6360 C C . TYR B 1 369 ? -12.047 25.844 20.781 1 98.62 369 TYR B C 1
ATOM 6362 O O . TYR B 1 369 ? -11.297 26.484 21.531 1 98.62 369 TYR B O 1
ATOM 6370 N N . ALA B 1 370 ? -12 24.547 20.734 1 98.62 370 ALA B N 1
ATOM 6371 C CA . ALA B 1 370 ? -11.078 23.672 21.453 1 98.62 370 ALA B CA 1
ATOM 6372 C C . ALA B 1 370 ? -10.547 22.578 20.531 1 98.62 370 ALA B C 1
ATOM 6374 O O . ALA B 1 370 ? -10.609 21.391 20.875 1 98.62 370 ALA B O 1
ATOM 6375 N N . ASP B 1 371 ? -9.82 22.938 19.438 1 98.75 371 ASP B N 1
ATOM 6376 C CA . ASP B 1 371 ? -9.43 22.031 18.375 1 98.75 371 ASP B CA 1
ATOM 6377 C C . ASP B 1 371 ? -8.266 21.141 18.797 1 98.75 371 ASP B C 1
ATOM 6379 O O . ASP B 1 371 ? -7.965 20.141 18.141 1 98.75 371 ASP B O 1
ATOM 6383 N N . ALA B 1 372 ? -7.586 21.453 19.859 1 98.88 372 ALA B N 1
ATOM 6384 C CA . ALA B 1 372 ? -6.277 20.875 20.156 1 98.88 372 ALA B CA 1
ATOM 6385 C C . ALA B 1 372 ? -6.371 19.375 20.375 1 98.88 372 ALA B C 1
ATOM 6387 O O . ALA B 1 372 ? -5.5 18.625 19.922 1 98.88 372 ALA B O 1
ATOM 6388 N N . GLU B 1 373 ? -7.406 18.906 21.016 1 98.69 373 GLU B N 1
ATOM 6389 C CA . GLU B 1 373 ? -7.535 17.469 21.281 1 98.69 373 GLU B CA 1
ATOM 6390 C C . GLU B 1 373 ? -7.703 16.672 20 1 98.69 373 GLU B C 1
ATOM 6392 O O . GLU B 1 373 ? -6.992 15.688 19.766 1 98.69 373 GLU B O 1
ATOM 6397 N N . ASN B 1 374 ? -8.625 17.109 19.172 1 98.69 374 ASN B N 1
ATOM 6398 C CA . ASN B 1 374 ? -8.805 16.438 17.875 1 98.69 374 ASN B CA 1
ATOM 6399 C C . ASN B 1 374 ? -7.531 16.469 17.047 1 98.69 374 ASN B C 1
ATOM 6401 O O . ASN B 1 374 ? -7.156 15.469 16.438 1 98.69 374 ASN B O 1
ATOM 6405 N N . ALA B 1 375 ? -6.902 17.625 17.016 1 98.88 375 ALA B N 1
ATOM 6406 C CA . ALA B 1 375 ? -5.676 17.75 16.234 1 98.88 375 ALA B CA 1
ATOM 6407 C C . ALA B 1 375 ? -4.598 16.797 16.734 1 98.88 375 ALA B C 1
ATOM 6409 O O . ALA B 1 375 ? -3.869 16.203 15.938 1 98.88 375 ALA B O 1
ATOM 6410 N N . ALA B 1 376 ? -4.527 16.703 18.047 1 98.94 376 ALA B N 1
ATOM 6411 C CA . ALA B 1 376 ? -3.555 15.797 18.641 1 98.94 376 ALA B CA 1
ATOM 6412 C C . ALA B 1 376 ? -3.842 14.352 18.234 1 98.94 376 ALA B C 1
ATOM 6414 O O . ALA B 1 376 ? -2.936 13.617 17.828 1 98.94 376 ALA B O 1
ATOM 6415 N N . LYS B 1 377 ? -5.078 13.984 18.266 1 98.94 377 LYS B N 1
ATOM 6416 C CA . LYS B 1 377 ? -5.434 12.594 18 1 98.94 377 LYS B CA 1
ATOM 6417 C C . LYS B 1 377 ? -5.34 12.289 16.5 1 98.94 377 LYS B C 1
ATOM 6419 O O . LYS B 1 377 ? -4.969 11.172 16.125 1 98.94 377 LYS B O 1
ATOM 6424 N N . SER B 1 378 ? -5.688 13.227 15.664 1 98.94 378 SER B N 1
ATOM 6425 C CA . SER B 1 378 ? -5.473 13.055 14.234 1 98.94 378 SER B CA 1
ATOM 6426 C C . SER B 1 378 ? -3.988 12.953 13.906 1 98.94 378 SER B C 1
ATOM 6428 O O . SER B 1 378 ? -3.582 12.133 13.078 1 98.94 378 SER B O 1
ATOM 6430 N N . THR B 1 379 ? -3.186 13.797 14.539 1 98.94 379 THR B N 1
ATOM 6431 C CA . THR B 1 379 ? -1.739 13.711 14.375 1 98.94 379 THR B CA 1
ATOM 6432 C C . THR B 1 379 ? -1.224 12.352 14.852 1 98.94 379 THR B C 1
ATOM 6434 O O . THR B 1 379 ? -0.383 11.734 14.195 1 98.94 379 THR B O 1
ATOM 6437 N N . MET B 1 380 ? -1.773 11.898 15.961 1 98.94 380 MET B N 1
ATOM 6438 C CA . MET B 1 380 ? -1.377 10.594 16.484 1 98.94 380 MET B CA 1
ATOM 6439 C C . MET B 1 380 ? -1.737 9.477 15.508 1 98.94 380 MET B C 1
ATOM 6441 O O . MET B 1 380 ? -1.017 8.484 15.398 1 98.94 380 MET B O 1
ATOM 6445 N N . THR B 1 381 ? -2.854 9.633 14.828 1 98.94 381 THR B N 1
ATOM 6446 C CA . THR B 1 381 ? -3.232 8.664 13.805 1 98.94 381 THR B CA 1
ATOM 6447 C C . THR B 1 381 ? -2.15 8.555 12.734 1 98.94 381 THR B C 1
ATOM 6449 O O . THR B 1 381 ? -1.768 7.453 12.344 1 98.94 381 THR B O 1
ATOM 6452 N N . SER B 1 382 ? -1.638 9.68 12.305 1 98.94 382 SER B N 1
ATOM 6453 C CA . SER B 1 382 ? -0.581 9.672 11.297 1 98.94 382 SER B CA 1
ATOM 6454 C C . SER B 1 382 ? 0.703 9.062 11.844 1 98.94 382 SER B C 1
ATOM 6456 O O . SER B 1 382 ? 1.396 8.328 11.141 1 98.94 382 SER B O 1
ATOM 6458 N N . ILE B 1 383 ? 1.016 9.359 13.102 1 98.94 383 ILE B N 1
ATOM 6459 C CA . ILE B 1 383 ? 2.207 8.82 13.742 1 98.94 383 ILE B CA 1
ATOM 6460 C C . ILE B 1 383 ? 2.059 7.309 13.906 1 98.94 383 ILE B C 1
ATOM 6462 O O . ILE B 1 383 ? 3.012 6.555 13.695 1 98.94 383 ILE B O 1
ATOM 6466 N N . LEU B 1 384 ? 0.844 6.891 14.258 1 98.94 384 LEU B N 1
ATOM 6467 C CA . LEU B 1 384 ? 0.549 5.465 14.359 1 98.94 384 LEU B CA 1
ATOM 6468 C C . LEU B 1 384 ? 0.798 4.77 13.023 1 98.94 384 LEU B C 1
ATOM 6470 O O . LEU B 1 384 ? 1.388 3.686 12.992 1 98.94 384 LEU B O 1
ATOM 6474 N N . GLY B 1 385 ? 0.34 5.359 11.961 1 98.94 385 GLY B N 1
ATOM 6475 C CA . GLY B 1 385 ? 0.618 4.832 10.633 1 98.94 385 GLY B CA 1
ATOM 6476 C C . GLY B 1 385 ? 2.1 4.746 10.328 1 98.94 385 GLY B C 1
ATOM 6477 O O . GLY B 1 385 ? 2.57 3.742 9.789 1 98.94 385 GLY B O 1
ATOM 6478 N N . ARG B 1 386 ? 2.846 5.793 10.664 1 98.94 386 ARG B N 1
ATOM 6479 C CA . ARG B 1 386 ? 4.293 5.793 10.469 1 98.94 386 ARG B CA 1
ATOM 6480 C C . ARG B 1 386 ? 4.953 4.66 11.25 1 98.94 386 ARG B C 1
ATOM 6482 O O . ARG B 1 386 ? 5.852 3.99 10.734 1 98.94 386 ARG B O 1
ATOM 6489 N N . TYR B 1 387 ? 4.488 4.48 12.539 1 98.88 387 TYR B N 1
ATOM 6490 C CA . TYR B 1 387 ? 5.027 3.387 13.336 1 98.88 387 TYR B CA 1
ATOM 6491 C C . TYR B 1 387 ? 4.832 2.047 12.641 1 98.88 387 TYR B C 1
ATOM 6493 O O . TYR B 1 387 ? 5.746 1.222 12.602 1 98.88 387 TYR B O 1
ATOM 6501 N N . ALA B 1 388 ? 3.686 1.898 12.055 1 98.88 388 ALA B N 1
ATOM 6502 C CA . ALA B 1 388 ? 3.371 0.643 11.375 1 98.88 388 ALA B CA 1
ATOM 6503 C C . ALA B 1 388 ? 4.277 0.429 10.172 1 98.88 388 ALA B C 1
ATOM 6505 O O . ALA B 1 388 ? 4.859 -0.646 10 1 98.88 388 ALA B O 1
ATOM 6506 N N . THR B 1 389 ? 4.457 1.41 9.328 1 98.75 389 THR B N 1
ATOM 6507 C CA . THR B 1 389 ? 5.223 1.23 8.102 1 98.75 389 THR B CA 1
ATOM 6508 C C . THR B 1 389 ? 6.719 1.156 8.398 1 98.75 389 THR B C 1
ATOM 6510 O O . THR B 1 389 ? 7.453 0.42 7.738 1 98.75 389 THR B O 1
ATOM 6513 N N . TYR B 1 390 ? 7.191 1.922 9.391 1 98.75 390 TYR B N 1
ATOM 6514 C CA . TYR B 1 390 ? 8.609 1.938 9.742 1 98.75 390 TYR B CA 1
ATOM 6515 C C . TYR B 1 390 ? 9.031 0.605 10.344 1 98.75 390 TYR B C 1
ATOM 6517 O O . TYR B 1 390 ? 10.141 0.127 10.094 1 98.75 390 TYR B O 1
ATOM 6525 N N . SER B 1 391 ? 8.141 0.023 11.141 1 98.56 391 SER B N 1
ATOM 6526 C CA . SER B 1 391 ? 8.492 -1.225 11.812 1 98.56 391 SER B CA 1
ATOM 6527 C C . SER B 1 391 ? 8.156 -2.432 10.945 1 98.56 391 SER B C 1
ATOM 6529 O O . SER B 1 391 ? 8.766 -3.494 11.094 1 98.56 391 SER B O 1
ATOM 6531 N N . GLY B 1 392 ? 7.137 -2.295 10.109 1 98.12 392 GLY B N 1
ATOM 6532 C CA . GLY B 1 392 ? 6.613 -3.424 9.359 1 98.12 392 GLY B CA 1
ATOM 6533 C C . GLY B 1 392 ? 5.715 -4.328 10.188 1 98.12 392 GLY B C 1
ATOM 6534 O O . GLY B 1 392 ? 5.473 -5.477 9.82 1 98.12 392 GLY B O 1
ATOM 6535 N N . LYS B 1 393 ? 5.27 -3.838 11.305 1 98.31 393 LYS B N 1
ATOM 6536 C CA . LYS B 1 393 ? 4.441 -4.609 12.227 1 98.31 393 LYS B CA 1
ATOM 6537 C C . LYS B 1 393 ? 3.15 -3.867 12.562 1 98.31 393 LYS B C 1
ATOM 6539 O O . LYS B 1 393 ? 3.109 -2.637 12.516 1 98.31 393 LYS B O 1
ATOM 6544 N N . PRO B 1 394 ? 2.098 -4.656 12.836 1 98.56 394 PRO B N 1
ATOM 6545 C CA . PRO B 1 394 ? 0.936 -3.959 13.398 1 98.56 394 PRO B CA 1
ATOM 6546 C C . PRO B 1 394 ? 1.247 -3.262 14.719 1 98.56 394 PRO B C 1
ATOM 6548 O O . PRO B 1 394 ? 2.008 -3.789 15.539 1 98.56 394 PRO B O 1
ATOM 6551 N N . VAL B 1 395 ? 0.708 -2.094 14.906 1 98.88 395 VAL B N 1
ATOM 6552 C CA . VAL B 1 395 ? 0.861 -1.336 16.141 1 98.88 395 VAL B CA 1
ATOM 6553 C C . VAL B 1 395 ? -0.51 -0.901 16.656 1 98.88 395 VAL B C 1
ATOM 6555 O O . VAL B 1 395 ? -1.308 -0.331 15.914 1 98.88 395 VAL B O 1
ATOM 6558 N N . THR B 1 396 ? -0.799 -1.158 17.875 1 98.88 396 THR B N 1
ATOM 6559 C CA . THR B 1 396 ? -2.059 -0.707 18.453 1 98.88 396 THR B CA 1
ATOM 6560 C C . THR B 1 396 ? -1.963 0.752 18.891 1 98.88 396 THR B C 1
ATOM 6562 O O . THR B 1 396 ? -0.865 1.269 19.109 1 98.88 396 THR B O 1
ATOM 6565 N N . TRP B 1 397 ? -3.113 1.365 18.969 1 98.88 397 TRP B N 1
ATOM 6566 C CA . TRP B 1 397 ? -3.168 2.73 19.484 1 98.88 397 TRP B CA 1
ATOM 6567 C C . TRP B 1 397 ? -2.514 2.826 20.859 1 98.88 397 TRP B C 1
ATOM 6569 O O . TRP B 1 397 ? -1.735 3.746 21.125 1 98.88 397 TRP B O 1
ATOM 6579 N N . GLU B 1 398 ? -2.771 1.86 21.719 1 98.81 398 GLU B N 1
ATOM 6580 C CA . GLU B 1 398 ? -2.24 1.846 23.078 1 98.81 398 GLU B CA 1
ATOM 6581 C C . GLU B 1 398 ? -0.717 1.76 23.062 1 98.81 398 GLU B C 1
ATOM 6583 O O . GLU B 1 398 ? -0.046 2.5 23.797 1 98.81 398 GLU B O 1
ATOM 6588 N N . GLU B 1 399 ? -0.225 0.887 22.25 1 98.81 399 GLU B N 1
ATOM 6589 C CA . GLU B 1 399 ? 1.227 0.798 22.109 1 98.81 399 GLU B CA 1
ATOM 6590 C C . GLU B 1 399 ? 1.816 2.107 21.594 1 98.81 399 GLU B C 1
ATOM 6592 O O . GLU B 1 399 ? 2.805 2.605 22.141 1 98.81 399 GLU B O 1
ATOM 6597 N N . GLY B 1 400 ? 1.183 2.699 20.609 1 98.88 400 GLY B N 1
ATOM 6598 C CA . GLY B 1 400 ? 1.695 3.877 19.922 1 98.88 400 GLY B CA 1
ATOM 6599 C C . GLY B 1 400 ? 1.719 5.113 20.812 1 98.88 400 GLY B C 1
ATOM 6600 O O . GLY B 1 400 ? 2.756 5.766 20.938 1 98.88 400 GLY B O 1
ATOM 6601 N N . ILE B 1 401 ? 0.593 5.32 21.453 1 98.81 401 ILE B N 1
ATOM 6602 C CA . ILE B 1 401 ? 0.445 6.547 22.234 1 98.81 401 ILE B CA 1
ATOM 6603 C C . ILE B 1 401 ? 1.355 6.496 23.453 1 98.81 401 ILE B C 1
ATOM 6605 O O . ILE B 1 401 ? 1.718 7.535 24.016 1 98.81 401 ILE B O 1
ATOM 6609 N N . ASN B 1 402 ? 1.833 5.309 23.828 1 98.75 402 ASN B N 1
ATOM 6610 C CA . ASN B 1 402 ? 2.65 5.168 25.016 1 98.75 402 ASN B CA 1
ATOM 6611 C C . ASN B 1 402 ? 4.129 5.008 24.672 1 98.75 402 ASN B C 1
ATOM 6613 O O . ASN B 1 402 ? 4.953 4.754 25.562 1 98.75 402 ASN B O 1
ATOM 6617 N N . SER B 1 403 ? 4.43 5.09 23.422 1 98.69 403 SER B N 1
ATOM 6618 C CA . SER B 1 403 ? 5.84 5.031 23.047 1 98.69 403 SER B CA 1
ATOM 6619 C C . SER B 1 403 ? 6.637 6.129 23.75 1 98.69 403 SER B C 1
ATOM 6621 O O . SER B 1 403 ? 6.195 7.277 23.828 1 98.69 403 SER B O 1
ATOM 6623 N N . ASN B 1 404 ? 7.863 5.824 24.203 1 98.12 404 ASN B N 1
ATOM 6624 C CA . ASN B 1 404 ? 8.703 6.781 24.906 1 98.12 404 ASN B CA 1
ATOM 6625 C C . ASN B 1 404 ? 9.852 7.273 24.031 1 98.12 404 ASN B C 1
ATOM 6627 O O . ASN B 1 404 ? 10.773 7.938 24.5 1 98.12 404 ASN B O 1
ATOM 6631 N N . ILE B 1 405 ? 9.789 6.891 22.828 1 98 405 ILE B N 1
ATOM 6632 C CA . ILE B 1 405 ? 10.828 7.352 21.922 1 98 405 ILE B CA 1
ATOM 6633 C C . ILE B 1 405 ? 10.641 8.836 21.625 1 98 405 ILE B C 1
ATOM 6635 O O . ILE B 1 405 ? 9.648 9.234 21.016 1 98 405 ILE B O 1
ATOM 6639 N N . ASN B 1 406 ? 11.555 9.633 22.094 1 97.88 406 ASN B N 1
ATOM 6640 C CA . ASN B 1 406 ? 11.594 11.07 21.891 1 97.88 406 ASN B CA 1
ATOM 6641 C C . ASN B 1 406 ? 12.523 11.445 20.734 1 97.88 406 ASN B C 1
ATOM 6643 O O . ASN B 1 406 ? 13.734 11.25 20.812 1 97.88 406 ASN B O 1
ATOM 6647 N N . LEU B 1 407 ? 11.984 12.062 19.688 1 98.31 407 LEU B N 1
ATOM 6648 C CA . LEU B 1 407 ? 12.75 12.328 18.469 1 98.31 407 LEU B CA 1
ATOM 6649 C C . LEU B 1 407 ? 13.539 13.625 18.609 1 98.31 407 LEU B C 1
ATOM 6651 O O . LEU B 1 407 ? 14.461 13.883 17.828 1 98.31 407 LEU B O 1
ATOM 6655 N N . LYS B 1 408 ? 13.141 14.445 19.484 1 97.31 408 LYS B N 1
ATOM 6656 C CA . LYS B 1 408 ? 13.734 15.773 19.625 1 97.31 408 LYS B CA 1
ATOM 6657 C C . LYS B 1 408 ? 15.172 15.688 20.125 1 97.31 408 LYS B C 1
ATOM 6659 O O . LYS B 1 408 ? 15.477 14.875 21 1 97.31 408 LYS B O 1
ATOM 6664 N N . PRO B 1 409 ? 16.016 16.578 19.672 1 97.5 409 PRO B N 1
ATOM 6665 C CA . PRO B 1 409 ? 17.359 16.641 20.234 1 97.5 409 PRO B CA 1
ATOM 6666 C C . PRO B 1 409 ? 17.375 16.953 21.719 1 97.5 409 PRO B C 1
ATOM 6668 O O . PRO B 1 409 ? 16.484 17.672 22.203 1 97.5 409 PRO B O 1
ATOM 6671 N N . GLU B 1 410 ? 18.406 16.547 22.375 1 95.31 410 GLU B N 1
ATOM 6672 C CA . GLU B 1 410 ? 18.547 16.812 23.812 1 95.31 410 GLU B CA 1
ATOM 6673 C C . GLU B 1 410 ? 18.703 18.297 24.094 1 95.31 410 GLU B C 1
ATOM 6675 O O . GLU B 1 410 ? 18.188 18.812 25.094 1 95.31 410 GLU B O 1
ATOM 6680 N N . LYS B 1 411 ? 19.438 18.859 23.203 1 95.75 411 LYS B N 1
ATOM 6681 C CA . LYS B 1 411 ? 19.688 20.297 23.297 1 95.75 411 LYS B CA 1
ATOM 6682 C C . LYS B 1 411 ? 19.453 20.984 21.969 1 95.75 411 LYS B C 1
ATOM 6684 O O . LYS B 1 411 ? 19.812 20.453 20.906 1 95.75 411 LYS B O 1
ATOM 6689 N N . LEU B 1 412 ? 18.812 22.156 22.094 1 97.44 412 LEU B N 1
ATOM 6690 C CA . LEU B 1 412 ? 18.641 22.969 20.891 1 97.44 412 LEU B CA 1
ATOM 6691 C C . LEU B 1 412 ? 19.672 24.094 20.844 1 97.44 412 LEU B C 1
ATOM 6693 O O . LEU B 1 412 ? 19.609 25.031 21.641 1 97.44 412 LEU B O 1
ATOM 6697 N N . ALA B 1 413 ? 20.547 23.938 20.047 1 97.88 413 ALA B N 1
ATOM 6698 C CA . ALA B 1 413 ? 21.609 24.922 19.75 1 97.88 413 ALA B CA 1
ATOM 6699 C C . ALA B 1 413 ? 22.219 24.672 18.375 1 97.88 413 ALA B C 1
ATOM 6701 O O . ALA B 1 413 ? 22.188 23.547 17.875 1 97.88 413 ALA B O 1
ATOM 6702 N N . TRP B 1 414 ? 22.781 25.672 17.828 1 97.44 414 TRP B N 1
ATOM 6703 C CA . TRP B 1 414 ? 23.297 25.562 16.469 1 97.44 414 TRP B CA 1
ATOM 6704 C C . TRP B 1 414 ? 24.469 24.594 16.406 1 97.44 414 TRP B C 1
ATOM 6706 O O . TRP B 1 414 ? 24.719 23.984 15.359 1 97.44 414 TRP B O 1
ATOM 6716 N N . ASP B 1 415 ? 25.141 24.484 17.5 1 96.12 415 ASP B N 1
ATOM 6717 C CA . ASP B 1 415 ? 26.297 23.609 17.531 1 96.12 415 ASP B CA 1
ATOM 6718 C C . ASP B 1 415 ? 25.953 22.25 18.141 1 96.12 415 ASP B C 1
ATOM 6720 O O . ASP B 1 415 ? 26.844 21.406 18.328 1 96.12 415 ASP B O 1
ATOM 6724 N N . ALA B 1 416 ? 24.688 22.078 18.516 1 96.88 416 ALA B N 1
ATOM 6725 C CA . ALA B 1 416 ? 24.25 20.797 19.062 1 96.88 416 ALA B CA 1
ATOM 6726 C C . ALA B 1 416 ? 23.953 19.797 17.938 1 96.88 416 ALA B C 1
ATOM 6728 O O . ALA B 1 416 ? 23.672 20.203 16.797 1 96.88 416 ALA B O 1
ATOM 6729 N N . MET B 1 417 ? 24.078 18.5 18.312 1 96.56 417 MET B N 1
ATOM 6730 C CA . MET B 1 417 ? 23.812 17.469 17.328 1 96.56 417 MET B CA 1
ATOM 6731 C C . MET B 1 417 ? 22.422 16.875 17.516 1 96.56 417 MET B C 1
ATOM 6733 O O . MET B 1 417 ? 22.047 16.484 18.609 1 96.56 417 MET B O 1
ATOM 6737 N N . PRO B 1 418 ? 21.656 16.891 16.391 1 97.81 418 PRO B N 1
ATOM 6738 C CA . PRO B 1 418 ? 20.422 16.078 16.438 1 97.81 418 PRO B CA 1
ATOM 6739 C C . PRO B 1 418 ? 20.703 14.586 16.594 1 97.81 418 PRO B C 1
ATOM 6741 O O . PRO B 1 418 ? 21.875 14.18 16.641 1 97.81 418 PRO B O 1
ATOM 6744 N N . LYS B 1 419 ? 19.719 13.82 16.672 1 97.31 419 LYS B N 1
ATOM 6745 C CA . LYS B 1 419 ? 19.891 12.398 16.969 1 97.31 419 LYS B CA 1
ATOM 6746 C C . LYS B 1 419 ? 20.219 11.617 15.703 1 97.31 419 LYS B C 1
ATOM 6748 O O . LYS B 1 419 ? 20.922 10.609 15.758 1 97.31 419 LYS B O 1
ATOM 6753 N N . VAL B 1 420 ? 19.688 12 14.578 1 97.69 420 VAL B N 1
ATOM 6754 C CA . VAL B 1 420 ? 19.984 11.344 13.312 1 97.69 420 VAL B CA 1
ATOM 6755 C C . VAL B 1 420 ? 21.094 12.094 12.578 1 97.69 420 VAL B C 1
ATOM 6757 O O . VAL B 1 420 ? 20.984 13.297 12.344 1 97.69 420 VAL B O 1
ATOM 6760 N N . LEU B 1 421 ? 22.141 11.375 12.234 1 98.19 421 LEU B N 1
ATOM 6761 C CA . LEU B 1 421 ? 23.297 11.969 11.586 1 98.19 421 LEU B CA 1
ATOM 6762 C C . LEU B 1 421 ? 23.656 11.211 10.312 1 98.19 421 LEU B C 1
ATOM 6764 O O . LEU B 1 421 ? 23.375 10.016 10.195 1 98.19 421 LEU B O 1
ATOM 6768 N N . PRO B 1 422 ? 24.203 11.875 9.344 1 97.56 422 PRO B N 1
ATOM 6769 C CA . PRO B 1 422 ? 24.609 11.18 8.125 1 97.56 422 PRO B CA 1
ATOM 6770 C C . PRO B 1 422 ? 25.859 10.328 8.312 1 97.56 422 PRO B C 1
ATOM 6772 O O . PRO B 1 422 ? 26.656 10.594 9.219 1 97.56 422 PRO B O 1
ATOM 6775 N N . ASN B 1 423 ? 26.016 9.328 7.5 1 97.12 423 ASN B N 1
ATOM 6776 C CA . ASN B 1 423 ? 27.266 8.57 7.473 1 97.12 423 ASN B CA 1
ATOM 6777 C C . ASN B 1 423 ? 28.359 9.328 6.742 1 97.12 423 ASN B C 1
ATOM 6779 O O . ASN B 1 423 ? 28.188 10.5 6.398 1 97.12 423 ASN B O 1
ATOM 6783 N N . GLU B 1 424 ? 29.453 8.695 6.488 1 96.44 424 GLU B N 1
ATOM 6784 C CA . GLU B 1 424 ? 30.625 9.336 5.898 1 96.44 424 GLU B CA 1
ATOM 6785 C C . GLU B 1 424 ? 30.344 9.781 4.469 1 96.44 424 GLU B C 1
ATOM 6787 O O . GLU B 1 424 ? 30.922 10.773 4 1 96.44 424 GLU B O 1
ATOM 6792 N N . ASP B 1 425 ? 29.406 9.109 3.869 1 95.38 425 ASP B N 1
ATOM 6793 C CA . ASP B 1 425 ? 29.094 9.43 2.48 1 95.38 425 ASP B CA 1
ATOM 6794 C C . ASP B 1 425 ? 27.969 10.469 2.398 1 95.38 425 ASP B C 1
ATOM 6796 O O . ASP B 1 425 ? 27.562 10.852 1.304 1 95.38 425 ASP B O 1
ATOM 6800 N N . GLY B 1 426 ? 27.391 10.891 3.51 1 95.94 426 GLY B N 1
ATOM 6801 C CA . GLY B 1 426 ? 26.391 11.945 3.539 1 95.94 426 GLY B CA 1
ATOM 6802 C C . GLY B 1 426 ? 24.969 11.43 3.555 1 95.94 426 GLY B C 1
ATOM 6803 O O . GLY B 1 426 ? 24.016 12.211 3.488 1 95.94 426 GLY B O 1
ATOM 6804 N N . PHE B 1 427 ? 24.828 10.094 3.586 1 97.12 427 PHE B N 1
ATOM 6805 C CA . PHE B 1 427 ? 23.484 9.5 3.604 1 97.12 427 PHE B CA 1
ATOM 6806 C C . PHE B 1 427 ? 23 9.312 5.035 1 97.12 427 PHE B C 1
ATOM 6808 O O . PHE B 1 427 ? 23.766 8.922 5.914 1 97.12 427 PHE B O 1
ATOM 6815 N N . TYR B 1 428 ? 21.797 9.625 5.258 1 98.06 428 TYR B N 1
ATOM 6816 C CA . TYR B 1 428 ? 21.203 9.445 6.578 1 98.06 428 TYR B CA 1
ATOM 6817 C C . TYR B 1 428 ? 20.609 8.047 6.723 1 98.06 428 TYR B C 1
ATOM 6819 O O . TYR B 1 428 ? 20.109 7.477 5.754 1 98.06 428 TYR B O 1
ATOM 6827 N N . PRO B 1 429 ? 20.688 7.512 7.93 1 97.38 429 PRO B N 1
ATOM 6828 C CA . PRO B 1 429 ? 19.953 6.27 8.164 1 97.38 429 PRO B CA 1
ATOM 6829 C C . PRO B 1 429 ? 18.438 6.469 8.117 1 97.38 429 PRO B C 1
ATOM 6831 O O . PRO B 1 429 ? 17.938 7.566 8.383 1 97.38 429 PRO B O 1
ATOM 6834 N N . TYR B 1 430 ? 17.75 5.492 7.668 1 97.31 430 TYR B N 1
ATOM 6835 C CA . TYR B 1 430 ? 16.297 5.512 7.605 1 97.31 430 TYR B CA 1
ATOM 6836 C C . TYR B 1 430 ? 15.711 4.215 8.148 1 97.31 430 TYR B C 1
ATOM 6838 O O . TYR B 1 430 ? 16.438 3.238 8.359 1 97.31 430 TYR B O 1
ATOM 6846 N N . ALA B 1 431 ? 14.445 4.211 8.43 1 98.06 431 ALA B N 1
ATOM 6847 C CA . ALA B 1 431 ? 13.766 3.047 8.984 1 98.06 431 ALA B CA 1
ATOM 6848 C C . ALA B 1 431 ? 13.789 1.875 8.016 1 98.06 431 ALA B C 1
ATOM 6850 O O . ALA B 1 431 ? 13.633 2.062 6.805 1 98.06 431 ALA B O 1
ATOM 6851 N N . VAL B 1 432 ? 14 0.712 8.531 1 97.56 432 VAL B N 1
ATOM 6852 C CA . VAL B 1 432 ? 13.961 -0.538 7.777 1 97.56 432 VAL B CA 1
ATOM 6853 C C . VAL B 1 432 ? 12.914 -1.471 8.383 1 97.56 432 VAL B C 1
ATOM 6855 O O . VAL B 1 432 ? 13.117 -2.018 9.469 1 97.56 432 VAL B O 1
ATOM 6858 N N . PRO B 1 433 ? 11.758 -1.655 7.66 1 97.94 433 PRO B N 1
ATOM 6859 C CA . PRO B 1 433 ? 10.734 -2.562 8.195 1 97.94 433 PRO B CA 1
ATOM 6860 C C . PRO B 1 433 ? 11.297 -3.939 8.539 1 97.94 433 PRO B C 1
ATOM 6862 O O . PRO B 1 433 ? 12.094 -4.5 7.777 1 97.94 433 PRO B O 1
ATOM 6865 N N . GLY B 1 434 ? 10.852 -4.445 9.656 1 97.25 434 GLY B N 1
ATOM 6866 C CA . GLY B 1 434 ? 11.367 -5.707 10.156 1 97.25 434 GLY B CA 1
ATOM 6867 C C . GLY B 1 434 ? 12.539 -5.535 11.102 1 97.25 434 GLY B C 1
ATOM 6868 O O . GLY B 1 434 ? 12.906 -6.469 11.82 1 97.25 434 GLY B O 1
ATOM 6869 N N . GLN B 1 435 ? 13.141 -4.359 11.148 1 97.75 435 GLN B N 1
ATOM 6870 C CA . GLN B 1 435 ? 14.312 -4.125 11.984 1 97.75 435 GLN B CA 1
ATOM 6871 C C . GLN B 1 435 ? 14.094 -2.943 12.922 1 97.75 435 GLN B C 1
ATOM 6873 O O . GLN B 1 435 ? 14.5 -2.982 14.086 1 97.75 435 GLN B O 1
ATOM 6878 N N . THR B 1 436 ? 13.445 -1.904 12.484 1 97.94 436 THR B N 1
ATOM 6879 C CA . THR B 1 436 ? 13.312 -0.648 13.219 1 97.94 436 THR B CA 1
ATOM 6880 C C . THR B 1 436 ? 12.312 -0.787 14.359 1 97.94 436 THR B C 1
ATOM 6882 O O . THR B 1 436 ? 11.219 -1.32 14.172 1 97.94 436 THR B O 1
ATOM 6885 N N . LYS B 1 437 ? 12.703 -0.288 15.484 1 97.19 437 LYS B N 1
ATOM 6886 C CA . LYS B 1 437 ? 11.82 -0.246 16.641 1 97.19 437 LYS B CA 1
ATOM 6887 C C . LYS B 1 437 ? 11.148 1.117 16.781 1 97.19 437 LYS B C 1
ATOM 6889 O O . LYS B 1 437 ? 11.812 2.152 16.688 1 97.19 437 LYS B O 1
ATOM 6894 N N . VAL B 1 438 ? 9.852 1.042 17 1 97.62 438 VAL B N 1
ATOM 6895 C CA . VAL B 1 438 ? 9.117 2.303 17.031 1 97.62 438 VAL B CA 1
ATOM 6896 C C . VAL B 1 438 ? 8.414 2.463 18.375 1 97.62 438 VAL B C 1
ATOM 6898 O O . VAL B 1 438 ? 7.805 3.498 18.656 1 97.62 438 VAL B O 1
ATOM 6901 N N . ILE B 1 439 ? 8.375 1.457 19.156 1 96.38 439 ILE B N 1
ATOM 6902 C CA . ILE B 1 439 ? 7.809 1.475 20.5 1 96.38 439 ILE B CA 1
ATOM 6903 C C . ILE B 1 439 ? 8.844 0.981 21.5 1 96.38 439 ILE B C 1
ATOM 6905 O O . ILE B 1 439 ? 9.742 0.212 21.141 1 96.38 439 ILE B O 1
#

Organism: Cyclobacterium marinum (strain ATCC 25205 / DSM 745 / LMG 13164 / NCIMB 1802) (NCBI:txid880070)